Protein AF-0000000077119753 (afdb_homodimer)

pLDDT: mean 94.09, std 9.31, range [29.92, 98.94]

InterPro domains:
  IPR004294 Carotenoid oxygenase [PF03055] (39-516)
  IPR004294 Carotenoid oxygenase [PTHR10543] (48-517)
  IPR011047 Quinoprotein alcohol dehydrogenase-like superfamily [SSF50998] (83-342)

Structure (mmCIF, N/CA/C/O backbone):
data_AF-0000000077119753-model_v1
#
loop_
_entity.id
_entity.type
_entity.pdbx_description
1 polymer 'Similar to 9-cis-epoxycarotenoid dioxygenase'
#
loop_
_atom_site.group_PDB
_atom_site.id
_atom_site.type_symbol
_atom_site.label_atom_id
_atom_site.label_alt_id
_atom_site.label_comp_id
_atom_site.label_asym_id
_atom_site.label_entity_id
_atom_site.label_seq_id
_atom_site.pdbx_PDB_ins_code
_atom_site.Cartn_x
_atom_site.Cartn_y
_atom_site.Cartn_z
_atom_site.occupancy
_atom_site.B_iso_or_equiv
_atom_site.auth_seq_id
_atom_site.auth_comp_id
_atom_site.auth_asym_id
_atom_site.auth_atom_id
_atom_site.pdbx_PDB_model_num
ATOM 1 N N . MET A 1 1 ? 13.109 -5.68 16.219 1 39.03 1 MET A N 1
ATOM 2 C CA . MET A 1 1 ? 14.484 -5.531 15.742 1 39.03 1 MET A CA 1
ATOM 3 C C . MET A 1 1 ? 14.617 -6.027 14.312 1 39.03 1 MET A C 1
ATOM 5 O O . MET A 1 1 ? 14.016 -7.039 13.938 1 39.03 1 MET A O 1
ATOM 9 N N . ALA A 1 2 ? 15.258 -5.223 13.477 1 53.16 2 ALA A N 1
ATOM 10 C CA . ALA A 1 2 ? 15.445 -5.523 12.062 1 53.16 2 ALA A CA 1
ATOM 11 C C . ALA A 1 2 ? 16.234 -6.816 11.875 1 53.16 2 ALA A C 1
ATOM 13 O O . ALA A 1 2 ? 17.188 -7.082 12.617 1 53.16 2 ALA A O 1
ATOM 14 N N . HIS A 1 3 ? 15.766 -7.738 11.281 1 64.62 3 HIS A N 1
ATOM 15 C CA . HIS A 1 3 ? 16.5 -8.93 10.867 1 64.62 3 HIS A CA 1
ATOM 16 C C . HIS A 1 3 ? 17.828 -8.57 10.242 1 64.62 3 HIS A C 1
ATOM 18 O O . HIS A 1 3 ? 17.906 -7.695 9.367 1 64.62 3 HIS A O 1
ATOM 24 N N . ILE A 1 4 ? 18.938 -8.945 10.953 1 65 4 ILE A N 1
ATOM 25 C CA . ILE A 1 4 ? 20.266 -8.68 10.43 1 65 4 ILE A CA 1
ATOM 26 C C . ILE A 1 4 ? 20.672 -9.789 9.461 1 65 4 ILE A C 1
ATOM 28 O O . ILE A 1 4 ? 20.672 -10.969 9.82 1 65 4 ILE A O 1
ATOM 32 N N . PHE A 1 5 ? 20.875 -9.336 8.25 1 79.62 5 PHE A N 1
ATOM 33 C CA . PHE A 1 5 ? 21.297 -10.281 7.23 1 79.62 5 PHE A CA 1
ATOM 34 C C . PHE A 1 5 ? 22.828 -10.367 7.18 1 79.62 5 PHE A C 1
ATOM 36 O O . PHE A 1 5 ? 23.516 -9.352 7.305 1 79.62 5 PHE A O 1
ATOM 43 N N . SER A 1 6 ? 23.312 -11.539 7.125 1 78.19 6 SER A N 1
ATOM 44 C CA . SER A 1 6 ? 24.703 -11.719 6.766 1 78.19 6 SER A CA 1
ATOM 45 C C . SER A 1 6 ? 24.906 -11.719 5.254 1 78.19 6 SER A C 1
ATOM 47 O O . SER A 1 6 ? 24.703 -12.734 4.594 1 78.19 6 SER A O 1
ATOM 49 N N . LEU A 1 7 ? 25.328 -10.531 4.797 1 83.81 7 LEU A N 1
ATOM 50 C CA . LEU A 1 7 ? 25.516 -10.383 3.355 1 83.81 7 LEU A CA 1
ATOM 51 C C . LEU A 1 7 ? 26.781 -11.078 2.898 1 83.81 7 LEU A C 1
ATOM 53 O O . LEU A 1 7 ? 27.719 -11.242 3.682 1 83.81 7 LEU A O 1
ATOM 57 N N . ALA A 1 8 ? 26.734 -11.422 1.665 1 86.25 8 ALA A N 1
ATOM 58 C CA . ALA A 1 8 ? 27.938 -12 1.075 1 86.25 8 ALA A CA 1
ATOM 59 C C . ALA A 1 8 ? 29.125 -11.031 1.178 1 86.25 8 ALA A C 1
ATOM 61 O O . ALA A 1 8 ? 30.25 -11.453 1.433 1 86.25 8 ALA A O 1
ATOM 62 N N . THR A 1 9 ? 28.844 -9.75 0.896 1 82.44 9 THR A N 1
ATOM 63 C CA . THR A 1 9 ? 29.766 -8.641 1.074 1 82.44 9 THR A CA 1
ATOM 64 C C . THR A 1 9 ? 29.156 -7.559 1.959 1 82.44 9 THR A C 1
ATOM 66 O O . THR A 1 9 ? 28.031 -7.117 1.716 1 82.44 9 THR A O 1
ATOM 69 N N . PRO A 1 10 ? 29.938 -7.215 2.984 1 83.56 10 PRO A N 1
ATOM 70 C CA . PRO A 1 10 ? 29.391 -6.172 3.854 1 83.56 10 PRO A CA 1
ATOM 71 C C . PRO A 1 10 ? 28.984 -4.914 3.086 1 83.56 10 PRO A C 1
ATOM 73 O O . PRO A 1 10 ? 29.672 -4.523 2.137 1 83.56 10 PRO A O 1
ATOM 76 N N . ALA A 1 11 ? 27.969 -4.391 3.48 1 82.31 11 ALA A N 1
ATOM 77 C CA . ALA A 1 11 ? 27.484 -3.166 2.838 1 82.31 11 ALA A CA 1
ATOM 78 C C . ALA A 1 11 ? 28.312 -1.957 3.285 1 82.31 11 ALA A C 1
ATOM 80 O O . ALA A 1 11 ? 28.656 -1.838 4.461 1 82.31 11 ALA A O 1
ATOM 81 N N . PRO A 1 12 ? 28.625 -1.084 2.383 1 82.44 12 PRO A N 1
ATOM 82 C CA . PRO A 1 12 ? 29.234 0.171 2.822 1 82.44 12 PRO A CA 1
ATOM 83 C C . PRO A 1 12 ? 28.297 1.032 3.656 1 82.44 12 PRO A C 1
ATOM 85 O O . PRO A 1 12 ? 27.078 0.868 3.578 1 82.44 12 PRO A O 1
ATOM 88 N N . PRO A 1 13 ? 28.891 1.901 4.438 1 86.06 13 PRO A N 1
ATOM 89 C CA . PRO A 1 13 ? 28 2.787 5.203 1 86.06 13 PRO A CA 1
ATOM 90 C C . PRO A 1 13 ? 27.188 3.721 4.309 1 86.06 13 PRO A C 1
ATOM 92 O O . PRO A 1 13 ? 27.703 4.23 3.311 1 86.06 13 PRO A O 1
ATOM 95 N N . ALA A 1 14 ? 25.984 3.885 4.68 1 89.75 14 ALA A N 1
ATOM 96 C CA . ALA A 1 14 ? 25.109 4.742 3.891 1 89.75 14 ALA A CA 1
ATOM 97 C C . ALA A 1 14 ? 25.375 6.219 4.172 1 89.75 14 ALA A C 1
ATOM 99 O O . ALA A 1 14 ? 25.031 7.086 3.365 1 89.75 14 ALA A O 1
ATOM 100 N N . TYR A 1 15 ? 25.938 6.562 5.328 1 93.62 15 TYR A N 1
ATOM 101 C CA . TYR A 1 15 ? 26.297 7.922 5.707 1 93.62 15 TYR A CA 1
ATOM 102 C C . TYR A 1 15 ? 27.734 7.984 6.219 1 93.62 15 TYR A C 1
ATOM 104 O O . TYR A 1 15 ? 28.188 7.086 6.934 1 93.62 15 TYR A O 1
ATOM 112 N N . GLN A 1 16 ? 28.469 8.945 5.758 1 93.69 16 GLN A N 1
ATOM 113 C CA . GLN A 1 16 ? 29.828 9.25 6.207 1 93.69 16 GLN A CA 1
ATOM 114 C C . GLN A 1 16 ? 29.922 10.68 6.742 1 93.69 16 GLN A C 1
ATOM 116 O O . GLN A 1 16 ? 29.609 11.633 6.031 1 93.69 16 GLN A O 1
ATOM 121 N N . GLU A 1 17 ? 30.312 10.805 7.934 1 93.44 17 GLU A N 1
ATOM 122 C CA . GLU A 1 17 ? 30.406 12.102 8.594 1 93.44 17 GLU A CA 1
ATOM 123 C C . GLU A 1 17 ? 29.078 12.859 8.523 1 93.44 17 GLU A C 1
ATOM 125 O O . GLU A 1 17 ? 29.047 14.055 8.219 1 93.44 17 GLU A O 1
ATOM 130 N N . GLY A 1 18 ? 28 12.086 8.586 1 93.69 18 GLY A N 1
ATOM 131 C CA . GLY A 1 18 ? 26.688 12.68 8.688 1 93.69 18 GLY A CA 1
ATOM 132 C C . GLY A 1 18 ? 26.062 13 7.34 1 93.69 18 GLY A C 1
ATOM 133 O O . GLY A 1 18 ? 24.969 13.547 7.27 1 93.69 18 GLY A O 1
ATOM 134 N N . ARG A 1 19 ? 26.75 12.688 6.262 1 94.94 19 ARG A N 1
ATOM 135 C CA . ARG A 1 19 ? 26.25 12.953 4.918 1 94.94 19 ARG A CA 1
ATOM 136 C C . ARG A 1 19 ? 26.062 11.656 4.137 1 94.94 19 ARG A C 1
ATOM 138 O O . ARG A 1 19 ? 26.859 10.727 4.266 1 94.94 19 ARG A O 1
ATOM 145 N N . ARG A 1 20 ? 25.031 11.711 3.385 1 94.19 20 ARG A N 1
ATOM 146 C CA . ARG A 1 20 ? 24.75 10.531 2.574 1 94.19 20 ARG A CA 1
ATOM 147 C C . ARG A 1 20 ? 25.922 10.18 1.676 1 94.19 20 ARG A C 1
ATOM 149 O O . ARG A 1 20 ? 26.547 11.07 1.093 1 94.19 20 ARG A O 1
ATOM 156 N N . SER A 1 21 ? 26.188 8.891 1.653 1 90.06 21 SER A N 1
ATOM 157 C CA . SER A 1 21 ? 27.297 8.398 0.853 1 90.06 21 SER A CA 1
ATOM 158 C C . SER A 1 21 ? 26.922 7.129 0.101 1 90.06 21 SER A C 1
ATOM 160 O O . SER A 1 21 ? 26.172 6.293 0.616 1 90.06 21 SER A O 1
ATOM 162 N N . GLY A 1 22 ? 27.344 7.086 -1.15 1 81.94 22 GLY A N 1
ATOM 163 C CA . GLY A 1 22 ? 27.156 5.863 -1.915 1 81.94 22 GLY A CA 1
ATOM 164 C C . GLY A 1 22 ? 25.812 5.793 -2.607 1 81.94 22 GLY A C 1
ATOM 165 O O . GLY A 1 22 ? 25.109 6.797 -2.695 1 81.94 22 GLY A O 1
ATOM 166 N N . ASP A 1 23 ? 25.484 4.551 -3.109 1 81.12 23 ASP A N 1
ATOM 167 C CA . ASP A 1 23 ? 24.312 4.395 -3.963 1 81.12 23 ASP A CA 1
ATOM 168 C C . ASP A 1 23 ? 23.234 3.58 -3.264 1 81.12 23 ASP A C 1
ATOM 170 O O . ASP A 1 23 ? 22.141 3.396 -3.805 1 81.12 23 ASP A O 1
ATOM 174 N N . GLN A 1 24 ? 23.453 3.223 -2.066 1 84.81 24 GLN A N 1
ATOM 175 C CA . GLN A 1 24 ? 22.484 2.439 -1.324 1 84.81 24 GLN A CA 1
ATOM 176 C C . GLN A 1 24 ? 21.25 3.281 -0.965 1 84.81 24 GLN A C 1
ATOM 178 O O . GLN A 1 24 ? 21.391 4.457 -0.617 1 84.81 24 GLN A O 1
ATOM 183 N N . VAL A 1 25 ? 20.125 2.699 -1.107 1 92.69 25 VAL A N 1
ATOM 184 C CA . VAL A 1 25 ? 18.906 3.344 -0.629 1 92.69 25 VAL A CA 1
ATOM 185 C C . VAL A 1 25 ? 18.641 2.924 0.812 1 92.69 25 VAL A C 1
ATOM 187 O O . VAL A 1 25 ? 17.797 2.059 1.062 1 92.69 25 VAL A O 1
ATOM 190 N N . LYS A 1 26 ? 19.359 3.551 1.702 1 93.31 26 LYS A N 1
ATOM 191 C CA . LYS A 1 26 ? 19.266 3.227 3.123 1 93.31 26 LYS A CA 1
ATOM 192 C C . LYS A 1 26 ? 19 4.473 3.957 1 93.31 26 LYS A C 1
ATOM 194 O O . LYS A 1 26 ? 19.734 5.461 3.869 1 93.31 26 LYS A O 1
ATOM 199 N N . PHE A 1 27 ? 17.984 4.418 4.727 1 95.38 27 PHE A N 1
ATOM 200 C CA . PHE A 1 27 ? 17.625 5.531 5.594 1 95.38 27 PHE A CA 1
ATOM 201 C C . PHE A 1 27 ? 18.469 5.539 6.855 1 95.38 27 PHE A C 1
ATOM 203 O O . PHE A 1 27 ? 19.047 4.516 7.23 1 95.38 27 PHE A O 1
ATOM 210 N N . PRO A 1 28 ? 18.531 6.68 7.527 1 94.75 28 PRO A N 1
ATOM 211 C CA . PRO A 1 28 ? 19.312 6.77 8.766 1 94.75 28 PRO A CA 1
ATOM 212 C C . PRO A 1 28 ? 18.766 5.867 9.867 1 94.75 28 PRO A C 1
ATOM 214 O O . PRO A 1 28 ? 17.594 5.473 9.828 1 94.75 28 PRO A O 1
ATOM 217 N N . ASP A 1 29 ? 19.594 5.641 10.828 1 91.56 29 ASP A N 1
ATOM 218 C CA . ASP A 1 29 ? 19.203 4.805 11.961 1 91.56 29 ASP A CA 1
ATOM 219 C C . ASP A 1 29 ? 18.703 5.652 13.133 1 91.56 29 ASP A C 1
ATOM 221 O O . ASP A 1 29 ? 18.5 5.141 14.234 1 91.56 29 ASP A O 1
ATOM 225 N N . SER A 1 30 ? 18.547 6.938 12.898 1 91.44 30 SER A N 1
ATOM 226 C CA . SER A 1 30 ? 18.047 7.805 13.961 1 91.44 30 SER A CA 1
ATOM 227 C C . SER A 1 30 ? 16.594 7.48 14.305 1 91.44 30 SER A C 1
ATOM 229 O O . SER A 1 30 ? 15.922 6.77 13.562 1 91.44 30 SER A O 1
ATOM 231 N N . GLY A 1 31 ? 16.109 7.984 15.391 1 89.81 31 GLY A N 1
ATOM 232 C CA . GLY A 1 31 ? 14.758 7.746 15.859 1 89.81 31 GLY A CA 1
ATOM 233 C C . GLY A 1 31 ? 13.703 8.273 14.914 1 89.81 31 GLY A C 1
ATOM 234 O O . GLY A 1 31 ? 12.547 7.828 14.953 1 89.81 31 GLY A O 1
ATOM 235 N N . PHE A 1 32 ? 14.07 9.148 14.055 1 92.56 32 PHE A N 1
ATOM 236 C CA . PHE A 1 32 ? 13.117 9.742 13.125 1 92.56 32 PHE A CA 1
ATOM 237 C C . PHE A 1 32 ? 12.836 8.805 11.961 1 92.56 32 PHE A C 1
ATOM 239 O O . PHE A 1 32 ? 11.93 9.047 11.164 1 92.56 32 PHE A O 1
ATOM 246 N N . PHE A 1 33 ? 13.633 7.684 11.891 1 93.81 33 PHE A N 1
ATOM 247 C CA . PHE A 1 33 ? 13.5 6.773 10.766 1 93.81 33 PHE A CA 1
ATOM 248 C C . PHE A 1 33 ? 13.383 5.332 11.242 1 93.81 33 PHE A C 1
ATOM 250 O O . PHE A 1 33 ? 13.75 4.398 10.523 1 93.81 33 PHE A O 1
ATOM 257 N N . GLN A 1 34 ? 12.891 5.117 12.484 1 89.81 34 GLN A N 1
ATOM 258 C CA . GLN A 1 34 ? 12.75 3.777 13.047 1 89.81 34 GLN A CA 1
ATOM 259 C C . GLN A 1 34 ? 11.32 3.535 13.523 1 89.81 34 GLN A C 1
ATOM 261 O O . GLN A 1 34 ? 10.586 4.484 13.805 1 89.81 34 GLN A O 1
ATOM 266 N N . GLY A 1 35 ? 10.992 2.266 13.602 1 88.19 35 GLY A N 1
ATOM 267 C CA . GLY A 1 35 ? 9.672 1.919 14.109 1 88.19 35 GLY A CA 1
ATOM 268 C C . GLY A 1 35 ? 8.547 2.561 13.32 1 88.19 35 GLY A C 1
ATOM 269 O O . GLY A 1 35 ? 8.508 2.471 12.094 1 88.19 35 GLY A O 1
ATOM 270 N N . PHE A 1 36 ? 7.672 3.211 14.094 1 90.5 36 PHE A N 1
ATOM 271 C CA . PHE A 1 36 ? 6.5 3.824 13.484 1 90.5 36 PHE A CA 1
ATOM 272 C C . PHE A 1 36 ? 6.895 5.051 12.672 1 90.5 36 PHE A C 1
ATOM 274 O O . PHE A 1 36 ? 6.113 5.531 11.844 1 90.5 36 PHE A O 1
ATOM 281 N N . ASN A 1 37 ? 8.156 5.527 12.859 1 92.75 37 ASN A N 1
ATOM 282 C CA . ASN A 1 37 ? 8.641 6.707 12.148 1 92.75 37 ASN A CA 1
ATOM 283 C C . ASN A 1 37 ? 9.258 6.332 10.805 1 92.75 37 ASN A C 1
ATOM 285 O O . ASN A 1 37 ? 9.586 7.207 10 1 92.75 37 ASN A O 1
ATOM 289 N N . LYS A 1 38 ? 9.398 5.098 10.578 1 92.81 38 LYS A N 1
ATOM 290 C CA . LYS A 1 38 ? 9.953 4.688 9.289 1 92.81 38 LYS A CA 1
ATOM 291 C C . LYS A 1 38 ? 9.047 5.133 8.141 1 92.81 38 LYS A C 1
ATOM 293 O O . LYS A 1 38 ? 7.824 4.992 8.219 1 92.81 38 LYS A O 1
ATOM 298 N N . PRO A 1 39 ? 9.656 5.652 7.066 1 94.62 39 PRO A N 1
ATOM 299 C CA . PRO A 1 39 ? 8.836 6.098 5.938 1 94.62 39 PRO A CA 1
ATOM 300 C C . PRO A 1 39 ? 8.031 4.961 5.312 1 94.62 39 PRO A C 1
ATOM 302 O O . PRO A 1 39 ? 8.523 3.836 5.203 1 94.62 39 PRO A O 1
ATOM 305 N N . SER A 1 40 ? 6.824 5.246 4.922 1 92.12 40 SER A N 1
ATOM 306 C CA . SER A 1 40 ? 5.957 4.285 4.25 1 92.12 40 SER A CA 1
ATOM 307 C C . SER A 1 40 ? 6.266 4.207 2.76 1 92.12 40 SER A C 1
ATOM 309 O O . SER A 1 40 ? 6.285 3.119 2.18 1 92.12 40 SER A O 1
ATOM 311 N N . ARG A 1 41 ? 6.379 5.395 2.109 1 94.88 41 ARG A N 1
ATOM 312 C CA . ARG A 1 41 ? 6.719 5.562 0.699 1 94.88 41 ARG A CA 1
ATOM 313 C C . ARG A 1 41 ? 5.664 4.918 -0.195 1 94.88 41 ARG A C 1
ATOM 315 O O . ARG A 1 41 ? 5.965 4.492 -1.312 1 94.88 41 ARG A O 1
ATOM 322 N N . LEU A 1 42 ? 4.496 4.867 0.226 1 95.38 42 LEU A N 1
ATOM 323 C CA . LEU A 1 42 ? 3.436 4.066 -0.372 1 95.38 42 LEU A CA 1
ATOM 324 C C . LEU A 1 42 ? 2.404 4.957 -1.058 1 95.38 42 LEU A C 1
ATOM 326 O O . LEU A 1 42 ? 1.912 5.918 -0.46 1 95.38 42 LEU A O 1
ATOM 330 N N . GLU A 1 43 ? 2.115 4.777 -2.348 1 98.12 43 GLU A N 1
ATOM 331 C CA . GLU A 1 43 ? 0.855 5.176 -2.971 1 98.12 43 GLU A CA 1
ATOM 332 C C . GLU A 1 43 ? -0.078 3.98 -3.139 1 98.12 43 GLU A C 1
ATOM 334 O O . GLU A 1 43 ? 0.324 2.941 -3.666 1 98.12 43 GLU A O 1
ATOM 339 N N . ALA A 1 44 ? -1.345 4.141 -2.711 1 98.06 44 ALA A N 1
ATOM 340 C CA . ALA A 1 44 ? -2.123 2.904 -2.637 1 98.06 44 ALA A CA 1
ATOM 341 C C . ALA A 1 44 ? -3.619 3.193 -2.709 1 98.06 44 ALA A C 1
ATOM 343 O O . ALA A 1 44 ? -4.055 4.312 -2.424 1 98.06 44 ALA A O 1
ATOM 344 N N . ASP A 1 45 ? -4.352 2.203 -3.143 1 98.25 45 ASP A N 1
ATOM 345 C CA . ASP A 1 45 ? -5.809 2.111 -3.076 1 98.25 45 ASP A CA 1
ATOM 346 C C . ASP A 1 45 ? -6.246 0.825 -2.379 1 98.25 45 ASP A C 1
ATOM 348 O O . ASP A 1 45 ? -5.656 -0.236 -2.598 1 98.25 45 ASP A O 1
ATOM 352 N N . ILE A 1 46 ? -7.18 0.908 -1.54 1 97.88 46 ILE A N 1
ATOM 353 C CA . ILE A 1 46 ? -7.898 -0.238 -0.994 1 97.88 46 ILE A CA 1
ATOM 354 C C . ILE A 1 46 ? -9.406 -0.007 -1.112 1 97.88 46 ILE A C 1
ATOM 356 O O . ILE A 1 46 ? -9.938 0.96 -0.561 1 97.88 46 ILE A O 1
ATOM 360 N N . PHE A 1 47 ? -10 -0.864 -1.871 1 97.31 47 PHE A N 1
ATOM 361 C CA . PHE A 1 47 ? -11.453 -0.843 -2.023 1 97.31 47 PHE A CA 1
ATOM 362 C C . PHE A 1 47 ? -12.125 -1.659 -0.926 1 97.31 47 PHE A C 1
ATOM 364 O O . PHE A 1 47 ? -11.875 -2.859 -0.796 1 97.31 47 PHE A O 1
ATOM 371 N N . GLU A 1 48 ? -12.922 -0.944 -0.037 1 96.25 48 GLU A N 1
ATOM 372 C CA . GLU A 1 48 ? -13.68 -1.593 1.031 1 96.25 48 GLU A CA 1
ATOM 373 C C . GLU A 1 48 ? -12.758 -2.049 2.16 1 96.25 48 GLU A C 1
ATOM 375 O O . GLU A 1 48 ? -12.383 -3.221 2.229 1 96.25 48 GLU A O 1
ATOM 380 N N . LEU A 1 49 ? -12.555 -1.271 3.117 1 97.25 49 LEU A N 1
ATOM 381 C CA . LEU A 1 49 ? -11.719 -1.619 4.258 1 97.25 49 LEU A CA 1
ATOM 382 C C . LEU A 1 49 ? -12.461 -2.539 5.219 1 97.25 49 LEU A C 1
ATOM 384 O O . LEU A 1 49 ? -13.688 -2.502 5.293 1 97.25 49 LEU A O 1
ATOM 388 N N . GLU A 1 50 ? -11.688 -3.34 5.91 1 95.56 50 GLU A N 1
ATOM 389 C CA . GLU A 1 50 ? -12.258 -4.199 6.945 1 95.56 50 GLU A CA 1
ATOM 390 C C . GLU A 1 50 ? -12.758 -3.379 8.125 1 95.56 50 GLU A C 1
ATOM 392 O O . GLU A 1 50 ? -12.148 -2.377 8.5 1 95.56 50 GLU A O 1
ATOM 397 N N . THR A 1 51 ? -13.867 -3.834 8.703 1 94.12 51 THR A N 1
ATOM 398 C CA . THR A 1 51 ? -14.453 -3.068 9.789 1 94.12 51 THR A CA 1
ATOM 399 C C . THR A 1 51 ? -14.938 -3.994 10.906 1 94.12 51 THR A C 1
ATOM 401 O O . THR A 1 51 ? -15.211 -5.172 10.664 1 94.12 51 THR A O 1
ATOM 404 N N . THR A 1 52 ? -14.898 -3.506 12.109 1 92.81 52 THR A N 1
ATOM 405 C CA . THR A 1 52 ? -15.555 -4.07 13.281 1 92.81 52 THR A CA 1
ATOM 406 C C . THR A 1 52 ? -16.578 -3.086 13.852 1 92.81 52 THR A C 1
ATOM 408 O O . THR A 1 52 ? -16.234 -1.928 14.117 1 92.81 52 THR A O 1
ATOM 411 N N . GLY A 1 53 ? -17.75 -3.551 14.047 1 91.88 53 GLY A N 1
ATOM 412 C CA . GLY A 1 53 ? -18.828 -2.658 14.453 1 91.88 53 GLY A CA 1
ATOM 413 C C . GLY A 1 53 ? -19.578 -2.064 13.281 1 91.88 53 GLY A C 1
ATOM 414 O O . GLY A 1 53 ? -19.375 -2.463 12.133 1 91.88 53 GLY A O 1
ATOM 415 N N . THR A 1 54 ? -20.5 -1.195 13.609 1 91.38 54 THR A N 1
ATOM 416 C CA . THR A 1 54 ? -21.344 -0.613 12.57 1 91.38 54 THR A CA 1
ATOM 417 C C . THR A 1 54 ? -21.016 0.861 12.359 1 91.38 54 THR A C 1
ATOM 419 O O . THR A 1 54 ? -21.203 1.679 13.266 1 91.38 54 THR A O 1
ATOM 422 N N . ILE A 1 55 ? -20.562 1.166 11.219 1 95.12 55 ILE A N 1
ATOM 423 C CA . ILE A 1 55 ? -20.312 2.561 10.875 1 95.12 55 ILE A CA 1
ATOM 424 C C . ILE A 1 55 ? -21.641 3.295 10.672 1 95.12 55 ILE A C 1
ATOM 426 O O . ILE A 1 55 ? -22.484 2.846 9.906 1 95.12 55 ILE A O 1
ATOM 430 N N . PRO A 1 56 ? -21.828 4.363 11.375 1 95.56 56 PRO A N 1
ATOM 431 C CA . PRO A 1 56 ? -23.047 5.129 11.109 1 95.56 56 PRO A CA 1
ATOM 432 C C . PRO A 1 56 ? -23.219 5.492 9.633 1 95.56 56 PRO A C 1
ATOM 434 O O . PRO A 1 56 ? -22.312 6.062 9.031 1 95.56 56 PRO A O 1
ATOM 437 N N . LYS A 1 57 ? -24.375 5.219 9.062 1 95.06 57 LYS A N 1
ATOM 438 C CA . LYS A 1 57 ? -24.594 5.336 7.625 1 95.06 57 LYS A CA 1
ATOM 439 C C . LYS A 1 57 ? -24.719 6.797 7.207 1 95.06 57 LYS A C 1
ATOM 441 O O . LYS A 1 57 ? -24.609 7.121 6.023 1 95.06 57 LYS A O 1
ATOM 446 N N . ASP A 1 58 ? -24.984 7.68 8.188 1 96 58 ASP A N 1
ATOM 447 C CA . ASP A 1 58 ? -25.141 9.086 7.832 1 96 58 ASP A CA 1
ATOM 448 C C . ASP A 1 58 ? -23.781 9.773 7.688 1 96 58 ASP A C 1
ATOM 450 O O . ASP A 1 58 ? -23.703 10.914 7.219 1 96 58 ASP A O 1
ATOM 454 N N . ILE A 1 59 ? -22.719 9.102 8.133 1 97.69 59 ILE A N 1
ATOM 455 C CA . ILE A 1 59 ? -21.406 9.617 7.773 1 97.69 59 ILE A CA 1
ATOM 456 C C . ILE A 1 59 ? -21.188 9.477 6.266 1 97.69 59 ILE A C 1
ATOM 458 O O . ILE A 1 59 ? -21.062 8.367 5.75 1 97.69 59 ILE A O 1
ATOM 462 N N . ASN A 1 60 ? -21.266 10.508 5.586 1 97.88 60 ASN A N 1
ATOM 463 C CA . ASN A 1 60 ? -21.078 10.555 4.141 1 97.88 60 ASN A CA 1
ATOM 464 C C . ASN A 1 60 ? -20.125 11.672 3.738 1 97.88 60 ASN A C 1
ATOM 466 O O . ASN A 1 60 ? -20.516 12.836 3.666 1 97.88 60 ASN A O 1
ATOM 470 N N . GLY A 1 61 ? -18.859 11.32 3.479 1 98.38 61 GLY A N 1
ATOM 471 C CA . GLY A 1 61 ? -17.781 12.242 3.172 1 98.38 61 GLY A CA 1
ATOM 472 C C . GLY A 1 61 ? -16.406 11.609 3.246 1 98.38 61 GLY A C 1
ATOM 473 O O . GLY A 1 61 ? -16.281 10.383 3.24 1 98.38 61 GLY A O 1
ATOM 474 N N . THR A 1 62 ? -15.438 12.43 3.158 1 98.81 62 THR A N 1
ATOM 475 C CA . THR A 1 62 ? -14.07 11.93 3.115 1 98.81 62 THR A CA 1
ATOM 476 C C . THR A 1 62 ? -13.227 12.57 4.215 1 98.81 62 THR A C 1
ATOM 478 O O . THR A 1 62 ? -13.25 13.789 4.395 1 98.81 62 THR A O 1
ATOM 481 N N . PHE A 1 63 ? -12.578 11.758 5.039 1 98.69 63 PHE A N 1
ATOM 482 C CA . PHE A 1 63 ? -11.547 12.188 5.969 1 98.69 63 PHE A CA 1
ATOM 483 C C . PHE A 1 63 ? -10.188 12.242 5.277 1 98.69 63 PHE A C 1
ATOM 485 O O . PHE A 1 63 ? -9.625 11.203 4.926 1 98.69 63 PHE A O 1
ATOM 492 N N . TYR A 1 64 ? -9.688 13.492 5.023 1 98.81 64 TYR A N 1
ATOM 493 C CA . TYR A 1 64 ? -8.359 13.703 4.457 1 98.81 64 TYR A CA 1
ATOM 494 C C . TYR A 1 64 ? -7.344 13.992 5.555 1 98.81 64 TYR A C 1
ATOM 496 O O . TYR A 1 64 ? -7.625 14.734 6.492 1 98.81 64 TYR A O 1
ATOM 504 N N . ARG A 1 65 ? -6.207 13.445 5.422 1 98.38 65 ARG A N 1
ATOM 505 C CA . ARG A 1 65 ? -5.086 13.805 6.277 1 98.38 65 ARG A CA 1
ATOM 506 C C . ARG A 1 65 ? -3.77 13.75 5.512 1 98.38 65 ARG A C 1
ATOM 508 O O . ARG A 1 65 ? -3.703 13.164 4.426 1 98.38 65 ARG A O 1
ATOM 515 N N . ILE A 1 66 ? -2.768 14.406 6.07 1 98.62 66 ILE A N 1
ATOM 516 C CA . ILE A 1 66 ? -1.485 14.477 5.379 1 98.62 66 ILE A CA 1
ATOM 517 C C . ILE A 1 66 ? -0.355 14.141 6.348 1 98.62 66 ILE A C 1
ATOM 519 O O . ILE A 1 66 ? -0.438 14.453 7.539 1 98.62 66 ILE A O 1
ATOM 523 N N . GLN A 1 67 ? 0.63 13.453 5.859 1 98.06 67 GLN A N 1
ATOM 524 C CA . GLN A 1 67 ? 1.807 13.086 6.641 1 98.06 67 GLN A CA 1
ATOM 525 C C . GLN A 1 67 ? 3.092 13.43 5.891 1 98.06 67 GLN A C 1
ATOM 527 O O . GLN A 1 67 ? 3.131 13.375 4.66 1 98.06 67 GLN A O 1
ATOM 532 N N . PRO A 1 68 ? 4.129 13.797 6.648 1 97.94 68 PRO A N 1
ATOM 533 C CA . PRO A 1 68 ? 5.453 13.789 6.027 1 97.94 68 PRO A CA 1
ATOM 534 C C . PRO A 1 68 ? 5.977 12.383 5.766 1 97.94 68 PRO A C 1
ATOM 536 O O . PRO A 1 68 ? 5.855 11.508 6.629 1 97.94 68 PRO A O 1
ATOM 539 N N . ASP A 1 69 ? 6.484 12.18 4.613 1 98 69 ASP A N 1
ATOM 540 C CA . ASP A 1 69 ? 6.984 10.859 4.246 1 98 69 ASP A CA 1
ATOM 541 C C . ASP A 1 69 ? 8.188 10.969 3.311 1 98 69 ASP A C 1
ATOM 543 O O . ASP A 1 69 ? 8.023 11.141 2.1 1 98 69 ASP A O 1
ATOM 547 N N . HIS A 1 70 ? 9.414 10.711 3.852 1 97.81 70 HIS A N 1
ATOM 548 C CA . HIS A 1 70 ? 10.617 10.773 3.027 1 97.81 70 HIS A CA 1
ATOM 549 C C . HIS A 1 70 ? 10.57 9.742 1.908 1 97.81 70 HIS A C 1
ATOM 551 O O . HIS A 1 70 ? 10.492 8.539 2.172 1 97.81 70 HIS A O 1
ATOM 557 N N . ARG A 1 71 ? 10.68 10.195 0.685 1 96.88 71 ARG A N 1
ATOM 558 C CA . ARG A 1 71 ? 10.68 9.273 -0.447 1 96.88 71 ARG A CA 1
ATOM 559 C C . ARG A 1 71 ? 12.07 8.688 -0.675 1 96.88 71 ARG A C 1
ATOM 561 O O . ARG A 1 71 ? 12.203 7.594 -1.233 1 96.88 71 ARG A O 1
ATOM 568 N N . PHE A 1 72 ? 13.125 9.484 -0.292 1 97.12 72 PHE A N 1
ATOM 569 C CA . PHE A 1 72 ? 14.523 9.094 -0.451 1 97.12 72 PHE A CA 1
ATOM 570 C C . PHE A 1 72 ? 15.289 9.273 0.854 1 97.12 72 PHE A C 1
ATOM 572 O O . PHE A 1 72 ? 14.914 10.094 1.692 1 97.12 72 PHE A O 1
ATOM 579 N N . PRO A 1 73 ? 16.375 8.461 1.017 1 96.94 73 PRO A N 1
ATOM 580 C CA . PRO A 1 73 ? 17.25 8.789 2.133 1 96.94 73 PRO A CA 1
ATOM 581 C C . PRO A 1 73 ? 17.719 10.242 2.1 1 96.94 73 PRO A C 1
ATOM 583 O O . PRO A 1 73 ? 18.188 10.727 1.062 1 96.94 73 PRO A O 1
ATOM 586 N N . PRO A 1 74 ? 17.562 10.898 3.227 1 97.56 74 PRO A N 1
ATOM 587 C CA . PRO A 1 74 ? 17.906 12.32 3.232 1 97.56 74 PRO A CA 1
ATOM 588 C C . PRO A 1 74 ? 19.406 12.555 3.057 1 97.56 74 PRO A C 1
ATOM 590 O O . PRO A 1 74 ? 20.219 11.656 3.316 1 97.56 74 PRO A O 1
ATOM 593 N N . LEU A 1 75 ? 19.812 13.773 2.621 1 97.31 75 LEU A N 1
ATOM 594 C CA . LEU A 1 75 ? 21.219 14.133 2.414 1 97.31 75 LEU A CA 1
ATOM 595 C C . LEU A 1 75 ? 21.984 14.102 3.73 1 97.31 75 LEU A C 1
ATOM 597 O O . LEU A 1 75 ? 23.172 13.789 3.748 1 97.31 75 LEU A O 1
ATOM 601 N N . PHE A 1 76 ? 21.25 14.414 4.777 1 97.25 76 PHE A N 1
ATOM 602 C CA . PHE A 1 76 ? 21.906 14.492 6.078 1 97.25 76 PHE A CA 1
ATOM 603 C C . PHE A 1 76 ? 21.328 13.461 7.039 1 97.25 76 PHE A C 1
ATOM 605 O O . PHE A 1 76 ? 20.109 13.297 7.129 1 97.25 76 PHE A O 1
ATOM 612 N N . GLU A 1 77 ? 22.156 12.797 7.789 1 95.31 77 GLU A N 1
ATOM 613 C CA . GLU A 1 77 ? 21.812 11.703 8.695 1 95.31 77 GLU A CA 1
ATOM 614 C C . GLU A 1 77 ? 20.891 12.18 9.805 1 95.31 77 GLU A C 1
ATOM 616 O O . GLU A 1 77 ? 20.016 11.422 10.258 1 95.31 77 GLU A O 1
ATOM 621 N N . GLU A 1 78 ? 21.016 13.391 10.195 1 93.81 78 GLU A N 1
ATOM 622 C CA . GLU A 1 78 ? 20.266 13.93 11.32 1 93.81 78 GLU A CA 1
ATOM 623 C C . GLU A 1 78 ? 18.969 14.602 10.859 1 93.81 78 GLU A C 1
ATOM 625 O O . GLU A 1 78 ? 18.391 15.414 11.578 1 93.81 78 GLU A O 1
ATOM 630 N N . ASP A 1 79 ? 18.516 14.266 9.711 1 95.94 79 ASP A N 1
ATOM 631 C CA . ASP A 1 79 ? 17.281 14.852 9.211 1 95.94 79 ASP A CA 1
ATOM 632 C C . ASP A 1 79 ? 16.109 14.516 10.133 1 95.94 79 ASP A C 1
ATOM 634 O O . ASP A 1 79 ? 16.203 13.617 10.969 1 95.94 79 ASP A O 1
ATOM 638 N N . ILE A 1 80 ? 15.008 15.289 9.938 1 94.62 80 ILE A N 1
ATOM 639 C CA . ILE A 1 80 ? 13.898 15.172 10.883 1 94.62 80 ILE A CA 1
ATOM 640 C C . ILE A 1 80 ? 12.625 14.805 10.125 1 94.62 80 ILE A C 1
ATOM 642 O O . ILE A 1 80 ? 12.562 14.922 8.898 1 94.62 80 ILE A O 1
ATOM 646 N N . HIS A 1 81 ? 11.625 14.477 10.867 1 93.31 81 HIS A N 1
ATOM 647 C CA . HIS A 1 81 ? 10.344 13.992 10.367 1 93.31 81 HIS A CA 1
ATOM 648 C C . HIS A 1 81 ? 9.672 15.039 9.484 1 93.31 81 HIS A C 1
ATOM 650 O O . HIS A 1 81 ? 9.109 14.711 8.43 1 93.31 81 HIS A O 1
ATOM 656 N N . PHE A 1 82 ? 9.797 16.281 9.742 1 95.56 82 PHE A N 1
ATOM 657 C CA . PHE A 1 82 ? 9.055 17.359 9.117 1 95.56 82 PHE A CA 1
ATOM 658 C C . PHE A 1 82 ? 9.562 17.625 7.707 1 95.56 82 PHE A C 1
ATOM 660 O O . PHE A 1 82 ? 8.922 18.344 6.93 1 95.56 82 PHE A O 1
ATOM 667 N N . ASN A 1 83 ? 10.672 17.016 7.418 1 97.19 83 ASN A N 1
ATOM 668 C CA . ASN A 1 83 ? 11.297 17.297 6.129 1 97.19 83 ASN A CA 1
ATOM 669 C C . ASN A 1 83 ? 10.812 16.344 5.047 1 97.19 83 ASN A C 1
ATOM 671 O O . ASN A 1 83 ? 11.203 16.453 3.885 1 97.19 83 ASN A O 1
ATOM 675 N N . GLY A 1 84 ? 9.906 15.422 5.336 1 97.81 84 GLY A N 1
ATOM 676 C CA . GLY A 1 84 ? 9.391 14.453 4.383 1 97.81 84 GLY A CA 1
ATOM 677 C C . GLY A 1 84 ? 8.375 15.039 3.424 1 97.81 84 GLY A C 1
ATOM 678 O O . GLY A 1 84 ? 7.758 16.062 3.717 1 97.81 84 GLY A O 1
ATOM 679 N N . ASP A 1 85 ? 8.188 14.422 2.316 1 98.56 85 ASP A N 1
ATOM 680 C CA . ASP A 1 85 ? 7.219 14.836 1.307 1 98.56 85 ASP A CA 1
ATOM 681 C C . ASP A 1 85 ? 5.789 14.703 1.824 1 98.56 85 ASP A C 1
ATOM 683 O O . ASP A 1 85 ? 5.508 13.859 2.68 1 98.56 85 ASP A O 1
ATOM 687 N N . GLY A 1 86 ? 4.934 15.594 1.317 1 98.75 86 GLY A N 1
ATOM 688 C CA . GLY A 1 86 ? 3.533 15.461 1.683 1 98.75 86 GLY A CA 1
ATOM 689 C C . GLY A 1 86 ? 2.865 14.25 1.059 1 98.75 86 GLY A C 1
ATOM 690 O O . GLY A 1 86 ? 2.926 14.055 -0.157 1 98.75 86 GLY A O 1
ATOM 691 N N . SER A 1 87 ? 2.309 13.453 1.857 1 98.69 87 SER A N 1
ATOM 692 C CA . SER A 1 87 ? 1.522 12.289 1.45 1 98.69 87 SER A CA 1
ATOM 693 C C . SER A 1 87 ? 0.108 12.352 2.016 1 98.69 87 SER A C 1
ATOM 695 O O . SER A 1 87 ? -0.081 12.344 3.234 1 98.69 87 SER A O 1
ATOM 697 N N . VAL A 1 88 ? -0.874 12.383 1.12 1 98.81 88 VAL A N 1
ATOM 698 C CA . VAL A 1 88 ? -2.256 12.617 1.522 1 98.81 88 VAL A CA 1
ATOM 699 C C . VAL A 1 88 ? -3.021 11.297 1.533 1 98.81 88 VAL A C 1
ATOM 701 O O . VAL A 1 88 ? -2.951 10.523 0.576 1 98.81 88 VAL A O 1
ATOM 704 N N . SER A 1 89 ? -3.68 11.039 2.588 1 98.56 89 SER A N 1
ATOM 705 C CA . SER A 1 89 ? -4.613 9.922 2.688 1 98.56 89 SER A CA 1
ATOM 706 C C . SER A 1 89 ? -6.059 10.398 2.619 1 98.56 89 SER A C 1
ATOM 708 O O . SER A 1 89 ? -6.402 11.438 3.186 1 98.56 89 SER A O 1
ATOM 710 N N . ALA A 1 90 ? -6.848 9.672 1.896 1 98.81 90 ALA A N 1
ATOM 711 C CA . ALA A 1 90 ? -8.289 9.875 1.841 1 98.81 90 ALA A CA 1
ATOM 712 C C . ALA A 1 90 ? -9.039 8.625 2.287 1 98.81 90 ALA A C 1
ATOM 714 O O . ALA A 1 90 ? -8.852 7.543 1.722 1 98.81 90 ALA A O 1
ATOM 715 N N . PHE A 1 91 ? -9.859 8.719 3.326 1 98.75 91 PHE A N 1
ATOM 716 C CA . PHE A 1 91 ? -10.812 7.707 3.762 1 98.75 91 PHE A CA 1
ATOM 717 C C . PHE A 1 91 ? -12.234 8.109 3.406 1 98.75 91 PHE A C 1
ATOM 719 O O . PHE A 1 91 ? -12.828 8.969 4.066 1 98.75 91 PHE A O 1
ATOM 726 N N . ARG A 1 92 ? -12.758 7.531 2.414 1 98.75 92 ARG A N 1
ATOM 727 C CA . ARG A 1 92 ? -14.078 7.902 1.919 1 98.75 92 ARG A CA 1
ATOM 728 C C . ARG A 1 92 ? -15.164 7.035 2.549 1 98.75 92 ARG A C 1
ATOM 730 O O . ARG A 1 92 ? -15.195 5.82 2.34 1 98.75 92 ARG A O 1
ATOM 737 N N . PHE A 1 93 ? -16.031 7.648 3.289 1 98.31 93 PHE A N 1
ATOM 738 C CA . PHE A 1 93 ? -17.172 7 3.934 1 98.31 93 PHE A CA 1
ATOM 739 C C . PHE A 1 93 ? -18.438 7.164 3.098 1 98.31 93 PHE A C 1
ATOM 741 O O . PHE A 1 93 ? -18.781 8.281 2.691 1 98.31 93 PHE A O 1
ATOM 748 N N . GLU A 1 94 ? -19.078 6.117 2.863 1 97.31 94 GLU A N 1
ATOM 749 C CA . GLU A 1 94 ? -20.359 6.141 2.156 1 97.31 94 GLU A CA 1
ATOM 750 C C . GLU A 1 94 ? -21.203 4.914 2.496 1 97.31 94 GLU A C 1
ATOM 752 O O . GLU A 1 94 ? -20.766 3.781 2.305 1 97.31 94 GLU A O 1
ATOM 757 N N . ASN A 1 95 ? -22.359 5.109 3.025 1 95.5 95 ASN A N 1
ATOM 758 C CA . ASN A 1 95 ? -23.328 4.055 3.316 1 95.5 95 ASN A CA 1
ATOM 759 C C . ASN A 1 95 ? -22.719 2.963 4.188 1 95.5 95 ASN A C 1
ATOM 761 O O . ASN A 1 95 ? -22.938 1.774 3.947 1 95.5 95 ASN A O 1
ATOM 765 N N . GLY A 1 96 ? -21.922 3.348 5.059 1 94.94 96 GLY A N 1
ATOM 766 C CA . GLY A 1 96 ? -21.344 2.406 6.004 1 94.94 96 GLY A CA 1
ATOM 767 C C . GLY A 1 96 ? -20.078 1.735 5.492 1 94.94 96 GLY A C 1
ATOM 768 O O . GLY A 1 96 ? -19.5 0.897 6.176 1 94.94 96 GLY A O 1
ATOM 769 N N . HIS A 1 97 ? -19.641 2.055 4.285 1 96.31 97 HIS A N 1
ATOM 770 C CA . HIS A 1 97 ? -18.422 1.518 3.691 1 96.31 97 HIS A CA 1
ATOM 771 C C . HIS A 1 97 ? -17.297 2.551 3.705 1 96.31 97 HIS A C 1
ATOM 773 O O . HIS A 1 97 ? -17.562 3.756 3.766 1 96.31 97 HIS A O 1
ATOM 779 N N . VAL A 1 98 ? -16.078 2.072 3.699 1 97.94 98 VAL A N 1
ATOM 780 C CA . VAL A 1 98 ? -14.93 2.973 3.699 1 97.94 98 VAL A CA 1
ATOM 781 C C . VAL A 1 98 ? -13.906 2.508 2.666 1 97.94 98 VAL A C 1
ATOM 783 O O . VAL A 1 98 ? -13.516 1.338 2.654 1 97.94 98 VAL A O 1
ATOM 786 N N . ASP A 1 99 ? -13.492 3.391 1.768 1 98.38 99 ASP A N 1
ATOM 787 C CA . ASP A 1 99 ? -12.414 3.182 0.807 1 98.38 99 ASP A CA 1
ATOM 788 C C . ASP A 1 99 ? -11.203 4.039 1.151 1 98.38 99 ASP A C 1
ATOM 790 O O . ASP A 1 99 ? -11.336 5.094 1.777 1 98.38 99 ASP A O 1
ATOM 794 N N . PHE A 1 100 ? -10.078 3.529 0.763 1 98.5 100 PHE A N 1
ATOM 795 C CA . PHE A 1 100 ? -8.82 4.195 1.086 1 98.5 100 PHE A CA 1
ATOM 796 C C . PHE A 1 100 ? -8.055 4.547 -0.183 1 98.5 100 PHE A C 1
ATOM 798 O O . PHE A 1 100 ? -8 3.754 -1.125 1 98.5 100 PHE A O 1
ATOM 805 N N . ARG A 1 101 ? -7.48 5.758 -0.211 1 98.56 101 ARG A N 1
ATOM 806 C CA . ARG A 1 101 ? -6.555 6.207 -1.245 1 98.56 101 ARG A CA 1
ATOM 807 C C . ARG A 1 101 ? -5.449 7.074 -0.653 1 98.56 101 ARG A C 1
ATOM 809 O O . ARG A 1 101 ? -5.707 7.918 0.208 1 98.56 101 ARG A O 1
ATOM 816 N N . GLN A 1 102 ? -4.227 6.898 -1.062 1 98.5 102 GLN A N 1
ATOM 817 C CA . GLN A 1 102 ? -3.092 7.699 -0.612 1 98.5 102 GLN A CA 1
ATOM 818 C C . GLN A 1 102 ? -2.197 8.094 -1.785 1 98.5 102 GLN A C 1
ATOM 820 O O . GLN A 1 102 ? -1.851 7.25 -2.617 1 98.5 102 GLN A O 1
ATOM 825 N N . ARG A 1 103 ? -1.898 9.406 -1.934 1 98.81 103 ARG A N 1
ATOM 826 C CA . ARG A 1 103 ? -1.019 9.938 -2.969 1 98.81 103 ARG A CA 1
ATOM 827 C C . ARG A 1 103 ? -0.088 11.008 -2.402 1 98.81 103 ARG A C 1
ATOM 829 O O . ARG A 1 103 ? -0.439 11.703 -1.445 1 98.81 103 ARG A O 1
ATOM 836 N N . TYR A 1 104 ? 1.032 11.148 -3.037 1 98.88 104 TYR A N 1
ATOM 837 C CA . TYR A 1 104 ? 1.941 12.234 -2.699 1 98.88 104 TYR A CA 1
ATOM 838 C C . TYR A 1 104 ? 1.469 13.555 -3.309 1 98.88 104 TYR A C 1
ATOM 840 O O . TYR A 1 104 ? 0.822 13.562 -4.359 1 98.88 104 TYR A O 1
ATOM 848 N N . VAL A 1 105 ? 1.781 14.594 -2.613 1 98.88 105 VAL A N 1
ATOM 849 C CA . VAL A 1 105 ? 1.719 15.914 -3.23 1 98.88 105 VAL A CA 1
ATOM 850 C C . VAL A 1 105 ? 2.91 16.109 -4.168 1 98.88 105 VAL A C 1
ATOM 852 O O . VAL A 1 105 ? 4.062 16.109 -3.725 1 98.88 105 VAL A O 1
ATOM 855 N N . GLN A 1 106 ? 2.621 16.312 -5.402 1 98.69 106 GLN A N 1
ATOM 856 C CA . GLN A 1 106 ? 3.707 16.406 -6.371 1 98.69 106 GLN A CA 1
ATOM 857 C C . GLN A 1 106 ? 4.18 17.844 -6.543 1 98.69 106 GLN A C 1
ATOM 859 O O . GLN A 1 106 ? 3.93 18.469 -7.574 1 98.69 106 GLN A O 1
ATOM 864 N N . THR A 1 107 ? 4.949 18.281 -5.637 1 98.56 107 THR A N 1
ATOM 865 C CA . THR A 1 107 ? 5.555 19.609 -5.645 1 98.56 107 THR A CA 1
ATOM 866 C C . THR A 1 107 ? 6.711 19.672 -6.637 1 98.56 107 THR A C 1
ATOM 868 O O . THR A 1 107 ? 7.031 18.672 -7.289 1 98.56 107 THR A O 1
ATOM 871 N N . ASP A 1 108 ? 7.328 20.906 -6.758 1 97.56 108 ASP A N 1
ATOM 872 C CA . ASP A 1 108 ? 8.523 21.047 -7.59 1 97.56 108 ASP A CA 1
ATOM 873 C C . ASP A 1 108 ? 9.672 20.219 -7.047 1 97.56 108 ASP A C 1
ATOM 875 O O . ASP A 1 108 ? 10.414 19.594 -7.82 1 97.56 108 ASP A O 1
ATOM 879 N N . ARG A 1 109 ? 9.789 20.25 -5.785 1 97.31 109 ARG A N 1
ATOM 880 C CA . ARG A 1 109 ? 10.766 19.406 -5.105 1 97.31 109 ARG A CA 1
ATOM 881 C C . ARG A 1 109 ? 10.539 17.938 -5.441 1 97.31 109 ARG A C 1
ATOM 883 O O . ARG A 1 109 ? 11.484 17.219 -5.781 1 97.31 109 ARG A O 1
ATOM 890 N N . PHE A 1 110 ? 9.375 17.453 -5.309 1 98.31 110 PHE A N 1
ATOM 891 C CA . PHE A 1 110 ? 9 16.078 -5.605 1 98.31 110 PHE A CA 1
ATOM 892 C C . PHE A 1 110 ? 9.422 15.688 -7.016 1 98.31 110 PHE A C 1
ATOM 894 O O . PHE A 1 110 ? 10.039 14.633 -7.215 1 98.31 110 PHE A O 1
ATOM 901 N N . LYS A 1 111 ? 9.094 16.484 -7.941 1 98.12 111 LYS A N 1
ATOM 902 C CA . LYS A 1 111 ? 9.375 16.188 -9.344 1 98.12 111 LYS A CA 1
ATOM 903 C C . LYS A 1 111 ? 10.875 16.172 -9.609 1 98.12 111 LYS A C 1
ATOM 905 O O . LYS A 1 111 ? 11.375 15.273 -10.297 1 98.12 111 LYS A O 1
ATOM 910 N N . ALA A 1 112 ? 11.578 17.156 -9.094 1 98.19 112 ALA A N 1
ATOM 911 C CA . ALA A 1 112 ? 13.023 17.234 -9.297 1 98.19 112 ALA A CA 1
ATOM 912 C C . ALA A 1 112 ? 13.719 16 -8.719 1 98.19 112 ALA A C 1
ATOM 914 O O . ALA A 1 112 ? 14.578 15.406 -9.375 1 98.19 112 ALA A O 1
ATOM 915 N N . GLU A 1 113 ? 13.328 15.672 -7.543 1 98 113 GLU A N 1
ATOM 916 C CA . GLU A 1 113 ? 13.969 14.539 -6.875 1 98 113 GLU A CA 1
ATOM 917 C C . GLU A 1 113 ? 13.57 13.219 -7.52 1 98 113 GLU A C 1
ATOM 919 O O . GLU A 1 113 ? 14.359 12.273 -7.551 1 98 113 GLU A O 1
ATOM 924 N N . THR A 1 114 ? 12.367 13.094 -8.039 1 97.94 114 THR A N 1
ATOM 925 C CA . THR A 1 114 ? 11.961 11.914 -8.797 1 97.94 114 THR A CA 1
ATOM 926 C C . THR A 1 114 ? 12.852 11.734 -10.031 1 97.94 114 THR A C 1
ATOM 928 O O . THR A 1 114 ? 13.344 10.641 -10.289 1 97.94 114 THR A O 1
ATOM 931 N N . LYS A 1 115 ? 13.055 12.828 -10.711 1 97.25 115 LYS A N 1
ATOM 932 C CA . LYS A 1 115 ? 13.875 12.773 -11.914 1 97.25 115 LYS A CA 1
ATOM 933 C C . LYS A 1 115 ? 15.312 12.375 -11.578 1 97.25 115 LYS A C 1
ATOM 935 O O . LYS A 1 115 ? 15.938 11.609 -12.32 1 97.25 115 LYS A O 1
ATOM 940 N N . ALA A 1 116 ? 15.773 12.836 -10.469 1 96.25 116 ALA A N 1
ATOM 941 C CA . ALA A 1 116 ? 17.141 12.547 -10.062 1 96.25 116 ALA A CA 1
ATOM 942 C C . ALA A 1 116 ? 17.234 11.195 -9.359 1 96.25 116 ALA A C 1
ATOM 944 O O . ALA A 1 116 ? 18.328 10.648 -9.18 1 96.25 116 ALA A O 1
ATOM 945 N N . ARG A 1 117 ? 16.109 10.703 -8.852 1 96.06 117 ARG A N 1
ATOM 946 C CA . ARG A 1 117 ? 15.984 9.469 -8.086 1 96.06 117 ARG A CA 1
ATOM 947 C C . ARG A 1 117 ? 16.812 9.531 -6.809 1 96.06 117 ARG A C 1
ATOM 949 O O . ARG A 1 117 ? 17.5 8.57 -6.457 1 96.06 117 ARG A O 1
ATOM 956 N N . GLN A 1 118 ? 16.859 10.617 -6.168 1 95.94 118 GLN A N 1
ATOM 957 C CA . GLN A 1 118 ? 17.531 10.852 -4.902 1 95.94 118 GLN A CA 1
ATOM 958 C C . GLN A 1 118 ? 17.125 12.188 -4.293 1 95.94 118 GLN A C 1
ATOM 960 O O . GLN A 1 118 ? 16.531 13.031 -4.977 1 95.94 118 GLN A O 1
ATOM 965 N N . ALA A 1 119 ? 17.469 12.359 -3.039 1 97.31 119 ALA A N 1
ATOM 966 C CA . ALA A 1 119 ? 17.234 13.648 -2.393 1 97.31 119 ALA A CA 1
ATOM 967 C C . ALA A 1 119 ? 18.172 14.719 -2.955 1 97.31 119 ALA A C 1
ATOM 969 O O . ALA A 1 119 ? 19.344 14.453 -3.221 1 97.31 119 ALA A O 1
ATOM 970 N N . LEU A 1 120 ? 17.609 15.883 -3.16 1 98.06 120 LEU A N 1
ATOM 971 C CA . LEU A 1 120 ? 18.391 17.016 -3.633 1 98.06 120 LEU A CA 1
ATOM 972 C C . LEU A 1 120 ? 18.344 18.172 -2.633 1 98.06 120 LEU A C 1
ATOM 974 O O . LEU A 1 120 ? 19.203 19.062 -2.66 1 98.06 120 LEU A O 1
ATOM 978 N N . LEU A 1 121 ? 17.312 18.203 -1.83 1 98.19 121 LEU A N 1
ATOM 979 C CA . LEU A 1 121 ? 17.172 19.234 -0.812 1 98.19 121 LEU A CA 1
ATOM 980 C C . LEU A 1 121 ? 17.75 18.766 0.518 1 98.19 121 LEU A C 1
ATOM 982 O O . LEU A 1 121 ? 17.594 17.609 0.9 1 98.19 121 LEU A O 1
ATOM 986 N N . GLY A 1 122 ? 18.406 19.656 1.223 1 97.69 122 GLY A N 1
ATOM 987 C CA . GLY A 1 122 ? 19.141 19.312 2.424 1 97.69 122 GLY A CA 1
ATOM 988 C C . GLY A 1 122 ? 18.344 19.484 3.697 1 97.69 122 GLY A C 1
ATOM 989 O O . GLY A 1 122 ? 17.219 18.969 3.803 1 97.69 122 GLY A O 1
ATOM 990 N N . ARG A 1 123 ? 18.891 20.219 4.641 1 97.31 123 ARG A N 1
ATOM 991 C CA . ARG A 1 123 ? 18.312 20.391 5.969 1 97.31 123 ARG A CA 1
ATOM 992 C C . ARG A 1 123 ? 17 21.141 5.898 1 97.31 123 ARG A C 1
ATOM 994 O O . ARG A 1 123 ? 16.766 21.922 4.965 1 97.31 123 ARG A O 1
ATOM 1001 N N . TYR A 1 124 ? 16.188 20.875 6.934 1 97.81 124 TYR A N 1
ATOM 1002 C CA . TYR A 1 124 ? 14.867 21.484 7.055 1 97.81 124 TYR A CA 1
ATOM 1003 C C . TYR A 1 124 ? 14.938 23 6.859 1 97.81 124 TYR A C 1
ATOM 1005 O O . TYR A 1 124 ? 15.609 23.703 7.617 1 97.81 124 TYR A O 1
ATOM 1013 N N . ARG A 1 125 ? 14.344 23.547 5.758 1 97.88 125 ARG A N 1
ATOM 1014 C CA . ARG A 1 125 ? 14.172 24.953 5.434 1 97.88 125 ARG A CA 1
ATOM 1015 C C . ARG A 1 125 ? 15.516 25.672 5.348 1 97.88 125 ARG A C 1
ATOM 1017 O O . ARG A 1 125 ? 15.633 26.828 5.754 1 97.88 125 ARG A O 1
ATOM 1024 N N . ASN A 1 126 ? 16.578 25 4.836 1 97.94 126 ASN A N 1
ATOM 1025 C CA . ASN A 1 126 ? 17.875 25.641 4.652 1 97.94 126 ASN A CA 1
ATOM 1026 C C . ASN A 1 126 ? 18.391 25.453 3.225 1 97.94 126 ASN A C 1
ATOM 1028 O O . ASN A 1 126 ? 19.047 24.453 2.914 1 97.94 126 ASN A O 1
ATOM 1032 N N . PRO A 1 127 ? 18.219 26.453 2.406 1 97.25 127 PRO A N 1
ATOM 1033 C CA . PRO A 1 127 ? 18.609 26.328 1.001 1 97.25 127 PRO A CA 1
ATOM 1034 C C . PRO A 1 127 ? 20.125 26.266 0.813 1 97.25 127 PRO A C 1
ATOM 1036 O O . PRO A 1 127 ? 20.594 25.844 -0.243 1 97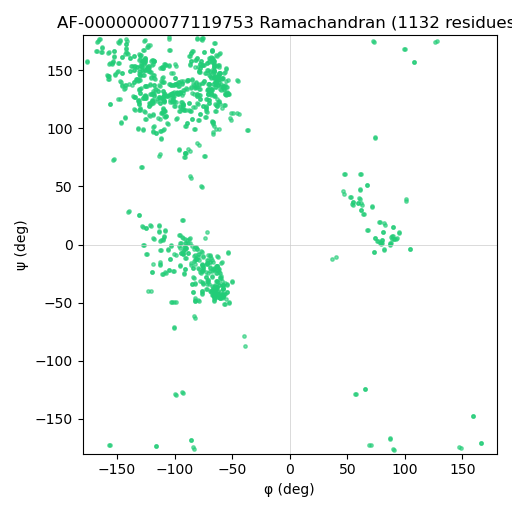.25 127 PRO A O 1
ATOM 1039 N N . TYR A 1 128 ? 20.938 26.625 1.808 1 97.75 128 TYR A N 1
ATOM 1040 C CA . TYR A 1 128 ? 22.391 26.625 1.691 1 97.75 128 TYR A CA 1
ATOM 1041 C C . TYR A 1 128 ? 22.938 25.203 1.775 1 97.75 128 TYR A C 1
ATOM 1043 O O . TYR A 1 128 ? 24.125 24.984 1.539 1 97.75 128 TYR A O 1
ATOM 1051 N N . THR A 1 129 ? 22.078 24.266 2.061 1 98 129 THR A N 1
ATOM 1052 C CA . THR A 1 129 ? 22.5 22.875 2.191 1 98 129 THR A CA 1
ATOM 1053 C C . THR A 1 129 ? 21.969 22.031 1.031 1 98 129 THR A C 1
ATOM 1055 O O . THR A 1 129 ? 22.188 20.812 0.992 1 98 129 THR A O 1
ATOM 1058 N N . ASP A 1 130 ? 21.328 22.641 0.079 1 98 130 ASP A N 1
ATOM 1059 C CA . ASP A 1 130 ? 20.734 21.953 -1.062 1 98 130 ASP A CA 1
ATOM 1060 C C . ASP A 1 130 ? 21.781 21.672 -2.137 1 98 130 ASP A C 1
ATOM 1062 O O . ASP A 1 130 ? 22.844 22.281 -2.143 1 98 130 ASP A O 1
ATOM 1066 N N . ASN A 1 131 ? 21.422 20.688 -2.963 1 97.44 131 ASN A N 1
ATOM 1067 C CA . ASN A 1 131 ? 22.156 20.516 -4.207 1 97.44 131 ASN A CA 1
ATOM 1068 C C . ASN A 1 131 ? 22.016 21.75 -5.105 1 97.44 131 ASN A C 1
ATOM 1070 O O . ASN A 1 131 ? 20.938 22.344 -5.195 1 97.44 131 ASN A O 1
ATOM 1074 N N . GLU A 1 132 ? 23.062 22.109 -5.828 1 97.12 132 GLU A N 1
ATOM 1075 C CA . GLU A 1 132 ? 23.078 23.297 -6.688 1 97.12 132 GLU A CA 1
ATOM 1076 C C . GLU A 1 132 ? 22 23.188 -7.777 1 97.12 132 GLU A C 1
ATOM 1078 O O . GLU A 1 132 ? 21.484 24.203 -8.242 1 97.12 132 GLU A O 1
ATOM 1083 N N . MET A 1 133 ? 21.594 22.016 -8.117 1 97.19 133 MET A N 1
ATOM 1084 C CA . MET A 1 133 ? 20.641 21.781 -9.188 1 97.19 133 MET A CA 1
ATOM 1085 C C . MET A 1 133 ? 19.266 22.344 -8.812 1 97.19 133 MET A C 1
ATOM 1087 O O . MET A 1 133 ? 18.453 22.656 -9.695 1 97.19 133 MET A O 1
ATOM 1091 N N . VAL A 1 134 ? 19.062 22.516 -7.5 1 98.19 134 VAL A N 1
ATOM 1092 C CA . VAL A 1 134 ? 17.719 22.938 -7.09 1 98.19 134 VAL A CA 1
ATOM 1093 C C . VAL A 1 134 ? 17.781 24.344 -6.496 1 98.19 134 VAL A C 1
ATOM 1095 O O . VAL A 1 134 ? 16.875 24.75 -5.762 1 98.19 134 VAL A O 1
ATOM 1098 N N . LYS A 1 135 ? 18.859 25.094 -6.738 1 97.75 135 LYS A N 1
ATOM 1099 C CA . LYS A 1 135 ? 18.938 26.484 -6.281 1 97.75 135 LYS A CA 1
ATOM 1100 C C . LYS A 1 135 ? 17.781 27.312 -6.82 1 97.75 135 LYS A C 1
ATOM 1102 O O . LYS A 1 135 ? 17.578 27.406 -8.031 1 97.75 135 LYS A O 1
ATOM 1107 N N . GLY A 1 136 ? 17 27.859 -5.934 1 97.06 136 GLY A N 1
ATOM 1108 C CA . GLY A 1 136 ? 15.891 28.719 -6.32 1 97.06 136 GLY A CA 1
ATOM 1109 C C . GLY A 1 136 ? 14.594 27.969 -6.531 1 97.06 136 GLY A C 1
ATOM 1110 O O . GLY A 1 136 ? 13.586 28.547 -6.953 1 97.06 136 GLY A O 1
ATOM 1111 N N . ILE A 1 137 ? 14.539 26.656 -6.258 1 97.62 137 ILE A N 1
ATOM 1112 C CA . ILE A 1 137 ? 13.32 25.875 -6.383 1 97.62 137 ILE A CA 1
ATOM 1113 C C . ILE A 1 137 ? 12.367 26.219 -5.242 1 97.62 137 ILE A C 1
ATOM 1115 O O . ILE A 1 137 ? 12.797 26.656 -4.172 1 97.62 137 ILE A O 1
ATOM 1119 N N . ILE A 1 138 ? 11.062 26.172 -5.484 1 97.31 138 ILE A N 1
ATOM 1120 C CA . ILE A 1 138 ? 10.148 26.188 -4.352 1 97.31 138 ILE A CA 1
ATOM 1121 C C . ILE A 1 138 ? 10.328 24.922 -3.518 1 97.31 138 ILE A C 1
ATOM 1123 O O . ILE A 1 138 ? 9.953 23.828 -3.949 1 97.31 138 ILE A O 1
ATOM 1127 N N . ARG A 1 139 ? 10.773 25.047 -2.332 1 97.19 139 ARG A N 1
ATOM 1128 C CA . ARG A 1 139 ? 11.336 23.953 -1.541 1 97.19 139 ARG A CA 1
ATOM 1129 C C . ARG A 1 139 ? 10.242 23.188 -0.814 1 97.19 139 ARG A C 1
ATOM 1131 O O . ARG A 1 139 ? 10.477 22.078 -0.328 1 97.19 139 ARG A O 1
ATOM 1138 N N . THR A 1 140 ? 9.086 23.719 -0.695 1 98.19 140 THR A N 1
ATOM 1139 C CA . THR A 1 140 ? 8.094 23.172 0.213 1 98.19 140 THR A CA 1
ATOM 1140 C C . THR A 1 140 ? 7.781 21.719 -0.143 1 98.19 140 THR A C 1
ATOM 1142 O O . THR A 1 140 ? 7.727 21.359 -1.321 1 98.19 140 THR A O 1
ATOM 1145 N N . ALA A 1 141 ? 7.574 20.938 0.918 1 97.94 141 ALA A N 1
ATOM 1146 C CA . ALA A 1 141 ? 7.098 19.562 0.771 1 97.94 141 ALA A CA 1
ATOM 1147 C C . ALA A 1 141 ? 5.574 19.5 0.854 1 97.94 141 ALA A C 1
ATOM 1149 O O . ALA A 1 141 ? 4.973 18.453 0.576 1 97.94 141 ALA A O 1
ATOM 1150 N N . SER A 1 142 ? 4.969 20.625 1.202 1 98.38 142 SER A N 1
ATOM 1151 C CA . SER A 1 142 ? 3.518 20.719 1.34 1 98.38 142 SER A CA 1
ATOM 1152 C C . SER A 1 142 ? 2.963 19.562 2.152 1 98.38 142 SER A C 1
ATOM 1154 O O . SER A 1 142 ? 2.062 18.844 1.697 1 98.38 142 SER A O 1
ATOM 1156 N N . ASN A 1 143 ? 3.395 19.438 3.396 1 98.69 143 ASN A N 1
ATOM 1157 C CA . ASN A 1 143 ? 3.154 18.188 4.113 1 98.69 143 ASN A CA 1
ATOM 1158 C C . ASN A 1 143 ? 2.482 18.438 5.461 1 98.69 143 ASN A C 1
ATOM 1160 O O . ASN A 1 143 ? 2.473 17.562 6.328 1 98.69 143 ASN A O 1
ATOM 1164 N N . THR A 1 144 ? 1.936 19.594 5.699 1 98.75 144 THR A N 1
ATOM 1165 C CA . THR A 1 144 ? 1.514 19.906 7.059 1 98.75 144 THR A CA 1
ATOM 1166 C C . THR A 1 144 ? 0.002 19.75 7.207 1 98.75 144 THR A C 1
ATOM 1168 O O . THR A 1 144 ? -0.475 19.109 8.141 1 98.75 144 THR A O 1
ATOM 1171 N N . ASN A 1 145 ? -0.721 20.344 6.305 1 98.81 145 ASN A N 1
ATOM 1172 C CA . ASN A 1 145 ? -2.176 20.266 6.379 1 98.81 145 ASN A CA 1
ATOM 1173 C C . ASN A 1 145 ? -2.799 20.062 5.004 1 98.81 145 ASN A C 1
ATOM 1175 O O . ASN A 1 145 ? -2.121 20.203 3.982 1 98.81 145 ASN A O 1
ATOM 1179 N N . ILE A 1 146 ? -4.031 19.594 4.969 1 98.81 146 ILE A N 1
ATOM 1180 C CA . ILE A 1 146 ? -4.82 19.391 3.758 1 98.81 146 ILE A CA 1
ATOM 1181 C C . ILE A 1 146 ? -6.234 19.938 3.969 1 98.81 146 ILE A C 1
ATOM 1183 O O . ILE A 1 146 ? -6.965 19.453 4.836 1 98.81 146 ILE A O 1
ATOM 1187 N N . ILE A 1 147 ? -6.57 20.953 3.191 1 98.5 147 ILE A N 1
ATOM 1188 C CA . ILE A 1 147 ? -7.852 21.625 3.383 1 98.5 147 ILE A CA 1
ATOM 1189 C C . ILE A 1 147 ? -8.625 21.641 2.066 1 98.5 147 ILE A C 1
ATOM 1191 O O . ILE A 1 147 ? -8.047 21.438 0.998 1 98.5 147 ILE A O 1
ATOM 1195 N N . PHE A 1 148 ? -9.906 21.828 2.209 1 98.56 148 PHE A N 1
ATOM 1196 C CA . PHE A 1 148 ? -10.773 21.938 1.038 1 98.56 148 PHE A CA 1
ATOM 1197 C C . PHE A 1 148 ? -11.125 23.391 0.748 1 98.56 148 PHE A C 1
ATOM 1199 O O . PHE A 1 148 ? -11.539 24.125 1.645 1 98.56 148 PHE A O 1
ATOM 1206 N N . TRP A 1 149 ? -10.906 23.812 -0.471 1 98.38 149 TRP A N 1
ATOM 1207 C CA . TRP A 1 149 ? -11.195 25.188 -0.867 1 98.38 149 TRP A CA 1
ATOM 1208 C C . TRP A 1 149 ? -11.734 25.234 -2.293 1 98.38 149 TRP A C 1
ATOM 1210 O O . TRP A 1 149 ? -11.008 24.953 -3.248 1 98.38 149 TRP A O 1
ATOM 1220 N N . ARG A 1 150 ? -13 25.547 -2.422 1 97.5 150 ARG A N 1
ATOM 1221 C CA . ARG A 1 150 ? -13.656 25.844 -3.689 1 97.5 150 ARG A CA 1
ATOM 1222 C C . ARG A 1 150 ? -13.406 24.75 -4.711 1 97.5 150 ARG A C 1
ATOM 1224 O O . ARG A 1 150 ? -12.992 25.016 -5.84 1 97.5 150 ARG A O 1
ATOM 1231 N N . GLY A 1 151 ? -13.438 23.531 -4.344 1 98 151 GLY A N 1
ATOM 1232 C CA . GLY A 1 151 ? -13.461 22.391 -5.25 1 98 151 GLY A CA 1
ATOM 1233 C C . GLY A 1 151 ? -12.125 21.672 -5.34 1 98 151 GLY A C 1
ATOM 1234 O O . GLY A 1 151 ? -12.016 20.641 -6.012 1 98 151 GLY A O 1
ATOM 1235 N N . VAL A 1 152 ? -11.125 22.172 -4.691 1 98.44 152 VAL A N 1
ATOM 1236 C CA . VAL A 1 152 ? -9.844 21.484 -4.68 1 98.44 152 VAL A CA 1
ATOM 1237 C C . VAL A 1 152 ? -9.383 21.266 -3.238 1 98.44 152 VAL A C 1
ATOM 1239 O O . VAL A 1 152 ? -9.867 21.938 -2.32 1 98.44 152 VAL A O 1
ATOM 1242 N N . LEU A 1 153 ? -8.555 20.297 -3.057 1 98.88 153 LEU A N 1
ATOM 1243 C CA . LEU A 1 153 ? -7.762 20.203 -1.836 1 98.88 153 LEU A CA 1
ATOM 1244 C C . LEU A 1 153 ? -6.508 21.062 -1.938 1 98.88 153 LEU A C 1
ATOM 1246 O O . LEU A 1 153 ? -5.867 21.109 -2.99 1 98.88 153 LEU A O 1
ATOM 1250 N N . LEU A 1 154 ? -6.184 21.75 -0.893 1 98.88 154 LEU A N 1
ATOM 1251 C CA . LEU A 1 154 ? -4.918 22.453 -0.803 1 98.88 154 LEU A CA 1
ATOM 1252 C C . LEU A 1 154 ? -4.004 21.828 0.242 1 98.88 154 LEU A C 1
ATOM 1254 O O . LEU A 1 154 ? -4.332 21.812 1.432 1 98.88 154 LEU A O 1
ATOM 1258 N N . ALA A 1 155 ? -2.951 21.281 -0.225 1 98.94 155 ALA A N 1
ATOM 1259 C CA . ALA A 1 155 ? -1.882 20.891 0.69 1 98.94 155 ALA A CA 1
ATOM 1260 C C . ALA A 1 155 ? -1.05 22.094 1.109 1 98.94 155 ALA A C 1
ATOM 1262 O O . ALA A 1 155 ? -0.571 22.859 0.26 1 98.94 155 ALA A O 1
ATOM 1263 N N . THR A 1 156 ? -0.882 22.234 2.432 1 98.81 156 THR A N 1
ATOM 1264 C CA . THR A 1 156 ? -0.255 23.469 2.912 1 98.81 156 THR A CA 1
ATOM 1265 C C . THR A 1 156 ? 0.904 23.156 3.852 1 98.81 156 THR A C 1
ATOM 1267 O O . THR A 1 156 ? 0.939 22.078 4.465 1 98.81 156 THR A O 1
ATOM 1270 N N . LYS A 1 157 ? 1.781 24.016 3.889 1 98.75 157 LYS A N 1
ATOM 1271 C CA . LYS A 1 157 ? 2.932 24.094 4.785 1 98.75 157 LYS A CA 1
ATOM 1272 C C . LYS A 1 157 ? 3.451 25.516 4.898 1 98.75 157 LYS A C 1
ATOM 1274 O O . LYS A 1 157 ? 3.473 26.25 3.912 1 98.75 157 LYS A O 1
ATOM 1279 N N . GLU A 1 158 ? 3.914 25.906 5.988 1 98.31 158 GLU A N 1
ATOM 1280 C CA . GLU A 1 158 ? 4.219 27.312 6.266 1 98.31 158 GLU A CA 1
ATOM 1281 C C . GLU A 1 158 ? 5.363 27.812 5.387 1 98.31 158 GLU A C 1
ATOM 1283 O O . GLU A 1 158 ? 5.531 29.016 5.203 1 98.31 158 GLU A O 1
ATOM 1288 N N . ASP A 1 159 ? 6.152 26.938 4.863 1 97.75 159 ASP A N 1
ATOM 1289 C CA . ASP A 1 159 ? 7.387 27.359 4.215 1 97.75 159 ASP A CA 1
ATOM 1290 C C . ASP A 1 159 ? 7.184 27.547 2.715 1 97.75 159 ASP A C 1
ATOM 1292 O O . ASP A 1 159 ? 8.141 27.781 1.975 1 97.75 159 ASP A O 1
ATOM 1296 N N . GLY A 1 160 ? 5.914 27.438 2.277 1 98.19 160 GLY A N 1
ATOM 1297 C CA . GLY A 1 160 ? 5.703 27.625 0.851 1 98.19 160 GLY A CA 1
ATOM 1298 C C . GLY A 1 160 ? 4.242 27.797 0.48 1 98.19 160 GLY A C 1
ATOM 1299 O O . GLY A 1 160 ? 3.363 27.703 1.339 1 98.19 160 GLY A O 1
ATOM 1300 N N . PRO A 1 161 ? 4.02 28.094 -0.83 1 98.06 161 PRO A N 1
ATOM 1301 C CA . PRO A 1 161 ? 2.641 28.188 -1.312 1 98.06 161 PRO A CA 1
ATOM 1302 C C . PRO A 1 161 ? 1.92 26.844 -1.295 1 98.06 161 PRO A C 1
ATOM 1304 O O . PRO A 1 161 ? 2.566 25.797 -1.318 1 98.06 161 PRO A O 1
ATOM 1307 N N . PRO A 1 162 ? 0.612 26.906 -1.251 1 98.69 162 PRO A N 1
ATOM 1308 C CA . PRO A 1 162 ? -0.133 25.641 -1.276 1 98.69 162 PRO A CA 1
ATOM 1309 C C . PRO A 1 162 ? -0.095 24.953 -2.643 1 98.69 162 PRO A C 1
ATOM 1311 O O . PRO A 1 162 ? 0.157 25.609 -3.656 1 98.69 162 PRO A O 1
ATOM 1314 N N . PHE A 1 163 ? -0.286 23.703 -2.654 1 98.88 163 PHE A N 1
ATOM 1315 C CA . PHE A 1 163 ? -0.471 22.906 -3.863 1 98.88 163 PHE A CA 1
ATOM 1316 C C . PHE A 1 163 ? -1.879 22.328 -3.918 1 98.88 163 PHE A C 1
ATOM 1318 O O . PHE A 1 163 ? -2.352 21.734 -2.943 1 98.88 163 PHE A O 1
ATOM 1325 N N . ALA A 1 164 ? -2.496 22.5 -5.098 1 98.88 164 ALA A N 1
ATOM 1326 C CA . ALA A 1 164 ? -3.867 22.031 -5.281 1 98.88 164 ALA A CA 1
ATOM 1327 C C . ALA A 1 164 ? -3.893 20.578 -5.75 1 98.88 164 ALA A C 1
ATOM 1329 O O . ALA A 1 164 ? -3.057 20.172 -6.559 1 98.88 164 ALA A O 1
ATOM 1330 N N . MET A 1 165 ? -4.879 19.859 -5.203 1 98.81 165 MET A N 1
ATOM 1331 C CA . MET A 1 165 ? -5.105 18.469 -5.57 1 98.81 165 MET A CA 1
ATOM 1332 C C . MET A 1 165 ? -6.582 18.219 -5.859 1 98.81 165 MET A C 1
ATOM 1334 O O . MET A 1 165 ? -7.453 18.891 -5.316 1 98.81 165 MET A O 1
ATOM 1338 N N . ASP A 1 166 ? -6.809 17.203 -6.719 1 98.69 166 ASP A N 1
ATOM 1339 C CA . ASP A 1 166 ? -8.172 16.734 -6.961 1 98.69 166 ASP A CA 1
ATOM 1340 C C . ASP A 1 166 ? -8.719 15.992 -5.75 1 98.69 166 ASP A C 1
ATOM 1342 O O . ASP A 1 166 ? -8.086 15.07 -5.242 1 98.69 166 ASP A O 1
ATOM 1346 N N . PRO A 1 167 ? -9.891 16.344 -5.309 1 98.5 167 PRO A N 1
ATOM 1347 C CA . PRO A 1 167 ? -10.391 15.742 -4.07 1 98.5 167 PRO A CA 1
ATOM 1348 C C . PRO A 1 167 ? -10.781 14.273 -4.242 1 98.5 167 PRO A C 1
ATOM 1350 O O . PRO A 1 167 ? -10.961 13.555 -3.256 1 98.5 167 PRO A O 1
ATOM 1353 N N . VAL A 1 168 ? -10.961 13.805 -5.457 1 97.56 168 VAL A N 1
ATOM 1354 C CA . VAL A 1 168 ? -11.406 12.438 -5.688 1 97.56 168 VAL A CA 1
ATOM 1355 C C . VAL A 1 168 ? -10.219 11.547 -6.027 1 97.56 168 VAL A C 1
ATOM 1357 O O . VAL A 1 168 ? -9.992 10.523 -5.379 1 97.56 168 VAL A O 1
ATOM 1360 N N . THR A 1 169 ? -9.375 11.961 -6.961 1 98 169 THR A N 1
ATOM 1361 C CA . THR A 1 169 ? -8.281 11.133 -7.441 1 98 169 THR A CA 1
ATOM 1362 C C . THR A 1 169 ? -7.012 11.383 -6.629 1 98 169 THR A C 1
ATOM 1364 O O . THR A 1 169 ? -6.078 10.578 -6.664 1 98 169 THR A O 1
ATOM 1367 N N . LEU A 1 170 ? -6.918 12.555 -5.938 1 98.75 170 LEU A N 1
ATOM 1368 C CA . LEU A 1 170 ? -5.77 13.055 -5.188 1 98.75 170 LEU A CA 1
ATOM 1369 C C . LEU A 1 170 ? -4.617 13.398 -6.125 1 98.75 170 LEU A C 1
ATOM 1371 O O . LEU A 1 170 ? -3.484 13.594 -5.676 1 98.75 170 LEU A O 1
ATOM 1375 N N . GLU A 1 171 ? -4.891 13.445 -7.418 1 98.5 171 GLU A N 1
ATOM 1376 C CA . GLU A 1 171 ? -3.861 13.922 -8.336 1 98.5 171 GLU A CA 1
ATOM 1377 C C . GLU A 1 171 ? -3.512 15.383 -8.07 1 98.5 171 GLU A C 1
ATOM 1379 O O . GLU A 1 171 ? -4.398 16.203 -7.816 1 98.5 171 GLU A O 1
ATOM 1384 N N . THR A 1 172 ? -2.246 15.656 -8.125 1 98.81 172 THR A N 1
ATOM 1385 C CA . THR A 1 172 ? -1.815 17.031 -7.91 1 98.81 172 THR A CA 1
ATOM 1386 C C . THR A 1 172 ? -2.053 17.875 -9.164 1 98.81 172 THR A C 1
ATOM 1388 O O . THR A 1 172 ? -1.625 17.5 -10.258 1 98.81 172 THR A O 1
ATOM 1391 N N . ILE A 1 173 ? -2.75 18.922 -8.984 1 98.44 173 ILE A N 1
ATOM 1392 C CA . ILE A 1 173 ? -2.973 19.891 -10.062 1 98.44 173 ILE A CA 1
ATOM 1393 C C . ILE A 1 173 ? -1.745 20.781 -10.211 1 98.44 173 ILE A C 1
ATOM 1395 O O . ILE A 1 173 ? -1.269 21.016 -11.328 1 98.44 173 ILE A O 1
ATOM 1399 N N . GLY A 1 174 ? -1.257 21.312 -9.141 1 98.19 174 GLY A N 1
ATOM 1400 C CA . GLY A 1 174 ? -0.048 22.125 -9.133 1 98.19 174 GLY A CA 1
ATOM 1401 C C . GLY A 1 174 ? -0.062 23.203 -8.07 1 98.19 174 GLY A C 1
ATOM 1402 O O . GLY A 1 174 ? -0.947 23.219 -7.215 1 98.19 174 GLY A O 1
ATOM 1403 N N . ARG A 1 175 ? 0.979 24.047 -8.086 1 98.25 175 ARG A N 1
ATOM 1404 C CA . ARG A 1 175 ? 1.038 25.172 -7.156 1 98.25 175 ARG A CA 1
ATOM 1405 C C . ARG A 1 175 ? -0.194 26.062 -7.297 1 98.25 175 ARG A C 1
ATOM 1407 O O . ARG A 1 175 ? -0.604 26.391 -8.414 1 98.25 175 ARG A O 1
ATOM 1414 N N . TYR A 1 176 ? -0.762 26.406 -6.191 1 98.31 176 TYR A N 1
ATOM 1415 C CA . TYR A 1 176 ? -1.977 27.203 -6.188 1 98.31 176 TYR A CA 1
ATOM 1416 C C . TYR A 1 176 ? -1.678 28.641 -5.75 1 98.31 176 TYR A C 1
ATOM 1418 O O . TYR A 1 176 ? -1.008 28.859 -4.738 1 98.31 176 TYR A O 1
ATOM 1426 N N . ASP A 1 177 ? -2.123 29.594 -6.574 1 97.62 177 ASP A N 1
ATOM 1427 C CA . ASP A 1 177 ? -1.823 30.984 -6.242 1 97.62 177 ASP A CA 1
ATOM 1428 C C . ASP A 1 177 ? -3.1 31.828 -6.172 1 97.62 177 ASP A C 1
ATOM 1430 O O . ASP A 1 177 ? -3.055 33.062 -6.312 1 97.62 177 ASP A O 1
ATOM 1434 N N . PHE A 1 178 ? -4.281 31.094 -6.117 1 97.81 178 PHE A N 1
ATOM 1435 C CA . PHE A 1 178 ? -5.574 31.766 -5.988 1 97.81 178 PHE A CA 1
ATOM 1436 C C . PHE A 1 178 ? -5.836 32.688 -7.176 1 97.81 178 PHE A C 1
ATOM 1438 O O . PHE A 1 178 ? -6.191 33.844 -6.996 1 97.81 178 PHE A O 1
ATOM 1445 N N . ASP A 1 179 ? -5.594 32.125 -8.32 1 94.5 179 ASP A N 1
ATOM 1446 C CA . ASP A 1 179 ? -5.812 32.812 -9.586 1 94.5 179 ASP A CA 1
ATOM 1447 C C . ASP A 1 179 ? -4.914 34.031 -9.703 1 94.5 179 ASP A C 1
ATOM 1449 O O . ASP A 1 179 ? -5.363 35.125 -10.117 1 94.5 179 ASP A O 1
ATOM 1453 N N . GLY A 1 180 ? -3.775 33.938 -9.18 1 96 180 GLY A N 1
ATOM 1454 C CA . GLY A 1 180 ? -2.762 34.969 -9.328 1 96 180 GLY A CA 1
ATOM 1455 C C . GLY A 1 180 ? -2.779 35.969 -8.195 1 96 180 GLY A C 1
ATOM 1456 O O . GLY A 1 180 ? -1.96 36.906 -8.172 1 96 180 GLY A O 1
ATOM 1457 N N . GLN A 1 181 ? -3.568 35.781 -7.18 1 97.69 181 GLN A N 1
ATOM 1458 C CA . GLN A 1 181 ? -3.852 36.844 -6.199 1 97.69 181 GLN A CA 1
ATOM 1459 C C . GLN A 1 181 ? -2.879 36.781 -5.023 1 97.69 181 GLN A C 1
ATOM 1461 O O . GLN A 1 181 ? -2.686 37.75 -4.312 1 97.69 181 GLN A O 1
ATOM 1466 N N . VAL A 1 182 ? -2.318 35.656 -4.766 1 97.81 182 VAL A N 1
ATOM 1467 C CA . VAL A 1 182 ? -1.396 35.438 -3.654 1 97.81 182 VAL A CA 1
ATOM 1468 C C . VAL A 1 182 ? 0.002 35.156 -4.191 1 97.81 182 VAL A C 1
ATOM 1470 O O . VAL A 1 182 ? 0.212 34.125 -4.859 1 97.81 182 VAL A O 1
ATOM 1473 N N . GLN A 1 183 ? 0.966 35.969 -3.807 1 95.69 183 GLN A N 1
ATOM 1474 C CA . GLN A 1 183 ? 2.295 35.875 -4.398 1 95.69 183 GLN A CA 1
ATOM 1475 C C . GLN A 1 183 ? 3.367 35.75 -3.322 1 95.69 183 GLN A C 1
ATOM 1477 O O . GLN A 1 183 ? 4.559 35.656 -3.633 1 95.69 183 GLN A O 1
ATOM 1482 N N . SER A 1 184 ? 2.969 35.75 -2.074 1 97.69 184 SER A N 1
ATOM 1483 C CA . SER A 1 184 ? 3.93 35.562 -0.991 1 97.69 184 SER A CA 1
ATOM 1484 C C . SER A 1 184 ? 4.625 34.219 -1.086 1 97.69 184 SER A C 1
ATOM 1486 O O . SER A 1 184 ? 4.027 33.25 -1.543 1 97.69 184 SER A O 1
ATOM 1488 N N . PRO A 1 185 ? 5.879 34.156 -0.652 1 97.88 185 PRO A N 1
ATOM 1489 C CA . PRO A 1 185 ? 6.605 32.875 -0.73 1 97.88 185 PRO A CA 1
ATOM 1490 C C . PRO A 1 185 ? 6.117 31.875 0.295 1 97.88 185 PRO A C 1
ATOM 1492 O O . PRO A 1 185 ? 6.359 30.672 0.14 1 97.88 185 PRO A O 1
ATOM 1495 N N . THR A 1 186 ? 5.535 32.344 1.362 1 98.5 186 THR A N 1
ATOM 1496 C CA . THR A 1 186 ? 5.059 31.484 2.43 1 98.5 186 THR A CA 1
ATOM 1497 C C . THR A 1 186 ? 3.547 31.609 2.594 1 98.5 186 THR A C 1
ATOM 1499 O O . THR A 1 186 ? 2.945 32.594 2.127 1 98.5 186 THR A O 1
ATOM 1502 N N . PHE A 1 187 ? 2.99 30.609 3.168 1 98.75 187 PHE A N 1
ATOM 1503 C CA . PHE A 1 187 ? 1.551 30.516 3.387 1 98.75 187 PHE A CA 1
ATOM 1504 C C . PHE A 1 187 ? 1.246 29.672 4.621 1 98.75 187 PHE A C 1
ATOM 1506 O O . PHE A 1 187 ? 1.944 28.688 4.906 1 98.75 187 PHE A O 1
ATOM 1513 N N . THR A 1 188 ? 0.249 29.984 5.316 1 98.75 188 THR A N 1
ATOM 1514 C CA . THR A 1 188 ? -0.086 29.312 6.57 1 98.75 188 THR A CA 1
ATOM 1515 C C . THR A 1 188 ? -0.469 27.859 6.32 1 98.75 188 THR A C 1
ATOM 1517 O O . THR A 1 188 ? -1.04 27.531 5.277 1 98.75 188 THR A O 1
ATOM 1520 N N . ALA A 1 189 ? -0.203 27.016 7.297 1 98.44 189 ALA A N 1
ATOM 1521 C CA . ALA A 1 189 ? -0.712 25.656 7.297 1 98.44 189 ALA A CA 1
ATOM 1522 C C . ALA A 1 189 ? -2.164 25.609 7.766 1 98.44 189 ALA A C 1
ATOM 1524 O O . ALA A 1 189 ? -2.871 24.625 7.523 1 98.44 189 ALA A O 1
ATOM 1525 N N . HIS A 1 190 ? -2.582 26.672 8.477 1 98.44 190 HIS A N 1
ATOM 1526 C CA . HIS A 1 190 ? -3.889 26.641 9.125 1 98.44 190 HIS A CA 1
ATOM 1527 C C . HIS A 1 190 ? -4.699 27.891 8.773 1 98.44 190 HIS A C 1
ATOM 1529 O O . HIS A 1 190 ? -5.062 28.672 9.656 1 98.44 190 HIS A O 1
ATOM 1535 N N . PRO A 1 191 ? -5.078 28.016 7.516 1 98.75 191 PRO A N 1
ATOM 1536 C CA . PRO A 1 191 ? -6.074 29.062 7.289 1 98.75 191 PRO A CA 1
ATOM 1537 C C . PRO A 1 191 ? -7.383 28.812 8.031 1 98.75 191 PRO A C 1
ATOM 1539 O O . PRO A 1 191 ? -7.648 27.672 8.453 1 98.75 191 PRO A O 1
ATOM 1542 N N . LYS A 1 192 ? -8.055 29.906 8.289 1 98.69 192 LYS A N 1
ATOM 1543 C CA . LYS A 1 192 ? -9.344 29.781 8.961 1 98.69 192 LYS A CA 1
ATOM 1544 C C . LYS A 1 192 ? -10.492 30.141 8.023 1 98.69 192 LYS A C 1
ATOM 1546 O O . LYS A 1 192 ? -10.383 31.094 7.242 1 98.69 192 LYS A O 1
ATOM 1551 N N . PHE A 1 193 ? -11.5 29.375 8.141 1 98.06 193 PHE A N 1
ATOM 1552 C CA . PHE A 1 193 ? -12.695 29.594 7.336 1 98.06 193 PHE A CA 1
ATOM 1553 C C . PHE A 1 193 ? -13.852 30.094 8.203 1 98.06 193 PHE A C 1
ATOM 1555 O O . PHE A 1 193 ? -14.352 29.375 9.055 1 98.06 193 PHE A O 1
ATOM 1562 N N . ASP A 1 194 ? -14.258 31.312 7.949 1 98.19 194 ASP A N 1
ATOM 1563 C CA . ASP A 1 194 ? -15.375 31.875 8.695 1 98.19 194 ASP A CA 1
ATOM 1564 C C . ASP A 1 194 ? -16.703 31.25 8.273 1 98.19 194 ASP A C 1
ATOM 1566 O O . ASP A 1 194 ? -17.109 31.391 7.121 1 98.19 194 ASP A O 1
ATOM 1570 N N . PRO A 1 195 ? -17.406 30.578 9.188 1 96 195 PRO A N 1
ATOM 1571 C CA . PRO A 1 195 ? -18.609 29.859 8.781 1 96 195 PRO A CA 1
ATOM 1572 C C . PRO A 1 195 ? -19.75 30.797 8.383 1 96 195 PRO A C 1
ATOM 1574 O O . PRO A 1 195 ? -20.672 30.375 7.68 1 96 195 PRO A O 1
ATOM 1577 N N . ASP A 1 196 ? -19.734 32.031 8.781 1 95.94 196 ASP A N 1
ATOM 1578 C CA . ASP A 1 196 ? -20.797 32.969 8.477 1 95.94 196 ASP A CA 1
ATOM 1579 C C . ASP A 1 196 ? -20.609 33.594 7.098 1 95.94 196 ASP A C 1
ATOM 1581 O O . ASP A 1 196 ? -21.578 33.781 6.352 1 95.94 196 ASP A O 1
ATOM 1585 N N . THR A 1 197 ? -19.359 33.906 6.812 1 96.81 197 THR A N 1
ATOM 1586 C CA . THR A 1 197 ? -19.109 34.688 5.594 1 96.81 197 THR A CA 1
ATOM 1587 C C . THR A 1 197 ? -18.609 33.75 4.477 1 96.81 197 THR A C 1
ATOM 1589 O O . THR A 1 197 ? -18.656 34.125 3.301 1 96.81 197 THR A O 1
ATOM 1592 N N . GLY A 1 198 ? -18.062 32.625 4.816 1 96.88 198 GLY A N 1
ATOM 1593 C CA . GLY A 1 198 ? -17.469 31.719 3.846 1 96.88 198 GLY A CA 1
ATOM 1594 C C . GLY A 1 198 ? -16.078 32.125 3.412 1 96.88 198 GLY A C 1
ATOM 1595 O O . GLY A 1 198 ? -15.469 31.5 2.545 1 96.88 198 GLY A O 1
ATOM 1596 N N . GLU A 1 199 ? -15.539 33.188 4.012 1 97.88 199 GLU A N 1
ATOM 1597 C CA . GLU A 1 199 ? -14.219 33.688 3.627 1 97.88 199 GLU A CA 1
ATOM 1598 C C . GLU A 1 199 ? -13.117 32.812 4.234 1 97.88 199 GLU A C 1
ATOM 1600 O O . GLU A 1 199 ? -13.312 32.188 5.266 1 97.88 199 GLU A O 1
ATOM 1605 N N . MET A 1 200 ? -11.992 32.844 3.564 1 98.69 200 MET A N 1
ATOM 1606 C CA . MET A 1 200 ? -10.75 32.281 4.113 1 98.69 200 MET A CA 1
ATOM 1607 C C . MET A 1 200 ? -9.852 33.406 4.625 1 98.69 200 MET A C 1
ATOM 1609 O O . MET A 1 200 ? -9.539 34.344 3.893 1 98.69 200 MET A O 1
ATOM 1613 N N . VAL A 1 201 ? -9.492 33.344 5.867 1 98.81 201 VAL A N 1
ATOM 1614 C CA . VAL A 1 201 ? -8.453 34.219 6.422 1 98.81 201 VAL A CA 1
ATOM 1615 C C . VAL A 1 201 ? -7.133 33.438 6.504 1 98.81 201 VAL A C 1
ATOM 1617 O O . VAL A 1 201 ? -7.074 32.375 7.094 1 98.81 201 VAL A O 1
ATOM 1620 N N . CYS A 1 202 ? -6.129 34 5.848 1 98.81 202 CYS A N 1
ATOM 1621 C CA . CYS A 1 202 ? -4.844 33.312 5.797 1 98.81 202 CYS A CA 1
ATOM 1622 C C . CYS A 1 202 ? -3.691 34.281 5.891 1 98.81 202 CYS A C 1
ATOM 1624 O O . CYS A 1 202 ? -3.91 35.5 5.898 1 98.81 202 CYS A O 1
ATOM 1626 N N . TYR A 1 203 ? -2.459 33.781 6.09 1 98.81 203 TYR A N 1
ATOM 1627 C CA . TYR A 1 203 ? -1.281 34.625 6.297 1 98.81 203 TYR A CA 1
ATOM 1628 C C . TYR A 1 203 ? -0.008 33.875 5.934 1 98.81 203 TYR A C 1
ATOM 1630 O O . TYR A 1 203 ? -0.046 32.656 5.672 1 98.81 203 TYR A O 1
ATOM 1638 N N . GLY A 1 204 ? 1.014 34.531 5.793 1 98.75 204 GLY A N 1
ATOM 1639 C CA . GLY A 1 204 ? 2.369 34.031 5.711 1 98.75 204 GLY A CA 1
ATOM 1640 C C . GLY A 1 204 ? 3.34 34.75 6.633 1 98.75 204 GLY A C 1
ATOM 1641 O O . GLY A 1 204 ? 3.273 35.969 6.781 1 98.75 204 GLY A O 1
ATOM 1642 N N . TYR A 1 205 ? 4.141 34.031 7.344 1 98.69 205 TYR A N 1
ATOM 1643 C CA . TYR A 1 205 ? 5.254 34.625 8.07 1 98.69 205 TYR A CA 1
ATOM 1644 C C . TYR A 1 205 ? 6.578 34.344 7.371 1 98.69 205 TYR A C 1
ATOM 1646 O O . TYR A 1 205 ? 6.637 33.5 6.453 1 98.69 205 TYR A O 1
ATOM 1654 N N . GLU A 1 206 ? 7.602 35.062 7.816 1 98.5 206 GLU A N 1
ATOM 1655 C CA . GLU A 1 206 ? 8.82 35.031 7.016 1 98.5 206 GLU A CA 1
ATOM 1656 C C . GLU A 1 206 ? 8.508 35.25 5.535 1 98.5 206 GLU A C 1
ATOM 1658 O O . GLU A 1 206 ? 8.992 34.469 4.688 1 98.5 206 GLU A O 1
ATOM 1663 N N . ALA A 1 207 ? 7.664 36.188 5.312 1 98 207 ALA A N 1
ATOM 1664 C CA . ALA A 1 207 ? 7.035 36.312 4 1 98 207 ALA A CA 1
ATOM 1665 C C . ALA A 1 207 ? 7.855 37.219 3.086 1 98 207 ALA A C 1
ATOM 1667 O O . ALA A 1 207 ? 7.613 37.281 1.879 1 98 207 ALA A O 1
ATOM 1668 N N . GLY A 1 208 ? 8.781 37.875 3.666 1 95.06 208 GLY A N 1
ATOM 1669 C CA . GLY A 1 208 ? 9.633 38.719 2.826 1 95.06 208 GLY A CA 1
ATOM 1670 C C . GLY A 1 208 ? 10.656 37.906 2.037 1 95.06 208 GLY A C 1
ATOM 1671 O O . GLY A 1 208 ? 10.945 36.75 2.379 1 95.06 208 GLY A O 1
ATOM 1672 N N . GLY A 1 209 ? 11.062 38.344 1.039 1 93.81 209 GLY A N 1
ATOM 1673 C CA . GLY A 1 209 ? 12.102 37.688 0.251 1 93.81 209 GLY A CA 1
ATOM 1674 C C . GLY A 1 209 ? 11.664 36.344 -0.314 1 93.81 209 GLY A C 1
ATOM 1675 O O . GLY A 1 209 ? 10.633 36.25 -0.984 1 93.81 209 GLY A O 1
ATOM 1676 N N . ASN A 1 210 ? 12.5 35.25 0.032 1 95.75 210 ASN A N 1
ATOM 1677 C CA . ASN A 1 210 ? 12.25 33.969 -0.583 1 95.75 210 ASN A CA 1
ATOM 1678 C C . ASN A 1 210 ? 11.68 32.969 0.422 1 95.75 210 ASN A C 1
ATOM 1680 O O . ASN A 1 210 ? 11.5 31.781 0.104 1 95.75 210 ASN A O 1
ATOM 1684 N N . GLY A 1 211 ? 11.367 33.406 1.622 1 95.94 211 GLY A N 1
ATOM 1685 C CA . GLY A 1 211 ? 10.75 32.531 2.625 1 95.94 211 GLY A CA 1
ATOM 1686 C C . GLY A 1 211 ? 11.758 31.797 3.477 1 95.94 211 GLY A C 1
ATOM 1687 O O . GLY A 1 211 ? 11.383 30.969 4.312 1 95.94 211 GLY A O 1
ATOM 1688 N N . TYR A 1 212 ? 13.062 32.094 3.297 1 96.12 212 TYR A N 1
ATOM 1689 C CA . TYR A 1 212 ? 14.117 31.422 4.043 1 96.12 212 TYR A CA 1
ATOM 1690 C C . TYR A 1 212 ? 15.211 32.406 4.457 1 96.12 212 TYR A C 1
ATOM 1692 O O . TYR A 1 212 ? 16.375 32.031 4.566 1 96.12 212 TYR A O 1
ATOM 1700 N N . ASP A 1 213 ? 14.914 33.656 4.656 1 95.69 213 ASP A N 1
ATOM 1701 C CA . ASP A 1 213 ? 15.945 34.656 4.859 1 95.69 213 ASP A CA 1
ATOM 1702 C C . ASP A 1 213 ? 15.812 35.312 6.23 1 95.69 213 ASP A C 1
ATOM 1704 O O . ASP A 1 213 ? 16.422 36.344 6.492 1 95.69 213 ASP A O 1
ATOM 1708 N N . GLY A 1 214 ? 14.891 34.812 7.027 1 97.44 214 GLY A N 1
ATOM 1709 C CA . GLY A 1 214 ? 14.719 35.375 8.367 1 97.44 214 GLY A CA 1
ATOM 1710 C C . GLY A 1 214 ? 13.969 36.688 8.391 1 97.44 214 GLY A C 1
ATOM 1711 O O . GLY A 1 214 ? 14.07 37.438 9.359 1 97.44 214 GLY A O 1
ATOM 1712 N N . SER A 1 215 ? 13.234 36.969 7.344 1 97.94 215 SER A N 1
ATOM 1713 C CA . SER A 1 215 ? 12.453 38.219 7.289 1 97.94 215 SER A CA 1
ATOM 1714 C C . SER A 1 215 ? 11.398 38.219 8.398 1 97.94 215 SER A C 1
ATOM 1716 O O . SER A 1 215 ? 10.773 37.219 8.688 1 97.94 215 SER A O 1
ATOM 1718 N N . CYS A 1 216 ? 11.148 39.406 8.977 1 98.38 216 CYS A N 1
ATOM 1719 C CA . CYS A 1 216 ? 10.133 39.562 10.008 1 98.38 216 CYS A CA 1
ATOM 1720 C C . CYS A 1 216 ? 8.789 39.938 9.391 1 98.38 216 CYS A C 1
ATOM 1722 O O . CYS A 1 216 ? 7.832 40.219 10.109 1 98.38 216 CYS A O 1
ATOM 1724 N N . ASP A 1 217 ? 8.727 39.969 8.07 1 98.5 217 ASP A N 1
ATOM 1725 C CA . ASP A 1 217 ? 7.496 40.344 7.383 1 98.5 217 ASP A CA 1
ATOM 1726 C C . ASP A 1 217 ? 6.418 39.281 7.559 1 98.5 217 ASP A C 1
ATOM 1728 O O . ASP A 1 217 ? 6.699 38.062 7.438 1 98.5 217 ASP A O 1
ATOM 1732 N N . ILE A 1 218 ? 5.223 39.719 7.867 1 98.81 218 ILE A N 1
ATOM 1733 C CA . ILE A 1 218 ? 4.004 38.938 7.883 1 98.81 218 ILE A CA 1
ATOM 1734 C C . ILE A 1 218 ? 2.996 39.5 6.891 1 98.81 218 ILE A C 1
ATOM 1736 O O . ILE A 1 218 ? 2.775 40.719 6.848 1 98.81 218 ILE A O 1
ATOM 1740 N N . VAL A 1 219 ? 2.459 38.688 6.082 1 98.81 219 VAL A N 1
ATOM 1741 C CA . VAL A 1 219 ? 1.383 39.156 5.203 1 98.81 219 VAL A CA 1
ATOM 1742 C C . VAL A 1 219 ? 0.076 38.469 5.594 1 98.81 219 VAL A C 1
ATOM 1744 O O . VAL A 1 219 ? 0.065 37.281 5.918 1 98.81 219 VAL A O 1
ATOM 1747 N N . VAL A 1 220 ? -1.034 39.188 5.648 1 98.88 220 VAL A N 1
ATOM 1748 C CA . VAL A 1 220 ? -2.363 38.656 5.949 1 98.88 220 VAL A CA 1
ATOM 1749 C C . VAL A 1 220 ? -3.293 38.906 4.762 1 98.88 220 VAL A C 1
ATOM 1751 O O . VAL A 1 220 ? -3.303 40 4.184 1 98.88 220 VAL A O 1
ATOM 1754 N N . TYR A 1 221 ? -4.012 37.812 4.367 1 98.75 221 TYR A N 1
ATOM 1755 C CA . TYR A 1 221 ? -4.992 37.906 3.293 1 98.75 221 TYR A CA 1
ATOM 1756 C C . TYR A 1 221 ? -6.379 37.5 3.791 1 98.75 221 TYR A C 1
ATOM 1758 O O . TYR A 1 221 ? -6.508 36.688 4.715 1 98.75 221 TYR A O 1
ATOM 1766 N N . THR A 1 222 ? -7.395 38.125 3.195 1 98.81 222 THR A N 1
ATOM 1767 C CA . THR A 1 222 ? -8.75 37.562 3.203 1 98.81 222 THR A CA 1
ATOM 1768 C C . THR A 1 222 ? -9.227 37.312 1.781 1 98.81 222 THR A C 1
ATOM 1770 O O . THR A 1 222 ? -9.148 38.188 0.914 1 98.81 222 THR A O 1
ATOM 1773 N N . ILE A 1 223 ? -9.578 36.094 1.558 1 98.75 223 ILE A N 1
ATOM 1774 C CA . ILE A 1 223 ? -10.172 35.656 0.291 1 98.75 223 ILE A CA 1
ATOM 1775 C C . ILE A 1 223 ? -11.641 35.312 0.502 1 98.75 223 ILE A C 1
ATOM 1777 O O . ILE A 1 223 ? -11.969 34.469 1.331 1 98.75 223 ILE A O 1
ATOM 1781 N N . ASP A 1 224 ? -12.539 35.906 -0.223 1 98.38 224 ASP A N 1
ATOM 1782 C CA . ASP A 1 224 ? -13.961 35.719 0.05 1 98.38 224 ASP A CA 1
ATOM 1783 C C . ASP A 1 224 ? -14.469 34.406 -0.54 1 98.38 224 ASP A C 1
ATOM 1785 O O . ASP A 1 224 ? -13.703 33.656 -1.147 1 98.38 224 ASP A O 1
ATOM 1789 N N . ARG A 1 225 ? -15.742 34.062 -0.335 1 97 225 ARG A N 1
ATOM 1790 C CA . ARG A 1 225 ? -16.344 32.781 -0.706 1 97 225 ARG A CA 1
ATOM 1791 C C . ARG A 1 225 ? -16.297 32.594 -2.217 1 97 225 ARG A C 1
ATOM 1793 O O . ARG A 1 225 ? -16.359 31.453 -2.695 1 97 225 ARG A O 1
ATOM 1800 N N . ASP A 1 226 ? -16.141 33.688 -2.98 1 96.75 226 ASP A N 1
ATOM 1801 C CA . ASP A 1 226 ? -16.109 33.594 -4.438 1 96.75 226 ASP A CA 1
ATOM 1802 C 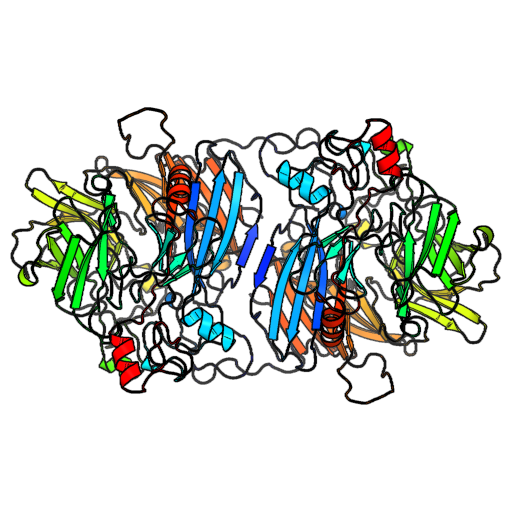C . ASP A 1 226 ? -14.672 33.531 -4.953 1 96.75 226 ASP A C 1
ATOM 1804 O O . ASP A 1 226 ? -14.445 33.438 -6.16 1 96.75 226 ASP A O 1
ATOM 1808 N N . GLY A 1 227 ? -13.711 33.594 -4.066 1 97.5 227 GLY A N 1
ATOM 1809 C CA . GLY A 1 227 ? -12.312 33.406 -4.43 1 97.5 227 GLY A CA 1
ATOM 1810 C C . GLY A 1 227 ? -11.594 34.719 -4.699 1 97.5 227 GLY A C 1
ATOM 1811 O O . GLY A 1 227 ? -10.469 34.719 -5.191 1 97.5 227 GLY A O 1
ATOM 1812 N N . LYS A 1 228 ? -12.211 35.75 -4.379 1 98.31 228 LYS A N 1
ATOM 1813 C CA . LYS A 1 228 ? -11.617 37.062 -4.594 1 98.31 228 LYS A CA 1
ATOM 1814 C C . LYS A 1 228 ? -10.875 37.562 -3.35 1 98.31 228 LYS A C 1
ATOM 1816 O O . LYS A 1 228 ? -11.422 37.531 -2.246 1 98.31 228 LYS A O 1
ATOM 1821 N N . LYS A 1 229 ? -9.672 37.969 -3.529 1 98.69 229 LYS A N 1
ATOM 1822 C CA . LYS A 1 229 ? -8.93 38.562 -2.432 1 98.69 229 LYS A CA 1
ATOM 1823 C C . LYS A 1 229 ? -9.508 39.938 -2.074 1 98.69 229 LYS A C 1
ATOM 1825 O O . LYS A 1 229 ? -9.508 40.844 -2.902 1 98.69 229 LYS A O 1
ATOM 1830 N N . THR A 1 230 ? -9.93 40.125 -0.878 1 98.56 230 THR A N 1
ATOM 1831 C CA . THR A 1 230 ? -10.586 41.375 -0.46 1 98.56 230 THR A CA 1
ATOM 1832 C C . THR A 1 230 ? -9.688 42.156 0.49 1 98.56 230 THR A C 1
ATOM 1834 O O . THR A 1 230 ? -9.867 43.375 0.661 1 98.56 230 THR A O 1
ATOM 1837 N N . GLU A 1 231 ? -8.805 41.5 1.19 1 98.5 231 GLU A N 1
ATOM 1838 C CA . GLU A 1 231 ? -7.875 42.156 2.109 1 98.5 231 GLU A CA 1
ATOM 1839 C C . GLU A 1 231 ? -6.449 41.656 1.883 1 98.5 231 GLU A C 1
ATOM 1841 O O . GLU A 1 231 ? -6.23 40.5 1.603 1 98.5 231 GLU A O 1
ATOM 1846 N N . GLU A 1 232 ? -5.508 42.531 1.954 1 98.56 232 GLU A N 1
ATOM 1847 C CA . GLU A 1 232 ? -4.074 42.281 2.025 1 98.56 232 GLU A CA 1
ATOM 1848 C C . GLU A 1 232 ? -3.354 43.344 2.842 1 98.56 232 GLU A C 1
ATOM 1850 O O . GLU A 1 232 ? -3.516 44.531 2.588 1 98.56 232 GLU A O 1
ATOM 1855 N N . CYS A 1 233 ? -2.639 42.875 3.807 1 98.75 233 CYS A N 1
ATOM 1856 C CA . CYS A 1 233 ? -1.838 43.812 4.586 1 98.75 233 CYS A CA 1
ATOM 1857 C C . CYS A 1 233 ? -0.547 43.156 5.066 1 98.75 233 CYS A C 1
ATOM 1859 O O . CYS A 1 233 ? -0.545 42 5.449 1 98.75 233 CYS A O 1
ATOM 1861 N N . TRP A 1 234 ? 0.489 43.938 5.012 1 98.56 234 TRP A N 1
ATOM 1862 C CA . TRP A 1 234 ? 1.803 43.5 5.461 1 98.56 234 TRP A CA 1
ATOM 1863 C C . TRP A 1 234 ? 2.146 44.062 6.824 1 98.56 234 TRP A C 1
ATOM 1865 O O . TRP A 1 234 ? 1.979 45.281 7.047 1 98.56 234 TRP A O 1
ATOM 1875 N N . TYR A 1 235 ? 2.541 43.25 7.695 1 98.69 235 TYR A N 1
ATOM 1876 C CA . TYR A 1 235 ? 2.916 43.625 9.055 1 98.69 235 TYR A CA 1
ATOM 1877 C C . TYR A 1 235 ? 4.348 43.188 9.359 1 98.69 235 TYR A C 1
ATOM 1879 O O . TYR A 1 235 ? 4.988 42.531 8.555 1 98.69 235 TYR A O 1
ATOM 1887 N N . LYS A 1 236 ? 4.855 43.656 10.539 1 98.31 236 LYS A N 1
ATOM 1888 C CA . LYS A 1 236 ? 6.195 43.312 10.992 1 98.31 236 LYS A CA 1
ATOM 1889 C C . LYS A 1 236 ? 6.152 42.594 12.352 1 98.31 236 LYS A C 1
ATOM 1891 O O . LYS A 1 236 ? 5.523 43.094 13.289 1 98.31 236 LYS A O 1
ATOM 1896 N N . ALA A 1 237 ? 6.777 41.531 12.43 1 98.5 237 ALA A N 1
ATOM 1897 C CA . ALA A 1 237 ? 6.914 40.812 13.695 1 98.5 237 ALA A CA 1
ATOM 1898 C C . ALA A 1 237 ? 8.109 41.344 14.492 1 98.5 237 ALA A C 1
ATOM 1900 O O . ALA A 1 237 ? 9.047 41.875 13.914 1 98.5 237 ALA A O 1
ATOM 1901 N N . PRO A 1 238 ? 8.102 41.125 15.82 1 98.06 238 PRO A N 1
ATOM 1902 C CA . PRO A 1 238 ? 9.25 41.531 16.625 1 98.06 238 PRO A CA 1
ATOM 1903 C C . PRO A 1 238 ? 10.508 40.719 16.328 1 98.06 238 PRO A C 1
ATOM 1905 O O . PRO A 1 238 ? 11.625 41.219 16.547 1 98.06 238 PRO A O 1
ATOM 1908 N N . PHE A 1 239 ? 10.414 39.562 15.906 1 98 239 PHE A N 1
ATOM 1909 C CA . PHE A 1 239 ? 11.461 38.688 15.398 1 98 239 PHE A CA 1
ATOM 1910 C C . PHE A 1 239 ? 10.883 37.688 14.406 1 98 239 PHE A C 1
ATOM 1912 O O . PHE A 1 239 ? 9.672 37.5 14.336 1 98 239 PHE A O 1
ATOM 1919 N N . CYS A 1 240 ? 11.758 37.125 13.641 1 98.31 240 CYS A N 1
ATOM 1920 C CA . CYS A 1 240 ? 11.305 36.062 12.773 1 98.31 240 CYS A CA 1
ATOM 1921 C C . CYS A 1 240 ? 11.18 34.75 13.547 1 98.31 240 CYS A C 1
ATOM 1923 O O . CYS A 1 240 ? 12.188 34.125 13.914 1 98.31 240 CYS A O 1
ATOM 1925 N N . GLY A 1 241 ? 10.008 34.375 13.789 1 98.12 241 GLY A N 1
ATOM 1926 C CA . GLY A 1 241 ? 9.703 33.156 14.531 1 98.12 241 GLY A CA 1
ATOM 1927 C C . GLY A 1 241 ? 8.5 32.438 13.984 1 98.12 241 GLY A C 1
ATOM 1928 O O . GLY A 1 241 ? 7.832 32.906 13.062 1 98.12 241 GLY A O 1
ATOM 1929 N N . MET A 1 242 ? 8.242 31.328 14.57 1 98.25 242 MET A N 1
ATOM 1930 C CA . MET A 1 242 ? 7.199 30.438 14.055 1 98.25 242 MET A CA 1
ATOM 1931 C C . MET A 1 242 ? 5.816 30.906 14.5 1 98.25 242 MET A C 1
ATOM 1933 O O . MET A 1 242 ? 5.605 31.203 15.68 1 98.25 242 MET A O 1
ATOM 1937 N N . ILE A 1 243 ? 4.906 31.062 13.594 1 98.75 243 ILE A N 1
ATOM 1938 C CA . ILE A 1 243 ? 3.469 31.188 13.805 1 98.75 243 ILE A CA 1
ATOM 1939 C C . ILE A 1 243 ? 2.748 30 13.164 1 98.75 243 ILE A C 1
ATOM 1941 O O . ILE A 1 243 ? 2.451 30.031 11.961 1 98.75 243 ILE A O 1
ATOM 1945 N N . HIS A 1 244 ? 2.463 29.016 13.906 1 98.25 244 HIS A N 1
ATOM 1946 C CA . HIS A 1 244 ? 1.974 27.766 13.359 1 98.25 244 HIS A CA 1
ATOM 1947 C C . HIS A 1 244 ? 0.475 27.828 13.086 1 98.25 244 HIS A C 1
ATOM 1949 O O . HIS A 1 244 ? 0.014 27.406 12.023 1 98.25 244 HIS A O 1
ATOM 1955 N N . ASP A 1 245 ? -0.259 28.281 14.023 1 98.44 245 ASP A N 1
ATOM 1956 C CA . ASP A 1 245 ? -1.713 28.406 13.961 1 98.44 245 ASP A CA 1
ATOM 1957 C C . ASP A 1 245 ? -2.16 29.812 14.312 1 98.44 245 ASP A C 1
ATOM 1959 O O . ASP A 1 245 ? -1.341 30.656 14.688 1 98.44 245 ASP A O 1
ATOM 1963 N N . CYS A 1 246 ? -3.451 30.109 14.031 1 98.81 246 CYS A N 1
ATOM 1964 C CA . CYS A 1 246 ? -4.008 31.422 14.32 1 98.81 246 CYS A CA 1
ATOM 1965 C C . CYS A 1 246 ? -5.445 31.312 14.812 1 98.81 246 CYS A C 1
ATOM 1967 O O . CYS A 1 246 ? -6.039 30.234 14.773 1 98.81 246 CYS A O 1
ATOM 1969 N N . ALA A 1 247 ? -5.898 32.375 15.359 1 98.75 247 ALA A N 1
ATOM 1970 C CA . ALA A 1 247 ? -7.301 32.5 15.75 1 98.75 247 ALA A CA 1
ATOM 1971 C C . ALA A 1 247 ? -7.988 33.625 15.016 1 98.75 247 ALA A C 1
ATOM 1973 O O . ALA A 1 247 ? -7.355 34.656 14.695 1 98.75 247 ALA A O 1
ATOM 1974 N N . ILE A 1 248 ? -9.227 33.406 14.75 1 98.75 248 ILE A N 1
ATOM 1975 C CA . ILE A 1 248 ? -10 34.531 14.211 1 98.75 248 ILE A CA 1
ATOM 1976 C C . ILE A 1 248 ? -11.258 34.719 15.055 1 98.75 248 ILE A C 1
ATOM 1978 O O . ILE A 1 248 ? -11.781 33.781 15.641 1 98.75 248 ILE A O 1
ATOM 1982 N N . THR A 1 249 ? -11.656 35.938 15.195 1 98.56 249 THR A N 1
ATOM 1983 C CA . THR A 1 249 ? -12.969 36.344 15.664 1 98.56 249 THR A CA 1
ATOM 1984 C C . THR A 1 249 ? -13.727 37.094 14.57 1 98.56 249 THR A C 1
ATOM 1986 O O . THR A 1 249 ? -13.312 37.094 13.406 1 98.56 249 THR A O 1
ATOM 1989 N N . LYS A 1 250 ? -14.844 37.594 14.969 1 97.81 250 LYS A N 1
ATOM 1990 C CA . LYS A 1 250 ? -15.602 38.344 13.961 1 97.81 250 LYS A CA 1
ATOM 1991 C C . LYS A 1 250 ? -14.781 39.469 13.367 1 97.81 250 LYS A C 1
ATOM 1993 O O . LYS A 1 250 ? -14.859 39.75 12.164 1 97.81 250 LYS A O 1
ATOM 1998 N N . ASN A 1 251 ? -13.906 40.062 14.188 1 98 251 ASN A N 1
ATOM 1999 C CA . ASN A 1 251 ? -13.289 41.312 13.727 1 98 251 ASN A CA 1
ATOM 2000 C C . ASN A 1 251 ? -11.766 41.219 13.742 1 98 251 ASN A C 1
ATOM 2002 O O . ASN A 1 251 ? -11.086 42.094 13.211 1 98 251 ASN A O 1
ATOM 2006 N N . TYR A 1 252 ? -11.219 40.188 14.289 1 98.75 252 TYR A N 1
ATOM 2007 C CA . TYR A 1 252 ? -9.773 40.188 14.5 1 98.75 252 TYR A CA 1
ATOM 2008 C C . TYR A 1 252 ? -9.141 38.875 14.086 1 98.75 252 TYR A C 1
ATOM 2010 O O . TYR A 1 252 ? -9.812 37.844 14.07 1 98.75 252 TYR A O 1
ATOM 2018 N N . LEU A 1 253 ? -7.922 38.969 13.672 1 98.81 253 LEU A N 1
ATOM 2019 C CA . LEU A 1 253 ? -6.996 37.844 13.531 1 98.81 253 LEU A CA 1
ATOM 2020 C C . LEU A 1 253 ? -5.914 37.906 14.602 1 98.81 253 LEU A C 1
ATOM 2022 O O . LEU A 1 253 ? -5.32 38.969 14.844 1 98.81 253 LEU A O 1
ATOM 2026 N N . ILE A 1 254 ? -5.684 36.844 15.359 1 98.88 254 ILE A N 1
ATOM 2027 C CA . ILE A 1 254 ? -4.652 36.719 16.391 1 98.88 254 ILE A CA 1
ATOM 2028 C C . ILE A 1 254 ? -3.551 35.781 15.914 1 98.88 254 ILE A C 1
ATOM 2030 O O . ILE A 1 254 ? -3.828 34.656 15.484 1 98.88 254 ILE A O 1
ATOM 2034 N N . LEU A 1 255 ? -2.34 36.219 16.016 1 98.88 255 LEU A N 1
ATOM 2035 C CA . LEU A 1 255 ? -1.169 35.469 15.555 1 98.88 255 LEU A CA 1
ATOM 2036 C C . LEU A 1 255 ? -0.234 35.156 16.719 1 98.88 255 LEU A C 1
ATOM 2038 O O . LEU A 1 255 ? 0.555 36 17.125 1 98.88 255 LEU A O 1
ATOM 2042 N N . PRO A 1 256 ? -0.281 33.906 17.219 1 98.81 256 PRO A N 1
ATOM 2043 C CA . PRO A 1 256 ? 0.68 33.5 18.25 1 98.81 256 PRO A CA 1
ATOM 2044 C C . PRO A 1 256 ? 2.09 33.312 17.703 1 98.81 256 PRO A C 1
ATOM 2046 O O . PRO A 1 256 ? 2.311 32.438 16.875 1 98.81 256 PRO A O 1
ATOM 2049 N N . LEU A 1 257 ? 3.01 34.125 18.141 1 98.88 257 LEU A N 1
ATOM 2050 C CA . LEU A 1 257 ? 4.406 34.062 17.719 1 98.88 257 LEU A CA 1
ATOM 2051 C C . LEU A 1 257 ? 5.25 33.312 18.75 1 98.88 257 LEU A C 1
ATOM 2053 O O . LEU A 1 257 ? 5.492 33.844 19.844 1 98.88 257 LEU A O 1
ATOM 2057 N N . THR A 1 258 ? 5.66 32.156 18.422 1 98.56 258 THR A N 1
ATOM 2058 C CA . THR A 1 258 ? 6.426 31.281 19.297 1 98.56 258 THR A CA 1
ATOM 2059 C C . THR A 1 258 ? 7.902 31.672 19.297 1 98.56 258 THR A C 1
ATOM 2061 O O . THR A 1 258 ? 8.469 31.984 18.25 1 98.56 258 THR A O 1
ATOM 2064 N N . PRO A 1 259 ? 8.586 31.641 20.484 1 97.44 259 PRO A N 1
ATOM 2065 C CA . PRO A 1 259 ? 9.992 32.031 20.547 1 97.44 259 PRO A CA 1
ATOM 2066 C C . PRO A 1 259 ? 10.922 30.938 20 1 97.44 259 PRO A C 1
ATOM 2068 O O . PRO A 1 259 ? 11.914 30.594 20.656 1 97.44 259 PRO A O 1
ATOM 2071 N N . ILE A 1 260 ? 10.688 30.469 18.938 1 96.56 260 ILE A N 1
ATOM 2072 C CA . ILE A 1 260 ? 11.539 29.672 18.062 1 96.56 260 ILE A CA 1
ATOM 2073 C C . ILE A 1 260 ? 11.961 30.484 16.859 1 96.56 260 ILE A C 1
ATOM 2075 O O . ILE A 1 260 ? 11.164 30.703 15.938 1 96.56 260 ILE A O 1
ATOM 2079 N N . LYS A 1 261 ? 13.258 30.844 16.812 1 97.88 261 LYS A N 1
ATOM 2080 C CA . LYS A 1 261 ? 13.688 31.984 16 1 97.88 261 LYS A CA 1
ATOM 2081 C C . LYS A 1 261 ? 14.523 31.531 14.812 1 97.88 261 LYS A C 1
ATOM 2083 O O . LYS A 1 261 ? 15.203 30.5 14.883 1 97.88 261 LYS A O 1
ATOM 2088 N N . VAL A 1 262 ? 14.453 32.312 13.805 1 98.06 262 VAL A N 1
ATOM 2089 C CA . VAL A 1 262 ? 15.281 32.125 12.617 1 98.06 262 VAL A CA 1
ATOM 2090 C C . VAL A 1 262 ? 16.484 33.094 12.672 1 98.06 262 VAL A C 1
ATOM 2092 O O . VAL A 1 262 ? 16.359 34.219 13.117 1 98.06 262 VAL A O 1
ATOM 2095 N N . ASP A 1 263 ? 17.594 32.531 12.289 1 96.25 263 ASP A N 1
ATOM 2096 C CA . ASP A 1 263 ? 18.828 33.312 12.172 1 96.25 263 ASP A CA 1
ATOM 2097 C C . ASP A 1 263 ? 19.5 33.094 10.828 1 96.25 263 ASP A C 1
ATOM 2099 O O . ASP A 1 263 ? 19.953 31.969 10.547 1 96.25 263 ASP A O 1
ATOM 2103 N N . GLU A 1 264 ? 19.594 34.125 10.039 1 96.12 264 GLU A N 1
ATOM 2104 C CA . GLU A 1 264 ? 20.125 34 8.68 1 96.12 264 GLU A CA 1
ATOM 2105 C C . GLU A 1 264 ? 21.594 33.562 8.703 1 96.12 264 GLU A C 1
ATOM 2107 O O . GLU A 1 264 ? 22.016 32.781 7.84 1 96.12 264 GLU A O 1
ATOM 2112 N N . GLU A 1 265 ? 22.375 34.062 9.633 1 96.69 265 GLU A N 1
ATOM 2113 C CA . GLU A 1 265 ? 23.781 33.688 9.711 1 96.69 265 GLU A CA 1
ATOM 2114 C C . GLU A 1 265 ? 23.922 32.188 10.055 1 96.69 265 GLU A C 1
ATOM 2116 O O . GLU A 1 265 ? 24.812 31.516 9.531 1 96.69 265 GLU A O 1
ATOM 2121 N N . ARG A 1 266 ? 23.109 31.703 10.969 1 96.25 266 ARG A N 1
ATOM 2122 C CA . ARG A 1 266 ? 23.094 30.281 11.273 1 96.25 266 ARG A CA 1
ATOM 2123 C C . ARG A 1 266 ? 22.781 29.453 10.031 1 96.25 266 ARG A C 1
ATOM 2125 O O . ARG A 1 266 ? 23.406 28.422 9.789 1 96.25 266 ARG A O 1
ATOM 2132 N N . LEU A 1 267 ? 21.906 29.922 9.18 1 97.31 267 LEU A N 1
ATOM 2133 C CA . LEU A 1 267 ? 21.531 29.25 7.941 1 97.31 267 LEU A CA 1
ATOM 2134 C C . LEU A 1 267 ? 22.719 29.203 6.98 1 97.31 267 LEU A C 1
ATOM 2136 O O . LEU A 1 267 ? 23.016 28.141 6.414 1 97.31 267 LEU A O 1
ATOM 2140 N N . LYS A 1 268 ? 23.344 30.281 6.801 1 97.56 268 LYS A N 1
ATOM 2141 C CA . LYS A 1 268 ? 24.469 30.391 5.871 1 97.56 268 LYS A CA 1
ATOM 2142 C C . LYS A 1 268 ? 25.594 29.438 6.262 1 97.56 268 LYS A C 1
ATOM 2144 O O . LYS A 1 268 ? 26.312 28.938 5.398 1 97.56 268 LYS A O 1
ATOM 2149 N N . LYS A 1 269 ? 25.656 29.141 7.531 1 96.75 269 LYS A N 1
ATOM 2150 C CA . LYS A 1 269 ? 26.688 28.234 8.031 1 96.75 269 LYS A CA 1
ATOM 2151 C C . LYS A 1 269 ? 26.219 26.781 7.969 1 96.75 269 LYS A C 1
ATOM 2153 O O . LYS A 1 269 ? 26.922 25.891 8.422 1 96.75 269 LYS A O 1
ATOM 2158 N N . GLY A 1 270 ? 25.047 26.594 7.484 1 95.38 270 GLY A N 1
ATOM 2159 C CA . GLY A 1 270 ? 24.531 25.25 7.297 1 95.38 270 GLY A CA 1
ATOM 2160 C C . GLY A 1 270 ? 23.781 24.719 8.5 1 95.38 270 GLY A C 1
ATOM 2161 O O . GLY A 1 270 ? 23.531 23.516 8.617 1 95.38 270 GLY A O 1
ATOM 2162 N N . GLY A 1 271 ? 23.406 25.594 9.43 1 95.06 271 GLY A N 1
ATOM 2163 C CA . GLY A 1 271 ? 22.734 25.188 10.648 1 95.06 271 GLY A CA 1
ATOM 2164 C C . GLY A 1 271 ? 21.234 25.062 10.5 1 95.06 271 GLY A C 1
ATOM 2165 O O . GLY A 1 271 ? 20.719 25.109 9.383 1 95.06 271 GLY A O 1
ATOM 2166 N N . ASN A 1 272 ? 20.531 24.922 11.648 1 95.62 272 ASN A N 1
ATOM 2167 C CA . ASN A 1 272 ? 19.094 24.75 11.672 1 95.62 272 ASN A CA 1
ATOM 2168 C C . ASN A 1 272 ? 18.359 26.047 11.297 1 95.62 272 ASN A C 1
ATOM 2170 O O . ASN A 1 272 ? 18.875 27.141 11.547 1 95.62 272 ASN A O 1
ATOM 2174 N N . HIS A 1 273 ? 17.219 25.844 10.719 1 97.56 273 HIS A N 1
ATOM 2175 C CA . HIS A 1 273 ? 16.391 27 10.406 1 97.56 273 HIS A CA 1
ATOM 2176 C C . HIS A 1 273 ? 15.914 27.688 11.68 1 97.56 273 HIS A C 1
ATOM 2178 O O . HIS A 1 273 ? 15.93 28.922 11.766 1 97.56 273 HIS A O 1
ATOM 2184 N N . PHE A 1 274 ? 15.477 26.906 12.648 1 97.19 274 PHE A N 1
ATOM 2185 C CA . PHE A 1 274 ? 14.914 27.406 13.898 1 97.19 274 PHE A CA 1
ATOM 2186 C C . PHE A 1 274 ? 15.844 27.125 15.07 1 97.19 274 PHE A C 1
ATOM 2188 O O . PHE A 1 274 ? 16.625 26.172 15.023 1 97.19 274 PHE A O 1
ATOM 2195 N N . ALA A 1 275 ? 15.75 27.938 16.062 1 96.12 275 ALA A N 1
ATOM 2196 C CA . ALA A 1 275 ? 16.328 27.688 17.375 1 96.12 275 ALA A CA 1
ATOM 2197 C C . ALA A 1 275 ? 15.414 28.203 18.484 1 96.12 275 ALA A C 1
ATOM 2199 O O . ALA A 1 275 ? 14.906 29.328 18.406 1 96.12 275 ALA A O 1
ATOM 2200 N N . TRP A 1 276 ? 15.258 27.359 19.469 1 95.25 276 TRP A N 1
ATOM 2201 C CA . TRP A 1 276 ? 14.461 27.734 20.625 1 95.25 276 TRP A CA 1
ATOM 2202 C C . TRP A 1 276 ? 15.172 28.812 21.453 1 95.25 276 TRP A C 1
ATOM 2204 O O . TRP A 1 276 ? 16.391 28.734 21.656 1 95.25 276 TRP A O 1
ATOM 2214 N N . ASP A 1 277 ? 14.438 29.875 21.812 1 95.12 277 ASP A N 1
ATOM 2215 C CA . ASP A 1 277 ? 14.961 30.891 22.734 1 95.12 277 ASP A CA 1
ATOM 2216 C C . ASP A 1 277 ? 14.219 30.859 24.062 1 95.12 277 ASP A C 1
ATOM 2218 O O . ASP A 1 277 ? 13.164 31.484 24.203 1 95.12 277 ASP A O 1
ATOM 2222 N N . PRO A 1 278 ? 14.758 30.219 25.031 1 92.25 278 PRO A N 1
ATOM 2223 C CA . PRO A 1 278 ? 14.062 30.062 26.312 1 92.25 278 PRO A CA 1
ATOM 2224 C C . PRO A 1 278 ? 13.93 31.391 27.078 1 92.25 278 PRO A C 1
ATOM 2226 O O . PRO A 1 278 ? 13.18 31.469 28.047 1 92.25 278 PRO A O 1
ATOM 2229 N N . ASP A 1 279 ? 14.617 32.438 26.656 1 93.81 279 ASP A N 1
ATOM 2230 C CA . ASP A 1 279 ? 14.617 33.719 27.359 1 93.81 279 ASP A CA 1
ATOM 2231 C C . ASP A 1 279 ? 13.656 34.719 26.719 1 93.81 279 ASP A C 1
ATOM 2233 O O . ASP A 1 279 ? 13.445 35.812 27.234 1 93.81 279 ASP A O 1
ATOM 2237 N N . GLU A 1 280 ? 13.172 34.344 25.609 1 96.56 280 GLU A N 1
ATOM 2238 C CA . GLU A 1 280 ? 12.25 35.219 24.891 1 96.56 280 GLU A CA 1
ATOM 2239 C C . GLU A 1 280 ? 10.805 34.969 25.312 1 96.56 280 GLU A C 1
ATOM 2241 O O . GLU A 1 280 ? 10.414 33.812 25.547 1 96.56 280 GLU A O 1
ATOM 2246 N N . ASP A 1 281 ? 9.984 36.031 25.438 1 97.75 281 ASP A N 1
ATOM 2247 C CA . ASP A 1 281 ? 8.547 35.906 25.688 1 97.75 281 ASP A CA 1
ATOM 2248 C C . ASP A 1 281 ? 7.832 35.25 24.5 1 97.75 281 ASP A C 1
ATOM 2250 O O . ASP A 1 281 ? 8.336 35.25 23.375 1 97.75 281 ASP A O 1
ATOM 2254 N N . GLN A 1 282 ? 6.68 34.594 24.797 1 98.06 282 GLN A N 1
ATOM 2255 C CA . GLN A 1 282 ? 5.738 34.344 23.703 1 98.06 282 GLN A CA 1
ATOM 2256 C C . GLN A 1 282 ? 4.934 35.594 23.359 1 98.06 282 GLN A C 1
ATOM 2258 O O . GLN A 1 282 ? 4.691 36.438 24.234 1 98.06 282 GLN A O 1
ATOM 2263 N N . TRP A 1 283 ? 4.566 35.75 22.125 1 98.69 283 TRP A N 1
ATOM 2264 C CA . TRP A 1 283 ? 3.896 36.969 21.688 1 98.69 283 TRP A CA 1
ATOM 2265 C C . TRP A 1 283 ? 2.559 36.625 21.031 1 98.69 283 TRP A C 1
ATOM 2267 O O . TRP A 1 283 ? 2.361 35.531 20.516 1 98.69 283 TRP A O 1
ATOM 2277 N N . TYR A 1 284 ? 1.598 37.562 21.094 1 98.81 284 TYR A N 1
ATOM 2278 C CA . TYR A 1 284 ? 0.313 37.5 20.406 1 98.81 284 TYR A CA 1
ATOM 2279 C C . TYR A 1 284 ? 0.091 38.75 19.562 1 98.81 284 TYR A C 1
ATOM 2281 O O . TYR A 1 284 ? -0.084 39.844 20.094 1 98.81 284 TYR A O 1
ATOM 2289 N N . GLY A 1 285 ? 0.183 38.562 18.266 1 98.81 285 GLY A N 1
ATOM 2290 C CA . GLY A 1 285 ? -0.163 39.656 17.359 1 98.81 285 GLY A CA 1
ATOM 2291 C C . GLY A 1 285 ? -1.648 39.719 17.062 1 98.81 285 GLY A C 1
ATOM 2292 O O . GLY A 1 285 ? -2.283 38.719 16.75 1 98.81 285 GLY A O 1
ATOM 2293 N N . ILE A 1 286 ? -2.252 40.906 17.203 1 98.81 286 ILE A N 1
ATOM 2294 C CA . ILE A 1 286 ? -3.67 41.125 16.938 1 98.81 286 ILE A CA 1
ATOM 2295 C C . ILE A 1 286 ? -3.83 42.156 15.805 1 98.81 286 ILE A C 1
ATOM 2297 O O . ILE A 1 286 ? -3.326 43.281 15.906 1 98.81 286 ILE A O 1
ATOM 2301 N N . VAL A 1 287 ? -4.508 41.781 14.75 1 98.5 287 VAL A N 1
ATOM 2302 C CA . VAL A 1 287 ? -4.75 42.719 13.641 1 98.5 287 VAL A CA 1
ATOM 2303 C C . VAL A 1 287 ? -6.23 42.688 13.273 1 98.5 287 VAL A C 1
ATOM 2305 O O . VAL A 1 287 ? -6.914 41.688 13.453 1 98.5 287 VAL A O 1
ATOM 2308 N N . PRO A 1 288 ? -6.75 43.844 12.781 1 98.31 288 PRO A N 1
ATOM 2309 C CA . PRO A 1 288 ? -8.141 43.812 12.312 1 98.31 288 PRO A CA 1
ATOM 2310 C C . PRO A 1 288 ? -8.32 43 11.031 1 98.31 288 PRO A C 1
ATOM 2312 O O . PRO A 1 288 ? -7.445 43.031 10.156 1 98.31 288 PRO A O 1
ATOM 2315 N N . ARG A 1 289 ? -9.406 42.344 10.852 1 98.12 289 ARG A N 1
ATOM 2316 C CA . ARG A 1 289 ? -9.688 41.531 9.664 1 98.12 289 ARG A CA 1
ATOM 2317 C C . ARG A 1 289 ? -10.039 42.406 8.469 1 98.12 289 ARG A C 1
ATOM 2319 O O . ARG A 1 289 ? -9.977 41.969 7.324 1 98.12 289 ARG A O 1
ATOM 2326 N N . ARG A 1 290 ? -10.461 43.625 8.766 1 97.81 290 ARG A N 1
ATOM 2327 C CA . ARG A 1 290 ? -10.883 44.531 7.715 1 97.81 290 ARG A CA 1
ATOM 2328 C C . ARG A 1 290 ? -10.109 45.844 7.801 1 97.81 290 ARG A C 1
ATOM 2330 O O . ARG A 1 290 ? -9.922 46.406 8.883 1 97.81 290 ARG A O 1
ATOM 2337 N N . GLY A 1 291 ? -9.703 46.281 6.621 1 97.88 291 GLY A N 1
ATOM 2338 C CA . GLY A 1 291 ? -9.078 47.594 6.508 1 97.88 291 GLY A CA 1
ATOM 2339 C C . GLY A 1 291 ? -7.766 47.688 7.266 1 97.88 291 GLY A C 1
ATOM 2340 O O . GLY A 1 291 ? -7.375 48.781 7.695 1 97.88 291 GLY A O 1
ATOM 2341 N N . GLY A 1 292 ? -7.145 46.656 7.445 1 97.62 292 GLY A N 1
ATOM 2342 C CA . GLY A 1 292 ? -5.902 46.688 8.203 1 97.62 292 GLY A CA 1
ATOM 2343 C C . GLY A 1 292 ? -4.824 47.531 7.574 1 97.62 292 GLY A C 1
ATOM 2344 O O . GLY A 1 292 ? -4.695 47.594 6.352 1 97.62 292 GLY A O 1
ATOM 2345 N N . LYS A 1 293 ? -4.031 48.188 8.438 1 98.19 293 LYS A N 1
ATOM 2346 C CA . LYS A 1 293 ? -2.812 48.906 8.086 1 98.19 293 LYS A CA 1
ATOM 2347 C C . LYS A 1 293 ? -1.608 48.375 8.844 1 98.19 293 LYS A C 1
ATOM 2349 O O . LYS A 1 293 ? -1.755 47.812 9.938 1 98.19 293 LYS A O 1
ATOM 2354 N N . PRO A 1 294 ? -0.483 48.5 8.258 1 97.88 294 PRO A N 1
ATOM 2355 C CA . PRO A 1 294 ? 0.716 47.938 8.883 1 97.88 294 PRO A CA 1
ATOM 2356 C C . PRO A 1 294 ? 0.866 48.344 10.344 1 97.88 294 PRO A C 1
ATOM 2358 O O . PRO A 1 294 ? 1.36 47.562 11.156 1 97.88 294 PRO A O 1
ATOM 2361 N N . GLU A 1 295 ? 0.389 49.562 10.711 1 96.44 295 GLU A N 1
ATOM 2362 C CA . GLU A 1 295 ? 0.588 50.062 12.062 1 96.44 295 GLU A CA 1
ATOM 2363 C C . GLU A 1 295 ? -0.475 49.562 13.016 1 96.44 295 GLU A C 1
ATOM 2365 O O . GLU A 1 295 ? -0.373 49.75 14.234 1 96.44 295 GLU A O 1
ATOM 2370 N N . ASP A 1 296 ? -1.38 48.812 12.469 1 97.44 296 ASP A N 1
ATOM 2371 C CA . ASP A 1 296 ? -2.525 48.406 13.281 1 97.44 296 ASP A CA 1
ATOM 2372 C C . ASP A 1 296 ? -2.193 47.219 14.141 1 97.44 296 ASP A C 1
ATOM 2374 O O . ASP A 1 296 ? -2.936 46.875 15.062 1 97.44 296 ASP A O 1
ATOM 2378 N N . ILE A 1 297 ? -1.147 46.5 13.859 1 98.25 297 ILE A N 1
ATOM 2379 C CA . ILE A 1 297 ? -0.862 45.281 14.617 1 98.25 297 ILE A CA 1
ATOM 2380 C C . ILE A 1 297 ? -0.479 45.656 16.047 1 98.25 297 ILE A C 1
ATOM 2382 O O . ILE A 1 297 ? 0.327 46.562 16.266 1 98.25 297 ILE A O 1
ATOM 2386 N N . VAL A 1 298 ? -1.11 45 17.016 1 98.06 298 VAL A N 1
ATOM 2387 C CA . VAL A 1 298 ? -0.756 45.062 18.422 1 98.06 298 VAL A CA 1
ATOM 2388 C C . VAL A 1 298 ? -0.037 43.781 18.844 1 98.06 298 VAL A C 1
ATOM 2390 O O . VAL A 1 298 ? -0.518 42.688 18.562 1 98.06 298 VAL A O 1
ATOM 2393 N N . TRP A 1 299 ? 1.109 43.938 19.469 1 98.5 299 TRP A N 1
ATOM 2394 C CA . TRP A 1 299 ? 1.835 42.781 19.984 1 98.5 299 TRP A CA 1
ATOM 2395 C C . TRP A 1 299 ? 1.782 42.75 21.516 1 98.5 299 TRP A C 1
ATOM 2397 O O . TRP A 1 299 ? 2.344 43.625 22.172 1 98.5 299 TRP A O 1
ATOM 2407 N N . LEU A 1 300 ? 1.152 41.781 22.031 1 98.62 300 LEU A N 1
ATOM 2408 C CA . LEU A 1 300 ? 1.135 41.5 23.469 1 98.62 300 LEU A CA 1
ATOM 2409 C C . LEU A 1 300 ? 2.129 40.406 23.844 1 98.62 300 LEU A C 1
ATOM 2411 O O . LEU A 1 300 ? 2.463 39.562 23 1 98.62 300 LEU A O 1
ATOM 2415 N N . ARG A 1 301 ? 2.615 40.406 25.062 1 98.19 301 ARG A N 1
ATOM 2416 C CA . ARG A 1 301 ? 3.656 39.469 25.484 1 98.19 301 ARG A CA 1
ATOM 2417 C C . ARG A 1 301 ? 3.199 38.625 26.672 1 98.19 301 ARG A C 1
ATOM 2419 O O . ARG A 1 301 ? 2.4 39.094 27.484 1 98.19 301 ARG A O 1
ATOM 2426 N N . ALA A 1 302 ? 3.652 37.469 26.781 1 98.25 302 ALA A N 1
ATOM 2427 C CA . ALA A 1 302 ? 3.463 36.594 27.938 1 98.25 302 ALA A CA 1
ATOM 2428 C C . ALA A 1 302 ? 4.723 35.781 28.219 1 98.25 302 ALA A C 1
ATOM 2430 O O . ALA A 1 302 ? 5.703 35.875 27.484 1 98.25 302 ALA A O 1
ATOM 2431 N N . ASP A 1 303 ? 4.73 35.031 29.375 1 97.5 303 ASP A N 1
ATOM 2432 C CA . ASP A 1 303 ? 5.871 34.188 29.734 1 97.5 303 ASP A CA 1
ATOM 2433 C C . ASP A 1 303 ? 6.207 33.219 28.625 1 97.5 303 ASP A C 1
ATOM 2435 O O . ASP A 1 303 ? 5.32 32.781 27.891 1 97.5 303 ASP A O 1
ATOM 2439 N N . ASN A 1 304 ? 7.508 32.875 28.594 1 96.5 304 ASN A N 1
ATOM 2440 C CA . ASN A 1 304 ? 7.977 31.922 27.594 1 96.5 304 ASN A CA 1
ATOM 2441 C C . ASN A 1 304 ? 7.047 30.719 27.469 1 96.5 304 ASN A C 1
ATOM 2443 O O . ASN A 1 304 ? 6.488 30.266 28.469 1 96.5 304 ASN A O 1
ATOM 2447 N N . GLY A 1 305 ? 6.848 30.281 26.297 1 96 305 GLY A N 1
ATOM 2448 C CA . GLY A 1 305 ? 5.977 29.156 26 1 96 305 GLY A CA 1
ATOM 2449 C C . GLY A 1 305 ? 5.977 28.75 24.531 1 96 305 GLY A C 1
ATOM 2450 O O . GLY A 1 305 ? 6.406 29.531 23.688 1 96 305 GLY A O 1
ATOM 2451 N N . PHE A 1 306 ? 5.602 27.531 24.297 1 96.38 306 PHE A N 1
ATOM 2452 C CA . PHE A 1 306 ? 5.52 26.969 22.969 1 96.38 306 PHE A CA 1
ATOM 2453 C C . PHE A 1 306 ? 4.062 26.797 22.531 1 96.38 306 PHE A C 1
ATOM 2455 O O . PHE A 1 306 ? 3.346 25.953 23.078 1 96.38 306 PHE A O 1
ATOM 2462 N N . HIS A 1 307 ? 3.641 27.609 21.562 1 98.12 307 HIS A N 1
ATOM 2463 C CA . HIS A 1 307 ? 2.25 27.578 21.125 1 98.12 307 HIS A CA 1
ATOM 2464 C C . HIS A 1 307 ? 1.942 26.312 20.344 1 98.12 307 HIS A C 1
ATOM 2466 O O . HIS A 1 307 ? 2.717 25.906 19.469 1 98.12 307 HIS A O 1
ATOM 2472 N N . GLY A 1 308 ? 0.801 25.656 20.703 1 97.12 308 GLY A N 1
ATOM 2473 C CA . GLY A 1 308 ? 0.238 24.578 19.906 1 97.12 308 GLY A CA 1
ATOM 2474 C C . GLY A 1 308 ? -0.906 25.031 19.016 1 97.12 308 GLY A C 1
ATOM 2475 O O . GLY A 1 308 ? -0.772 26 18.266 1 97.12 308 GLY A O 1
ATOM 2476 N N . HIS A 1 309 ? -2.01 24.281 19.109 1 98.19 309 HIS A N 1
ATOM 2477 C CA . HIS A 1 309 ? -3.135 24.562 18.219 1 98.19 309 HIS A CA 1
ATOM 2478 C C . HIS A 1 309 ? -4.227 25.344 18.953 1 98.19 309 HIS A C 1
ATOM 2480 O O . HIS A 1 309 ? -4.453 25.125 20.141 1 98.19 309 HIS A O 1
ATOM 2486 N N . VAL A 1 310 ? -4.875 26.172 18.188 1 98.06 310 VAL A N 1
ATOM 2487 C CA . VAL A 1 310 ? -6.023 26.938 18.656 1 98.06 310 VAL A CA 1
ATOM 2488 C C . VAL A 1 310 ? -7.273 26.062 18.625 1 98.06 310 VAL A C 1
ATOM 2490 O O . VAL A 1 310 ? -7.547 25.391 17.625 1 98.06 310 VAL A O 1
ATOM 2493 N N . ALA A 1 311 ? -8.016 26.016 19.719 1 96.88 311 ALA A N 1
ATOM 2494 C CA . ALA A 1 311 ? -9.305 25.344 19.75 1 96.88 311 ALA A CA 1
ATOM 2495 C C . ALA A 1 311 ? -10.406 26.234 19.203 1 96.88 311 ALA A C 1
ATOM 2497 O O . ALA A 1 311 ? -10.969 25.969 18.141 1 96.88 311 ALA A O 1
ATOM 2498 N N . GLY A 1 312 ? -10.625 27.297 19.859 1 97.44 312 GLY A N 1
ATOM 2499 C CA . GLY A 1 312 ? -11.648 28.234 19.438 1 97.44 312 GLY A CA 1
ATOM 2500 C C . GLY A 1 312 ? -11.352 29.672 19.875 1 97.44 312 GLY A C 1
ATOM 2501 O O . GLY A 1 312 ? -10.469 29.906 20.688 1 97.44 312 GLY A O 1
ATOM 2502 N N . SER A 1 313 ? -12.102 30.594 19.281 1 98.69 313 SER A N 1
ATOM 2503 C CA . SER A 1 313 ? -11.93 32.031 19.562 1 98.69 313 SER A CA 1
ATOM 2504 C C . SER A 1 313 ? -13.188 32.812 19.219 1 98.69 313 SER A C 1
ATOM 2506 O O . SER A 1 313 ? -13.898 32.469 18.266 1 98.69 313 SER A O 1
ATOM 2508 N N . TYR A 1 314 ? -13.477 33.781 19.938 1 98.62 314 TYR A N 1
ATOM 2509 C CA . TYR A 1 314 ? -14.633 34.656 19.734 1 98.62 314 TYR A CA 1
ATOM 2510 C C . TYR A 1 314 ? -14.492 35.969 20.5 1 98.62 314 TYR A C 1
ATOM 2512 O O . TYR A 1 314 ? -13.531 36.156 21.25 1 98.62 314 TYR A O 1
ATOM 2520 N N . GLU A 1 315 ? -15.328 36.875 20.219 1 98.44 315 GLU A N 1
ATOM 2521 C CA . GLU A 1 315 ? -15.445 38.094 21 1 98.44 315 GLU A CA 1
ATOM 2522 C C . GLU A 1 315 ? -16.578 38 22.016 1 98.44 315 GLU A C 1
ATOM 2524 O O . GLU A 1 315 ? -17.688 37.562 21.688 1 98.44 315 GLU A O 1
ATOM 2529 N N . ASP A 1 316 ? -16.281 38.344 23.219 1 97.12 316 ASP A N 1
ATOM 2530 C CA . ASP A 1 316 ? -17.344 38.281 24.219 1 97.12 316 ASP A CA 1
ATOM 2531 C C . ASP A 1 316 ? -18.188 39.562 24.172 1 97.12 316 ASP A C 1
ATOM 2533 O O . ASP A 1 316 ? -18.031 40.406 23.281 1 97.12 316 ASP A O 1
ATOM 2537 N N . ASP A 1 317 ? -19.125 39.688 25.125 1 95.81 317 ASP A N 1
ATOM 2538 C CA . ASP A 1 317 ? -20.109 40.75 25.125 1 95.81 317 ASP A CA 1
ATOM 2539 C C . ASP A 1 317 ? -19.438 42.094 25.406 1 95.81 317 ASP A C 1
ATOM 2541 O O . ASP A 1 317 ? -19.984 43.156 25.062 1 95.81 317 ASP A O 1
ATOM 2545 N N . ASP A 1 318 ? -18.344 42.094 26 1 96 318 ASP A N 1
ATOM 2546 C CA . ASP A 1 318 ? -17.609 43.312 26.328 1 96 318 ASP A CA 1
ATOM 2547 C C . ASP A 1 318 ? -16.656 43.688 25.203 1 96 318 ASP A C 1
ATOM 2549 O O . ASP A 1 318 ? 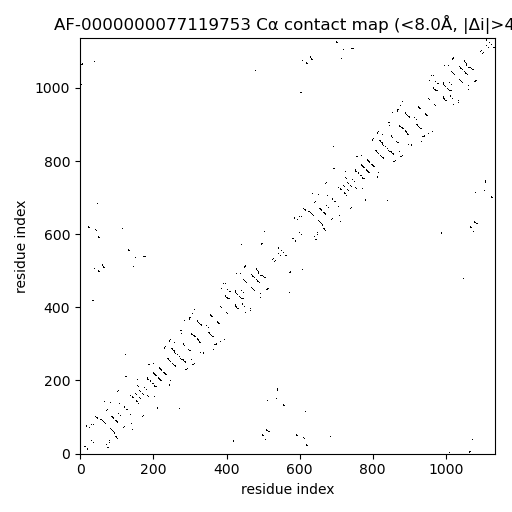-15.898 44.656 25.344 1 96 318 ASP A O 1
ATOM 2553 N N . GLY A 1 319 ? -16.594 42.875 24.188 1 95.62 319 GLY A N 1
ATOM 2554 C CA . GLY A 1 319 ? -15.734 43.188 23.047 1 95.62 319 GLY A CA 1
ATOM 2555 C C . GLY A 1 319 ? -14.328 42.656 23.219 1 95.62 319 GLY A C 1
ATOM 2556 O O . GLY A 1 319 ? -13.438 42.969 22.422 1 95.62 319 GLY A O 1
ATOM 2557 N N . LYS A 1 320 ? -14.133 41.906 24.219 1 98.12 320 LYS A N 1
ATOM 2558 C CA . LYS A 1 320 ? -12.828 41.312 24.422 1 98.12 320 LYS A CA 1
ATOM 2559 C C . LYS A 1 320 ? -12.672 40.031 23.562 1 98.12 320 LYS A C 1
ATOM 2561 O O . LYS A 1 320 ? -13.664 39.406 23.203 1 98.12 320 LYS A O 1
ATOM 2566 N N . ILE A 1 321 ? -11.461 39.812 23.266 1 98.69 321 ILE A N 1
ATOM 2567 C CA . ILE A 1 321 ? -11.125 38.656 22.438 1 98.69 321 ILE A CA 1
ATOM 2568 C C . ILE A 1 321 ? -10.805 37.469 23.312 1 98.69 321 ILE A C 1
ATOM 2570 O O . ILE A 1 321 ? -9.898 37.5 24.156 1 98.69 321 ILE A O 1
ATOM 2574 N N . VAL A 1 322 ? -11.531 36.406 23.156 1 98.75 322 VAL A N 1
ATOM 2575 C CA . VAL A 1 322 ? -11.273 35.125 23.844 1 98.75 322 VAL A CA 1
ATOM 2576 C C . VAL A 1 322 ? -10.602 34.156 22.891 1 98.75 322 VAL A C 1
ATOM 2578 O O . VAL A 1 322 ? -11.102 33.906 21.781 1 98.75 322 VAL A O 1
ATOM 2581 N N . VAL A 1 323 ? -9.469 33.594 23.281 1 98.75 323 VAL A N 1
ATOM 2582 C CA . VAL A 1 323 ? -8.742 32.594 22.5 1 98.75 323 VAL A CA 1
ATOM 2583 C C . VAL A 1 323 ? -8.375 31.406 23.375 1 98.75 323 VAL A C 1
ATOM 2585 O O . VAL A 1 323 ? -7.742 31.578 24.422 1 98.75 323 VAL A O 1
ATOM 2588 N N . ASP A 1 324 ? -8.789 30.266 23 1 98.69 324 ASP A N 1
ATOM 2589 C CA . ASP A 1 324 ? -8.383 29.016 23.672 1 98.69 324 ASP A CA 1
ATOM 2590 C C . ASP A 1 324 ? -7.277 28.312 22.875 1 98.69 324 ASP A C 1
ATOM 2592 O O . ASP A 1 324 ? -7.48 27.938 21.719 1 98.69 324 ASP A O 1
ATOM 2596 N N . LEU A 1 325 ? -6.145 28.156 23.516 1 97.12 325 LEU A N 1
ATOM 2597 C CA . LEU A 1 325 ? -4.922 27.719 22.844 1 97.12 325 LEU A CA 1
ATOM 2598 C C . LEU A 1 325 ? -4.078 26.844 23.766 1 97.12 325 LEU A C 1
ATOM 2600 O O . LEU A 1 325 ? -3.949 27.141 24.953 1 97.12 325 LEU A O 1
ATOM 2604 N N . SER A 1 326 ? -3.553 25.75 23.203 1 97.56 326 SER A N 1
ATOM 2605 C CA . SER A 1 326 ? -2.588 24.969 23.953 1 97.56 326 SER A CA 1
ATOM 2606 C C . SER A 1 326 ? -1.21 25.609 23.953 1 97.56 326 SER A C 1
ATOM 2608 O O . SER A 1 326 ? -0.723 26.031 22.891 1 97.56 326 SER A O 1
ATOM 2610 N N . VAL A 1 327 ? -0.566 25.688 25.125 1 97.56 327 VAL A N 1
ATOM 2611 C CA . VAL A 1 327 ? 0.781 26.234 25.266 1 97.56 327 VAL A CA 1
ATOM 2612 C C . VAL A 1 327 ? 1.635 25.281 26.094 1 97.56 327 VAL A C 1
ATOM 2614 O O . VAL A 1 327 ? 1.274 24.922 27.219 1 97.56 327 VAL A O 1
ATOM 2617 N N . ALA A 1 328 ? 2.699 24.906 25.547 1 94.88 328 ALA A N 1
ATOM 2618 C CA . ALA A 1 328 ? 3.619 24.031 26.266 1 94.88 328 ALA A CA 1
ATOM 2619 C C . ALA A 1 328 ? 4.594 24.828 27.125 1 94.88 328 ALA A C 1
ATOM 2621 O O . ALA A 1 328 ? 4.969 25.953 26.75 1 94.88 328 ALA A O 1
ATOM 2622 N N . SER A 1 329 ? 5.07 24.203 28.125 1 91.69 329 SER A N 1
ATOM 2623 C CA . SER A 1 329 ? 5.91 24.875 29.109 1 91.69 329 SER A CA 1
ATOM 2624 C C . SER A 1 329 ? 7.352 24.984 28.625 1 91.69 329 SER A C 1
ATOM 2626 O O . SER A 1 329 ? 8.148 25.734 29.203 1 91.69 329 SER A O 1
ATOM 2628 N N . ASP A 1 330 ? 7.613 24.234 27.547 1 90.62 330 ASP A N 1
ATOM 2629 C CA . ASP A 1 330 ? 8.977 24.234 27.016 1 90.62 330 ASP A CA 1
ATOM 2630 C C . ASP A 1 330 ? 8.984 23.844 25.531 1 90.62 330 ASP A C 1
ATOM 2632 O O . ASP A 1 330 ? 7.938 23.781 24.891 1 90.62 330 ASP A O 1
ATOM 2636 N N . ASN A 1 331 ? 10.211 23.672 25.062 1 91.62 331 ASN A N 1
ATOM 2637 C CA . ASN A 1 331 ? 10.461 23.422 23.641 1 91.62 331 ASN A CA 1
ATOM 2638 C C . ASN A 1 331 ? 9.914 22.062 23.219 1 91.62 331 ASN A C 1
ATOM 2640 O O . ASN A 1 331 ? 10.547 21.031 23.469 1 91.62 331 ASN A O 1
ATOM 2644 N N . VAL A 1 332 ? 8.82 22.047 22.5 1 90.31 332 VAL A N 1
ATOM 2645 C CA . VAL A 1 332 ? 8.219 20.812 22 1 90.31 332 VAL A CA 1
ATOM 2646 C C . VAL A 1 332 ? 9.086 20.234 20.875 1 90.31 332 VAL A C 1
ATOM 2648 O O . VAL A 1 332 ? 9.172 19.016 20.719 1 90.31 332 VAL A O 1
ATOM 2651 N N . PHE A 1 333 ? 9.711 21.109 20.094 1 90.88 333 PHE A N 1
ATOM 2652 C CA . PHE A 1 333 ? 10.586 20.703 19 1 90.88 333 PHE A CA 1
ATOM 2653 C C . PHE A 1 333 ? 12.023 20.578 19.469 1 90.88 333 PHE A C 1
ATOM 2655 O O . PHE A 1 333 ? 12.898 21.344 19.047 1 90.88 333 PHE A O 1
ATOM 2662 N N . TYR A 1 334 ? 12.352 19.594 20.156 1 87.94 334 TYR A N 1
ATOM 2663 C CA . TYR A 1 334 ? 13.656 19.406 20.797 1 87.94 334 TYR A CA 1
ATOM 2664 C C . TYR A 1 334 ? 14.758 19.297 19.75 1 87.94 334 TYR A C 1
ATOM 2666 O O . TYR A 1 334 ? 15.93 19.516 20.047 1 87.94 334 TYR A O 1
ATOM 2674 N N . PHE A 1 335 ? 14.406 19.016 18.547 1 88.69 335 PHE A N 1
ATOM 2675 C CA . PHE A 1 335 ? 15.383 18.875 17.469 1 88.69 335 PHE A CA 1
ATOM 2676 C C . PHE A 1 335 ? 15.758 20.25 16.922 1 88.69 335 PHE A C 1
ATOM 2678 O O . PHE A 1 335 ? 16.609 20.359 16.031 1 88.69 335 PHE A O 1
ATOM 2685 N N . PHE A 1 336 ? 15.18 21.312 17.406 1 92.69 336 PHE A N 1
ATOM 2686 C CA . PHE A 1 336 ? 15.617 22.703 17.25 1 92.69 336 PHE A CA 1
ATOM 2687 C C . PHE A 1 336 ? 16.062 23.281 18.578 1 92.69 336 PHE A C 1
ATOM 2689 O O . PHE A 1 336 ? 15.391 24.141 19.141 1 92.69 336 PHE A O 1
ATOM 2696 N N . PRO A 1 337 ? 17.203 22.953 19 1 91.38 337 PRO A N 1
ATOM 2697 C CA . PRO A 1 337 ? 17.688 23.391 20.312 1 91.38 337 PRO A CA 1
ATOM 2698 C C . PRO A 1 337 ? 18.094 24.859 20.328 1 91.38 337 PRO A C 1
ATOM 2700 O O . PRO A 1 337 ? 18.281 25.469 19.266 1 91.38 337 PRO A O 1
ATOM 2703 N N . PRO A 1 338 ? 18.25 25.375 21.547 1 91.62 338 PRO A N 1
ATOM 2704 C CA . PRO A 1 338 ? 18.781 26.734 21.625 1 91.62 338 PRO A CA 1
ATOM 2705 C C . PRO A 1 338 ? 20.188 26.844 21.062 1 91.62 338 PRO A C 1
ATOM 2707 O O . PRO A 1 338 ? 20.938 25.859 21.016 1 91.62 338 PRO A O 1
ATOM 2710 N N . ASP A 1 339 ? 20.547 28 20.594 1 88.5 339 ASP A N 1
ATOM 2711 C CA . ASP A 1 339 ? 21.875 28.234 20.062 1 88.5 339 ASP A CA 1
ATOM 2712 C C . ASP A 1 339 ? 22.953 27.969 21.125 1 88.5 339 ASP A C 1
ATOM 2714 O O . ASP A 1 339 ? 24.047 27.516 20.812 1 88.5 339 ASP A O 1
ATOM 2718 N N . SER A 1 340 ? 22.797 28.312 22.297 1 78 340 SER A N 1
ATOM 2719 C CA . SER A 1 340 ? 23.781 28.141 23.375 1 78 340 SER A CA 1
ATOM 2720 C C . SER A 1 340 ? 23.875 26.672 23.797 1 78 340 SER A C 1
ATOM 2722 O O . SER A 1 340 ? 24.859 26.266 24.422 1 78 340 SER A O 1
ATOM 2724 N N . LEU A 1 341 ? 23.203 25.688 23.125 1 63.75 341 LEU A N 1
ATOM 2725 C CA . LEU A 1 341 ? 23.031 24.281 23.469 1 63.75 341 LEU A CA 1
ATOM 2726 C C . LEU A 1 341 ? 22.797 24.109 24.969 1 63.75 341 LEU A C 1
ATOM 2728 O O . LEU A 1 341 ? 22.547 23 25.438 1 63.75 341 LEU A O 1
ATOM 2732 N N . ALA A 1 342 ? 22.969 25.109 25.844 1 56 342 ALA A N 1
ATOM 2733 C CA . ALA A 1 342 ? 22.734 25.047 27.297 1 56 342 ALA A CA 1
ATOM 2734 C C . ALA A 1 342 ? 21.266 24.781 27.594 1 56 342 ALA A C 1
ATOM 2736 O O . ALA A 1 342 ? 20.391 25.219 26.875 1 56 342 ALA A O 1
ATOM 2737 N N . ASP A 1 343 ? 20.859 23.75 28.359 1 51.72 343 ASP A N 1
ATOM 2738 C CA . ASP A 1 343 ? 19.578 23.422 28.969 1 51.72 343 ASP A CA 1
ATOM 2739 C C . ASP A 1 343 ? 18.656 22.734 27.969 1 51.72 343 ASP A C 1
ATOM 2741 O O . ASP A 1 343 ? 17.438 22.844 28.078 1 51.72 343 ASP A O 1
ATOM 2745 N N . THR A 1 344 ? 19.25 22.219 26.828 1 61.38 344 THR A N 1
ATOM 2746 C CA . THR A 1 344 ? 18.406 21.484 25.875 1 61.38 344 THR A CA 1
ATOM 2747 C C . THR A 1 344 ? 18.016 20.125 26.438 1 61.38 344 THR A C 1
ATOM 2749 O O . THR A 1 344 ? 18.891 19.344 26.859 1 61.38 344 THR A O 1
ATOM 2752 N N . PRO A 1 345 ? 16.656 20 26.625 1 60.72 345 PRO A N 1
ATOM 2753 C CA . PRO A 1 345 ? 16.297 18.641 27.047 1 60.72 345 PRO A CA 1
ATOM 2754 C C . PRO A 1 345 ? 16.875 17.562 26.141 1 60.72 345 PRO A C 1
ATOM 2756 O O . PRO A 1 345 ? 16.531 17.5 24.953 1 60.72 345 PRO A O 1
ATOM 2759 N N . THR A 1 346 ? 17.844 16.906 26.656 1 59.03 346 THR A N 1
ATOM 2760 C CA . THR A 1 346 ? 18.578 15.961 25.828 1 59.03 346 THR A CA 1
ATOM 2761 C C . THR A 1 346 ? 18.016 14.547 26 1 59.03 346 THR A C 1
ATOM 2763 O O . THR A 1 346 ? 18.125 13.719 25.094 1 59.03 346 THR A O 1
ATOM 2766 N N . THR A 1 347 ? 17.297 14.477 27.141 1 60.81 347 THR A N 1
ATOM 2767 C CA . THR A 1 347 ? 16.875 13.109 27.406 1 60.81 347 THR A CA 1
ATOM 2768 C C . THR A 1 347 ? 15.367 12.945 27.172 1 60.81 347 THR A C 1
ATOM 2770 O O . THR A 1 347 ? 14.617 13.922 27.203 1 60.81 347 THR A O 1
ATOM 2773 N N . LEU A 1 348 ? 15.047 11.758 26.906 1 63.81 348 LEU A N 1
ATOM 2774 C CA . LEU A 1 348 ? 13.648 11.375 26.797 1 63.81 348 LEU A CA 1
ATOM 2775 C C . LEU A 1 348 ? 12.883 11.773 28.062 1 63.81 348 LEU A C 1
ATOM 2777 O O . LEU A 1 348 ? 11.734 12.211 27.984 1 63.81 348 LEU A O 1
ATOM 2781 N N . LEU A 1 349 ? 13.516 11.711 29.156 1 63.16 349 LEU A N 1
ATOM 2782 C CA . LEU A 1 349 ? 12.891 12.031 30.422 1 63.16 349 LEU A CA 1
ATOM 2783 C C . LEU A 1 349 ? 12.547 13.516 30.516 1 63.16 349 LEU A C 1
ATOM 2785 O O . LEU A 1 349 ? 11.477 13.883 31 1 63.16 349 LEU A O 1
ATOM 2789 N N . GLN A 1 350 ? 13.477 14.336 30.078 1 65.5 350 GLN A N 1
ATOM 2790 C CA . GLN A 1 350 ? 13.25 15.781 30.094 1 65.5 350 GLN A CA 1
ATOM 2791 C C . GLN A 1 350 ? 12.117 16.156 29.141 1 65.5 350 GLN A C 1
ATOM 2793 O O . GLN A 1 350 ? 11.289 17.016 29.469 1 65.5 350 GLN A O 1
ATOM 2798 N N . ARG A 1 351 ? 12.078 15.523 28.203 1 71.69 351 ARG A N 1
ATOM 2799 C CA . ARG A 1 351 ? 11.078 15.805 27.188 1 71.69 351 ARG A CA 1
ATOM 2800 C C . ARG A 1 351 ? 9.688 15.375 27.641 1 71.69 351 ARG A C 1
ATOM 2802 O O . ARG A 1 351 ? 8.695 16.047 27.344 1 71.69 351 ARG A O 1
ATOM 2809 N N . ASN A 1 352 ? 9.711 14.398 28.469 1 70.31 352 ASN A N 1
ATOM 2810 C CA . ASN A 1 352 ? 8.445 13.859 28.953 1 70.31 352 ASN A CA 1
ATOM 2811 C C . ASN A 1 352 ? 7.855 14.734 30.047 1 70.31 352 ASN A C 1
ATOM 2813 O O . ASN A 1 352 ? 6.68 14.594 30.391 1 70.31 352 ASN A O 1
ATOM 2817 N N . LYS A 1 353 ? 8.609 15.609 30.562 1 75.69 353 LYS A N 1
ATOM 2818 C CA . LYS A 1 353 ? 8.125 16.484 31.609 1 75.69 353 LYS A CA 1
ATOM 2819 C C . LYS A 1 353 ? 7.359 17.672 31.031 1 75.69 353 LYS A C 1
ATOM 2821 O O . LYS A 1 353 ? 6.645 18.375 31.766 1 75.69 353 LYS A O 1
ATOM 2826 N N . LEU A 1 354 ? 7.438 17.766 29.797 1 84.69 354 LEU A N 1
ATOM 2827 C CA . LEU A 1 354 ? 6.762 18.875 29.125 1 84.69 354 LEU A CA 1
ATOM 2828 C C . LEU A 1 354 ? 5.246 18.719 29.219 1 84.69 354 LEU A C 1
ATOM 2830 O O . LEU A 1 354 ? 4.719 17.625 29.016 1 84.69 354 LEU A O 1
ATOM 2834 N N . VAL A 1 355 ? 4.59 19.766 29.672 1 90.12 355 VAL A N 1
ATOM 2835 C CA . VAL A 1 355 ? 3.131 19.797 29.75 1 90.12 355 VAL A CA 1
ATOM 2836 C C . VAL A 1 355 ? 2.574 20.828 28.781 1 90.12 355 VAL A C 1
ATOM 2838 O O . VAL A 1 355 ? 3.041 21.969 28.75 1 90.12 355 VAL A O 1
ATOM 2841 N N . SER A 1 356 ? 1.718 20.422 28.016 1 94.19 356 SER A N 1
ATOM 2842 C CA . SER A 1 356 ? 0.997 21.312 27.109 1 94.19 356 SER A CA 1
ATOM 2843 C C . SER A 1 356 ? -0.468 21.438 27.5 1 94.19 356 SER A C 1
ATOM 2845 O O . SER A 1 356 ? -1.325 20.719 27 1 94.19 356 SER A O 1
ATOM 2847 N N . ASP A 1 357 ? -0.766 22.406 28.328 1 96.75 357 ASP A N 1
ATOM 2848 C CA . ASP A 1 357 ? -2.135 22.625 28.781 1 96.75 357 ASP A CA 1
ATOM 2849 C C . ASP A 1 357 ? -2.9 23.516 27.812 1 96.75 357 ASP A C 1
ATOM 2851 O O . ASP A 1 357 ? -2.305 24.141 26.922 1 96.75 357 ASP A O 1
ATOM 2855 N N . THR A 1 358 ? -4.238 23.469 27.938 1 98.06 358 THR A N 1
ATOM 2856 C CA . THR A 1 358 ? -5.09 24.391 27.188 1 98.06 358 THR A CA 1
ATOM 2857 C C . THR A 1 358 ? -5.434 25.609 28.016 1 98.06 358 THR A C 1
ATOM 2859 O O . THR A 1 358 ? -6.004 25.5 29.094 1 98.06 358 THR A O 1
ATOM 2862 N N . TYR A 1 359 ? -5.066 26.766 27.438 1 98.12 359 TYR A N 1
ATOM 2863 C CA . TYR A 1 359 ? -5.297 28.047 28.125 1 98.12 359 TYR A CA 1
ATOM 2864 C C . TYR A 1 359 ? -6.395 28.844 27.422 1 98.12 359 TYR A C 1
ATOM 2866 O O . TYR A 1 359 ? -6.469 28.859 26.188 1 98.12 359 TYR A O 1
ATOM 2874 N N . ARG A 1 360 ? -7.234 29.469 28.281 1 98.56 360 ARG A N 1
ATOM 2875 C CA . ARG A 1 360 ? -8.086 30.531 27.766 1 98.56 360 ARG A CA 1
ATOM 2876 C C . ARG A 1 360 ? -7.438 31.891 28 1 98.56 360 ARG A C 1
ATOM 2878 O O . ARG A 1 360 ? -7.117 32.25 29.125 1 98.56 360 ARG A O 1
ATOM 2885 N N . TRP A 1 361 ? -7.18 32.562 26.922 1 98.56 361 TRP A N 1
ATOM 2886 C CA . TRP A 1 361 ? -6.711 33.938 26.953 1 98.56 361 TRP A CA 1
ATOM 2887 C C . TRP A 1 361 ? -7.855 34.906 26.688 1 98.56 361 TRP A C 1
ATOM 2889 O O . TRP A 1 361 ? -8.742 34.625 25.891 1 98.56 361 TRP A O 1
ATOM 2899 N N . VAL A 1 362 ? -7.805 36.031 27.375 1 98.56 362 VAL A N 1
ATOM 2900 C CA . VAL A 1 362 ? -8.734 37.125 27.109 1 98.56 362 VAL A CA 1
ATOM 2901 C C . VAL A 1 362 ? -7.965 38.406 26.844 1 98.56 362 VAL A C 1
ATOM 2903 O O . VAL A 1 362 ? -7.254 38.906 27.719 1 98.56 362 VAL A O 1
ATOM 2906 N N . PHE A 1 363 ? -8.078 38.875 25.641 1 98.44 363 PHE A N 1
ATOM 2907 C CA . PHE A 1 363 ? -7.344 40.062 25.219 1 98.44 363 PHE A CA 1
ATOM 2908 C C . PHE A 1 363 ? -8.289 41.25 25.016 1 98.44 363 PHE A C 1
ATOM 2910 O O . PHE A 1 363 ? -9.414 41.094 24.562 1 98.44 363 PHE A O 1
ATOM 2917 N N . ASP A 1 364 ? -7.801 42.375 25.359 1 97 364 ASP A N 1
ATOM 2918 C CA . ASP A 1 364 ? -8.414 43.656 24.938 1 97 364 ASP A CA 1
ATOM 2919 C C . ASP A 1 364 ? -7.727 44.188 23.703 1 97 364 ASP A C 1
ATOM 2921 O O . ASP A 1 364 ? -6.547 44.562 23.734 1 97 364 ASP A O 1
ATOM 2925 N N . PRO A 1 365 ? -8.461 44.25 22.609 1 94.75 365 PRO A N 1
ATOM 2926 C CA . PRO A 1 365 ? -7.824 44.688 21.375 1 94.75 365 PRO A CA 1
ATOM 2927 C C . PRO A 1 365 ? -7.305 46.125 21.453 1 94.75 365 PRO A C 1
ATOM 2929 O O . PRO A 1 365 ? -6.551 46.562 20.578 1 94.75 365 PRO A O 1
ATOM 2932 N N . LYS A 1 366 ? -7.613 46.875 22.453 1 93.88 366 LYS A N 1
ATOM 2933 C CA . LYS A 1 366 ? -7.172 48.25 22.625 1 93.88 366 LYS A CA 1
ATOM 2934 C C . LYS A 1 366 ? -5.914 48.344 23.484 1 93.88 366 LYS A C 1
ATOM 2936 O O . LYS A 1 366 ? -5.324 49.406 23.641 1 93.88 366 LYS A O 1
ATOM 2941 N N . THR A 1 367 ? -5.574 47.219 24.016 1 96.56 367 THR A N 1
ATOM 2942 C CA . THR A 1 367 ? -4.367 47.156 24.828 1 96.56 367 THR A CA 1
ATOM 2943 C C . THR A 1 367 ? -3.146 47.562 24.016 1 96.56 367 THR A C 1
ATOM 2945 O O . THR A 1 367 ? -2.975 47.125 22.875 1 96.56 367 THR A O 1
ATOM 2948 N N . PRO A 1 368 ? -2.268 48.469 24.578 1 96.88 368 PRO A N 1
ATOM 2949 C CA . PRO A 1 368 ? -1.089 48.875 23.828 1 96.88 368 PRO A CA 1
ATOM 2950 C C . PRO A 1 368 ? -0.092 47.75 23.594 1 96.88 368 PRO A C 1
ATOM 2952 O O . PRO A 1 368 ? 0.052 46.875 24.438 1 96.88 368 PRO A O 1
ATOM 2955 N N . SER A 1 369 ? 0.617 47.844 22.594 1 97.31 369 SER A N 1
ATOM 2956 C CA . SER A 1 369 ? 1.676 46.906 22.266 1 97.31 369 SER A CA 1
ATOM 2957 C C . SER A 1 369 ? 2.693 46.812 23.391 1 97.31 369 SER A C 1
ATOM 2959 O O . SER A 1 369 ? 2.924 47.781 24.125 1 97.31 369 SER A O 1
ATOM 2961 N N . ASP A 1 370 ? 3.264 45.688 23.562 1 97.31 370 ASP A N 1
ATOM 2962 C CA . ASP A 1 370 ? 4.332 45.375 24.5 1 97.31 370 ASP A CA 1
ATOM 2963 C C . ASP A 1 370 ? 3.783 45.156 25.906 1 97.31 370 ASP A C 1
ATOM 2965 O O . ASP A 1 370 ? 4.547 44.969 26.859 1 97.31 370 ASP A O 1
ATOM 2969 N N . THR A 1 371 ? 2.469 45.25 26.031 1 98.38 371 THR A N 1
ATOM 2970 C CA . THR A 1 371 ? 1.864 44.938 27.328 1 98.38 371 THR A CA 1
ATOM 2971 C C . THR A 1 371 ? 2.006 43.438 27.641 1 98.38 371 THR A C 1
ATOM 2973 O O . THR A 1 371 ? 1.814 42.594 26.766 1 98.38 371 THR A O 1
ATOM 2976 N N . ARG A 1 372 ? 2.41 43.125 28.812 1 98.19 372 ARG A N 1
ATOM 2977 C CA . ARG A 1 372 ? 2.449 41.75 29.234 1 98.19 372 ARG A CA 1
ATOM 2978 C C . ARG A 1 372 ? 1.074 41.281 29.703 1 98.19 372 ARG A C 1
ATOM 2980 O O . ARG A 1 372 ? 0.364 42 30.391 1 98.19 372 ARG A O 1
ATOM 2987 N N . VAL A 1 373 ? 0.709 40.125 29.281 1 97.81 373 VAL A N 1
ATOM 2988 C CA . VAL A 1 373 ? -0.588 39.562 29.641 1 97.81 373 VAL A CA 1
ATOM 2989 C C . VAL A 1 373 ? -0.4 38.188 30.25 1 97.81 373 VAL A C 1
ATOM 2991 O O . VAL A 1 373 ? 0.674 37.594 30.125 1 97.81 373 VAL A O 1
ATOM 2994 N N . GLN A 1 374 ? -1.392 37.688 30.984 1 97.62 374 GLN A N 1
ATOM 2995 C CA . GLN A 1 374 ? -1.455 36.344 31.562 1 97.62 374 GLN A CA 1
ATOM 2996 C C . GLN A 1 374 ? -2.705 35.625 31.094 1 97.62 374 GLN A C 1
ATOM 2998 O O . GLN A 1 374 ? -3.717 36.25 30.766 1 97.62 374 GLN A O 1
ATOM 3003 N N . PRO A 1 375 ? -2.613 34.312 31.078 1 97.44 375 PRO A N 1
ATOM 3004 C CA . PRO A 1 375 ? -3.828 33.594 30.734 1 97.44 375 PRO A CA 1
ATOM 3005 C C . PRO A 1 375 ? -4.973 33.844 31.703 1 97.44 375 PRO A C 1
ATOM 3007 O O . PRO A 1 375 ? -4.738 34 32.906 1 97.44 375 PRO A O 1
ATOM 3010 N N . PHE A 1 376 ? -6.121 33.812 31.188 1 97.5 376 PHE A N 1
ATOM 3011 C CA . PHE A 1 376 ? -7.309 34 32 1 97.5 376 PHE A CA 1
ATOM 3012 C C . PHE A 1 376 ? -7.625 32.75 32.812 1 97.5 376 PHE A C 1
ATOM 3014 O O . PHE A 1 376 ? -8.07 32.844 33.969 1 97.5 376 PHE A O 1
ATOM 3021 N N . LYS A 1 377 ? -7.434 31.594 32.125 1 95.62 377 LYS A N 1
ATOM 3022 C CA . LYS A 1 377 ? -7.793 30.328 32.75 1 95.62 377 LYS A CA 1
ATOM 3023 C C . LYS A 1 377 ? -7.02 29.172 32.125 1 95.62 377 LYS A C 1
ATOM 3025 O O . LYS A 1 377 ? -6.691 29.203 30.938 1 95.62 377 LYS A O 1
ATOM 3030 N N . LEU A 1 378 ? -6.652 28.219 33.031 1 95.5 378 LEU A N 1
ATOM 3031 C CA . LEU A 1 378 ? -6.156 26.922 32.562 1 95.5 378 LEU A CA 1
ATOM 3032 C C . LEU A 1 378 ? -7.258 25.875 32.594 1 95.5 378 LEU A C 1
ATOM 3034 O O . LEU A 1 378 ? -8.039 25.812 33.531 1 95.5 378 LEU A O 1
ATOM 3038 N N . PHE A 1 379 ? -7.379 25.047 31.609 1 96.81 379 PHE A N 1
ATOM 3039 C CA . PHE A 1 379 ? -8.367 23.969 31.641 1 96.81 379 PHE A CA 1
ATOM 3040 C C . PHE A 1 379 ? -7.902 22.844 32.531 1 96.81 379 PHE A C 1
ATOM 3042 O O . PHE A 1 379 ? -8.711 22.234 33.25 1 96.81 379 PHE A O 1
ATOM 3049 N N . GLY A 1 380 ? -6.574 22.438 32.469 1 96.44 380 GLY A N 1
ATOM 3050 C CA . GLY A 1 380 ? -6.031 21.406 33.344 1 96.44 380 GLY A CA 1
ATOM 3051 C C . GLY A 1 380 ? -5.906 20.062 32.656 1 96.44 380 GLY A C 1
ATOM 3052 O O . GLY A 1 380 ? -6.227 19.031 33.219 1 96.44 380 GLY A O 1
ATOM 3053 N N . ILE A 1 381 ? -5.531 20.062 31.469 1 95.31 381 ILE A N 1
ATOM 3054 C CA . ILE A 1 381 ? -5.27 18.844 30.703 1 95.31 381 ILE A CA 1
ATOM 3055 C C . ILE A 1 381 ? -3.906 18.953 30.016 1 95.31 381 ILE A C 1
ATOM 3057 O O . ILE A 1 381 ? -3.287 20.016 30.016 1 95.31 381 ILE A O 1
ATOM 3061 N N . ASN A 1 382 ? -3.357 17.891 29.562 1 95.38 382 ASN A N 1
ATOM 3062 C CA . ASN A 1 382 ? -2.115 17.812 28.797 1 95.38 382 ASN A CA 1
ATOM 3063 C C . ASN A 1 382 ? -2.346 17.219 27.406 1 95.38 382 ASN A C 1
ATOM 3065 O O . ASN A 1 382 ? -2.504 16 27.266 1 95.38 382 ASN A O 1
ATOM 3069 N N . GLY A 1 383 ? -2.475 18.094 26.453 1 94.94 383 GLY A N 1
ATOM 3070 C CA . GLY A 1 383 ? -2.801 17.578 25.141 1 94.94 383 GLY A CA 1
ATOM 3071 C C . GLY A 1 383 ? -2.6 18.594 24.031 1 94.94 383 GLY A C 1
ATOM 3072 O O . GLY A 1 383 ? -2.162 19.719 24.297 1 94.94 383 GLY A O 1
ATOM 3073 N N . GLU A 1 384 ? -2.834 18.141 22.75 1 95.19 384 GLU A N 1
ATOM 3074 C CA . GLU A 1 384 ? -2.668 18.953 21.547 1 95.19 384 GLU A CA 1
ATOM 3075 C C . GLU A 1 384 ? -3.68 18.547 20.469 1 95.19 384 GLU A C 1
ATOM 3077 O O . GLU A 1 384 ? -4.453 17.609 20.656 1 95.19 384 GLU A O 1
ATOM 3082 N N . PHE A 1 385 ? -3.664 19.281 19.375 1 96.94 385 PHE A N 1
ATOM 3083 C CA . PHE A 1 385 ? -4.512 19.016 18.219 1 96.94 385 PHE A CA 1
ATOM 3084 C C . PHE A 1 385 ? -5.98 19.25 18.547 1 96.94 385 PHE A C 1
ATOM 3086 O O . PHE A 1 385 ? -6.82 18.375 18.312 1 96.94 385 PHE A O 1
ATOM 3093 N N . SER A 1 386 ? -6.242 20.359 19.078 1 97.44 386 SER A N 1
ATOM 3094 C CA . SER A 1 386 ? -7.598 20.719 19.484 1 97.44 386 SER A CA 1
ATOM 3095 C C . SER A 1 386 ? -8.516 20.859 18.281 1 97.44 386 SER A C 1
ATOM 3097 O O . SER A 1 386 ? -8.109 21.391 17.25 1 97.44 386 SER A O 1
ATOM 3099 N N . ARG A 1 387 ? -9.688 20.344 18.469 1 98 387 ARG A N 1
ATOM 3100 C CA . ARG A 1 387 ? -10.75 20.469 17.484 1 98 387 ARG A CA 1
ATOM 3101 C C . ARG A 1 387 ? -12.047 20.953 18.125 1 98 387 ARG A C 1
ATOM 3103 O O . ARG A 1 387 ? -12.32 20.641 19.281 1 98 387 ARG A O 1
ATOM 3110 N N . ILE A 1 388 ? -12.82 21.75 17.438 1 98.12 388 ILE A N 1
ATOM 3111 C CA . ILE A 1 388 ? -14.18 22.109 17.828 1 98.12 388 ILE A CA 1
ATOM 3112 C C . ILE A 1 388 ? -15.141 21.812 16.688 1 98.12 388 ILE A C 1
ATOM 3114 O O . ILE A 1 388 ? -14.75 21.25 15.672 1 98.12 388 ILE A O 1
ATOM 3118 N N . ASP A 1 389 ? -16.438 22.031 16.984 1 97.38 389 ASP A N 1
ATOM 3119 C CA . ASP A 1 389 ? -17.406 22.125 15.898 1 97.38 389 ASP A CA 1
ATOM 3120 C C . ASP A 1 389 ? -17.156 23.359 15.039 1 97.38 389 ASP A C 1
ATOM 3122 O O . ASP A 1 389 ? -17.531 24.469 15.414 1 97.38 389 ASP A O 1
ATOM 3126 N N . ASP A 1 390 ? -16.578 23.094 13.891 1 95.31 390 ASP A N 1
ATOM 3127 C CA . ASP A 1 390 ? -16.094 24.203 13.062 1 95.31 390 ASP A CA 1
ATOM 3128 C C . ASP A 1 390 ? -17.219 25.141 12.68 1 95.31 390 ASP A C 1
ATOM 3130 O O . ASP A 1 390 ? -16.984 26.297 12.32 1 95.31 390 ASP A O 1
ATOM 3134 N N . ARG A 1 391 ? -18.547 24.781 12.812 1 95.25 391 ARG A N 1
ATOM 3135 C CA . ARG A 1 391 ? -19.703 25.641 12.547 1 95.25 391 ARG A CA 1
ATOM 3136 C C . ARG A 1 391 ? -19.828 26.75 13.586 1 95.25 391 ARG A C 1
ATOM 3138 O O . ARG A 1 391 ? -20.547 27.719 13.375 1 95.25 391 ARG A O 1
ATOM 3145 N N . LEU A 1 392 ? -18.938 26.516 14.602 1 96.69 392 LEU A N 1
ATOM 3146 C CA . LEU A 1 392 ? -19 27.5 15.68 1 96.69 392 LEU A CA 1
ATOM 3147 C C . LEU A 1 392 ? -17.719 28.328 15.742 1 96.69 392 LEU A C 1
ATOM 3149 O O . LEU A 1 392 ? -17.5 29.062 16.703 1 96.69 392 LEU A O 1
ATOM 3153 N N . LEU A 1 393 ? -16.891 28.25 14.797 1 96.56 393 LEU A N 1
ATOM 3154 C CA . LEU A 1 393 ? -15.727 29.125 14.75 1 96.56 393 LEU A CA 1
ATOM 3155 C C . LEU A 1 393 ? -16.141 30.594 14.828 1 96.56 393 LEU A C 1
ATOM 3157 O O . LEU A 1 393 ? -17.109 31 14.188 1 96.56 393 LEU A O 1
ATOM 3161 N N . THR A 1 394 ? -15.461 31.375 15.617 1 97.88 394 THR A N 1
ATOM 3162 C CA . THR A 1 394 ? -15.656 32.812 15.867 1 97.88 394 THR A CA 1
ATOM 3163 C C . THR A 1 394 ? -16.844 33.031 16.797 1 97.88 394 THR A C 1
ATOM 3165 O O . THR A 1 394 ? -17.281 34.156 17 1 97.88 394 THR A O 1
ATOM 3168 N N . LYS A 1 395 ? -17.484 31.938 17.297 1 97.25 395 LYS A N 1
ATOM 3169 C CA . LYS A 1 395 ? -18.625 32 18.203 1 97.25 395 LYS A CA 1
ATOM 3170 C C . LYS A 1 395 ? -18.328 31.328 19.531 1 97.25 395 LYS A C 1
ATOM 3172 O O . LYS A 1 395 ? -17.406 30.516 19.625 1 97.25 395 LYS A O 1
ATOM 3177 N N . LYS A 1 396 ? -19.141 31.766 20.453 1 96.94 396 LYS A N 1
ATOM 3178 C CA . LYS A 1 396 ? -19 31.078 21.734 1 96.94 396 LYS A CA 1
ATOM 3179 C C . LYS A 1 396 ? -19.281 29.578 21.578 1 96.94 396 LYS A C 1
ATOM 3181 O O . LYS A 1 396 ? -20.203 29.188 20.859 1 96.94 396 LYS A O 1
ATOM 3186 N N . TYR A 1 397 ? -18.469 28.75 22.188 1 97.62 397 TYR A N 1
ATOM 3187 C CA . TYR A 1 397 ? -18.594 27.297 22.125 1 97.62 397 TYR A CA 1
ATOM 3188 C C . TYR A 1 397 ? -18.297 26.656 23.484 1 97.62 397 TYR A C 1
ATOM 3190 O O . TYR A 1 397 ? -17.797 27.328 24.391 1 97.62 397 TYR A O 1
ATOM 3198 N N . ASN A 1 398 ? -18.688 25.438 23.609 1 98.06 398 ASN A N 1
ATOM 3199 C CA . ASN A 1 398 ? -18.516 24.719 24.875 1 98.06 398 ASN A CA 1
ATOM 3200 C C . ASN A 1 398 ? -17.672 23.469 24.703 1 98.06 398 ASN A C 1
ATOM 3202 O O . ASN A 1 398 ? -16.844 23.141 25.562 1 98.06 398 ASN A O 1
ATOM 3206 N N . HIS A 1 399 ? -17.875 22.734 23.609 1 98.25 399 HIS A N 1
ATOM 3207 C CA . HIS A 1 399 ? -17.25 21.422 23.422 1 98.25 399 HIS A CA 1
ATOM 3208 C C . HIS A 1 399 ? -15.945 21.547 22.641 1 98.25 399 HIS A C 1
ATOM 3210 O O . HIS A 1 399 ? -15.859 22.312 21.672 1 98.25 399 HIS A O 1
ATOM 3216 N N . PHE A 1 400 ? -14.93 20.828 23.031 1 98.44 400 PHE A N 1
ATOM 3217 C CA . PHE A 1 400 ? -13.742 20.656 22.203 1 98.44 400 PHE A CA 1
ATOM 3218 C C . PHE A 1 400 ? -13.109 19.297 22.438 1 98.44 400 PHE A C 1
ATOM 3220 O O . PHE A 1 400 ? -13.422 18.625 23.438 1 98.44 400 PHE A O 1
ATOM 3227 N N . TRP A 1 401 ? -12.367 18.781 21.531 1 98.75 401 TRP A N 1
ATOM 3228 C CA . TRP A 1 401 ? -11.719 17.484 21.547 1 98.75 401 TRP A CA 1
ATOM 3229 C C . TRP A 1 401 ? -10.211 17.609 21.359 1 98.75 401 TRP A C 1
ATOM 3231 O O . TRP A 1 401 ? -9.742 18.562 20.734 1 98.75 401 TRP A O 1
ATOM 3241 N N . GLN A 1 402 ? -9.445 16.625 21.938 1 97.38 402 GLN A N 1
ATOM 3242 C CA . GLN A 1 402 ? -7.988 16.672 21.828 1 97.38 402 GLN A CA 1
ATOM 3243 C C . GLN A 1 402 ? -7.383 15.273 21.922 1 97.38 402 GLN A C 1
ATOM 3245 O O . GLN A 1 402 ? -8.016 14.352 22.453 1 97.38 402 GLN A O 1
ATOM 3250 N N . CYS A 1 403 ? -6.176 15.188 21.375 1 96.62 403 CYS A N 1
ATOM 3251 C CA . CYS A 1 403 ? -5.281 14.117 21.797 1 96.62 403 CYS A CA 1
ATOM 3252 C C . CYS A 1 403 ? -4.586 14.477 23.109 1 96.62 403 CYS A C 1
ATOM 3254 O O . CYS A 1 403 ? -4.039 15.57 23.234 1 96.62 403 CYS A O 1
ATOM 3256 N N . ASN A 1 404 ? -4.547 13.508 24.016 1 96.56 404 ASN A N 1
ATOM 3257 C CA . ASN A 1 404 ? -3.984 13.812 25.328 1 96.56 404 ASN A CA 1
ATOM 3258 C C . ASN A 1 404 ? -2.951 12.773 25.75 1 96.56 404 ASN A C 1
ATOM 3260 O O . ASN A 1 404 ? -2.895 11.68 25.172 1 96.56 404 ASN A O 1
ATOM 3264 N N . ILE A 1 405 ? -2.16 13.211 26.656 1 94.75 405 ILE A N 1
ATOM 3265 C CA . ILE A 1 405 ? -1.222 12.336 27.344 1 94.75 405 ILE A CA 1
ATOM 3266 C C . ILE A 1 405 ? -1.674 12.141 28.797 1 94.75 405 ILE A C 1
ATOM 3268 O O . ILE A 1 405 ? -1.795 13.109 29.547 1 94.75 405 ILE A O 1
ATOM 3272 N N . ASP A 1 406 ? -1.995 10.984 29.125 1 94.31 406 ASP A N 1
ATOM 3273 C CA . ASP A 1 406 ? -2.277 10.609 30.5 1 94.31 406 ASP A CA 1
ATOM 3274 C C . ASP A 1 406 ? -1.187 9.695 31.062 1 94.31 406 ASP A C 1
ATOM 3276 O O . ASP A 1 406 ? -1.202 8.484 30.828 1 94.31 406 ASP A O 1
ATOM 3280 N N . PRO A 1 407 ? -0.307 10.242 31.781 1 90.44 407 PRO A N 1
ATOM 3281 C CA . PRO A 1 407 ? 0.839 9.477 32.281 1 90.44 407 PRO A CA 1
ATOM 3282 C C . PRO A 1 407 ? 0.44 8.398 33.281 1 90.44 407 PRO A C 1
ATOM 3284 O O . PRO A 1 407 ? 1.252 7.531 33.625 1 90.44 407 PRO A O 1
ATOM 3287 N N . SER A 1 408 ? -0.748 8.469 33.781 1 94.19 408 SER A N 1
ATOM 3288 C CA . SER A 1 408 ? -1.187 7.469 34.75 1 94.19 408 SER A CA 1
ATOM 3289 C C . SER A 1 408 ? -1.535 6.148 34.062 1 94.19 408 SER A C 1
ATOM 3291 O O . SER A 1 408 ? -1.662 5.117 34.719 1 94.19 408 SER A O 1
ATOM 3293 N N . LYS A 1 409 ? -1.74 6.207 32.75 1 95.25 409 LYS A N 1
ATOM 3294 C CA . LYS A 1 409 ? -2.051 4.992 32 1 95.25 409 LYS A CA 1
ATOM 3295 C C . LYS A 1 409 ? -0.776 4.25 31.609 1 95.25 409 LYS A C 1
ATOM 3297 O O . LYS A 1 409 ? 0.227 4.875 31.266 1 95.25 409 LYS A O 1
ATOM 3302 N N . PRO A 1 410 ? -0.802 2.953 31.656 1 94.81 410 PRO A N 1
ATOM 3303 C CA . PRO A 1 410 ? 0.398 2.186 31.312 1 94.81 410 PRO A CA 1
ATOM 3304 C C . PRO A 1 410 ? 0.792 2.326 29.844 1 94.81 410 PRO A C 1
ATOM 3306 O O . PRO A 1 410 ? -0.077 2.457 28.984 1 94.81 410 PRO A O 1
ATOM 3309 N N . TYR A 1 411 ? 2.105 2.277 29.609 1 93.56 411 TYR A N 1
ATOM 3310 C CA . TYR A 1 411 ? 2.709 2.215 28.281 1 93.56 411 TYR A CA 1
ATOM 3311 C C . TYR A 1 411 ? 3.727 1.082 28.203 1 93.56 411 TYR A C 1
ATOM 3313 O O . TYR A 1 411 ? 4.598 0.956 29.062 1 93.56 411 TYR A O 1
ATOM 3321 N N . ASP A 1 412 ? 3.641 0.247 27.188 1 94.81 412 ASP A N 1
ATOM 3322 C CA . ASP A 1 412 ? 4.527 -0.904 27.047 1 94.81 412 ASP A CA 1
ATOM 3323 C C . ASP A 1 412 ? 5.801 -0.521 26.297 1 94.81 412 ASP A C 1
ATOM 3325 O O . ASP A 1 412 ? 5.988 -0.903 25.141 1 94.81 412 ASP A O 1
ATOM 3329 N N . PHE A 1 413 ? 6.699 0.024 26.969 1 91.12 413 PHE A N 1
ATOM 3330 C CA . PHE A 1 413 ? 7.93 0.539 26.375 1 91.12 413 PHE A CA 1
ATOM 3331 C C . PHE A 1 413 ? 8.781 -0.598 25.828 1 91.12 413 PHE A C 1
ATOM 3333 O O . PHE A 1 413 ? 9.32 -0.497 24.719 1 91.12 413 PHE A O 1
ATOM 3340 N N . PRO A 1 414 ? 8.914 -1.682 26.547 1 90.94 414 PRO A N 1
ATOM 3341 C CA . PRO A 1 414 ? 9.734 -2.771 26.031 1 90.94 414 PRO A CA 1
ATOM 3342 C C . PRO A 1 414 ? 9.242 -3.281 24.672 1 90.94 414 PRO A C 1
ATOM 3344 O O . PRO A 1 414 ? 10.055 -3.607 23.797 1 90.94 414 PRO A O 1
ATOM 3347 N N . LYS A 1 415 ? 8.023 -3.26 24.531 1 88.75 415 LYS A N 1
ATOM 3348 C CA . LYS A 1 415 ? 7.441 -3.816 23.312 1 88.75 415 LYS A CA 1
ATOM 3349 C C . LYS A 1 415 ? 7.43 -2.785 22.188 1 88.75 415 LYS A C 1
ATOM 3351 O O . LYS A 1 415 ? 7.641 -3.129 21.016 1 88.75 415 LYS A O 1
ATOM 3356 N N . CYS A 1 416 ? 7.254 -1.509 22.5 1 90.56 416 CYS A N 1
ATOM 3357 C CA . CYS A 1 416 ? 6.945 -0.521 21.469 1 90.56 416 CYS A CA 1
ATOM 3358 C C . CYS A 1 416 ? 8.102 0.457 21.297 1 90.56 416 CYS A C 1
ATOM 3360 O O . CYS A 1 416 ? 8.18 1.152 20.281 1 90.56 416 CYS A O 1
ATOM 3362 N N . GLY A 1 417 ? 9.008 0.524 22.234 1 86.94 417 GLY A N 1
ATOM 3363 C CA . GLY A 1 417 ? 9.984 1.598 22.219 1 86.94 417 GLY A CA 1
ATOM 3364 C C . GLY A 1 417 ? 9.383 2.959 22.516 1 86.94 417 GLY A C 1
ATOM 3365 O O . GLY A 1 417 ? 8.258 3.053 23 1 86.94 417 GLY A O 1
ATOM 3366 N N . PRO A 1 418 ? 10.258 3.979 22.344 1 83.31 418 PRO A N 1
ATOM 3367 C CA . PRO A 1 418 ? 9.711 5.32 22.547 1 83.31 418 PRO A CA 1
ATOM 3368 C C . PRO A 1 418 ? 8.523 5.625 21.625 1 83.31 418 PRO A C 1
ATOM 3370 O O . PRO A 1 418 ? 8.531 5.227 20.453 1 83.31 418 PRO A O 1
ATOM 3373 N N . PRO A 1 419 ? 7.562 6.203 22.266 1 79.69 419 PRO A N 1
ATOM 3374 C CA . PRO A 1 419 ? 6.41 6.516 21.406 1 79.69 419 PRO A CA 1
ATOM 3375 C C . PRO A 1 419 ? 6.734 7.559 20.344 1 79.69 419 PRO A C 1
ATOM 3377 O O . PRO A 1 419 ? 7.219 8.648 20.656 1 79.69 419 PRO A O 1
ATOM 3380 N N . ALA A 1 420 ? 6.418 7.215 19.156 1 73.62 420 ALA A N 1
ATOM 3381 C CA . ALA A 1 420 ? 6.633 8.117 18.031 1 73.62 420 ALA A CA 1
ATOM 3382 C C . ALA A 1 420 ? 5.707 9.32 18.109 1 73.62 420 ALA A C 1
ATOM 3384 O O . ALA A 1 420 ? 4.492 9.172 18.281 1 73.62 420 ALA A O 1
ATOM 3385 N N . GLY A 1 421 ? 6.176 10.531 18 1 69.12 421 GLY A N 1
ATOM 3386 C CA . GLY A 1 421 ? 5.371 11.742 17.953 1 69.12 421 GLY A CA 1
ATOM 3387 C C . GLY A 1 421 ? 4.793 12.125 19.312 1 69.12 421 GLY A C 1
ATOM 3388 O O . GLY A 1 421 ? 3.934 13 19.391 1 69.12 421 GLY A O 1
ATOM 3389 N N . GLY A 1 422 ? 5.152 11.453 20.312 1 77.31 422 GLY A N 1
ATOM 3390 C CA . GLY A 1 422 ? 4.594 11.727 21.625 1 77.31 422 GLY A CA 1
ATOM 3391 C C . GLY A 1 422 ? 3.623 10.664 22.094 1 77.31 422 GLY A C 1
ATOM 3392 O O . GLY A 1 422 ? 3.068 9.914 21.281 1 77.31 422 GLY A O 1
ATOM 3393 N N . LEU A 1 423 ? 3.461 10.594 23.375 1 83.88 423 LEU A N 1
ATOM 3394 C CA . LEU A 1 423 ? 2.615 9.578 24 1 83.88 423 LEU A CA 1
ATOM 3395 C C . LEU A 1 423 ? 1.162 10.039 24.047 1 83.88 423 LEU A C 1
ATOM 3397 O O . LEU A 1 423 ? 0.562 10.086 25.125 1 83.88 423 LEU A O 1
ATOM 3401 N N . PHE A 1 424 ? 0.558 10.359 22.938 1 93.69 424 PHE A N 1
ATOM 3402 C CA . PHE A 1 424 ? -0.864 10.68 22.906 1 93.69 424 PHE A CA 1
ATOM 3403 C C . PHE A 1 424 ? -1.708 9.422 23.078 1 93.69 424 PHE A C 1
ATOM 3405 O O . PHE A 1 424 ? -2.35 8.977 22.125 1 93.69 424 PHE A O 1
ATOM 3412 N N . ASN A 1 425 ? -1.785 8.938 24.297 1 95.56 425 ASN A N 1
ATOM 3413 C CA . ASN A 1 425 ? -2.379 7.633 24.562 1 95.56 425 ASN A CA 1
ATOM 3414 C C . ASN A 1 425 ? -3.871 7.746 24.859 1 95.56 425 ASN A C 1
ATOM 3416 O O . ASN A 1 425 ? -4.562 6.73 24.984 1 95.56 425 ASN A O 1
ATOM 3420 N N . VAL A 1 426 ? -4.363 9.008 24.875 1 96.62 426 VAL A N 1
ATOM 3421 C CA . VAL A 1 426 ? -5.758 9.219 25.25 1 96.62 426 VAL A CA 1
ATOM 3422 C C . VAL A 1 426 ? -6.41 10.203 24.281 1 96.62 426 VAL A C 1
ATOM 3424 O O . VAL A 1 426 ? -5.781 11.18 23.859 1 96.62 426 VAL A O 1
ATOM 3427 N N . LEU A 1 427 ? -7.688 9.883 23.922 1 97.94 427 LEU A N 1
ATOM 3428 C CA . LEU A 1 427 ? -8.555 10.836 23.234 1 97.94 427 LEU A CA 1
ATOM 3429 C C . LEU A 1 427 ? -9.539 11.469 24.219 1 97.94 427 LEU A C 1
ATOM 3431 O O . LEU A 1 427 ? -10.148 10.773 25.031 1 97.94 427 LEU A O 1
ATOM 3435 N N . GLY A 1 428 ? -9.719 12.836 24.062 1 98.56 428 GLY A N 1
ATOM 3436 C CA . GLY A 1 428 ? -10.539 13.492 25.078 1 98.56 428 GLY A CA 1
ATOM 3437 C C . GLY A 1 428 ? -11.57 14.43 24.484 1 98.56 428 GLY A C 1
ATOM 3438 O O . GLY A 1 428 ? -11.297 15.117 23.5 1 98.56 428 GLY A O 1
ATOM 3439 N N . HIS A 1 429 ? -12.766 14.414 25.141 1 98.75 429 HIS A N 1
ATOM 3440 C CA . HIS A 1 429 ? -13.82 15.406 24.984 1 98.75 429 HIS A CA 1
ATOM 3441 C C . HIS A 1 429 ? -13.961 16.266 26.234 1 98.75 429 HIS A C 1
ATOM 3443 O O . HIS A 1 429 ? -14.062 15.727 27.344 1 98.75 429 HIS A O 1
ATOM 3449 N N . TYR A 1 430 ? -14.023 17.562 26.016 1 98.62 430 TYR A N 1
ATOM 3450 C CA . TYR A 1 430 ? -14.023 18.484 27.141 1 98.62 430 TYR A CA 1
ATOM 3451 C C . TYR A 1 430 ? -15.078 19.562 26.953 1 98.62 430 TYR A C 1
ATOM 3453 O O . TYR A 1 430 ? -15.438 19.906 25.828 1 98.62 430 TYR A O 1
ATOM 3461 N N . GLU A 1 431 ? -15.531 20.078 28.094 1 98.12 431 GLU A N 1
ATOM 3462 C CA . GLU A 1 431 ? -16.5 21.172 28.141 1 98.12 431 GLU A CA 1
ATOM 3463 C C . GLU A 1 431 ? -15.984 22.328 28.984 1 98.12 431 GLU A C 1
ATOM 3465 O O . GLU A 1 431 ? -15.594 22.141 30.141 1 98.12 431 GLU A O 1
ATOM 3470 N N . TRP A 1 432 ? -16.016 23.5 28.391 1 97.19 432 TRP A N 1
ATOM 3471 C CA . TRP A 1 432 ? -15.57 24.688 29.125 1 97.19 432 TRP A CA 1
ATOM 3472 C C . TRP A 1 432 ? -16.531 25 30.25 1 97.19 432 TRP A C 1
ATOM 3474 O O . TRP A 1 432 ? -16.109 25.375 31.359 1 97.19 432 TRP A O 1
ATOM 3484 N N . ASP A 1 433 ? -17.812 24.891 30.062 1 96.56 433 ASP A N 1
ATOM 3485 C CA . ASP A 1 433 ? -18.828 25.328 31 1 96.56 433 ASP A CA 1
ATOM 3486 C C . ASP A 1 433 ? -18.828 24.469 32.25 1 96.56 433 ASP A C 1
ATOM 3488 O O . ASP A 1 433 ? -18.922 24.984 33.375 1 96.56 433 ASP A O 1
ATOM 3492 N N . THR A 1 434 ? -18.656 23.172 32.062 1 97.25 434 THR A N 1
ATOM 3493 C CA . THR A 1 434 ? -18.812 22.266 33.188 1 97.25 434 THR A CA 1
ATOM 3494 C C . THR A 1 434 ? -17.453 21.766 33.688 1 97.25 434 THR A C 1
ATOM 3496 O O . THR A 1 434 ? -17.344 21.25 34.781 1 97.25 434 THR A O 1
ATOM 3499 N N . GLY A 1 435 ? -16.5 21.844 32.812 1 96.69 435 GLY A N 1
ATOM 3500 C CA . GLY A 1 435 ? -15.203 21.234 33.156 1 96.69 435 GLY A CA 1
ATOM 3501 C C . GLY A 1 435 ? -15.172 19.734 32.938 1 96.69 435 GLY A C 1
ATOM 3502 O O . GLY A 1 435 ? -14.211 19.078 33.312 1 96.69 435 GLY A O 1
ATOM 3503 N N . LYS A 1 436 ? -16.156 19.25 32.312 1 96.88 436 LYS A N 1
ATOM 3504 C CA . LYS A 1 436 ? -16.266 17.812 32.094 1 96.88 436 LYS A CA 1
ATOM 3505 C C . LYS A 1 436 ? -15.094 17.297 31.281 1 96.88 436 LYS A C 1
ATOM 3507 O O . LYS A 1 436 ? -14.633 17.953 30.344 1 96.88 436 LYS A O 1
ATOM 3512 N N . LYS A 1 437 ? -14.617 16.094 31.703 1 97.75 437 LYS A N 1
ATOM 3513 C CA . LYS A 1 437 ? -13.602 15.328 30.984 1 97.75 437 LYS A CA 1
ATOM 3514 C C . LYS A 1 437 ? -14.109 13.938 30.609 1 97.75 437 LYS A C 1
ATOM 3516 O O . LYS A 1 437 ? -14.398 13.125 31.5 1 97.75 437 LYS A O 1
ATOM 3521 N N . ASP A 1 438 ? -14.312 13.68 29.375 1 98.25 438 ASP A N 1
ATOM 3522 C CA . ASP A 1 438 ? -14.719 12.406 28.797 1 98.25 438 ASP A CA 1
ATOM 3523 C C . ASP A 1 438 ? -13.609 11.828 27.906 1 98.25 438 ASP A C 1
ATOM 3525 O O . ASP A 1 438 ? -13.359 12.328 26.812 1 98.25 438 ASP A O 1
ATOM 3529 N N . THR A 1 439 ? -12.945 10.695 28.422 1 98.06 439 THR A N 1
ATOM 3530 C CA . THR A 1 439 ? -11.719 10.281 27.75 1 98.06 439 THR A CA 1
ATOM 3531 C C . THR A 1 439 ? -11.781 8.797 27.391 1 98.06 439 THR A C 1
ATOM 3533 O O . THR A 1 439 ? -12.586 8.047 27.953 1 98.06 439 THR A O 1
ATOM 3536 N N . TYR A 1 440 ? -10.984 8.375 26.406 1 98.06 440 TYR A N 1
ATOM 3537 C CA . TYR A 1 440 ? -10.812 6.996 25.969 1 98.06 440 TYR A CA 1
ATOM 3538 C C . TYR A 1 440 ? -9.336 6.633 25.859 1 98.06 440 TYR A C 1
ATOM 3540 O O . TYR A 1 440 ? -8.578 7.309 25.156 1 98.06 440 TYR A O 1
ATOM 3548 N N . TRP A 1 441 ? -8.969 5.648 26.594 1 97.38 441 TRP A N 1
ATOM 3549 C CA . TRP A 1 441 ? -7.637 5.055 26.531 1 97.38 441 TRP A CA 1
ATOM 3550 C C . TRP A 1 441 ? -7.652 3.758 25.734 1 97.38 441 TRP A C 1
ATOM 3552 O O . TRP A 1 441 ? -8.438 2.852 26.016 1 97.38 441 TRP A O 1
ATOM 3562 N N . ALA A 1 442 ? -6.805 3.658 24.672 1 92.56 442 ALA A N 1
ATOM 3563 C CA . ALA A 1 442 ? -6.918 2.553 23.719 1 92.56 442 ALA A CA 1
ATOM 3564 C C . ALA A 1 442 ? -6.004 1.396 24.109 1 92.56 442 ALA A C 1
ATOM 3566 O O . ALA A 1 442 ? -5.969 0.367 23.438 1 92.56 442 ALA A O 1
ATOM 3567 N N . GLY A 1 443 ? -5.148 1.518 25.156 1 95 443 GLY A N 1
ATOM 3568 C CA . GLY A 1 443 ? -4.301 0.416 25.578 1 95 443 GLY A CA 1
ATOM 3569 C C . GLY A 1 443 ? -2.83 0.783 25.641 1 95 443 GLY A C 1
ATOM 3570 O O . GLY A 1 443 ? -2.428 1.839 25.156 1 95 443 GLY A O 1
ATOM 3571 N N . PRO A 1 444 ? -1.999 -0.097 26.125 1 96.06 444 PRO A N 1
ATOM 3572 C CA . PRO A 1 444 ? -0.614 0.221 26.484 1 96.06 444 PRO A CA 1
ATOM 3573 C C . PRO A 1 444 ? 0.313 0.248 25.266 1 96.06 444 PRO A C 1
ATOM 3575 O O . PRO A 1 444 ? 1.49 0.598 25.391 1 96.06 444 PRO A O 1
ATOM 3578 N N . THR A 1 445 ? -0.227 -0.092 24.078 1 95.38 445 THR A N 1
ATOM 3579 C CA . THR A 1 445 ? 0.634 -0.146 22.906 1 95.38 445 THR A CA 1
ATOM 3580 C C . THR A 1 445 ? 0.136 0.808 21.812 1 95.38 445 THR A C 1
ATOM 3582 O O . THR A 1 445 ? 0.482 0.66 20.641 1 95.38 445 THR A O 1
ATOM 3585 N N . CYS A 1 446 ? -0.72 1.727 22.25 1 95.88 446 CYS A N 1
ATOM 3586 C CA . CYS A 1 446 ? -1.396 2.516 21.219 1 95.88 446 CYS A CA 1
ATOM 3587 C C . CYS A 1 446 ? -1.247 4.008 21.5 1 95.88 446 CYS A C 1
ATOM 3589 O O . CYS A 1 446 ? -1.084 4.418 22.656 1 95.88 446 CYS A O 1
ATOM 3591 N N . THR A 1 447 ? -1.237 4.797 20.5 1 96.06 447 THR A N 1
ATOM 3592 C CA . THR A 1 447 ? -1.345 6.25 20.531 1 96.06 447 THR A CA 1
ATOM 3593 C C . THR A 1 447 ? -2.312 6.746 19.469 1 96.06 447 THR A C 1
ATOM 3595 O O . THR A 1 447 ? -2.641 6.02 18.531 1 96.06 447 THR A O 1
ATOM 3598 N N . PHE A 1 448 ? -2.787 7.992 19.625 1 96.88 448 PHE A N 1
ATOM 3599 C CA . PHE A 1 448 ? -3.744 8.578 18.703 1 96.88 448 PHE A CA 1
ATOM 3600 C C . PHE A 1 448 ? -3.076 9.648 17.844 1 96.88 448 PHE A C 1
ATOM 3602 O O . PHE A 1 448 ? -2.057 10.219 18.234 1 96.88 448 PHE A O 1
ATOM 3609 N N . GLN A 1 449 ? -3.631 9.867 16.688 1 97 449 GLN A N 1
ATOM 3610 C CA . GLN A 1 449 ? -3.346 11.039 15.875 1 97 449 GLN A CA 1
ATOM 3611 C C . GLN A 1 449 ? -4.496 12.047 15.93 1 97 449 GLN A C 1
ATOM 3613 O O . GLN A 1 449 ? -5.523 11.781 16.562 1 97 449 GLN A O 1
ATOM 3618 N N . GLU A 1 450 ? -4.328 13.172 15.281 1 97.69 450 GLU A N 1
ATOM 3619 C CA . GLU A 1 450 ? -5.289 14.266 15.352 1 97.69 450 GLU A CA 1
ATOM 3620 C C . GLU A 1 450 ? -6.688 13.797 14.969 1 97.69 450 GLU A C 1
ATOM 3622 O O . GLU A 1 450 ? -6.875 13.172 13.922 1 97.69 450 GLU A O 1
ATOM 3627 N N . PRO A 1 451 ? -7.715 14.086 15.789 1 98.06 451 PRO A N 1
ATOM 3628 C CA . PRO A 1 451 ? -9.086 13.719 15.445 1 98.06 451 PRO A CA 1
ATOM 3629 C C . PRO A 1 451 ? -9.766 14.75 14.547 1 98.06 451 PRO A C 1
ATOM 3631 O O . PRO A 1 451 ? -9.25 15.852 14.367 1 98.06 451 PRO A O 1
ATOM 3634 N N . VAL A 1 452 ? -10.875 14.359 13.992 1 98.19 452 VAL A N 1
ATOM 3635 C CA . VAL A 1 452 ? -11.758 15.273 13.273 1 98.19 452 VAL A CA 1
ATOM 3636 C C . VAL A 1 452 ? -13.195 15.094 13.758 1 98.19 452 VAL A C 1
ATOM 3638 O O . VAL A 1 452 ? -13.609 13.984 14.086 1 98.19 452 VAL A O 1
ATOM 3641 N N . PHE A 1 453 ? -13.914 16.188 13.859 1 98.12 453 PHE A N 1
ATOM 3642 C CA . PHE A 1 453 ? -15.328 16.156 14.195 1 98.12 453 PHE A CA 1
ATOM 3643 C C . PHE A 1 453 ? -16.188 16.125 12.93 1 98.12 453 PHE A C 1
ATOM 3645 O O . PHE A 1 453 ? -15.93 16.859 11.977 1 98.12 453 PHE A O 1
ATOM 3652 N N . VAL A 1 454 ? -17.156 15.234 12.93 1 97.69 454 VAL A N 1
ATOM 3653 C CA . VAL A 1 454 ? -18.094 15.07 11.836 1 97.69 454 VAL A CA 1
ATOM 3654 C C . VAL A 1 454 ? -19.516 15.336 12.336 1 97.69 454 VAL A C 1
ATOM 3656 O O . VAL A 1 454 ? -20.078 14.539 13.086 1 97.69 454 VAL A O 1
ATOM 3659 N N . PRO A 1 455 ? -20.109 16.391 11.891 1 95.06 455 PRO A N 1
ATOM 3660 C CA . PRO A 1 455 ? -21.469 16.672 12.344 1 95.06 455 PRO A CA 1
ATOM 3661 C C . PRO A 1 455 ? -22.469 15.633 11.867 1 95.06 455 PRO A C 1
ATOM 3663 O O . PRO A 1 455 ? -22.359 15.125 10.75 1 95.06 455 PRO A O 1
ATOM 3666 N N . LYS A 1 456 ? -23.422 15.344 12.672 1 92.69 456 LYS A N 1
ATOM 3667 C CA . LYS A 1 456 ? -24.516 14.461 12.266 1 92.69 456 LYS A CA 1
ATOM 3668 C C . LYS A 1 456 ? -25.328 15.07 11.125 1 92.69 456 LYS A C 1
ATOM 3670 O O . LYS A 1 456 ? -25.531 16.281 11.086 1 92.69 456 LYS A O 1
ATOM 3675 N N . ALA A 1 457 ? -25.688 14.141 10.195 1 80.5 457 ALA A N 1
ATOM 3676 C CA . ALA A 1 457 ? -26.5 14.641 9.086 1 80.5 457 ALA A CA 1
ATOM 3677 C C . ALA A 1 457 ? -27.875 15.094 9.57 1 80.5 457 ALA A C 1
ATOM 3679 O O . ALA A 1 457 ? -28.531 14.391 10.352 1 80.5 457 ALA A O 1
ATOM 3680 N N . THR A 1 458 ? -28.062 16.297 9.844 1 63.72 458 THR A N 1
ATOM 3681 C CA . THR A 1 458 ? -29.375 16.734 10.305 1 63.72 458 THR A CA 1
ATOM 3682 C C . THR A 1 458 ? -30.281 17.078 9.125 1 63.72 458 THR A C 1
ATOM 3684 O O . THR A 1 458 ? -29.797 17.578 8.102 1 63.72 458 THR A O 1
ATOM 3687 N N . ALA A 1 459 ? -31.344 16.344 8.969 1 50.25 459 ALA A N 1
ATOM 3688 C CA . ALA A 1 459 ? -32.344 16.641 7.945 1 50.25 459 ALA A CA 1
ATOM 3689 C C . ALA A 1 459 ? -32.562 18.141 7.82 1 50.25 459 ALA A C 1
ATOM 3691 O O . ALA A 1 459 ? -32.594 18.688 6.711 1 50.25 459 ALA A O 1
ATOM 3692 N N . SER A 1 460 ? -33.312 18.719 8.469 1 50.97 460 SER A N 1
ATOM 3693 C CA . SER A 1 460 ? -34.031 19.969 8.227 1 50.97 460 SER A CA 1
ATOM 3694 C C . SER A 1 460 ? -33.562 21.062 9.172 1 50.97 460 SER A C 1
ATOM 3696 O O . SER A 1 460 ? -34.031 22.203 9.102 1 50.97 460 SER A O 1
ATOM 3698 N N . SER A 1 461 ? -32.812 20.766 10.32 1 53.28 461 SER A N 1
ATOM 3699 C CA . SER A 1 461 ? -33 21.781 11.359 1 53.28 461 SER A CA 1
ATOM 3700 C C . SER A 1 461 ? -32.031 22.922 11.195 1 53.28 461 SER A C 1
ATOM 3702 O O . SER A 1 461 ? -30.859 22.703 10.844 1 53.28 461 SER A O 1
ATOM 3704 N N . THR A 1 462 ? -32.5 24.109 11.047 1 63.28 462 THR A N 1
ATOM 3705 C CA . THR A 1 462 ? -31.891 25.422 11.047 1 63.28 462 THR A CA 1
ATOM 3706 C C . THR A 1 462 ? -31.062 25.641 12.305 1 63.28 462 THR A C 1
ATOM 3708 O O . THR A 1 462 ? -30.203 26.531 12.344 1 63.28 462 THR A O 1
ATOM 3711 N N . GLU A 1 463 ? -31.125 24.688 13.258 1 76.62 463 GLU A N 1
ATOM 3712 C CA . GLU A 1 463 ? -30.406 24.938 14.5 1 76.62 463 GLU A CA 1
ATOM 3713 C C . GLU A 1 463 ? -29.203 24.016 14.641 1 76.62 463 GLU A C 1
ATOM 3715 O O . GLU A 1 463 ? -29.328 22.797 14.461 1 76.62 463 GLU A O 1
ATOM 3720 N N . ILE A 1 464 ? -28.062 24.594 14.875 1 84 464 ILE A N 1
ATOM 3721 C CA . ILE A 1 464 ? -26.828 23.859 15.125 1 84 464 ILE A CA 1
ATOM 3722 C C . ILE A 1 464 ? -26.812 23.344 16.562 1 84 464 ILE A C 1
ATOM 3724 O O . ILE A 1 464 ? -26.875 24.141 17.5 1 84 464 ILE A O 1
ATOM 3728 N N . LEU A 1 465 ? -26.891 22.062 16.703 1 91 465 LEU A N 1
ATOM 3729 C CA . LEU A 1 465 ? -26.609 21.453 18 1 91 465 LEU A CA 1
ATOM 3730 C C . LEU A 1 465 ? -25.125 21.125 18.141 1 91 465 LEU A C 1
ATOM 3732 O O . LEU A 1 465 ? -24.641 20.141 17.562 1 91 465 LEU A O 1
ATOM 3736 N N . GLU A 1 466 ? -24.422 21.953 18.922 1 95.06 466 GLU A N 1
ATOM 3737 C CA . GLU A 1 466 ? -22.984 21.828 19.047 1 95.06 466 GLU A CA 1
ATOM 3738 C C . GLU A 1 466 ? -22.562 20.422 19.484 1 95.06 466 GLU A C 1
ATOM 3740 O O . GLU A 1 466 ? -23.125 19.875 20.438 1 95.06 466 GLU A O 1
ATOM 3745 N N . GLY A 1 467 ? -21.672 19.875 18.766 1 95.06 467 GLY A N 1
ATOM 3746 C CA . GLY A 1 467 ? -21.047 18.625 19.188 1 95.06 467 GLY A CA 1
ATOM 3747 C C . GLY A 1 467 ? -21.875 17.406 18.859 1 95.06 467 GLY A C 1
ATOM 3748 O O . GLY A 1 467 ? -21.438 16.281 19.094 1 95.06 467 GLY A O 1
ATOM 3749 N N . GLU A 1 468 ? -23.031 17.625 18.344 1 95.69 468 GLU A N 1
ATOM 3750 C CA . GLU A 1 468 ? -23.812 16.453 17.922 1 95.69 468 GLU A CA 1
ATOM 3751 C C . GLU A 1 468 ? -23.234 15.844 16.656 1 95.69 468 GLU A C 1
ATOM 3753 O O . GLU A 1 468 ? -23.328 16.422 15.57 1 95.69 468 GLU A O 1
ATOM 3758 N N . GLY A 1 469 ? -22.641 14.656 16.797 1 97.31 469 GLY A N 1
ATOM 3759 C CA . GLY A 1 469 ? -22.016 13.984 15.672 1 97.31 469 GLY A CA 1
ATOM 3760 C C . GLY A 1 469 ? -20.984 12.945 16.094 1 97.31 469 GLY A C 1
ATOM 3761 O O . GLY A 1 469 ? -21.188 12.234 17.078 1 97.31 469 GLY A O 1
ATOM 3762 N N . TYR A 1 470 ? -20.031 12.828 15.289 1 98.44 470 TYR A N 1
ATOM 3763 C CA . TYR A 1 470 ? -19.047 11.766 15.469 1 98.44 470 TYR A CA 1
ATOM 3764 C C . TYR A 1 470 ? -17.625 12.336 15.562 1 98.44 470 TYR A C 1
ATOM 3766 O O . TYR A 1 470 ? -17.375 13.445 15.086 1 98.44 470 TYR A O 1
ATOM 3774 N N . LEU A 1 471 ? -16.766 11.672 16.25 1 98.62 471 LEU A N 1
ATOM 3775 C CA . LEU A 1 471 ? -15.328 11.93 16.266 1 98.62 471 LEU A CA 1
ATOM 3776 C C . LEU A 1 471 ? -14.562 10.781 15.617 1 98.62 471 LEU A C 1
ATOM 3778 O O . LEU A 1 471 ? -14.781 9.617 15.961 1 98.62 471 LEU A O 1
ATOM 3782 N N . ILE A 1 472 ? -13.734 11.062 14.656 1 98.62 472 ILE A N 1
ATOM 3783 C CA . ILE A 1 472 ? -12.938 10.078 13.945 1 98.62 472 ILE A CA 1
ATOM 3784 C C . ILE A 1 472 ? -11.453 10.336 14.188 1 98.62 472 ILE A C 1
ATOM 3786 O O . ILE A 1 472 ? -11 11.484 14.133 1 98.62 472 ILE A O 1
ATOM 3790 N N . ALA A 1 473 ? -10.688 9.289 14.492 1 97.94 473 ALA A N 1
ATOM 3791 C CA . ALA A 1 473 ? -9.25 9.445 14.703 1 97.94 473 ALA A CA 1
ATOM 3792 C C . ALA A 1 473 ? -8.492 8.188 14.297 1 97.94 473 ALA A C 1
ATOM 3794 O O . ALA A 1 473 ? -9.016 7.074 14.422 1 97.94 473 ALA A O 1
ATOM 3795 N N . LEU A 1 474 ? -7.312 8.352 13.852 1 97.56 474 LEU A N 1
ATOM 3796 C CA . LEU A 1 474 ? -6.414 7.223 13.625 1 97.56 474 LEU A CA 1
ATOM 3797 C C . LEU A 1 474 ? -5.793 6.754 14.938 1 97.56 474 LEU A C 1
ATOM 3799 O O . LEU A 1 474 ? -5.383 7.574 15.766 1 97.56 474 LEU A O 1
ATOM 3803 N N . LEU A 1 475 ? -5.734 5.512 15.078 1 97.38 475 LEU A N 1
ATOM 3804 C CA . LEU A 1 475 ? -5.039 4.844 16.172 1 97.38 475 LEU A CA 1
ATOM 3805 C C . LEU A 1 475 ? -3.779 4.145 15.672 1 97.38 475 LEU A C 1
ATOM 3807 O O . LEU A 1 475 ? -3.838 3.357 14.727 1 97.38 475 LEU A O 1
ATOM 3811 N N . ASN A 1 476 ? -2.662 4.418 16.328 1 96.38 476 ASN A N 1
ATOM 3812 C CA . ASN A 1 476 ? -1.408 3.734 16.031 1 96.38 476 ASN A CA 1
ATOM 3813 C C . ASN A 1 476 ? -1.219 2.506 16.922 1 96.38 476 ASN A C 1
ATOM 3815 O O . ASN A 1 476 ? -1.214 2.613 18.141 1 96.38 476 ASN A O 1
ATOM 3819 N N . HIS A 1 477 ? -1.099 1.446 16.297 1 94.88 477 HIS A N 1
ATOM 3820 C CA . HIS A 1 477 ? -0.605 0.268 17 1 94.88 477 HIS A CA 1
ATOM 3821 C C . HIS A 1 477 ? 0.913 0.159 16.891 1 94.88 477 HIS A C 1
ATOM 3823 O O . HIS A 1 477 ? 1.435 -0.377 15.914 1 94.88 477 HIS A O 1
ATOM 3829 N N . LEU A 1 478 ? 1.547 0.523 17.922 1 93.12 478 LEU A N 1
ATOM 3830 C CA . LEU A 1 478 ? 2.994 0.692 17.859 1 93.12 478 LEU A CA 1
ATOM 3831 C C . LEU A 1 478 ? 3.701 -0.66 17.875 1 93.12 478 LEU A C 1
ATOM 3833 O O . LEU A 1 478 ? 4.82 -0.784 17.359 1 93.12 478 LEU A O 1
ATOM 3837 N N . ASP A 1 479 ? 3.027 -1.619 18.375 1 89.31 479 ASP A N 1
ATOM 3838 C CA . ASP A 1 479 ? 3.641 -2.936 18.516 1 89.31 479 ASP A CA 1
ATOM 3839 C C . ASP A 1 479 ? 3.584 -3.715 17.203 1 89.31 479 ASP A C 1
ATOM 3841 O O . ASP A 1 479 ? 4.496 -4.48 16.891 1 89.31 479 ASP A O 1
ATOM 3845 N N . VAL A 1 480 ? 2.574 -3.525 16.469 1 86.38 480 VAL A N 1
ATOM 3846 C CA . VAL A 1 480 ? 2.408 -4.32 15.25 1 86.38 480 VAL A CA 1
ATOM 3847 C C . VAL A 1 480 ? 2.561 -3.428 14.023 1 86.38 480 VAL A C 1
ATOM 3849 O O . VAL A 1 480 ? 2.516 -3.91 12.891 1 86.38 480 VAL A O 1
ATOM 3852 N N . LEU A 1 481 ? 2.713 -2.168 14.094 1 88.75 481 LEU A N 1
ATOM 3853 C CA . LEU A 1 481 ? 3 -1.198 13.039 1 88.75 481 LEU A CA 1
ATOM 3854 C C . LEU A 1 481 ? 1.883 -1.176 12 1 88.75 481 LEU A C 1
ATOM 3856 O O . LEU A 1 481 ? 2.133 -1.371 10.812 1 88.75 481 LEU A O 1
ATOM 3860 N N . ARG A 1 482 ? 0.743 -0.861 12.438 1 91.12 482 ARG A N 1
ATOM 3861 C CA . ARG A 1 482 ? -0.438 -0.628 11.617 1 91.12 482 ARG A CA 1
ATOM 3862 C C . ARG A 1 482 ? -1.362 0.399 12.258 1 91.12 482 ARG A C 1
ATOM 3864 O O . ARG A 1 482 ? -1.141 0.812 13.398 1 91.12 482 ARG A O 1
ATOM 3871 N N . ASN A 1 483 ? -2.408 0.77 11.516 1 95.44 483 ASN A N 1
ATOM 3872 C CA . ASN A 1 483 ? -3.352 1.76 12.023 1 95.44 483 ASN A CA 1
ATOM 3873 C C . ASN A 1 483 ? -4.785 1.24 11.984 1 95.44 483 ASN A C 1
ATOM 3875 O O . ASN A 1 483 ? -5.117 0.385 11.164 1 95.44 483 ASN A O 1
ATOM 3879 N N . ASP A 1 484 ? -5.52 1.738 12.906 1 97.25 484 ASP A N 1
ATOM 3880 C CA . ASP A 1 484 ? -6.977 1.686 12.828 1 97.25 484 ASP A CA 1
ATOM 3881 C C . ASP A 1 484 ? -7.578 3.09 12.797 1 97.25 484 ASP A C 1
ATOM 3883 O O . ASP A 1 484 ? -6.902 4.066 13.133 1 97.25 484 ASP A O 1
ATOM 3887 N N . ILE A 1 485 ? -8.766 3.154 12.305 1 98.12 485 ILE A N 1
ATOM 3888 C CA . ILE A 1 485 ? -9.594 4.348 12.445 1 98.12 485 ILE A CA 1
ATOM 3889 C C . ILE A 1 485 ? -10.742 4.066 13.414 1 98.12 485 ILE A C 1
ATOM 3891 O O . ILE A 1 485 ? -11.516 3.129 13.211 1 98.12 485 ILE A O 1
ATOM 3895 N N . LEU A 1 486 ? -10.836 4.832 14.422 1 98.25 486 LEU A N 1
ATOM 3896 C CA . LEU A 1 486 ? -11.922 4.695 15.391 1 98.25 486 LEU A CA 1
ATOM 3897 C C . LEU A 1 486 ? -12.977 5.777 15.18 1 98.25 486 LEU A C 1
ATOM 3899 O O . LEU A 1 486 ? -12.633 6.938 14.922 1 98.25 486 LEU A O 1
ATOM 3903 N N . ILE A 1 487 ? -14.227 5.352 15.258 1 98.38 487 ILE A N 1
ATOM 3904 C CA . ILE A 1 487 ? -15.375 6.25 15.148 1 98.38 487 ILE A CA 1
ATOM 3905 C C . ILE A 1 487 ? -16.141 6.277 16.469 1 98.38 487 ILE A C 1
ATOM 3907 O O . ILE A 1 487 ? -16.594 5.242 16.953 1 98.38 487 ILE A O 1
ATOM 3911 N N . PHE A 1 488 ? -16.297 7.488 17.016 1 98.38 488 PHE A N 1
ATOM 3912 C CA . PHE A 1 488 ? -16.953 7.656 18.312 1 98.38 488 PHE A CA 1
ATOM 3913 C C . PHE A 1 488 ? -18.203 8.516 18.188 1 98.38 488 PHE A C 1
ATOM 3915 O O . PHE A 1 488 ? -18.359 9.266 17.219 1 98.38 488 PHE A O 1
ATOM 3922 N N . ASN A 1 489 ? -19.094 8.234 19.203 1 98 489 ASN A N 1
ATOM 3923 C CA . ASN A 1 489 ? -19.984 9.336 19.547 1 98 489 ASN A CA 1
ATOM 3924 C C . ASN A 1 489 ? -19.219 10.523 20.109 1 98 489 ASN A C 1
ATOM 3926 O O . ASN A 1 489 ? -18.578 10.398 21.172 1 98 489 ASN A O 1
ATOM 3930 N N . ALA A 1 490 ? -19.312 11.672 19.469 1 98.38 490 ALA A N 1
ATOM 3931 C CA . ALA A 1 490 ? -18.422 12.789 19.797 1 98.38 490 ALA A CA 1
ATOM 3932 C C . ALA A 1 490 ? -18.625 13.242 21.234 1 98.38 490 ALA A C 1
ATOM 3934 O O . ALA A 1 490 ? -17.734 13.844 21.844 1 98.38 490 ALA A O 1
ATOM 3935 N N . GLN A 1 491 ? -19.75 12.969 21.844 1 97.94 491 GLN A N 1
ATOM 3936 C CA . GLN A 1 491 ? -20.031 13.469 23.172 1 97.94 491 GLN A CA 1
ATOM 3937 C C . GLN A 1 491 ? -19.984 12.344 24.203 1 97.94 491 GLN A C 1
ATOM 3939 O O . GLN A 1 491 ? -20.422 12.523 25.344 1 97.94 491 GLN A O 1
ATOM 3944 N N . ASN A 1 492 ? -19.484 11.203 23.812 1 97.94 492 ASN A N 1
ATOM 3945 C CA . ASN A 1 492 ? -19.406 10.07 24.734 1 97.94 492 ASN A CA 1
ATOM 3946 C C . ASN A 1 492 ? -18.25 9.133 24.344 1 97.94 492 ASN A C 1
ATOM 3948 O O . ASN A 1 492 ? -18.484 7.984 23.969 1 97.94 492 ASN A O 1
ATOM 3952 N N . LEU A 1 493 ? -17.078 9.562 24.594 1 98.31 493 LEU A N 1
ATOM 3953 C CA . LEU A 1 493 ? -15.898 8.812 24.188 1 98.31 493 LEU A CA 1
ATOM 3954 C C . LEU A 1 493 ? -15.688 7.605 25.109 1 98.31 493 LEU A C 1
ATOM 3956 O O . LEU A 1 493 ? -15.25 6.547 24.656 1 98.31 493 LEU A O 1
ATOM 3960 N N . ALA A 1 494 ? -16.031 7.77 26.344 1 97.25 494 ALA A N 1
ATOM 3961 C CA . ALA A 1 494 ? -15.758 6.754 27.359 1 97.25 494 ALA A CA 1
ATOM 3962 C C . ALA A 1 494 ? -16.516 5.461 27.062 1 97.25 494 ALA A C 1
ATOM 3964 O O . ALA A 1 494 ? -16.109 4.383 27.5 1 97.25 494 ALA A O 1
ATOM 3965 N N . GLN A 1 495 ? -17.562 5.559 26.359 1 96.62 495 GLN A N 1
ATOM 3966 C CA . GLN A 1 495 ? -18.359 4.371 26.062 1 96.62 495 GLN A CA 1
ATOM 3967 C C . GLN A 1 495 ? -17.641 3.465 25.062 1 96.62 495 GLN A C 1
ATOM 3969 O O . GLN A 1 495 ? -18.031 2.311 24.875 1 96.62 495 GLN A O 1
ATOM 3974 N N . GLY A 1 496 ? -16.641 4.027 24.406 1 96.69 496 GLY A N 1
ATOM 3975 C CA . GLY A 1 496 ? -15.922 3.268 23.391 1 96.69 496 GLY A CA 1
ATOM 3976 C C . GLY A 1 496 ? -16.375 3.58 21.984 1 96.69 496 GLY A C 1
ATOM 3977 O O . GLY A 1 496 ? -17.359 4.281 21.781 1 96.69 496 GLY A O 1
ATOM 3978 N N . PRO A 1 497 ? -15.602 3.107 21 1 97.69 497 PRO A N 1
ATOM 3979 C CA . PRO A 1 497 ? -15.93 3.416 19.609 1 97.69 497 PRO A CA 1
ATOM 3980 C C . PRO A 1 497 ? -17.203 2.719 19.125 1 97.69 497 PRO A C 1
ATOM 3982 O O . PRO A 1 497 ? -17.516 1.622 19.594 1 97.69 497 PRO A O 1
ATOM 3985 N N . LEU A 1 498 ? -17.859 3.383 18.25 1 96.62 498 LEU A N 1
ATOM 3986 C CA . LEU A 1 498 ? -19 2.795 17.562 1 96.62 498 LEU A CA 1
ATOM 3987 C C . LEU A 1 498 ? -18.562 1.743 16.562 1 96.62 498 LEU A C 1
ATOM 3989 O O . LEU A 1 498 ? -19.234 0.727 16.375 1 96.62 498 LEU A O 1
ATOM 3993 N N . ALA A 1 499 ? -17.484 1.99 15.898 1 95.75 499 ALA A N 1
ATOM 3994 C CA . ALA A 1 499 ? -16.906 1.111 14.891 1 95.75 499 ALA A CA 1
ATOM 3995 C C . ALA A 1 499 ? -15.398 1.339 14.758 1 95.75 499 ALA A C 1
ATOM 3997 O O . ALA A 1 499 ? -14.891 2.385 15.164 1 95.75 499 ALA A O 1
ATOM 3998 N N . VAL A 1 500 ? -14.742 0.374 14.297 1 96.62 500 VAL A N 1
ATOM 3999 C CA . VAL A 1 500 ? -13.305 0.414 14.023 1 96.62 500 VAL A CA 1
ATOM 4000 C C . VAL A 1 500 ? -13.047 -0.007 12.578 1 96.62 500 VAL A C 1
ATOM 4002 O O . VAL A 1 500 ? -13.578 -1.018 12.117 1 96.62 500 VAL A O 1
ATOM 4005 N N . VAL A 1 501 ? -12.352 0.78 11.828 1 97 501 VAL A N 1
ATOM 4006 C CA . VAL A 1 501 ? -11.883 0.452 10.492 1 97 501 VAL A CA 1
ATOM 4007 C C . VAL A 1 501 ? -10.43 -0.015 10.547 1 97 501 VAL A C 1
ATOM 4009 O O . VAL A 1 501 ? -9.578 0.663 11.125 1 97 501 VAL A O 1
ATOM 4012 N N . HIS A 1 502 ? -10.102 -1.12 9.945 1 95.69 502 HIS A N 1
ATOM 4013 C CA . HIS A 1 502 ? -8.773 -1.723 10.047 1 95.69 502 HIS A CA 1
ATOM 4014 C C . HIS A 1 502 ? -7.965 -1.484 8.773 1 95.69 502 HIS A C 1
ATOM 4016 O O . HIS A 1 502 ? -8.406 -1.836 7.68 1 95.69 502 HIS A O 1
ATOM 4022 N N . LEU A 1 503 ? -6.84 -0.907 8.945 1 95.25 503 LEU A N 1
ATOM 4023 C CA . LEU A 1 503 ? -5.938 -0.729 7.812 1 95.25 503 LEU A CA 1
ATOM 4024 C C . LEU A 1 503 ? -4.883 -1.829 7.777 1 95.25 503 LEU A C 1
ATOM 4026 O O . LEU A 1 503 ? -4.258 -2.127 8.797 1 95.25 503 LEU A O 1
ATOM 4030 N N . PRO A 1 504 ? -4.605 -2.375 6.625 1 92.81 504 PRO A N 1
ATOM 4031 C CA . PRO A 1 504 ? -3.561 -3.396 6.508 1 92.81 504 PRO A CA 1
ATOM 4032 C C . PRO A 1 504 ? -2.174 -2.797 6.285 1 92.81 504 PRO A C 1
ATOM 4034 O O . PRO A 1 504 ? -1.218 -3.529 6.016 1 92.81 504 PRO A O 1
ATOM 4037 N N . VAL A 1 505 ? -2.041 -1.486 6.324 1 93.31 505 VAL A N 1
ATOM 4038 C CA . VAL A 1 505 ? -0.771 -0.81 6.082 1 93.31 505 VAL A CA 1
ATOM 4039 C C . VAL A 1 505 ? -0.453 0.129 7.242 1 93.31 505 VAL A C 1
ATOM 4041 O O . VAL A 1 505 ? -1.349 0.523 7.992 1 93.31 505 VAL A O 1
ATOM 4044 N N . LYS A 1 506 ? 0.777 0.44 7.348 1 93.56 506 LYS A N 1
ATOM 4045 C CA . LYS A 1 506 ? 1.225 1.439 8.312 1 93.56 506 LYS A CA 1
ATOM 4046 C C . LYS A 1 506 ? 1.274 2.828 7.684 1 93.56 506 LYS A C 1
ATOM 4048 O O . LYS A 1 506 ? 1.991 3.047 6.703 1 93.56 506 LYS A O 1
ATOM 4053 N N . LEU A 1 507 ? 0.476 3.613 8.211 1 94.25 507 LEU A N 1
ATOM 4054 C CA . LEU A 1 507 ? 0.587 5.027 7.875 1 94.25 507 LEU A CA 1
ATOM 4055 C C . LEU A 1 507 ? 1.419 5.77 8.914 1 94.25 507 LEU A C 1
ATOM 4057 O O . LEU A 1 507 ? 1.23 5.574 10.117 1 94.25 507 LEU A O 1
ATOM 4061 N N . ARG A 1 508 ? 2.307 6.496 8.477 1 93.62 508 ARG A N 1
ATOM 4062 C CA . ARG A 1 508 ? 3.162 7.254 9.383 1 93.62 508 ARG A CA 1
ATOM 4063 C C . ARG A 1 508 ? 2.359 8.305 10.141 1 93.62 508 ARG A C 1
ATOM 4065 O O . ARG A 1 508 ? 1.146 8.422 9.961 1 93.62 508 ARG A O 1
ATOM 4072 N N . LEU A 1 509 ? 3.029 8.922 11.062 1 94 509 LEU A N 1
ATOM 4073 C CA . LEU A 1 509 ? 2.381 10 11.805 1 94 509 LEU A CA 1
ATOM 4074 C C . LEU A 1 509 ? 2.01 11.148 10.875 1 94 509 LEU A C 1
ATOM 4076 O O . LEU A 1 509 ? 2.867 11.688 10.172 1 94 509 LEU A O 1
ATOM 4080 N N . GLY A 1 510 ? 0.729 11.328 10.898 1 92.75 510 GLY A N 1
ATOM 4081 C CA . GLY A 1 510 ? 0.239 12.5 10.195 1 92.75 510 GLY A CA 1
ATOM 4082 C C . GLY A 1 510 ? 0.258 13.758 11.047 1 92.75 510 GLY A C 1
ATOM 4083 O O . GLY A 1 510 ? 0.445 13.688 12.266 1 92.75 510 GLY A O 1
ATOM 4084 N N . LEU A 1 511 ? 0.119 14.844 10.352 1 93.44 511 LEU A N 1
ATOM 4085 C CA . LEU A 1 511 ? 0.038 16.109 11.07 1 93.44 511 LEU A CA 1
ATOM 4086 C C . LEU A 1 511 ? -1.408 16.578 11.18 1 93.44 511 LEU A C 1
ATOM 4088 O O . LEU A 1 511 ? -2.035 16.438 12.234 1 93.44 511 LEU A O 1
ATOM 4092 N N . HIS A 1 512 ? -1.911 16.984 10.078 1 97.69 512 HIS A N 1
ATOM 4093 C CA . HIS A 1 512 ? -3.27 17.5 10.172 1 97.69 512 HIS A CA 1
ATOM 4094 C C . HIS A 1 512 ? -4.176 16.875 9.117 1 97.69 512 HIS A C 1
ATOM 4096 O O . HIS A 1 512 ? -3.697 16.234 8.188 1 97.69 512 HIS A O 1
ATOM 4102 N N . GLY A 1 513 ? -5.461 17.016 9.352 1 97 513 GLY A N 1
ATOM 4103 C CA . GLY A 1 513 ? -6.48 16.531 8.438 1 97 513 GLY A CA 1
ATOM 4104 C C . GLY A 1 513 ? -7.852 17.125 8.703 1 97 513 GLY A C 1
ATOM 4105 O O . GLY A 1 513 ? -8.07 17.75 9.742 1 97 513 GLY A O 1
ATOM 4106 N N . ASN A 1 514 ? -8.688 16.938 7.746 1 98.44 514 ASN A N 1
ATOM 4107 C CA . ASN A 1 514 ? -10.039 17.484 7.801 1 98.44 514 ASN A CA 1
ATOM 4108 C C . ASN A 1 514 ? -11.047 16.562 7.137 1 98.44 514 ASN A C 1
ATOM 4110 O O . ASN A 1 514 ? -10.703 15.812 6.219 1 98.44 514 ASN A O 1
ATOM 4114 N N . PHE A 1 515 ? -12.273 16.578 7.676 1 98.38 515 PHE A N 1
ATOM 4115 C CA . PHE A 1 515 ? -13.391 15.859 7.066 1 98.38 515 PHE A CA 1
ATOM 4116 C C . PHE A 1 515 ? -14.203 16.781 6.172 1 98.38 515 PHE A C 1
ATOM 4118 O O . PHE A 1 515 ? -14.57 17.891 6.578 1 98.38 515 PHE A O 1
ATOM 4125 N N . ILE A 1 516 ? -14.469 16.344 4.961 1 98.12 516 ILE A N 1
ATOM 4126 C CA . ILE A 1 516 ? -15.266 17.109 4.012 1 98.12 516 ILE A CA 1
ATOM 4127 C C . ILE A 1 516 ? -16.516 16.328 3.623 1 98.12 516 ILE A C 1
ATOM 4129 O O . ILE A 1 516 ? -16.422 15.188 3.152 1 98.12 516 ILE A O 1
ATOM 4133 N N . GLU A 1 517 ? -17.672 16.922 3.812 1 97.06 517 GLU A N 1
ATOM 4134 C CA . GLU A 1 517 ? -18.938 16.281 3.455 1 97.06 517 GLU A CA 1
ATOM 4135 C C . GLU A 1 517 ? -19.031 16.047 1.95 1 97.06 517 GLU A C 1
ATOM 4137 O O . GLU A 1 517 ? -18.609 16.891 1.158 1 97.06 517 GLU A O 1
ATOM 4142 N N . GLN A 1 518 ? -19.625 14.953 1.619 1 97.31 518 GLN A N 1
ATOM 4143 C CA . GLN A 1 518 ? -19.703 14.594 0.207 1 97.31 518 GLN A CA 1
ATOM 4144 C C . GLN A 1 518 ? -20.531 15.617 -0.573 1 97.31 518 GLN A C 1
ATOM 4146 O O . GLN A 1 518 ? -20.219 15.906 -1.734 1 97.31 518 GLN A O 1
ATOM 4151 N N . LYS A 1 519 ? -21.578 16.141 0.016 1 95.94 519 LYS A N 1
ATOM 4152 C CA . LYS A 1 519 ? -22.422 17.125 -0.658 1 95.94 519 LYS A CA 1
ATOM 4153 C C . LYS A 1 519 ? -21.609 18.344 -1.087 1 95.94 519 LYS A C 1
ATOM 4155 O O . LYS A 1 519 ? -21.859 18.922 -2.15 1 95.94 519 LYS A O 1
ATOM 4160 N N . GLU A 1 520 ? -20.656 18.766 -0.235 1 95.94 520 GLU A N 1
ATOM 4161 C CA . GLU A 1 520 ? -19.797 19.891 -0.586 1 95.94 520 GLU A CA 1
ATOM 4162 C C . GLU A 1 520 ? -18.906 19.547 -1.781 1 95.94 520 GLU A C 1
ATOM 4164 O O . GLU A 1 520 ? -18.75 20.359 -2.699 1 95.94 520 GLU A O 1
ATOM 4169 N N . ILE A 1 521 ? -18.359 18.391 -1.794 1 97.69 521 ILE A N 1
ATOM 4170 C CA . ILE A 1 521 ? -17.5 17.938 -2.889 1 97.69 521 ILE A CA 1
ATOM 4171 C C . ILE A 1 521 ? -18.312 17.891 -4.184 1 97.69 521 ILE A C 1
ATOM 4173 O O . ILE A 1 521 ? -17.859 18.375 -5.227 1 97.69 521 ILE A O 1
ATOM 4177 N N . ASP A 1 522 ? -19.516 17.391 -4.109 1 97.31 522 ASP A N 1
ATOM 4178 C CA . ASP A 1 522 ? -20.375 17.25 -5.281 1 97.31 522 ASP A CA 1
ATOM 4179 C C . ASP A 1 522 ? -20.75 18.625 -5.848 1 97.31 522 ASP A C 1
ATOM 4181 O O . ASP A 1 522 ? -20.75 18.812 -7.066 1 97.31 522 ASP A O 1
ATOM 4185 N N . GLU A 1 523 ? -21.125 19.516 -4.984 1 96.81 523 GLU A N 1
ATOM 4186 C CA . GLU A 1 523 ? -21.5 20.859 -5.406 1 96.81 523 GLU A CA 1
ATOM 4187 C C . GLU A 1 523 ? -20.359 21.531 -6.164 1 96.81 523 GLU A C 1
ATOM 4189 O O . GLU A 1 523 ? -20.578 22.141 -7.215 1 96.81 523 GLU A O 1
ATOM 4194 N N . TRP A 1 524 ? -19.234 21.406 -5.668 1 97.44 524 TRP A N 1
ATOM 4195 C CA . TRP A 1 524 ? -18.094 22.078 -6.297 1 97.44 524 TRP A CA 1
ATOM 4196 C C . TRP A 1 524 ? -17.656 21.344 -7.551 1 97.44 524 TRP A C 1
ATOM 4198 O O . TRP A 1 524 ? -17.141 21.953 -8.492 1 97.44 524 TRP A O 1
ATOM 4208 N N . LYS A 1 525 ? -17.797 20.047 -7.566 1 96.81 525 LYS A N 1
ATOM 4209 C CA . LYS A 1 525 ? -17.516 19.297 -8.789 1 96.81 525 LYS A CA 1
ATOM 4210 C C . LYS A 1 525 ? -18.312 19.844 -9.969 1 96.81 525 LYS A C 1
ATOM 4212 O O . LYS A 1 525 ? -17.797 19.953 -11.078 1 96.81 525 LYS A O 1
ATOM 4217 N N . GLU A 1 526 ? -19.547 20.172 -9.688 1 96.88 526 GLU A N 1
ATOM 4218 C CA . GLU A 1 526 ? -20.406 20.734 -10.719 1 96.88 526 GLU A CA 1
ATOM 4219 C C . GLU A 1 526 ? -19.922 22.109 -11.148 1 96.88 526 GLU A C 1
ATOM 4221 O O . GLU A 1 526 ? -19.938 22.438 -12.344 1 96.88 526 GLU A O 1
ATOM 4226 N N . LYS A 1 527 ? -19.469 22.859 -10.203 1 96.94 527 LYS A N 1
ATOM 4227 C CA . LYS A 1 527 ? -19 24.203 -10.508 1 96.94 527 LYS A CA 1
ATOM 4228 C C . LYS A 1 527 ? -17.688 24.156 -11.281 1 96.94 527 LYS A C 1
ATOM 4230 O O . LYS A 1 527 ? -17.438 25.016 -12.133 1 96.94 527 LYS A O 1
ATOM 4235 N N . ARG A 1 528 ? -16.844 23.125 -11.047 1 97.12 528 ARG A N 1
ATOM 4236 C CA . ARG A 1 528 ? -15.477 23.109 -11.555 1 97.12 528 ARG A CA 1
ATOM 4237 C C . ARG A 1 528 ? -15.352 22.188 -12.766 1 97.12 528 ARG A C 1
ATOM 4239 O O . ARG A 1 528 ? -14.273 22.062 -13.352 1 97.12 528 ARG A O 1
ATOM 4246 N N . LYS A 1 529 ? -16.422 21.547 -13.164 1 96.19 529 LYS A N 1
ATOM 4247 C CA . LYS A 1 529 ? -16.328 20.656 -14.32 1 96.19 529 LYS A CA 1
ATOM 4248 C C . LYS A 1 529 ? -16.078 21.453 -15.602 1 96.19 529 LYS A C 1
ATOM 4250 O O . LYS A 1 529 ? -16.297 22.656 -15.641 1 96.19 529 LYS A O 1
ATOM 4255 N N . GLU A 1 530 ? -15.57 20.75 -16.625 1 95.75 530 GLU A N 1
ATOM 4256 C CA . GLU A 1 530 ? -15.422 21.391 -17.922 1 95.75 530 GLU A CA 1
ATOM 4257 C C . GLU A 1 530 ? -16.75 21.984 -18.406 1 95.75 530 GLU A C 1
ATOM 4259 O O . GLU A 1 530 ? -17.766 21.281 -18.438 1 95.75 530 GLU A O 1
ATOM 4264 N N . GLY A 1 531 ? -16.703 23.156 -18.797 1 94.94 531 GLY A N 1
ATOM 4265 C CA . GLY A 1 531 ? -17.906 23.828 -19.266 1 94.94 531 GLY A CA 1
ATOM 4266 C C . GLY A 1 531 ? -18.781 24.328 -18.125 1 94.94 531 GLY A C 1
ATOM 4267 O O . GLY A 1 531 ? -19.844 24.922 -18.359 1 94.94 531 GLY A O 1
ATOM 4268 N N . GLY A 1 532 ? -18.375 24.125 -16.875 1 94.75 532 GLY A N 1
ATOM 4269 C CA . GLY A 1 532 ? -19.109 24.625 -15.727 1 94.75 532 GLY A CA 1
ATOM 4270 C C . GLY A 1 532 ? -18.922 26.109 -15.5 1 94.75 532 GLY A C 1
ATOM 4271 O O . GLY A 1 532 ? -18.156 26.766 -16.219 1 94.75 532 GLY A O 1
ATOM 4272 N N . PRO A 1 533 ? -19.656 26.672 -14.492 1 95.25 533 PRO A N 1
ATOM 4273 C CA . PRO A 1 533 ? -19.609 28.109 -14.242 1 95.25 533 PRO A CA 1
ATOM 4274 C C . PRO A 1 533 ? -18.203 28.625 -13.945 1 95.25 533 PRO A C 1
ATOM 4276 O O . PRO A 1 533 ? -17.859 29.75 -14.312 1 95.25 533 PRO A O 1
ATOM 4279 N N . LEU A 1 534 ? -17.375 27.812 -13.25 1 95.69 534 LEU A N 1
ATOM 4280 C CA . LEU A 1 534 ? -16.047 28.266 -12.859 1 95.69 534 LEU A CA 1
ATOM 4281 C C . LEU A 1 534 ? -14.969 27.578 -13.688 1 95.69 534 LEU A C 1
ATOM 4283 O O . LEU A 1 534 ? -13.867 28.109 -13.836 1 95.69 534 LEU A O 1
ATOM 4287 N N . GLY A 1 535 ? -15.305 26.375 -14.227 1 96.38 535 GLY A N 1
ATOM 4288 C CA . GLY A 1 535 ? -14.305 25.578 -14.93 1 96.38 535 GLY A CA 1
ATOM 4289 C C . GLY A 1 535 ? -13.281 24.953 -14.008 1 96.38 535 GLY A C 1
ATOM 4290 O O . GLY A 1 535 ? -13.273 25.234 -12.805 1 96.38 535 GLY A O 1
ATOM 4291 N N . PRO A 1 536 ? -12.383 24.109 -14.57 1 96.5 536 PRO A N 1
ATOM 4292 C CA . PRO A 1 536 ? -11.398 23.406 -13.742 1 96.5 536 PRO A CA 1
ATOM 4293 C C . PRO A 1 536 ? -10.398 24.344 -13.086 1 96.5 536 PRO A C 1
ATOM 4295 O O . PRO A 1 536 ? -10.023 25.359 -13.672 1 96.5 536 PRO A O 1
ATOM 4298 N N . ALA A 1 537 ? -10.031 23.969 -11.82 1 95.62 537 ALA A N 1
ATOM 4299 C CA . ALA A 1 537 ? -8.977 24.734 -11.148 1 95.62 537 ALA A CA 1
ATOM 4300 C C . ALA A 1 537 ? -7.664 24.641 -11.922 1 95.62 537 ALA A C 1
ATOM 4302 O O . ALA A 1 537 ? -7.367 23.625 -12.547 1 95.62 537 ALA A O 1
ATOM 4303 N N . GLN A 1 538 ? -6.934 25.766 -11.836 1 95.56 538 GLN A N 1
ATOM 4304 C CA . GLN A 1 538 ? -5.688 25.828 -12.594 1 95.56 538 GLN A CA 1
ATOM 4305 C C . GLN A 1 538 ? -4.492 26.062 -11.672 1 95.56 538 GLN A C 1
ATOM 4307 O O . GLN A 1 538 ? -4.594 26.797 -10.695 1 95.56 538 GLN A O 1
ATOM 4312 N N . ALA A 1 539 ? -3.426 25.469 -12.016 1 96.75 539 ALA A N 1
ATOM 4313 C CA . ALA A 1 539 ? -2.156 25.75 -11.352 1 96.75 539 ALA A CA 1
ATOM 4314 C C . ALA A 1 539 ? -1.656 27.156 -11.703 1 96.75 539 ALA A C 1
ATOM 4316 O O . ALA A 1 539 ? -2.07 27.734 -12.711 1 96.75 539 ALA A O 1
ATOM 4317 N N . ALA A 1 540 ? -0.748 27.578 -10.789 1 97.31 540 ALA A N 1
ATOM 4318 C CA . ALA A 1 540 ? -0.105 28.859 -11.055 1 97.31 540 ALA A CA 1
ATOM 4319 C C . ALA A 1 540 ? 0.612 28.844 -12.406 1 97.31 540 ALA A C 1
ATOM 4321 O O . ALA A 1 540 ? 1.235 27.844 -12.766 1 97.31 540 ALA A O 1
ATOM 4322 N N . LYS A 1 541 ? 0.593 29.938 -13.117 1 95.06 541 LYS A N 1
ATOM 4323 C CA . LYS A 1 541 ? 1.152 29.984 -14.461 1 95.06 541 LYS A CA 1
ATOM 4324 C C . LYS A 1 541 ? 2.504 30.703 -14.469 1 95.06 541 LYS A C 1
ATOM 4326 O O . LYS A 1 541 ? 3.229 30.656 -15.469 1 95.06 541 LYS A O 1
ATOM 4331 N N . GLU A 1 542 ? 2.814 31.359 -13.367 1 94.38 542 GLU A N 1
ATOM 4332 C CA . GLU A 1 542 ? 4.047 32.156 -13.305 1 94.38 542 GLU A CA 1
ATOM 4333 C C . GLU A 1 542 ? 4.867 31.781 -12.07 1 94.38 542 GLU A C 1
ATOM 4335 O O . GLU A 1 542 ? 4.32 31.297 -11.078 1 94.38 542 GLU A O 1
ATOM 4340 N N . MET A 1 543 ? 6.164 32.062 -12.195 1 95.5 543 MET A N 1
ATOM 4341 C CA . MET A 1 543 ? 7.055 31.922 -11.039 1 95.5 543 MET A CA 1
ATOM 4342 C C . MET A 1 543 ? 6.73 32.969 -9.984 1 95.5 543 MET A C 1
ATOM 4344 O O . MET A 1 543 ? 6.102 34 -10.289 1 95.5 543 MET A O 1
ATOM 4348 N N . LEU A 1 544 ? 7.172 32.719 -8.828 1 96.5 544 LEU A N 1
ATOM 4349 C CA . LEU A 1 544 ? 7.066 33.75 -7.789 1 96.5 544 LEU A CA 1
ATOM 4350 C C . LEU A 1 544 ? 8.016 34.906 -8.07 1 96.5 544 LEU A C 1
ATOM 4352 O O . LEU A 1 544 ? 9.031 34.719 -8.758 1 96.5 544 LEU A O 1
ATOM 4356 N N . PRO A 1 545 ? 7.723 36.062 -7.508 1 95.25 545 PRO A N 1
ATOM 4357 C CA . PRO A 1 545 ? 8.539 37.25 -7.797 1 95.25 545 PRO A CA 1
ATOM 4358 C C . PRO A 1 545 ? 10.016 37.031 -7.469 1 95.25 545 PRO A C 1
ATOM 4360 O O . PRO A 1 545 ? 10.891 37.438 -8.25 1 95.25 545 PRO A O 1
ATOM 4363 N N . TRP A 1 546 ? 10.328 36.438 -6.398 1 95.75 546 TRP A N 1
ATOM 4364 C CA . TRP A 1 546 ? 11.727 36.25 -6.023 1 95.75 546 TRP A CA 1
ATOM 4365 C C . TRP A 1 546 ? 12.414 35.281 -6.988 1 95.75 546 TRP A C 1
ATOM 4367 O O . TRP A 1 546 ? 13.609 35.438 -7.262 1 95.75 546 TRP A O 1
ATOM 4377 N N . GLN A 1 547 ? 11.703 34.281 -7.457 1 96.31 547 GLN A N 1
ATOM 4378 C CA . GLN A 1 547 ? 12.258 33.344 -8.445 1 96.31 547 GLN A CA 1
ATOM 4379 C C . GLN A 1 547 ? 12.562 34.062 -9.758 1 96.31 547 GLN A C 1
ATOM 4381 O O . GLN A 1 547 ? 13.578 33.812 -10.398 1 96.31 547 GLN A O 1
ATOM 4386 N N . LYS A 1 548 ? 11.641 34.938 -10.172 1 95.38 548 LYS A N 1
ATOM 4387 C CA . LYS A 1 548 ? 11.844 35.719 -11.391 1 95.38 548 LYS A CA 1
ATOM 4388 C C . LYS A 1 548 ? 13.117 36.562 -11.305 1 95.38 548 LYS A C 1
ATOM 4390 O O . LYS A 1 548 ? 13.867 36.656 -12.273 1 95.38 548 LYS A O 1
ATOM 4395 N N . GLN A 1 549 ? 13.281 37.156 -10.219 1 95.38 549 GLN A N 1
ATOM 4396 C CA . GLN A 1 549 ? 14.492 37.938 -10.008 1 95.38 549 GLN A CA 1
ATOM 4397 C C . GLN A 1 549 ? 15.742 37.062 -10.141 1 95.38 549 GLN A C 1
ATOM 4399 O O . GLN A 1 549 ? 16.719 37.469 -10.773 1 95.38 549 GLN A O 1
ATOM 4404 N N . MET A 1 550 ? 15.734 35.938 -9.547 1 95.69 550 MET A N 1
ATOM 4405 C CA . MET A 1 550 ? 16.859 35 -9.641 1 95.69 550 MET A CA 1
ATOM 4406 C C . MET A 1 550 ? 17.094 34.562 -11.086 1 95.69 550 MET A C 1
ATOM 4408 O O . MET A 1 550 ? 18.234 34.438 -11.523 1 95.69 550 MET A O 1
ATOM 4412 N N . ALA A 1 551 ? 16 34.25 -11.75 1 94.69 551 ALA A N 1
ATOM 4413 C CA . ALA A 1 551 ? 16.094 33.844 -13.148 1 94.69 551 ALA A CA 1
ATOM 4414 C C . ALA A 1 551 ? 16.766 34.938 -13.992 1 94.69 551 ALA A C 1
ATOM 4416 O O . ALA A 1 551 ? 17.609 34.625 -14.836 1 94.69 551 ALA A O 1
ATOM 4417 N N . GLU A 1 552 ? 16.375 36.125 -13.789 1 94.62 552 GLU A N 1
ATOM 4418 C CA . GLU A 1 552 ? 16.953 37.25 -14.508 1 94.62 552 GLU A CA 1
ATOM 4419 C C . GLU A 1 552 ? 18.438 37.375 -14.234 1 94.62 552 GLU A C 1
ATOM 4421 O O . GLU A 1 552 ? 19.203 37.812 -15.102 1 94.62 552 GLU A O 1
ATOM 4426 N N . GLN A 1 553 ? 18.844 36.938 -13.133 1 95.5 553 GLN A N 1
ATOM 4427 C CA . GLN A 1 553 ? 20.25 37.031 -12.742 1 95.5 553 GLN A CA 1
ATOM 4428 C C . GLN A 1 553 ? 21.016 35.781 -13.148 1 95.5 553 GLN A C 1
ATOM 4430 O O . GLN A 1 553 ? 22.219 35.656 -12.906 1 95.5 553 GLN A O 1
ATOM 4435 N N . GLY A 1 554 ? 20.344 34.75 -13.703 1 93.75 554 GLY A N 1
ATOM 4436 C CA . GLY A 1 554 ? 20.953 33.5 -14.102 1 93.75 554 GLY A CA 1
ATOM 4437 C C . GLY A 1 554 ? 21.375 32.625 -12.93 1 93.75 554 GLY A C 1
ATOM 4438 O O . GLY A 1 554 ? 22.391 31.922 -13 1 93.75 554 GLY A O 1
ATOM 4439 N N . GLU A 1 555 ? 20.641 32.688 -11.844 1 94.94 555 GLU A N 1
ATOM 4440 C CA . GLU A 1 555 ? 21.078 32.062 -10.609 1 94.94 555 GLU A CA 1
ATOM 4441 C C . GLU A 1 555 ? 20.266 30.781 -10.344 1 94.94 555 GLU A C 1
ATOM 4443 O O . GLU A 1 555 ? 20.562 30.047 -9.391 1 94.94 555 GLU A O 1
ATOM 4448 N N . LEU A 1 556 ? 19.297 30.453 -11.125 1 96.81 556 LEU A N 1
ATOM 4449 C CA . LEU A 1 556 ? 18.453 29.281 -10.875 1 96.81 556 LEU A CA 1
ATOM 4450 C C . LEU A 1 556 ? 19.203 28 -11.211 1 96.81 556 LEU A C 1
ATOM 4452 O O . LEU A 1 556 ? 19.938 27.938 -12.203 1 96.81 556 LEU A O 1
ATOM 4456 N N . GLY A 1 557 ? 19 27.047 -10.422 1 96.62 557 GLY A N 1
ATOM 4457 C CA . GLY A 1 557 ? 19.531 25.719 -10.711 1 96.62 557 GLY A CA 1
ATOM 4458 C C . GLY A 1 557 ? 18.891 25.062 -11.914 1 96.62 557 GLY A C 1
ATOM 4459 O O . GLY A 1 557 ? 17.812 25.469 -12.344 1 96.62 557 GLY A O 1
ATOM 4460 N N . SER A 1 558 ? 19.484 23.984 -12.406 1 95.56 558 SER A N 1
ATOM 4461 C CA . SER A 1 558 ? 19.078 23.344 -13.648 1 95.56 558 SER A CA 1
ATOM 4462 C C . SER A 1 558 ? 17.781 22.547 -13.469 1 95.56 558 SER A C 1
ATOM 4464 O O . SER A 1 558 ? 17.094 22.25 -14.445 1 95.56 558 SER A O 1
ATOM 4466 N N . ALA A 1 559 ? 17.438 22.203 -12.203 1 95.12 559 ALA A N 1
ATOM 4467 C CA . ALA A 1 559 ? 16.25 21.375 -11.961 1 95.12 559 ALA A CA 1
ATOM 4468 C C . ALA A 1 559 ? 15.031 22.234 -11.648 1 95.12 559 ALA A C 1
ATOM 4470 O O . ALA A 1 559 ? 13.945 21.703 -11.398 1 95.12 559 ALA A O 1
ATOM 4471 N N . VAL A 1 560 ? 15.172 23.516 -11.656 1 95.38 560 VAL A N 1
ATOM 4472 C CA . VAL A 1 560 ? 14.07 24.422 -11.352 1 95.38 560 VAL A CA 1
ATOM 4473 C C . VAL A 1 560 ? 13.172 24.578 -12.578 1 95.38 560 VAL A C 1
ATOM 4475 O O . VAL A 1 560 ? 13.648 24.938 -13.656 1 95.38 560 VAL A O 1
ATOM 4478 N N . PRO A 1 561 ? 11.922 24.25 -12.453 1 89.94 561 PRO A N 1
ATOM 4479 C CA . PRO A 1 561 ? 11.031 24.438 -13.609 1 89.94 561 PRO A CA 1
ATOM 4480 C C . PRO A 1 561 ? 10.867 25.906 -14 1 89.94 561 PRO A C 1
ATOM 4482 O O . PRO A 1 561 ? 10.703 26.766 -13.133 1 89.94 561 PRO A O 1
ATOM 4485 N N . LEU A 1 562 ? 10.945 26.109 -15.289 1 85.06 562 LEU A N 1
ATOM 4486 C CA . LEU A 1 562 ? 10.766 27.469 -15.797 1 85.06 562 LEU A CA 1
ATOM 4487 C C . LEU A 1 562 ? 9.328 27.688 -16.25 1 85.06 562 LEU A C 1
ATOM 4489 O O . LEU A 1 562 ? 8.977 27.406 -17.391 1 85.06 562 LEU A O 1
ATOM 4493 N N . ILE A 1 563 ? 8.531 27.969 -15.344 1 76.75 563 ILE A N 1
ATOM 4494 C CA . ILE A 1 563 ? 7.121 28.172 -15.648 1 76.75 563 ILE A CA 1
ATOM 4495 C C . ILE A 1 563 ? 6.883 29.609 -16.078 1 76.75 563 ILE A C 1
ATOM 4497 O O . ILE A 1 563 ? 7.324 30.547 -15.398 1 76.75 563 ILE A O 1
ATOM 4501 N N . GLY A 1 564 ? 6.117 29.859 -17.156 1 66.81 564 GLY A N 1
ATOM 4502 C CA . GLY A 1 564 ? 5.75 31.172 -17.625 1 66.81 564 GLY A CA 1
ATOM 4503 C C . GLY A 1 564 ? 6.898 31.922 -18.281 1 66.81 564 GLY A C 1
ATOM 4504 O O . GLY A 1 564 ? 6.793 33.125 -18.562 1 66.81 564 GLY A O 1
ATOM 4505 N N . VAL A 1 565 ? 8.164 31.391 -18.266 1 56.78 565 VAL A N 1
ATOM 4506 C CA . VAL A 1 565 ? 9.289 32.062 -18.906 1 56.78 565 VAL A CA 1
ATOM 4507 C C . VAL A 1 565 ? 9.25 31.812 -20.406 1 56.78 565 VAL A C 1
ATOM 4509 O O . VAL A 1 565 ? 9.25 30.656 -20.844 1 56.78 565 VAL A O 1
ATOM 4512 N N . HIS A 1 566 ? 8.516 32.625 -21.125 1 45.97 566 HIS A N 1
ATOM 4513 C CA . HIS A 1 566 ? 8.578 32.656 -22.578 1 45.97 566 HIS A CA 1
ATOM 4514 C C . HIS A 1 566 ? 9.977 33.031 -23.062 1 45.97 566 HIS A C 1
ATOM 4516 O O . HIS A 1 566 ? 10.617 33.906 -22.5 1 45.97 566 HIS A O 1
ATOM 4522 N N . SER A 1 567 ? 10.766 32.031 -23.453 1 35.5 567 SER A N 1
ATOM 4523 C CA . SER A 1 567 ? 12 32.406 -24.125 1 35.5 567 SER A CA 1
ATOM 4524 C C . SER A 1 567 ? 11.773 33.625 -25.031 1 35.5 567 SER A C 1
ATOM 4526 O O . SER A 1 567 ? 10.836 33.656 -25.828 1 35.5 567 SER A O 1
ATOM 4528 N N . ASN A 1 568 ? 12.133 34.719 -24.5 1 29.92 568 ASN A N 1
ATOM 4529 C CA . ASN A 1 568 ? 12.375 35.688 -25.578 1 29.92 568 ASN A CA 1
ATOM 4530 C C . ASN A 1 568 ? 13.281 35.062 -26.656 1 29.92 568 ASN A C 1
ATOM 4532 O O . ASN A 1 568 ? 14.281 34.438 -26.344 1 29.92 568 ASN A O 1
ATOM 4536 N N . MET B 1 1 ? -1.552 -10.609 18.391 1 38.78 1 MET B N 1
ATOM 4537 C CA . MET B 1 1 ? -2.961 -10.703 18.766 1 38.78 1 MET B CA 1
ATOM 4538 C C . MET B 1 1 ? -3.691 -9.398 18.469 1 38.78 1 MET B C 1
ATOM 4540 O O . MET B 1 1 ? -3.154 -8.32 18.688 1 38.78 1 MET B O 1
ATOM 4544 N N . ALA B 1 2 ? -4.801 -9.547 17.781 1 52.25 2 ALA B N 1
ATOM 4545 C CA . ALA B 1 2 ? -5.617 -8.398 17.375 1 52.25 2 ALA B CA 1
ATOM 4546 C C . ALA B 1 2 ? -6.078 -7.605 18.594 1 52.25 2 ALA B C 1
ATOM 4548 O O . ALA B 1 2 ? -6.449 -8.188 19.625 1 52.25 2 ALA B O 1
ATOM 4549 N N . HIS B 1 3 ? -5.746 -6.465 18.766 1 63.34 3 HIS B N 1
ATOM 4550 C CA . HIS B 1 3 ? -6.297 -5.555 19.766 1 63.34 3 HIS B CA 1
ATOM 4551 C C . HIS B 1 3 ? -7.82 -5.656 19.828 1 63.34 3 HIS B C 1
ATOM 4553 O O . HIS B 1 3 ? -8.484 -5.613 18.781 1 63.34 3 HIS B O 1
ATOM 4559 N N . ILE B 1 4 ? -8.336 -6.176 20.969 1 64.81 4 ILE B N 1
ATOM 4560 C CA . ILE B 1 4 ? -9.781 -6.273 21.156 1 64.81 4 ILE B CA 1
ATOM 4561 C C . ILE B 1 4 ? -10.328 -4.938 21.641 1 64.81 4 ILE B C 1
ATOM 4563 O O . ILE B 1 4 ? -9.875 -4.41 22.672 1 64.81 4 ILE B O 1
ATOM 4567 N N . PHE B 1 5 ? -11.172 -4.438 20.797 1 78.44 5 PHE B N 1
ATOM 4568 C CA . PHE B 1 5 ? -11.812 -3.176 21.156 1 78.44 5 PHE B CA 1
ATOM 4569 C C . PHE B 1 5 ? -13.102 -3.426 21.938 1 78.44 5 PHE B C 1
ATOM 4571 O O . PHE B 1 5 ? -13.859 -4.344 21.609 1 78.44 5 PHE B O 1
ATOM 4578 N N . SER B 1 6 ? -13.258 -2.721 22.984 1 78.19 6 SER B N 1
ATOM 4579 C CA . SER B 1 6 ? -14.578 -2.662 23.609 1 78.19 6 SER B CA 1
ATOM 4580 C C . SER B 1 6 ? -15.477 -1.646 22.922 1 78.19 6 SER B C 1
ATOM 4582 O O . SER B 1 6 ? -15.383 -0.445 23.188 1 78.19 6 SER B O 1
ATOM 4584 N N . LEU B 1 7 ? -16.328 -2.225 22.062 1 83.81 7 LEU B N 1
ATOM 4585 C CA . LEU B 1 7 ? -17.219 -1.356 21.297 1 83.81 7 LEU B CA 1
ATOM 4586 C C . LEU B 1 7 ? -18.359 -0.852 22.172 1 83.81 7 LEU B C 1
ATOM 4588 O O . LEU B 1 7 ? -18.734 -1.501 23.141 1 83.81 7 LEU B O 1
ATOM 4592 N N . ALA B 1 8 ? -18.828 0.254 21.75 1 86.25 8 ALA B N 1
ATOM 4593 C CA . ALA B 1 8 ? -20 0.79 22.438 1 86.25 8 ALA B CA 1
ATOM 4594 C C . ALA B 1 8 ? -21.172 -0.198 22.391 1 86.25 8 ALA B C 1
ATOM 4596 O O . ALA B 1 8 ? -21.906 -0.345 23.375 1 86.25 8 ALA B O 1
ATOM 4597 N N . THR B 1 9 ? -21.359 -0.8 21.219 1 82.69 9 THR B N 1
ATOM 4598 C CA . THR B 1 9 ? -22.312 -1.884 20.984 1 82.69 9 THR B CA 1
ATOM 4599 C C . THR B 1 9 ? -21.609 -3.096 20.375 1 82.69 9 THR B C 1
ATOM 4601 O O . THR B 1 9 ? -20.891 -2.971 19.391 1 82.69 9 THR B O 1
ATOM 4604 N N . PRO B 1 10 ? -21.875 -4.223 21.047 1 83.62 10 PRO B N 1
ATOM 4605 C CA . PRO B 1 10 ? -21.219 -5.414 20.484 1 83.62 10 PRO B CA 1
ATOM 4606 C C . PRO B 1 10 ? -21.547 -5.633 19.016 1 83.62 10 PRO B C 1
ATOM 4608 O O . PRO B 1 10 ? -22.672 -5.387 18.578 1 83.62 10 PRO B O 1
ATOM 4611 N N . ALA B 1 11 ? -20.609 -6.016 18.328 1 82.38 11 ALA B N 1
ATOM 4612 C CA . ALA B 1 11 ? -20.797 -6.281 16.906 1 82.38 11 ALA B CA 1
ATOM 4613 C C . ALA B 1 11 ? -21.531 -7.602 16.688 1 82.38 11 ALA B C 1
ATOM 4615 O O . ALA B 1 11 ? -21.266 -8.586 17.391 1 82.38 11 ALA B O 1
ATOM 4616 N N . PRO B 1 12 ? -22.438 -7.633 15.773 1 82.5 12 PRO B N 1
ATOM 4617 C CA . PRO B 1 12 ? -23.016 -8.93 15.422 1 82.5 12 PRO B CA 1
ATOM 4618 C C . PRO B 1 12 ? -22 -9.875 14.781 1 82.5 12 PRO B C 1
ATOM 4620 O O . PRO B 1 12 ? -20.984 -9.422 14.258 1 82.5 12 PRO B O 1
ATOM 4623 N N . PRO B 1 13 ? -22.312 -11.156 14.875 1 86.06 13 PRO B N 1
ATOM 4624 C CA . PRO B 1 13 ? -21.391 -12.078 14.211 1 86.06 13 PRO B CA 1
ATOM 4625 C C . PRO B 1 13 ? -21.359 -11.906 12.695 1 86.06 13 PRO B C 1
ATOM 4627 O O . PRO B 1 13 ? -22.391 -11.672 12.078 1 86.06 13 PRO B O 1
ATOM 4630 N N . ALA B 1 14 ? -20.188 -11.992 12.18 1 89.81 14 ALA B N 1
ATOM 4631 C CA . ALA B 1 14 ? -20.031 -11.82 10.734 1 89.81 14 ALA B CA 1
ATOM 4632 C C . ALA B 1 14 ? -20.469 -13.078 9.984 1 89.81 14 ALA B C 1
ATOM 4634 O O . ALA B 1 14 ? -20.766 -13.023 8.789 1 89.81 14 ALA B O 1
ATOM 4635 N N . TYR B 1 15 ? -20.453 -14.25 10.609 1 93.69 15 TYR B N 1
ATOM 4636 C CA . TYR B 1 15 ? -20.875 -15.516 10.031 1 93.69 15 TYR B CA 1
ATOM 4637 C C . TYR B 1 15 ? -21.859 -16.234 10.953 1 93.69 15 TYR B C 1
ATOM 4639 O O . TYR B 1 15 ? -21.688 -16.234 12.172 1 93.69 15 TYR B O 1
ATOM 4647 N N . GLN B 1 16 ? -22.906 -16.734 10.398 1 93.75 16 GLN B N 1
ATOM 4648 C CA . GLN B 1 16 ? -23.906 -17.547 11.078 1 93.75 16 GLN B CA 1
ATOM 4649 C C . GLN B 1 16 ? -24.047 -18.906 10.406 1 93.75 16 GLN B C 1
ATOM 4651 O O . GLN B 1 16 ? -24.344 -18.984 9.211 1 93.75 16 GLN B O 1
ATOM 4656 N N . GLU B 1 17 ? -23.828 -19.922 11.125 1 93.44 17 GLU B N 1
ATOM 4657 C CA . GLU B 1 17 ? -23.891 -21.281 10.602 1 93.44 17 GLU B CA 1
ATOM 4658 C C . GLU B 1 17 ? -22.969 -21.453 9.391 1 93.44 17 GLU B C 1
ATOM 4660 O O . GLU B 1 17 ? -23.375 -22.031 8.383 1 93.44 17 GLU B O 1
ATOM 4665 N N . GLY B 1 18 ? -21.859 -20.734 9.445 1 93.69 18 GLY B N 1
ATOM 4666 C CA . GLY B 1 18 ? -20.828 -20.906 8.438 1 93.69 18 GLY B CA 1
ATOM 4667 C C . GLY B 1 18 ? -21.047 -20.031 7.211 1 93.69 18 GLY B C 1
ATOM 4668 O O . GLY B 1 18 ? -20.266 -20.109 6.254 1 93.69 18 GLY B O 1
ATOM 4669 N N . ARG B 1 19 ? -22.078 -19.219 7.199 1 95 19 ARG B N 1
ATOM 4670 C CA . ARG B 1 19 ? -22.375 -18.344 6.07 1 95 19 ARG B CA 1
ATOM 4671 C C . ARG B 1 19 ? -22.297 -16.875 6.48 1 95 19 ARG B C 1
ATOM 4673 O O . ARG B 1 19 ? -22.688 -16.516 7.59 1 95 19 ARG B O 1
ATOM 4680 N N . ARG B 1 20 ? -21.797 -16.156 5.559 1 94.25 20 ARG B N 1
ATOM 4681 C CA . ARG B 1 20 ? -21.688 -14.734 5.824 1 94.25 20 ARG B CA 1
ATOM 4682 C C . ARG B 1 20 ? -23.031 -14.133 6.184 1 94.25 20 ARG B C 1
ATOM 4684 O O . ARG B 1 20 ? -24.047 -14.461 5.566 1 94.25 20 ARG B O 1
ATOM 4691 N N . SER B 1 21 ? -22.969 -13.281 7.191 1 90.12 21 SER B N 1
ATOM 4692 C CA . SER B 1 21 ? -24.188 -12.641 7.668 1 90.12 21 SER B CA 1
ATOM 4693 C C . SER B 1 21 ? -23.953 -11.172 7.996 1 90.12 21 SER B C 1
ATOM 4695 O O . SER B 1 21 ? -22.875 -10.805 8.477 1 90.12 21 SER B O 1
ATOM 4697 N N . GLY B 1 22 ? -24.906 -10.367 7.598 1 82.06 22 GLY B N 1
ATOM 4698 C CA . GLY B 1 22 ? -24.844 -8.961 7.973 1 82.06 22 GLY B CA 1
ATOM 4699 C C . GLY B 1 22 ? -24.031 -8.125 7.004 1 82.06 22 GLY B C 1
ATOM 4700 O O . GLY B 1 22 ? -23.703 -8.578 5.902 1 82.06 22 GLY B O 1
ATOM 4701 N N . ASP B 1 23 ? -23.703 -6.863 7.453 1 81.31 23 ASP B N 1
ATOM 4702 C CA . ASP B 1 23 ? -23.109 -5.895 6.543 1 81.31 23 ASP B CA 1
ATOM 4703 C C . ASP B 1 23 ? -21.656 -5.59 6.945 1 81.31 23 ASP B C 1
ATOM 4705 O O . ASP B 1 23 ? -20.969 -4.844 6.258 1 81.31 23 ASP B O 1
ATOM 4709 N N . GLN B 1 24 ? -21.188 -6.242 7.938 1 85.12 24 GLN B N 1
ATOM 4710 C CA . GLN B 1 24 ? -19.812 -6.016 8.383 1 85.12 24 GLN B CA 1
ATOM 4711 C C . GLN B 1 24 ? -18.812 -6.562 7.367 1 85.12 24 GLN B C 1
ATOM 4713 O O . GLN B 1 24 ? -19.031 -7.625 6.781 1 85.12 24 GLN B O 1
ATOM 4718 N N . VAL B 1 25 ? -17.812 -5.82 7.145 1 92.81 25 VAL B N 1
ATOM 4719 C CA . VAL B 1 25 ? -16.703 -6.32 6.34 1 92.81 25 VAL B CA 1
ATOM 4720 C C . VAL B 1 25 ? -15.664 -6.988 7.246 1 92.81 25 VAL B C 1
ATOM 4722 O O . VAL B 1 25 ? -14.641 -6.391 7.574 1 92.81 25 VAL B O 1
ATOM 4725 N N . LYS B 1 26 ? -15.984 -8.195 7.617 1 93.44 26 LYS B N 1
ATOM 4726 C CA . LYS B 1 26 ? -15.141 -8.953 8.539 1 93.44 26 LYS B CA 1
ATOM 4727 C C . LYS B 1 26 ? -14.789 -10.32 7.969 1 93.44 26 LYS B C 1
ATOM 4729 O O . LYS B 1 26 ? -15.672 -11.094 7.586 1 93.44 26 LYS B O 1
ATOM 4734 N N . PHE B 1 27 ? -13.555 -10.602 7.922 1 95.44 27 PHE B N 1
ATOM 4735 C CA . PHE B 1 27 ? -13.07 -11.883 7.41 1 95.44 27 PHE B CA 1
ATOM 4736 C C . PHE B 1 27 ? -13.18 -12.969 8.477 1 95.44 27 PHE B C 1
ATOM 4738 O O . PHE B 1 27 ? -13.242 -12.664 9.664 1 95.44 27 PHE B O 1
ATOM 4745 N N . PRO B 1 28 ? -13.156 -14.219 8.055 1 94.81 28 PRO B N 1
ATOM 4746 C CA . PRO B 1 28 ? -13.227 -15.32 9.016 1 94.81 28 PRO B CA 1
ATOM 4747 C C . PRO B 1 28 ? -12.023 -15.367 9.953 1 94.81 28 PRO B C 1
ATOM 4749 O O . PRO B 1 28 ? -10.969 -14.805 9.641 1 94.81 28 PRO B O 1
ATOM 4752 N N . ASP B 1 29 ? -12.188 -16.078 11.008 1 91.5 29 ASP B N 1
ATOM 4753 C CA . ASP B 1 29 ? -11.117 -16.219 11.992 1 91.5 29 ASP B CA 1
ATOM 4754 C C . ASP B 1 29 ? -10.32 -17.5 11.758 1 91.5 29 ASP B C 1
ATOM 4756 O O . ASP B 1 29 ? -9.5 -17.891 12.594 1 91.5 29 ASP B O 1
ATOM 4760 N N . SER B 1 30 ? -10.586 -18.172 10.656 1 91.5 30 SER B N 1
ATOM 4761 C CA . SER B 1 30 ? -9.844 -19.391 10.352 1 91.5 30 SER B CA 1
ATOM 4762 C C . SER B 1 30 ? -8.383 -19.078 10.047 1 91.5 30 SER B C 1
ATOM 4764 O O . SER B 1 30 ? -8.016 -17.922 9.82 1 91.5 30 SER B O 1
ATOM 4766 N N . GLY B 1 31 ? -7.551 -20.078 10.023 1 89.94 31 GLY B N 1
ATOM 4767 C CA . GLY B 1 31 ? -6.125 -19.938 9.766 1 89.94 31 GLY B CA 1
ATOM 4768 C C . GLY B 1 31 ? -5.82 -19.391 8.383 1 89.94 31 GLY B C 1
ATOM 4769 O O . GLY B 1 31 ? -4.734 -18.859 8.148 1 89.94 31 GLY B O 1
ATOM 4770 N N . PHE B 1 32 ? -6.762 -19.469 7.504 1 92.62 32 PHE B N 1
ATOM 4771 C CA . PHE B 1 32 ? -6.551 -19 6.141 1 92.62 32 PHE B CA 1
ATOM 4772 C C . PHE B 1 32 ? -6.672 -17.484 6.059 1 92.62 32 PHE B C 1
ATOM 4774 O O . PHE B 1 32 ? -6.359 -16.891 5.027 1 92.62 32 PHE B O 1
ATOM 4781 N N . PHE B 1 33 ? -7.121 -16.859 7.195 1 93.88 33 PHE B N 1
ATOM 4782 C CA . PHE B 1 33 ? -7.352 -15.414 7.188 1 93.88 33 PHE B CA 1
ATOM 4783 C C . PHE B 1 33 ? -6.691 -14.75 8.391 1 93.88 33 PHE B C 1
ATOM 4785 O O . PHE B 1 33 ? -7.141 -13.695 8.844 1 93.88 33 PHE B O 1
ATOM 4792 N N . GLN B 1 34 ? -5.625 -15.367 8.945 1 89.88 34 GLN B N 1
ATOM 4793 C CA . GLN B 1 34 ? -4.922 -14.828 10.102 1 89.88 34 GLN B CA 1
ATOM 4794 C C . GLN B 1 34 ? -3.428 -14.688 9.82 1 89.88 34 GLN B C 1
ATOM 4796 O O . GLN B 1 34 ? -2.889 -15.359 8.938 1 89.88 34 GLN B O 1
ATOM 4801 N N . GLY B 1 35 ? -2.826 -13.805 10.586 1 88.19 35 GLY B N 1
ATOM 4802 C CA . GLY B 1 35 ? -1.39 -13.633 10.445 1 88.19 35 GLY B CA 1
ATOM 4803 C C . GLY B 1 35 ? -0.97 -13.258 9.039 1 88.19 35 GLY B C 1
ATOM 4804 O O . GLY B 1 35 ? -1.517 -12.32 8.453 1 88.19 35 GLY B O 1
ATOM 4805 N N . PHE B 1 36 ? -0.009 -14.039 8.547 1 90.56 36 PHE B N 1
ATOM 4806 C CA . PHE B 1 36 ? 0.538 -13.766 7.227 1 90.56 36 PHE B CA 1
ATOM 4807 C C . PHE B 1 36 ? -0.47 -14.109 6.141 1 90.56 36 PHE B C 1
ATOM 4809 O O . PHE B 1 36 ? -0.327 -13.68 4.992 1 90.56 36 PHE B O 1
ATOM 4816 N N . ASN B 1 37 ? -1.549 -14.852 6.527 1 92.81 37 ASN B N 1
ATOM 4817 C CA . ASN B 1 37 ? -2.572 -15.25 5.57 1 92.81 37 ASN B CA 1
ATOM 4818 C C . ASN B 1 37 ? -3.668 -14.195 5.441 1 92.81 37 ASN B C 1
ATOM 4820 O O . ASN B 1 37 ? -4.535 -14.297 4.574 1 92.81 37 ASN B O 1
ATOM 4824 N N . LYS B 1 38 ? -3.619 -13.234 6.262 1 92.94 38 LYS B N 1
ATOM 4825 C CA . LYS B 1 38 ? -4.621 -12.18 6.152 1 92.94 38 LYS B CA 1
ATOM 4826 C C . LYS B 1 38 ? -4.523 -11.469 4.809 1 92.94 38 LYS B C 1
ATOM 4828 O O . LYS B 1 38 ? -3.426 -11.141 4.352 1 92.94 38 LYS B O 1
ATOM 4833 N N . PRO B 1 39 ? -5.684 -11.195 4.184 1 94.81 39 PRO B N 1
ATOM 4834 C CA . PRO B 1 39 ? -5.645 -10.516 2.887 1 94.81 39 PRO B CA 1
ATOM 4835 C C . PRO B 1 39 ? -5.02 -9.125 2.969 1 94.81 39 PRO B C 1
ATOM 4837 O O . PRO B 1 39 ? -5.238 -8.398 3.945 1 94.81 39 PRO B O 1
ATOM 4840 N N . SER B 1 40 ? -4.254 -8.766 1.983 1 92.31 40 SER B N 1
ATOM 4841 C CA . SER B 1 40 ? -3.635 -7.449 1.896 1 92.31 40 SER B CA 1
ATOM 4842 C C . SER B 1 40 ? -4.602 -6.418 1.321 1 92.31 40 SER B C 1
ATOM 4844 O O . SER B 1 40 ? -4.652 -5.277 1.787 1 92.31 40 SER B O 1
ATOM 4846 N N . ARG B 1 41 ? -5.289 -6.793 0.211 1 95 41 ARG B N 1
ATOM 4847 C CA . ARG B 1 41 ? -6.293 -5.988 -0.476 1 95 41 ARG B CA 1
ATOM 4848 C C . ARG B 1 41 ? -5.695 -4.691 -1.002 1 95 41 ARG B C 1
ATOM 4850 O O . ARG B 1 41 ? -6.395 -3.686 -1.132 1 95 41 ARG B O 1
ATOM 4857 N N . LEU B 1 42 ? -4.492 -4.691 -1.312 1 95.38 42 LEU B N 1
ATOM 4858 C CA . LEU B 1 42 ? -3.705 -3.492 -1.583 1 95.38 42 LEU B CA 1
ATOM 4859 C C . LEU B 1 42 ? -3.379 -3.381 -3.068 1 95.38 42 LEU B C 1
ATOM 4861 O O . LEU B 1 42 ? -2.898 -4.34 -3.676 1 95.38 42 LEU B O 1
ATOM 4865 N N . GLU B 1 43 ? -3.719 -2.281 -3.75 1 98.12 43 GLU B N 1
ATOM 4866 C CA . GLU B 1 43 ? -3.055 -1.828 -4.969 1 98.12 43 GLU B CA 1
ATOM 4867 C C . GLU B 1 43 ? -2.078 -0.691 -4.676 1 98.12 43 GLU B C 1
ATOM 4869 O O . GLU B 1 43 ? -2.443 0.295 -4.035 1 98.12 43 GLU B O 1
ATOM 4874 N N . ALA B 1 44 ? -0.836 -0.819 -5.184 1 98.06 44 ALA B N 1
ATOM 4875 C CA . ALA B 1 44 ? 0.135 0.135 -4.656 1 98.06 44 ALA B CA 1
ATOM 4876 C C . ALA B 1 44 ? 1.295 0.334 -5.625 1 98.06 44 ALA B C 1
ATOM 4878 O O . ALA B 1 44 ? 1.544 -0.514 -6.488 1 98.06 44 ALA B O 1
ATOM 4879 N N . ASP B 1 45 ? 1.934 1.47 -5.504 1 98.25 45 ASP B N 1
ATOM 4880 C CA . ASP B 1 45 ? 3.213 1.816 -6.113 1 98.25 45 ASP B CA 1
ATOM 4881 C C . ASP B 1 45 ? 4.211 2.293 -5.062 1 98.25 45 ASP B C 1
ATOM 4883 O O . ASP B 1 45 ? 3.85 3.031 -4.145 1 98.25 45 ASP B O 1
ATOM 4887 N N . ILE B 1 46 ? 5.391 1.856 -5.141 1 97.88 46 ILE B N 1
ATOM 4888 C CA . ILE B 1 46 ? 6.523 2.41 -4.402 1 97.88 46 ILE B CA 1
ATOM 4889 C C . ILE B 1 46 ? 7.68 2.678 -5.363 1 97.88 46 ILE B C 1
ATOM 4891 O O . ILE B 1 46 ? 8.18 1.759 -6.016 1 97.88 46 ILE B O 1
ATOM 4895 N N . PHE B 1 47 ? 7.996 3.939 -5.449 1 97.31 47 PHE B N 1
ATOM 4896 C CA . PHE B 1 47 ? 9.141 4.355 -6.254 1 97.31 47 PHE B CA 1
ATOM 4897 C C . PHE B 1 47 ? 10.43 4.281 -5.441 1 97.31 47 PHE B C 1
ATOM 4899 O O . PHE B 1 47 ? 10.555 4.93 -4.402 1 97.31 47 PHE B O 1
ATOM 4906 N N . GLU B 1 48 ? 11.367 3.352 -5.871 1 96.25 48 GLU B N 1
ATOM 4907 C CA . GLU B 1 48 ? 12.672 3.207 -5.234 1 96.25 48 GLU B CA 1
ATOM 4908 C C . GLU B 1 48 ? 12.555 2.51 -3.881 1 96.25 48 GLU B C 1
ATOM 4910 O O . GLU B 1 48 ? 12.531 3.168 -2.838 1 96.25 48 GLU B O 1
ATOM 4915 N N . LEU B 1 49 ? 12.688 1.268 -3.822 1 97.25 49 LEU B N 1
ATOM 4916 C CA . LEU B 1 49 ? 12.617 0.509 -2.578 1 97.25 49 LEU B CA 1
ATOM 4917 C C . LEU B 1 49 ? 13.922 0.627 -1.797 1 97.25 49 LEU B C 1
ATOM 4919 O O . LEU B 1 49 ? 14.984 0.827 -2.385 1 97.25 49 LEU B O 1
ATOM 4923 N N . GLU B 1 50 ? 13.789 0.513 -0.5 1 95.5 50 GLU B N 1
ATOM 4924 C CA . GLU B 1 50 ? 14.961 0.495 0.362 1 95.5 50 GLU B CA 1
ATOM 4925 C C . GLU B 1 50 ? 15.781 -0.777 0.153 1 95.5 50 GLU B C 1
ATOM 4927 O O . GLU B 1 50 ? 15.219 -1.854 -0.06 1 95.5 50 GLU B O 1
ATOM 4932 N N . THR B 1 51 ? 17.094 -0.627 0.234 1 94.06 51 THR B N 1
ATOM 4933 C CA . THR B 1 51 ? 17.953 -1.778 -0.025 1 94.06 51 THR B CA 1
ATOM 4934 C C . THR B 1 51 ? 19.109 -1.829 0.973 1 94.06 51 THR B C 1
ATOM 4936 O O . THR B 1 51 ? 19.5 -0.804 1.541 1 94.06 51 THR B O 1
ATOM 4939 N N . THR B 1 52 ? 19.562 -3.006 1.281 1 92.88 52 THR B N 1
ATOM 4940 C CA . THR B 1 52 ? 20.812 -3.303 1.963 1 92.88 52 THR B CA 1
ATOM 4941 C C . THR B 1 52 ? 21.734 -4.137 1.072 1 92.88 52 THR B C 1
ATOM 4943 O O . THR B 1 52 ? 21.312 -5.18 0.556 1 92.88 52 THR B O 1
ATOM 4946 N N . GLY B 1 53 ? 22.906 -3.695 0.914 1 91.88 53 GLY B N 1
ATOM 4947 C CA . GLY B 1 53 ? 23.812 -4.336 -0.032 1 91.88 53 GLY B CA 1
ATOM 4948 C C . GLY B 1 53 ? 23.734 -3.742 -1.426 1 91.88 53 GLY B C 1
ATOM 4949 O O . GLY B 1 53 ? 23.062 -2.727 -1.638 1 91.88 53 GLY B O 1
ATOM 4950 N N . THR B 1 54 ? 24.484 -4.336 -2.32 1 91.44 54 THR B N 1
ATOM 4951 C CA . THR B 1 54 ? 24.547 -3.807 -3.678 1 91.44 54 THR B CA 1
ATOM 4952 C C . THR B 1 54 ? 23.844 -4.734 -4.656 1 91.44 54 THR B C 1
ATOM 4954 O O . THR B 1 54 ? 24.25 -5.875 -4.855 1 91.44 54 THR B O 1
ATOM 4957 N N . ILE B 1 55 ? 22.828 -4.238 -5.25 1 95.19 55 ILE B N 1
ATOM 4958 C CA . ILE B 1 55 ? 22.141 -4.996 -6.281 1 95.19 55 ILE B CA 1
ATOM 4959 C C . ILE B 1 55 ? 22.984 -5.055 -7.551 1 95.19 55 ILE B C 1
ATOM 4961 O O . ILE B 1 55 ? 23.438 -4.02 -8.047 1 95.19 55 ILE B O 1
ATOM 4965 N N . PRO B 1 56 ? 23.25 -6.219 -8.039 1 95.56 56 PRO B N 1
ATOM 4966 C CA . PRO B 1 56 ? 23.984 -6.281 -9.305 1 95.56 56 PRO B CA 1
ATOM 4967 C C . PRO B 1 56 ? 23.328 -5.449 -10.406 1 95.56 56 PRO B C 1
ATOM 4969 O O . PRO B 1 56 ? 22.125 -5.613 -10.68 1 95.56 56 PRO B O 1
ATOM 4972 N N . LYS B 1 57 ? 24.094 -4.609 -11.078 1 95.06 57 LYS B N 1
ATOM 4973 C CA . LYS B 1 57 ? 23.547 -3.625 -12.008 1 95.06 57 LYS B CA 1
ATOM 4974 C C . LYS B 1 57 ? 23.125 -4.285 -13.32 1 95.06 57 LYS B C 1
ATOM 4976 O O . LYS B 1 57 ? 22.375 -3.691 -14.102 1 95.06 57 LYS B O 1
ATOM 4981 N N . ASP B 1 58 ? 23.609 -5.504 -13.562 1 96 58 ASP B N 1
ATOM 4982 C CA . ASP B 1 58 ? 23.266 -6.168 -14.805 1 96 58 ASP B CA 1
ATOM 4983 C C . ASP B 1 58 ? 21.891 -6.832 -14.703 1 96 58 ASP B C 1
ATOM 4985 O O . ASP B 1 58 ? 21.328 -7.281 -15.711 1 96 58 ASP B O 1
ATOM 4989 N N . ILE B 1 59 ? 21.359 -6.941 -13.477 1 97.69 59 ILE B N 1
ATOM 4990 C CA . ILE B 1 59 ? 19.953 -7.336 -13.391 1 97.69 59 ILE B CA 1
ATOM 4991 C C . ILE B 1 59 ? 19.078 -6.23 -13.969 1 97.69 59 ILE B C 1
ATOM 4993 O O . ILE B 1 59 ? 18.969 -5.145 -13.398 1 97.69 59 ILE B O 1
ATOM 4997 N N . ASN B 1 60 ? 18.578 -6.426 -15.078 1 97.88 60 ASN B N 1
ATOM 4998 C CA . ASN B 1 60 ? 17.688 -5.488 -15.766 1 97.88 60 ASN B CA 1
ATOM 4999 C C . ASN B 1 60 ? 16.438 -6.18 -16.297 1 97.88 60 ASN B C 1
ATOM 5001 O O . ASN B 1 60 ? 16.469 -6.832 -17.344 1 97.88 60 ASN B O 1
ATOM 5005 N N . GLY B 1 61 ? 15.336 -6.039 -15.57 1 98.38 61 GLY B N 1
ATOM 5006 C CA . GLY B 1 61 ? 14.062 -6.691 -15.852 1 98.38 61 GLY B CA 1
ATOM 5007 C C . GLY B 1 61 ? 13.086 -6.629 -14.695 1 98.38 61 GLY B C 1
ATOM 5008 O O . GLY B 1 61 ? 13.258 -5.824 -13.773 1 98.38 61 GLY B O 1
ATOM 5009 N N . THR B 1 62 ? 12.039 -7.348 -14.844 1 98.81 62 THR B N 1
ATOM 5010 C CA . THR B 1 62 ? 10.977 -7.289 -13.844 1 98.81 62 THR B CA 1
ATOM 5011 C C . THR B 1 62 ? 10.656 -8.688 -13.312 1 98.81 62 THR B C 1
ATOM 5013 O O . THR B 1 62 ? 10.492 -9.625 -14.094 1 98.81 62 THR B O 1
ATOM 5016 N N . PHE B 1 63 ? 10.703 -8.859 -12 1 98.69 63 PHE B N 1
ATOM 5017 C CA . PHE B 1 63 ? 10.18 -10.039 -11.32 1 98.69 63 PHE B CA 1
ATOM 5018 C C . PHE B 1 63 ? 8.688 -9.898 -11.047 1 98.69 63 PHE B C 1
ATOM 5020 O O . PHE B 1 63 ? 8.273 -9.078 -10.227 1 98.69 63 PHE B O 1
ATOM 5027 N N . TYR B 1 64 ? 7.863 -10.68 -11.82 1 98.81 64 TYR B N 1
ATOM 5028 C CA . TYR B 1 64 ? 6.422 -10.727 -11.609 1 98.81 64 TYR B CA 1
ATOM 5029 C C . TYR B 1 64 ? 6.031 -11.922 -10.742 1 98.81 64 TYR B C 1
ATOM 5031 O O . TYR B 1 64 ? 6.562 -13.016 -10.922 1 98.81 64 TYR B O 1
ATOM 5039 N N . ARG B 1 65 ? 5.137 -11.711 -9.883 1 98.38 65 ARG B N 1
ATOM 5040 C CA . ARG B 1 65 ? 4.527 -12.812 -9.141 1 98.38 65 ARG B CA 1
ATOM 5041 C C . ARG B 1 65 ? 3.057 -12.531 -8.852 1 98.38 65 ARG B C 1
ATOM 5043 O O . ARG B 1 65 ? 2.602 -11.391 -8.977 1 98.38 65 ARG B O 1
ATOM 5050 N N . ILE B 1 66 ? 2.34 -13.602 -8.539 1 98.62 66 ILE B N 1
ATOM 5051 C CA . ILE B 1 66 ? 0.906 -13.445 -8.32 1 98.62 66 ILE B CA 1
ATOM 5052 C C . ILE B 1 66 ? 0.503 -14.156 -7.031 1 98.62 66 ILE B C 1
ATOM 5054 O O . ILE B 1 66 ? 1.077 -15.195 -6.684 1 98.62 66 ILE B O 1
ATOM 5058 N N . GLN B 1 67 ? -0.403 -13.57 -6.316 1 98.06 67 GLN B N 1
ATOM 5059 C CA . GLN B 1 67 ? -0.929 -14.141 -5.078 1 98.06 67 GLN B CA 1
ATOM 5060 C C . GLN B 1 67 ? -2.455 -14.133 -5.078 1 98.06 67 GLN B C 1
ATOM 5062 O O . GLN B 1 67 ? -3.078 -13.242 -5.66 1 98.06 67 GLN B O 1
ATOM 5067 N N . PRO B 1 68 ? -3.051 -15.148 -4.441 1 97.94 68 PRO B N 1
ATOM 5068 C CA . PRO B 1 68 ? -4.473 -15.008 -4.109 1 97.94 68 PRO B CA 1
ATOM 5069 C C . PRO B 1 68 ? -4.719 -13.992 -3.002 1 97.94 68 PRO B C 1
ATOM 5071 O O . PRO B 1 68 ? -3.996 -13.969 -2.002 1 97.94 68 PRO B O 1
ATOM 5074 N N . ASP B 1 69 ? -5.668 -13.156 -3.207 1 98 69 ASP B N 1
ATOM 5075 C CA . ASP B 1 69 ? -5.973 -12.117 -2.229 1 98 69 ASP B CA 1
ATOM 5076 C C . ASP B 1 69 ? -7.465 -11.805 -2.205 1 98 69 ASP B C 1
ATOM 5078 O O . ASP B 1 69 ? -7.953 -11.023 -3.025 1 98 69 ASP B O 1
ATOM 5082 N N . HIS B 1 70 ? -8.172 -12.289 -1.153 1 97.81 70 HIS B N 1
ATOM 5083 C CA . HIS B 1 70 ? -9.602 -12.023 -1.035 1 97.81 70 HIS B CA 1
ATOM 5084 C C . HIS B 1 70 ? -9.875 -10.531 -0.915 1 97.81 70 HIS B C 1
ATOM 5086 O O . HIS B 1 70 ? -9.398 -9.883 0.022 1 97.81 70 HIS B O 1
ATOM 5092 N N . ARG B 1 71 ? -10.68 -10.016 -1.806 1 96.94 71 ARG B N 1
ATOM 5093 C CA . ARG B 1 71 ? -11.023 -8.594 -1.747 1 96.94 71 ARG B CA 1
ATOM 5094 C C . ARG B 1 71 ? -12.172 -8.352 -0.774 1 96.94 71 ARG B C 1
ATOM 5096 O O . ARG B 1 71 ? -12.312 -7.25 -0.236 1 96.94 71 ARG B O 1
ATOM 5103 N N . PHE B 1 72 ? -13.047 -9.398 -0.609 1 97.19 72 PHE B N 1
ATOM 5104 C CA . PHE B 1 72 ? -14.211 -9.336 0.268 1 97.19 72 PHE B CA 1
ATOM 5105 C C . PHE B 1 72 ? -14.258 -10.547 1.19 1 97.19 72 PHE B C 1
ATOM 5107 O O . PHE B 1 72 ? -13.719 -11.602 0.865 1 97.19 72 PHE B O 1
ATOM 5114 N N . PRO B 1 73 ? -14.914 -10.344 2.373 1 97 73 PRO B N 1
ATOM 5115 C CA . PRO B 1 73 ? -15.195 -11.555 3.15 1 97 73 PRO B CA 1
ATOM 5116 C C . PRO B 1 73 ? -15.93 -12.617 2.342 1 97 73 PRO B C 1
ATOM 5118 O O . PRO B 1 73 ? -16.938 -12.32 1.69 1 97 73 PRO B O 1
ATOM 5121 N N . PRO B 1 74 ? -15.391 -13.82 2.387 1 97.56 74 PRO B N 1
ATOM 5122 C CA . PRO B 1 74 ? -16 -14.867 1.564 1 97.56 74 PRO B CA 1
ATOM 5123 C C . PRO B 1 74 ? -17.406 -15.234 2.039 1 97.56 74 PRO B C 1
ATOM 5125 O O . PRO B 1 74 ? -17.766 -14.984 3.195 1 97.56 74 PRO B O 1
ATOM 5128 N N . LEU B 1 75 ? -18.234 -15.836 1.154 1 97.31 75 LEU B N 1
ATOM 5129 C CA . LEU B 1 75 ? -19.594 -16.25 1.477 1 97.31 75 LEU B CA 1
ATOM 5130 C C . LEU B 1 75 ? -19.594 -17.328 2.557 1 97.31 75 LEU B C 1
ATOM 5132 O O . LEU B 1 75 ? -20.516 -17.406 3.367 1 97.31 75 LEU B O 1
ATOM 5136 N N . PHE B 1 76 ? -18.531 -18.109 2.521 1 97.25 76 PHE B N 1
ATOM 5137 C CA . PHE B 1 76 ? -18.469 -19.234 3.457 1 97.25 76 PHE B CA 1
ATOM 5138 C C . PHE B 1 76 ? -17.281 -19.078 4.402 1 97.25 76 PHE B C 1
ATOM 5140 O O . PHE B 1 76 ? -16.172 -18.75 3.965 1 97.25 76 PHE B O 1
ATOM 5147 N N . GLU B 1 77 ? -17.469 -19.344 5.656 1 95.31 77 GLU B N 1
ATOM 5148 C CA . GLU B 1 77 ? -16.5 -19.172 6.727 1 95.31 77 GLU B CA 1
ATOM 5149 C C . GLU B 1 77 ? -15.273 -20.062 6.512 1 95.31 77 GLU B C 1
ATOM 5151 O O . GLU B 1 77 ? -14.156 -19.672 6.848 1 95.31 77 GLU B O 1
ATOM 5156 N N . GLU B 1 78 ? -15.477 -21.188 5.922 1 93.75 78 GLU B N 1
ATOM 5157 C CA . GLU B 1 78 ? -14.406 -22.172 5.766 1 93.75 78 GLU B CA 1
ATOM 5158 C C . GLU B 1 78 ? -13.695 -22 4.426 1 93.75 78 GLU B C 1
ATOM 5160 O O . GLU B 1 78 ? -13.039 -22.922 3.947 1 93.75 78 GLU B O 1
ATOM 5165 N N . ASP B 1 79 ? -13.797 -20.875 3.842 1 95.94 79 ASP B N 1
ATOM 5166 C CA . ASP B 1 79 ? -13.125 -20.641 2.568 1 95.94 79 ASP B CA 1
ATOM 5167 C C . ASP B 1 79 ? -11.609 -20.797 2.707 1 95.94 79 ASP B C 1
ATOM 5169 O O . ASP B 1 79 ? -11.078 -20.797 3.82 1 95.94 79 ASP B O 1
ATOM 5173 N N . ILE B 1 80 ? -10.945 -20.922 1.536 1 94.62 80 ILE B N 1
ATOM 5174 C CA . ILE B 1 80 ? -9.523 -21.25 1.561 1 94.62 80 ILE B CA 1
ATOM 5175 C C . ILE B 1 80 ? -8.734 -20.188 0.805 1 94.62 80 ILE B C 1
ATOM 5177 O O . ILE B 1 80 ? -9.305 -19.391 0.065 1 94.62 80 ILE B O 1
ATOM 5181 N N . HIS B 1 81 ? -7.457 -20.266 0.938 1 93.38 81 HIS B N 1
ATOM 5182 C CA . HIS B 1 81 ? -6.516 -19.297 0.388 1 93.38 81 HIS B CA 1
ATOM 5183 C C . HIS B 1 81 ? -6.617 -19.234 -1.132 1 93.38 81 HIS B C 1
ATOM 5185 O O . HIS B 1 81 ? -6.586 -18.141 -1.716 1 93.38 81 HIS B O 1
ATOM 5191 N N . PHE B 1 82 ? -6.871 -20.281 -1.803 1 95.56 82 PHE B N 1
ATOM 5192 C CA . PHE B 1 82 ? -6.797 -20.406 -3.254 1 95.56 82 PHE B CA 1
ATOM 5193 C C . PHE B 1 82 ? -7.98 -19.719 -3.92 1 95.56 82 PHE B C 1
ATOM 5195 O O . PHE B 1 82 ? -7.98 -19.516 -5.137 1 95.56 82 PHE B O 1
ATOM 5202 N N . ASN B 1 83 ? -8.914 -19.344 -3.113 1 97.25 83 ASN B N 1
ATOM 5203 C CA . ASN B 1 83 ? -10.133 -18.766 -3.676 1 97.25 83 ASN B CA 1
ATOM 5204 C C . ASN B 1 83 ? -10.031 -17.25 -3.797 1 97.25 83 ASN B C 1
ATOM 5206 O O . ASN B 1 83 ? -10.953 -16.609 -4.301 1 97.25 83 ASN B O 1
ATOM 5210 N N . GLY B 1 84 ? -8.93 -16.641 -3.438 1 97.88 84 GLY B N 1
ATOM 5211 C CA . GLY B 1 84 ? -8.742 -15.195 -3.5 1 97.88 84 GLY B CA 1
ATOM 5212 C C . GLY B 1 84 ? -8.484 -14.688 -4.906 1 97.88 84 GLY B C 1
ATOM 5213 O O . GLY B 1 84 ? -8.047 -15.445 -5.773 1 97.88 84 GLY B O 1
ATOM 5214 N N . ASP B 1 85 ? -8.734 -13.445 -5.137 1 98.56 85 ASP B N 1
ATOM 5215 C CA . ASP B 1 85 ? -8.508 -12.805 -6.426 1 98.56 85 ASP B CA 1
ATOM 5216 C C . ASP B 1 85 ? -7.016 -12.75 -6.762 1 98.56 85 ASP B C 1
ATOM 5218 O O . ASP B 1 85 ? -6.172 -12.727 -5.863 1 98.56 85 ASP B O 1
ATOM 5222 N N . GLY B 1 86 ? -6.75 -12.805 -8.07 1 98.75 86 GLY B N 1
ATOM 5223 C CA . GLY B 1 86 ? -5.359 -12.656 -8.469 1 98.75 86 GLY B CA 1
ATOM 5224 C C . GLY B 1 86 ? -4.824 -11.25 -8.273 1 98.75 86 GLY B C 1
ATOM 5225 O O . GLY B 1 86 ? -5.426 -10.281 -8.734 1 98.75 86 GLY B O 1
ATOM 5226 N N . SER B 1 87 ? -3.785 -11.141 -7.566 1 98.69 87 SER B N 1
ATOM 5227 C CA . SER B 1 87 ? -3.059 -9.898 -7.348 1 98.69 87 SER B CA 1
ATOM 5228 C C . SER B 1 87 ? -1.605 -10.016 -7.793 1 98.69 87 SER B C 1
ATOM 5230 O O . SER B 1 87 ? -0.85 -10.828 -7.254 1 98.69 87 SER B O 1
ATOM 5232 N N . VAL B 1 88 ? -1.223 -9.188 -8.75 1 98.81 88 VAL B N 1
ATOM 5233 C CA . VAL B 1 88 ? 0.087 -9.312 -9.383 1 98.81 88 VAL B CA 1
ATOM 5234 C C . VAL B 1 88 ? 1.034 -8.25 -8.82 1 98.81 88 VAL B C 1
ATOM 5236 O O . VAL B 1 88 ? 0.68 -7.074 -8.742 1 98.81 88 VAL B O 1
ATOM 5239 N N . SER B 1 89 ? 2.164 -8.664 -8.422 1 98.56 89 SER B N 1
ATOM 5240 C CA . SER B 1 89 ? 3.254 -7.773 -8.039 1 98.56 89 SER B CA 1
ATOM 5241 C C . SER B 1 89 ? 4.332 -7.723 -9.117 1 98.56 89 SER B C 1
ATOM 5243 O O . SER B 1 89 ? 4.66 -8.75 -9.727 1 98.56 89 SER B O 1
ATOM 5245 N N . ALA B 1 90 ? 4.809 -6.551 -9.352 1 98.81 90 ALA B N 1
ATOM 5246 C CA . ALA B 1 90 ? 5.953 -6.324 -10.234 1 98.81 90 ALA B CA 1
ATOM 5247 C C . ALA B 1 90 ? 7.086 -5.621 -9.484 1 98.81 90 ALA B C 1
ATOM 5249 O O . ALA B 1 90 ? 6.895 -4.539 -8.93 1 98.81 90 ALA B O 1
ATOM 5250 N N . PHE B 1 91 ? 8.258 -6.234 -9.422 1 98.75 91 PHE B N 1
ATOM 5251 C CA . PHE B 1 91 ? 9.5 -5.637 -8.945 1 98.75 91 PHE B CA 1
ATOM 5252 C C . PHE B 1 91 ? 10.438 -5.34 -10.109 1 98.75 91 PHE B C 1
ATOM 5254 O O . PHE B 1 91 ? 11.062 -6.246 -10.664 1 98.75 91 PHE B O 1
ATOM 5261 N N . ARG B 1 92 ? 10.531 -4.129 -10.461 1 98.75 92 ARG B N 1
ATOM 5262 C CA . ARG B 1 92 ? 11.32 -3.729 -11.625 1 98.75 92 ARG B CA 1
ATOM 5263 C C . ARG B 1 92 ? 12.734 -3.34 -11.227 1 98.75 92 ARG B C 1
ATOM 5265 O O . ARG B 1 92 ? 12.938 -2.367 -10.492 1 98.75 92 ARG B O 1
ATOM 5272 N N . PHE B 1 93 ? 13.688 -4.074 -11.703 1 98.31 93 PHE B N 1
ATOM 5273 C CA . PHE B 1 93 ? 15.109 -3.834 -11.469 1 98.31 93 PHE B CA 1
ATOM 5274 C C . PHE B 1 93 ? 15.727 -3.074 -12.633 1 98.31 93 PHE B C 1
ATOM 5276 O O . PHE B 1 93 ? 15.562 -3.465 -13.789 1 98.31 93 PHE B O 1
ATOM 5283 N N . GLU B 1 94 ? 16.406 -2.053 -12.336 1 97.31 94 GLU B N 1
ATOM 5284 C CA . GLU B 1 94 ? 17.125 -1.285 -13.344 1 97.31 94 GLU B CA 1
ATOM 5285 C C . GLU B 1 94 ? 18.281 -0.507 -12.719 1 97.31 94 GLU B C 1
ATOM 5287 O O . GLU B 1 94 ? 18.078 0.29 -11.797 1 97.31 94 GLU B O 1
ATOM 5292 N N . ASN B 1 95 ? 19.469 -0.738 -13.141 1 95.44 95 ASN B N 1
ATOM 5293 C CA . ASN B 1 95 ? 20.672 -0.013 -12.727 1 95.44 95 ASN B CA 1
ATOM 5294 C C . ASN B 1 95 ? 20.828 -0.026 -11.203 1 95.44 95 ASN B C 1
ATOM 5296 O O . ASN B 1 95 ? 21.172 0.993 -10.602 1 95.44 95 ASN B O 1
ATOM 5300 N N . GLY B 1 96 ? 20.484 -1.083 -10.633 1 95 96 GLY B N 1
ATOM 5301 C CA . GLY B 1 96 ? 20.672 -1.242 -9.195 1 95 96 GLY B CA 1
ATOM 5302 C C . GLY B 1 96 ? 19.516 -0.713 -8.383 1 95 96 GLY B C 1
ATOM 5303 O O . GLY B 1 96 ? 19.547 -0.76 -7.148 1 95 96 GLY B O 1
ATOM 5304 N N . HIS B 1 97 ? 18.484 -0.183 -9.023 1 96.38 97 HIS B N 1
ATOM 5305 C CA . HIS B 1 97 ? 17.281 0.322 -8.359 1 96.38 97 HIS B CA 1
ATOM 5306 C C . HIS B 1 97 ? 16.109 -0.638 -8.531 1 96.38 97 HIS B C 1
ATOM 5308 O O . HIS B 1 97 ? 16.094 -1.43 -9.477 1 96.38 97 HIS B O 1
ATOM 5314 N N . VAL B 1 98 ? 15.195 -0.59 -7.598 1 97.94 98 VAL B N 1
ATOM 5315 C CA . VAL B 1 98 ? 14.023 -1.458 -7.668 1 97.94 98 VAL B CA 1
ATOM 5316 C C . VAL B 1 98 ? 12.758 -0.65 -7.371 1 97.94 98 VAL B C 1
ATOM 5318 O O . VAL B 1 98 ? 12.695 0.059 -6.363 1 97.94 98 VAL B O 1
ATOM 5321 N N . ASP B 1 99 ? 11.766 -0.706 -8.25 1 98.38 99 ASP B N 1
ATOM 5322 C CA . ASP B 1 99 ? 10.438 -0.136 -8.07 1 98.38 99 ASP B CA 1
ATOM 5323 C C . ASP B 1 99 ? 9.391 -1.233 -7.906 1 98.38 99 ASP B C 1
ATOM 5325 O O . ASP B 1 99 ? 9.57 -2.354 -8.391 1 98.38 99 ASP B O 1
ATOM 5329 N N . PHE B 1 100 ? 8.359 -0.873 -7.199 1 98.5 100 PHE B N 1
ATOM 5330 C CA . PHE B 1 100 ? 7.309 -1.835 -6.887 1 98.5 100 PHE B CA 1
ATOM 5331 C C . PHE B 1 100 ? 5.961 -1.354 -7.418 1 98.5 100 PHE B C 1
ATOM 5333 O O . PHE B 1 100 ? 5.641 -0.168 -7.32 1 98.5 100 PHE B O 1
ATOM 5340 N N . ARG B 1 101 ? 5.191 -2.277 -8.016 1 98.56 101 ARG B N 1
ATOM 5341 C CA . ARG B 1 101 ? 3.807 -2.064 -8.414 1 98.56 101 ARG B CA 1
ATOM 5342 C C . ARG B 1 101 ? 2.969 -3.314 -8.18 1 98.56 101 ARG B C 1
ATOM 5344 O O . ARG B 1 101 ? 3.416 -4.43 -8.453 1 98.56 101 ARG B O 1
ATOM 5351 N N . GLN B 1 102 ? 1.776 -3.184 -7.668 1 98.44 102 GLN B N 1
ATOM 5352 C CA . GLN B 1 102 ? 0.857 -4.293 -7.441 1 98.44 102 GLN B CA 1
ATOM 5353 C C . GLN B 1 102 ? -0.557 -3.939 -7.891 1 98.44 102 GLN B C 1
ATOM 5355 O O . GLN B 1 102 ? -1.066 -2.865 -7.562 1 98.44 102 GLN B O 1
ATOM 5360 N N . ARG B 1 103 ? -1.174 -4.793 -8.75 1 98.81 103 ARG B N 1
ATOM 5361 C CA . ARG B 1 103 ? -2.541 -4.625 -9.234 1 98.81 103 ARG B CA 1
ATOM 5362 C C . ARG B 1 103 ? -3.289 -5.953 -9.234 1 98.81 103 ARG B C 1
ATOM 5364 O O . ARG B 1 103 ? -2.68 -7.012 -9.391 1 98.81 103 ARG B O 1
ATOM 5371 N N . TYR B 1 104 ? -4.578 -5.855 -9.117 1 98.88 104 TYR B N 1
ATOM 5372 C CA . TYR B 1 104 ? -5.422 -7.035 -9.258 1 98.88 104 TYR B CA 1
ATOM 5373 C C . TYR B 1 104 ? -5.621 -7.387 -10.727 1 98.88 104 TYR B C 1
ATOM 5375 O O . TYR B 1 104 ? -5.59 -6.512 -11.594 1 98.88 104 TYR B O 1
ATOM 5383 N N . VAL B 1 105 ? -5.777 -8.656 -10.945 1 98.94 105 VAL B N 1
ATOM 5384 C CA . VAL B 1 105 ? -6.328 -9.102 -12.219 1 98.94 105 VAL B CA 1
ATOM 5385 C C . VAL B 1 105 ? -7.832 -8.844 -12.258 1 98.94 105 VAL B C 1
ATOM 5387 O O . VAL B 1 105 ? -8.586 -9.414 -11.469 1 98.94 105 VAL B O 1
ATOM 5390 N N . GLN B 1 106 ? -8.242 -8.047 -13.188 1 98.69 106 GLN B N 1
ATOM 5391 C CA . GLN B 1 106 ? -9.648 -7.668 -13.219 1 98.69 106 GLN B CA 1
ATOM 5392 C C . GLN B 1 106 ? -10.461 -8.625 -14.086 1 98.69 106 GLN B C 1
ATOM 5394 O O . GLN B 1 106 ? -10.891 -8.266 -15.18 1 98.69 106 GLN B O 1
ATOM 5399 N N . THR B 1 107 ? -10.766 -9.734 -13.539 1 98.56 107 THR B N 1
ATOM 5400 C CA . THR B 1 107 ? -11.578 -10.758 -14.18 1 98.56 107 THR B CA 1
ATOM 5401 C C . THR B 1 107 ? -13.055 -10.359 -14.172 1 98.56 107 THR B C 1
ATOM 5403 O O . THR B 1 107 ? -13.414 -9.305 -13.648 1 98.56 107 THR B O 1
ATOM 5406 N N . ASP B 1 108 ? -13.906 -11.25 -14.805 1 97.5 108 ASP B N 1
ATOM 5407 C CA . ASP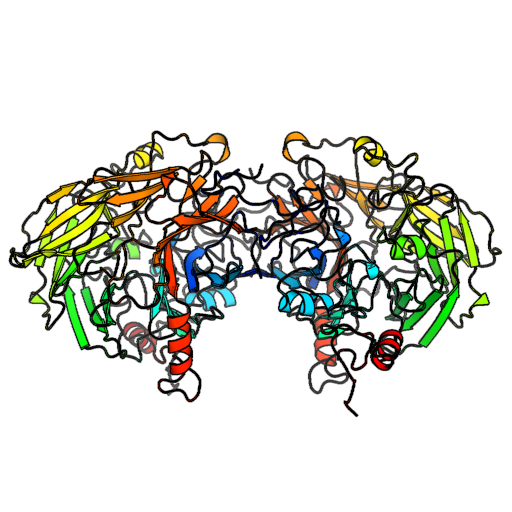 B 1 108 ? -15.352 -11.039 -14.75 1 97.5 108 ASP B CA 1
ATOM 5408 C C . ASP B 1 108 ? -15.875 -11.109 -13.32 1 97.5 108 ASP B C 1
ATOM 5410 O O . ASP B 1 108 ? -16.734 -10.32 -12.922 1 97.5 108 ASP B O 1
ATOM 5414 N N . ARG B 1 109 ? -15.359 -12.062 -12.641 1 97.38 109 ARG B N 1
ATOM 5415 C CA . ARG B 1 109 ? -15.656 -12.188 -11.219 1 97.38 109 ARG B CA 1
ATOM 5416 C C . ARG B 1 109 ? -15.305 -10.906 -10.469 1 97.38 109 ARG B C 1
ATOM 5418 O O . ARG B 1 109 ? -16.109 -10.398 -9.688 1 97.38 109 ARG B O 1
ATOM 5425 N N . PHE B 1 110 ? -14.141 -10.406 -10.633 1 98.31 110 PHE B N 1
ATOM 5426 C CA . PHE B 1 110 ? -13.656 -9.18 -10 1 98.31 110 PHE B CA 1
ATOM 5427 C C . PHE B 1 110 ? -14.617 -8.023 -10.25 1 98.31 110 PHE B C 1
ATOM 5429 O O . PHE B 1 110 ? -14.992 -7.312 -9.32 1 98.31 110 PHE B O 1
ATOM 5436 N N . LYS B 1 111 ? -14.969 -7.836 -11.453 1 98.19 111 LYS B N 1
ATOM 5437 C CA . LYS B 1 111 ? -15.828 -6.719 -11.836 1 98.19 111 LYS B CA 1
ATOM 5438 C C . LYS B 1 111 ? -17.219 -6.855 -11.219 1 98.19 111 LYS B C 1
ATOM 5440 O O . LYS B 1 111 ? -17.781 -5.883 -10.711 1 98.19 111 LYS B O 1
ATOM 5445 N N . ALA B 1 112 ? -17.781 -8.047 -11.305 1 98.19 112 ALA B N 1
ATOM 5446 C CA . ALA B 1 112 ? -19.109 -8.281 -10.758 1 98.19 112 ALA B CA 1
ATOM 5447 C C . ALA B 1 112 ? -19.141 -8.016 -9.25 1 98.19 112 ALA B C 1
ATOM 5449 O O . ALA B 1 112 ? -20.047 -7.344 -8.75 1 98.19 112 ALA B O 1
ATOM 5450 N N . GLU B 1 113 ? -18.156 -8.531 -8.609 1 98.06 113 GLU B N 1
ATOM 5451 C CA . GLU B 1 113 ? -18.125 -8.383 -7.152 1 98.06 113 GLU B CA 1
ATOM 5452 C C . GLU B 1 113 ? -17.797 -6.945 -6.75 1 98.06 113 GLU B C 1
ATOM 5454 O O . GLU B 1 113 ? -18.266 -6.469 -5.715 1 98.06 113 GLU B O 1
ATOM 5459 N N . THR B 1 114 ? -17.016 -6.23 -7.523 1 98 114 THR B N 1
ATOM 5460 C CA . THR B 1 114 ? -16.781 -4.812 -7.281 1 98 114 THR B CA 1
ATOM 5461 C C . THR B 1 114 ? -18.078 -4.027 -7.363 1 98 114 THR B C 1
ATOM 5463 O O . THR B 1 114 ? -18.375 -3.211 -6.484 1 98 114 THR B O 1
ATOM 5466 N N . LYS B 1 115 ? -18.828 -4.32 -8.375 1 97.25 115 LYS B N 1
ATOM 5467 C CA . LYS B 1 115 ? -20.094 -3.629 -8.562 1 97.25 115 LYS B CA 1
ATOM 5468 C C . LYS B 1 115 ? -21.062 -3.916 -7.406 1 97.25 115 LYS B C 1
ATOM 5470 O O . LYS B 1 115 ? -21.781 -3.023 -6.953 1 97.25 115 LYS B O 1
ATOM 5475 N N . ALA B 1 116 ? -21.016 -5.117 -6.926 1 96.25 116 ALA B N 1
ATOM 5476 C CA . ALA B 1 116 ? -21.906 -5.52 -5.84 1 96.25 116 ALA B CA 1
ATOM 5477 C C . ALA B 1 116 ? -21.328 -5.117 -4.484 1 96.25 116 ALA B C 1
ATOM 5479 O O . ALA B 1 116 ? -22.047 -5.133 -3.473 1 96.25 116 ALA B O 1
ATOM 5480 N N . ARG B 1 117 ? -20.031 -4.883 -4.43 1 96.06 117 ARG B N 1
ATOM 5481 C CA . ARG B 1 117 ? -19.266 -4.562 -3.227 1 96.06 117 ARG B CA 1
ATOM 5482 C C . ARG B 1 117 ? -19.359 -5.695 -2.207 1 96.06 117 ARG B C 1
ATOM 5484 O O . ARG B 1 117 ? -19.531 -5.445 -1.013 1 96.06 117 ARG B O 1
ATOM 5491 N N . GLN B 1 118 ? -19.312 -6.883 -2.629 1 96 118 GLN B N 1
ATOM 5492 C CA . GLN B 1 118 ? -19.328 -8.086 -1.809 1 96 118 GLN B CA 1
ATOM 5493 C C . GLN B 1 118 ? -18.969 -9.32 -2.639 1 96 118 GLN B C 1
ATOM 5495 O O . GLN B 1 118 ? -19.016 -9.273 -3.869 1 96 118 GLN B O 1
ATOM 5500 N N . ALA B 1 119 ? -18.688 -10.398 -1.937 1 97.31 119 ALA B N 1
ATOM 5501 C CA . ALA B 1 119 ? -18.469 -11.664 -2.621 1 97.31 119 ALA B CA 1
ATOM 5502 C C . ALA B 1 119 ? -19.781 -12.203 -3.211 1 97.31 119 ALA B C 1
ATOM 5504 O O . ALA B 1 119 ? -20.828 -12.102 -2.586 1 97.31 119 ALA B O 1
ATOM 5505 N N . LEU B 1 120 ? -19.672 -12.719 -4.41 1 98.06 120 LEU B N 1
ATOM 5506 C CA . LEU B 1 120 ? -20.812 -13.328 -5.066 1 98.06 120 LEU B CA 1
ATOM 5507 C C . LEU B 1 120 ? -20.547 -14.789 -5.383 1 98.06 120 LEU B C 1
ATOM 5509 O O . LEU B 1 120 ? -21.484 -15.562 -5.613 1 98.06 120 LEU B O 1
ATOM 5513 N N . LEU B 1 121 ? -19.297 -15.156 -5.484 1 98.19 121 LEU B N 1
ATOM 5514 C CA . LEU B 1 121 ? -18.922 -16.531 -5.75 1 98.19 121 LEU B CA 1
ATOM 5515 C C . LEU B 1 121 ? -18.641 -17.281 -4.449 1 98.19 121 LEU B C 1
ATOM 5517 O O . LEU B 1 121 ? -18.062 -16.734 -3.518 1 98.19 121 LEU B O 1
ATOM 5521 N N . GLY B 1 122 ? -19.047 -18.516 -4.383 1 97.69 122 GLY B N 1
ATOM 5522 C CA . GLY B 1 122 ? -19.016 -19.312 -3.162 1 97.69 122 GLY B CA 1
ATOM 5523 C C . GLY B 1 122 ? -17.75 -20.125 -3.018 1 97.69 122 GLY B C 1
ATOM 5524 O O . GLY B 1 122 ? -16.641 -19.609 -3.145 1 97.69 122 GLY B O 1
ATOM 5525 N N . ARG B 1 123 ? -17.922 -21.406 -2.783 1 97.31 123 ARG B N 1
ATOM 5526 C CA . ARG B 1 123 ? -16.828 -22.328 -2.496 1 97.31 123 ARG B CA 1
ATOM 5527 C C . ARG B 1 123 ? -15.914 -22.484 -3.711 1 97.31 123 ARG B C 1
ATOM 5529 O O . ARG B 1 123 ? -16.359 -22.312 -4.848 1 97.31 123 ARG B O 1
ATOM 5536 N N . TYR B 1 124 ? -14.672 -22.859 -3.383 1 97.81 124 TYR B N 1
ATOM 5537 C CA . TYR B 1 124 ? -13.633 -23.047 -4.387 1 97.81 124 TYR B CA 1
ATOM 5538 C C . TYR B 1 124 ? -14.133 -23.953 -5.516 1 97.81 124 TYR B C 1
ATOM 5540 O O . TYR B 1 124 ? -14.477 -25.109 -5.285 1 97.81 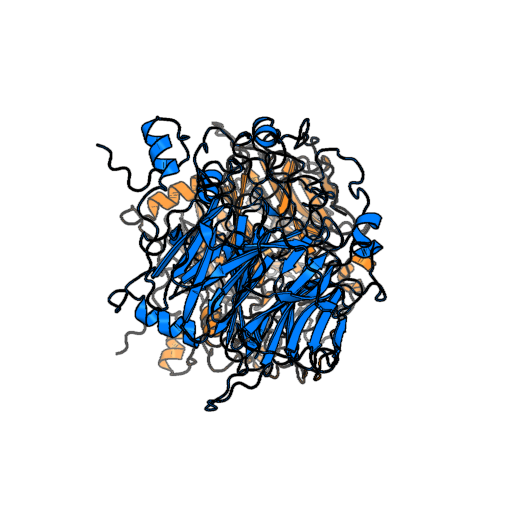124 TYR B O 1
ATOM 5548 N N . ARG B 1 125 ? -14.297 -23.406 -6.754 1 97.88 125 ARG B N 1
ATOM 5549 C CA . ARG B 1 125 ? -14.625 -24.094 -8 1 97.88 125 ARG B CA 1
ATOM 5550 C C . ARG B 1 125 ? -15.961 -24.828 -7.891 1 97.88 125 ARG B C 1
ATOM 5552 O O . ARG B 1 125 ? -16.125 -25.922 -8.43 1 97.88 125 ARG B O 1
ATOM 5559 N N . ASN B 1 126 ? -16.953 -24.266 -7.164 1 97.94 126 ASN B N 1
ATOM 5560 C CA . ASN B 1 126 ? -18.281 -24.859 -7.074 1 97.94 126 ASN B CA 1
ATOM 5561 C C . ASN B 1 126 ? -19.375 -23.859 -7.434 1 97.94 126 ASN B C 1
ATOM 5563 O O . ASN B 1 126 ? -19.844 -23.109 -6.574 1 97.94 126 ASN B O 1
ATOM 5567 N N . PRO B 1 127 ? -19.859 -23.906 -8.641 1 97.31 127 PRO B N 1
ATOM 5568 C CA . PRO B 1 127 ? -20.844 -22.922 -9.086 1 97.31 127 PRO B CA 1
ATOM 5569 C C . PRO B 1 127 ? -22.188 -23.094 -8.398 1 97.31 127 PRO B C 1
ATOM 5571 O O . PRO B 1 127 ? -23.016 -22.172 -8.414 1 97.31 127 PRO B O 1
ATOM 5574 N N . TYR B 1 128 ? -22.469 -24.203 -7.738 1 97.81 128 TYR B N 1
ATOM 5575 C CA . TYR B 1 128 ? -23.75 -24.453 -7.09 1 97.81 128 TYR B CA 1
ATOM 5576 C C . TYR B 1 128 ? -23.859 -23.688 -5.781 1 97.81 128 TYR B C 1
ATOM 5578 O O . TYR B 1 128 ? -24.938 -23.625 -5.168 1 97.81 128 TYR B O 1
ATOM 5586 N N . THR B 1 129 ? -22.781 -23.047 -5.395 1 98 129 THR B N 1
ATOM 5587 C CA . THR B 1 129 ? -22.766 -22.297 -4.141 1 98 129 THR B CA 1
ATOM 5588 C C . THR B 1 129 ? -22.703 -20.797 -4.41 1 98 129 THR B C 1
ATOM 5590 O O . THR B 1 129 ? -22.609 -20 -3.477 1 98 129 THR B O 1
ATOM 5593 N N . ASP B 1 130 ? -22.75 -20.406 -5.656 1 98.06 130 ASP B N 1
ATOM 5594 C CA . ASP B 1 130 ? -22.641 -19 -6.055 1 98.06 130 ASP B CA 1
ATOM 5595 C C . ASP B 1 130 ? -23.984 -18.281 -5.898 1 98.06 130 ASP B C 1
ATOM 5597 O O . ASP B 1 130 ? -25.031 -18.938 -5.797 1 98.06 130 ASP B O 1
ATOM 5601 N N . ASN B 1 131 ? -23.859 -16.953 -5.809 1 97.5 131 ASN B N 1
ATOM 5602 C CA . ASN B 1 131 ? -25.062 -16.141 -5.98 1 97.5 131 ASN B CA 1
ATOM 5603 C C . ASN B 1 131 ? -25.656 -16.312 -7.371 1 97.5 131 ASN B C 1
ATOM 5605 O O . ASN B 1 131 ? -24.938 -16.406 -8.359 1 97.5 131 ASN B O 1
ATOM 5609 N N . GLU B 1 132 ? -26.984 -16.281 -7.492 1 97.19 132 GLU B N 1
ATOM 5610 C CA . GLU B 1 132 ? -27.672 -16.484 -8.766 1 97.19 132 GLU B CA 1
ATOM 5611 C C . GLU B 1 132 ? -27.281 -15.406 -9.773 1 97.19 132 GLU B C 1
ATOM 5613 O O . GLU B 1 132 ? -27.297 -15.656 -10.984 1 97.19 132 GLU B O 1
ATOM 5618 N N . MET B 1 133 ? -26.844 -14.281 -9.328 1 97.25 133 MET B N 1
ATOM 5619 C CA . MET B 1 133 ? -26.5 -13.156 -10.195 1 97.25 133 MET B CA 1
ATOM 5620 C C . MET B 1 133 ? -25.297 -13.492 -11.07 1 97.25 133 MET B C 1
ATOM 5622 O O . MET B 1 133 ? -25.109 -12.891 -12.125 1 97.25 133 MET B O 1
ATOM 5626 N N . VAL B 1 134 ? -24.516 -14.484 -10.609 1 98.19 134 VAL B N 1
ATOM 5627 C CA . VAL B 1 134 ? -23.281 -14.75 -11.336 1 98.19 134 VAL B CA 1
ATOM 5628 C C . VAL B 1 134 ? -23.359 -16.125 -11.992 1 98.19 134 VAL B C 1
ATOM 5630 O O . VAL B 1 134 ? -22.328 -16.703 -12.344 1 98.19 134 VAL B O 1
ATOM 5633 N N . LYS B 1 135 ? -24.562 -16.703 -12.109 1 97.81 135 LYS B N 1
ATOM 5634 C CA . LYS B 1 135 ? -24.719 -17.984 -12.805 1 97.81 135 LYS B CA 1
ATOM 5635 C C . LYS B 1 135 ? -24.188 -17.906 -14.234 1 97.81 135 LYS B C 1
ATOM 5637 O O . LYS B 1 135 ? -24.625 -17.062 -15.023 1 97.81 135 LYS B O 1
ATOM 5642 N N . GLY B 1 136 ? -23.219 -18.719 -14.539 1 97.06 136 GLY B N 1
ATOM 5643 C CA . GLY B 1 136 ? -22.672 -18.781 -15.883 1 97.06 136 GLY B CA 1
ATOM 5644 C C . GLY B 1 136 ? -21.5 -17.828 -16.094 1 97.06 136 GLY B C 1
ATOM 5645 O O . GLY B 1 136 ? -21 -17.703 -17.219 1 97.06 136 GLY B O 1
ATOM 5646 N N . ILE B 1 137 ? -21.031 -17.125 -15.07 1 97.69 137 ILE B N 1
ATOM 5647 C CA . ILE B 1 137 ? -19.891 -16.234 -15.18 1 97.69 137 ILE B CA 1
ATOM 5648 C C . ILE B 1 137 ? -18.609 -17.047 -15.297 1 97.69 137 ILE B C 1
ATOM 5650 O O . ILE B 1 137 ? -18.547 -18.188 -14.836 1 97.69 137 ILE B O 1
ATOM 5654 N N . ILE B 1 138 ? -17.609 -16.547 -16.031 1 97.31 138 ILE B N 1
ATOM 5655 C CA . ILE B 1 138 ? -16.281 -17.141 -15.906 1 97.31 138 ILE B CA 1
ATOM 5656 C C . ILE B 1 138 ? -15.75 -16.922 -14.492 1 97.31 138 ILE B C 1
ATOM 5658 O O . ILE B 1 138 ? -15.406 -15.789 -14.133 1 97.31 138 ILE B O 1
ATOM 5662 N N . ARG B 1 139 ? -15.57 -17.938 -13.75 1 97.25 139 ARG B N 1
ATOM 5663 C CA . ARG B 1 139 ? -15.414 -17.891 -12.297 1 97.25 139 ARG B CA 1
ATOM 5664 C C . ARG B 1 139 ? -13.961 -17.625 -11.914 1 97.25 139 ARG B C 1
ATOM 5666 O O . ARG B 1 139 ? -13.672 -17.281 -10.766 1 97.25 139 ARG B O 1
ATOM 5673 N N . THR B 1 140 ? -13.055 -17.812 -12.797 1 98.12 140 THR B N 1
ATOM 5674 C CA . THR B 1 140 ? -11.648 -17.859 -12.422 1 98.12 140 THR B CA 1
ATOM 5675 C C . THR B 1 140 ? -11.234 -16.547 -11.742 1 98.12 140 THR B C 1
ATOM 5677 O O . THR B 1 140 ? -11.68 -15.477 -12.125 1 98.12 140 THR B O 1
ATOM 5680 N N . ALA B 1 141 ? -10.359 -16.719 -10.734 1 97.88 141 ALA B N 1
ATOM 5681 C CA . ALA B 1 141 ? -9.727 -15.578 -10.078 1 97.88 141 ALA B CA 1
ATOM 5682 C C . ALA B 1 141 ? -8.383 -15.25 -10.734 1 97.88 141 ALA B C 1
ATOM 5684 O O . ALA B 1 141 ? -7.781 -14.219 -10.445 1 97.88 141 ALA B O 1
ATOM 5685 N N . SER B 1 142 ? -7.957 -16.141 -11.641 1 98.38 142 SER B N 1
ATOM 5686 C CA . SER B 1 142 ? -6.688 -15.961 -12.344 1 98.38 142 SER B CA 1
ATOM 5687 C C . SER B 1 142 ? -5.562 -15.617 -11.375 1 98.38 142 SER B C 1
ATOM 5689 O O . SER B 1 142 ? -4.863 -14.617 -11.555 1 98.38 142 SER B O 1
ATOM 5691 N N . ASN B 1 143 ? -5.289 -16.516 -10.445 1 98.69 143 ASN B N 1
ATOM 5692 C CA . ASN B 1 143 ? -4.457 -16.109 -9.312 1 98.69 143 ASN B CA 1
ATOM 5693 C C . ASN B 1 143 ? -3.287 -17.078 -9.117 1 98.69 143 ASN B C 1
ATOM 5695 O O . ASN B 1 143 ? -2.658 -17.094 -8.055 1 98.69 143 ASN B O 1
ATOM 5699 N N . THR B 1 144 ? -2.965 -17.891 -10.078 1 98.75 144 THR B N 1
ATOM 5700 C CA . THR B 1 144 ? -2.018 -18.969 -9.797 1 98.75 144 THR B CA 1
ATOM 5701 C C . THR B 1 144 ? -0.638 -18.625 -10.359 1 98.75 144 THR B C 1
ATOM 5703 O O . THR B 1 144 ? 0.368 -18.734 -9.656 1 98.75 144 THR B O 1
ATOM 5706 N N . ASN B 1 145 ? -0.604 -18.2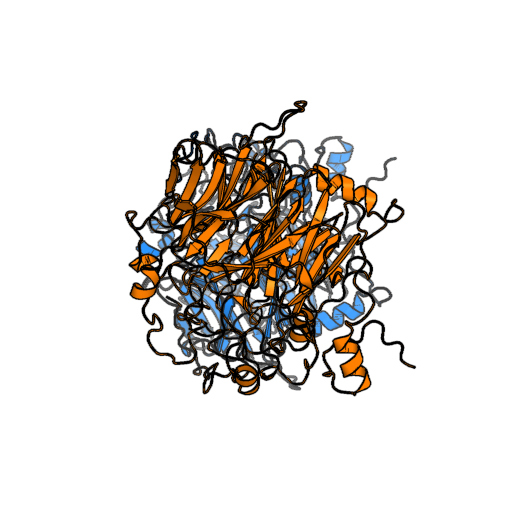34 -11.586 1 98.81 145 ASN B N 1
ATOM 5707 C CA . ASN B 1 145 ? 0.674 -17.906 -12.211 1 98.81 145 ASN B CA 1
ATOM 5708 C C . ASN B 1 145 ? 0.573 -16.656 -13.086 1 98.81 145 ASN B C 1
ATOM 5710 O O . ASN B 1 145 ? -0.528 -16.188 -13.375 1 98.81 145 ASN B O 1
ATOM 5714 N N . ILE B 1 146 ? 1.691 -16.047 -13.375 1 98.81 146 ILE B N 1
ATOM 5715 C CA . ILE B 1 146 ? 1.811 -14.883 -14.25 1 98.81 146 ILE B CA 1
ATOM 5716 C C . ILE B 1 146 ? 2.982 -15.07 -15.203 1 98.81 146 ILE B C 1
ATOM 5718 O O . ILE B 1 146 ? 4.133 -15.188 -14.773 1 98.81 146 ILE B O 1
ATOM 5722 N N . ILE B 1 147 ? 2.662 -15.133 -16.484 1 98.56 147 ILE B N 1
ATOM 5723 C CA . ILE B 1 147 ? 3.68 -15.43 -17.484 1 98.56 147 ILE B CA 1
ATOM 5724 C C . ILE B 1 147 ? 3.682 -14.352 -18.562 1 98.56 147 ILE B C 1
ATOM 5726 O O . ILE B 1 147 ? 2.717 -13.586 -18.688 1 98.56 147 ILE B O 1
ATOM 5730 N N . PHE B 1 148 ? 4.793 -14.281 -19.234 1 98.56 148 PHE B N 1
ATOM 5731 C CA . PHE B 1 148 ? 4.922 -13.336 -20.344 1 98.56 148 PHE B CA 1
ATOM 5732 C C . PHE B 1 148 ? 4.746 -14.031 -21.688 1 98.56 148 PHE B C 1
ATOM 5734 O O . PHE B 1 148 ? 5.367 -15.062 -21.938 1 98.56 148 PHE B O 1
ATOM 5741 N N . TRP B 1 149 ? 3.875 -13.508 -22.5 1 98.38 149 TRP B N 1
ATOM 5742 C CA . TRP B 1 149 ? 3.607 -14.094 -23.812 1 98.38 149 TRP B CA 1
ATOM 5743 C C . TRP B 1 149 ? 3.352 -13.008 -24.859 1 98.38 149 TRP B C 1
ATOM 5745 O O . TRP B 1 149 ? 2.34 -12.305 -24.797 1 98.38 149 TRP B O 1
ATOM 5755 N N . ARG B 1 150 ? 4.285 -12.836 -25.75 1 97.44 150 ARG B N 1
ATOM 5756 C CA . ARG B 1 150 ? 4.148 -12 -26.938 1 97.44 150 ARG B CA 1
ATOM 5757 C C . ARG B 1 150 ? 3.688 -10.594 -26.562 1 97.44 150 ARG B C 1
ATOM 5759 O O . ARG B 1 150 ? 2.725 -10.078 -27.141 1 97.44 150 ARG B O 1
ATOM 5766 N N . GLY B 1 151 ? 4.172 -10.023 -25.547 1 98 151 GLY B N 1
ATOM 5767 C CA . GLY B 1 151 ? 4.008 -8.617 -25.234 1 98 151 GLY B CA 1
ATOM 5768 C C . GLY B 1 151 ? 3.004 -8.367 -24.125 1 98 151 GLY B C 1
ATOM 5769 O O . GLY B 1 151 ? 2.811 -7.23 -23.688 1 98 151 GLY B O 1
ATOM 5770 N N . VAL B 1 152 ? 2.365 -9.398 -23.641 1 98.44 152 VAL B N 1
ATOM 5771 C CA . VAL B 1 152 ? 1.445 -9.234 -22.531 1 98.44 152 VAL B CA 1
ATOM 5772 C C . VAL B 1 152 ? 1.811 -10.203 -21.406 1 98.44 152 VAL B C 1
ATOM 5774 O O . VAL B 1 152 ? 2.523 -11.188 -21.641 1 98.44 152 VAL B O 1
ATOM 5777 N N . LEU B 1 153 ? 1.424 -9.852 -20.219 1 98.88 153 LEU B N 1
ATOM 5778 C CA . LEU B 1 153 ? 1.374 -10.82 -19.141 1 98.88 153 LEU B CA 1
ATOM 5779 C C . LEU B 1 153 ? 0.073 -11.617 -19.172 1 98.88 153 LEU B C 1
ATOM 5781 O O . LEU B 1 153 ? -0.994 -11.055 -19.438 1 98.88 153 LEU B O 1
ATOM 5785 N N . LEU B 1 154 ? 0.158 -12.883 -18.969 1 98.88 154 LEU B N 1
ATOM 5786 C CA . LEU B 1 154 ? -1.026 -13.719 -18.797 1 98.88 154 LEU B CA 1
ATOM 5787 C C . LEU B 1 154 ? -1.139 -14.234 -17.375 1 98.88 154 LEU B C 1
ATOM 5789 O O . LEU B 1 154 ? -0.28 -14.984 -16.906 1 98.88 154 LEU B O 1
ATOM 5793 N N . ALA B 1 155 ? -2.135 -13.781 -16.719 1 98.94 155 ALA B N 1
ATOM 5794 C CA . ALA B 1 155 ? -2.498 -14.398 -15.438 1 98.94 155 ALA B CA 1
ATOM 5795 C C . ALA B 1 155 ? -3.27 -15.695 -15.664 1 98.94 155 ALA B C 1
ATOM 5797 O O . ALA B 1 155 ? -4.258 -15.719 -16.406 1 98.94 155 ALA B O 1
ATOM 5798 N N . THR B 1 156 ? -2.795 -16.75 -15 1 98.81 156 THR B N 1
ATOM 5799 C CA . THR B 1 156 ? -3.367 -18.062 -15.305 1 98.81 156 THR B CA 1
ATOM 5800 C C . THR B 1 156 ? -3.812 -18.766 -14.023 1 98.81 156 THR B C 1
ATOM 5802 O O . THR B 1 156 ? -3.301 -18.484 -12.945 1 98.81 156 THR B O 1
ATOM 5805 N N . LYS B 1 157 ? -4.734 -19.578 -14.18 1 98.75 157 LYS B N 1
ATOM 5806 C CA . LYS B 1 157 ? -5.281 -20.516 -13.211 1 98.75 157 LYS B CA 1
ATOM 5807 C C . LYS B 1 157 ? -5.984 -21.688 -13.906 1 98.75 157 LYS B C 1
ATOM 5809 O O . LYS B 1 157 ? -6.648 -21.5 -14.922 1 98.75 157 LYS B O 1
ATOM 5814 N N . GLU B 1 158 ? -5.93 -22.812 -13.391 1 98.31 158 GLU B N 1
ATOM 5815 C CA . GLU B 1 158 ? -6.367 -24.016 -14.086 1 98.31 158 GLU B CA 1
ATOM 5816 C C . GLU B 1 158 ? -7.871 -24 -14.336 1 98.31 158 GLU B C 1
ATOM 5818 O O . GLU B 1 158 ? -8.375 -24.719 -15.195 1 98.31 158 GLU B O 1
ATOM 5823 N N . ASP B 1 159 ? -8.609 -23.234 -13.602 1 97.75 159 ASP B N 1
ATOM 5824 C CA . ASP B 1 159 ? -10.062 -23.344 -13.641 1 97.75 159 ASP B CA 1
ATOM 5825 C C . ASP B 1 159 ? -10.664 -22.375 -14.656 1 97.75 159 ASP B C 1
ATOM 5827 O O . ASP B 1 159 ? -11.883 -22.234 -14.75 1 97.75 159 ASP B O 1
ATOM 5831 N N . GLY B 1 160 ? -9.781 -21.688 -15.414 1 98.19 160 GLY B N 1
ATOM 5832 C CA . GLY B 1 160 ? -10.344 -20.781 -16.391 1 98.19 160 GLY B CA 1
ATOM 5833 C C . GLY B 1 160 ? -9.328 -20.297 -17.406 1 98.19 160 GLY B C 1
ATOM 5834 O O . GLY B 1 160 ? -8.148 -20.641 -17.328 1 98.19 160 GLY B O 1
ATOM 5835 N N . PRO B 1 161 ? -9.844 -19.531 -18.406 1 98.06 161 PRO B N 1
ATOM 5836 C CA . PRO B 1 161 ? -8.938 -18.938 -19.391 1 98.06 161 PRO B CA 1
ATOM 5837 C C . PRO B 1 161 ? -8.016 -17.875 -18.797 1 98.06 161 PRO B C 1
ATOM 5839 O O . PRO B 1 161 ? -8.336 -17.297 -17.75 1 98.06 161 PRO B O 1
ATOM 5842 N N . PRO B 1 162 ? -6.91 -17.656 -19.453 1 98.69 162 PRO B N 1
ATOM 5843 C CA . PRO B 1 162 ? -6.008 -16.609 -18.938 1 98.69 162 PRO B CA 1
ATOM 5844 C C . PRO B 1 162 ? -6.555 -15.203 -19.156 1 98.69 162 PRO B C 1
ATOM 5846 O O . PRO B 1 162 ? -7.41 -14.992 -20.016 1 98.69 162 PRO B O 1
ATOM 5849 N N . PHE B 1 163 ? -6.117 -14.305 -18.359 1 98.88 163 PHE B N 1
ATOM 5850 C CA . PHE B 1 163 ? -6.375 -12.875 -18.531 1 98.88 163 PHE B CA 1
ATOM 5851 C C . PHE B 1 163 ? -5.082 -12.125 -18.828 1 98.88 163 PHE B C 1
ATOM 5853 O O . PHE B 1 163 ? -4.074 -12.312 -18.141 1 98.88 163 PHE B O 1
ATOM 5860 N N . ALA B 1 164 ? -5.176 -11.281 -19.859 1 98.88 164 ALA B N 1
ATOM 5861 C CA . ALA B 1 164 ? -4.004 -10.523 -20.297 1 98.88 164 ALA B CA 1
ATOM 5862 C C . ALA B 1 164 ? -3.885 -9.211 -19.547 1 98.88 164 ALA B C 1
ATOM 5864 O O . ALA B 1 164 ? -4.895 -8.555 -19.266 1 98.88 164 ALA B O 1
ATOM 5865 N N . MET B 1 165 ? -2.623 -8.883 -19.234 1 98.81 165 MET B N 1
ATOM 5866 C CA . MET B 1 165 ? -2.297 -7.633 -18.562 1 98.81 165 MET B CA 1
ATOM 5867 C C . MET B 1 165 ? -1.14 -6.922 -19.25 1 98.81 165 MET B C 1
ATOM 5869 O O . MET B 1 165 ? -0.297 -7.566 -19.875 1 98.81 165 MET B O 1
ATOM 5873 N N . ASP B 1 166 ? -1.143 -5.59 -19.094 1 98.69 166 ASP B N 1
ATOM 5874 C CA . ASP B 1 166 ? -0.01 -4.797 -19.562 1 98.69 166 ASP B CA 1
ATOM 5875 C C . ASP B 1 166 ? 1.216 -5.016 -18.688 1 98.69 166 ASP B C 1
ATOM 5877 O O . ASP B 1 166 ? 1.137 -4.891 -17.453 1 98.69 166 ASP B O 1
ATOM 5881 N N . PRO B 1 167 ? 2.342 -5.301 -19.266 1 98.5 167 PRO B N 1
ATOM 5882 C CA . PRO B 1 167 ? 3.502 -5.648 -18.453 1 98.5 167 PRO B CA 1
ATOM 5883 C C . PRO B 1 167 ? 4.082 -4.449 -17.703 1 98.5 167 PRO B C 1
ATOM 5885 O O . PRO B 1 167 ? 4.875 -4.621 -16.766 1 98.5 167 PRO B O 1
ATOM 5888 N N . VAL B 1 168 ? 3.74 -3.25 -18.078 1 97.56 168 VAL B N 1
ATOM 5889 C CA . VAL B 1 168 ? 4.32 -2.062 -17.469 1 97.56 168 VAL B CA 1
ATOM 5890 C C . VAL B 1 168 ? 3.35 -1.49 -16.438 1 97.56 168 VAL B C 1
ATOM 5892 O O . VAL B 1 168 ? 3.711 -1.308 -15.266 1 97.56 168 VAL B O 1
ATOM 5895 N N . THR B 1 169 ? 2.09 -1.299 -16.797 1 98 169 THR B N 1
ATOM 5896 C CA . THR B 1 169 ? 1.121 -0.646 -15.922 1 98 169 THR B CA 1
ATOM 5897 C C . THR B 1 169 ? 0.393 -1.673 -15.062 1 98 169 THR B C 1
ATOM 5899 O O . THR B 1 169 ? -0.229 -1.318 -14.055 1 98 169 THR B O 1
ATOM 5902 N N . LEU B 1 170 ? 0.381 -2.971 -15.484 1 98.75 170 LEU B N 1
ATOM 5903 C CA . LEU B 1 170 ? -0.333 -4.094 -14.891 1 98.75 170 LEU B CA 1
ATOM 5904 C C . LEU B 1 170 ? -1.841 -3.928 -15.047 1 98.75 170 LEU B C 1
ATOM 5906 O O . LEU B 1 170 ? -2.619 -4.629 -14.398 1 98.75 170 LEU B O 1
ATOM 5910 N N . GLU B 1 171 ? -2.246 -2.98 -15.883 1 98.5 171 GLU B N 1
ATOM 5911 C CA . GLU B 1 171 ? -3.67 -2.889 -16.188 1 98.5 171 GLU B CA 1
ATOM 5912 C C . GLU B 1 171 ? -4.164 -4.141 -16.906 1 98.5 171 GLU B C 1
ATOM 5914 O O . GLU B 1 171 ? -3.479 -4.668 -17.781 1 98.5 171 GLU B O 1
ATOM 5919 N N . THR B 1 172 ? -5.32 -4.59 -16.516 1 98.81 172 THR B N 1
ATOM 5920 C CA . THR B 1 172 ? -5.891 -5.766 -17.156 1 98.81 172 THR B CA 1
ATOM 5921 C C . THR B 1 172 ? -6.492 -5.402 -18.516 1 98.81 172 THR B C 1
ATOM 5923 O O . THR B 1 172 ? -7.301 -4.477 -18.609 1 98.81 172 THR B O 1
ATOM 5926 N N . ILE B 1 173 ? -6.055 -6.086 -19.5 1 98.44 173 ILE B N 1
ATOM 5927 C CA . ILE B 1 173 ? -6.613 -5.934 -20.844 1 98.44 173 ILE B CA 1
ATOM 5928 C C . ILE B 1 173 ? -7.922 -6.711 -20.953 1 98.44 173 ILE B C 1
ATOM 5930 O O . ILE B 1 173 ? -8.922 -6.191 -21.453 1 98.44 173 ILE B O 1
ATOM 5934 N N . GLY B 1 174 ? -7.934 -7.914 -20.516 1 98.19 174 GLY B N 1
ATOM 5935 C CA . GLY B 1 174 ? -9.133 -8.742 -20.484 1 98.19 174 GLY B CA 1
ATOM 5936 C C . GLY B 1 174 ? -8.844 -10.211 -20.703 1 98.19 174 GLY B C 1
ATOM 5937 O O . GLY B 1 174 ? -7.68 -10.633 -20.719 1 98.19 174 GLY B O 1
ATOM 5938 N N . ARG B 1 175 ? -9.914 -11.016 -20.812 1 98.25 175 ARG B N 1
ATOM 5939 C CA . ARG B 1 175 ? -9.766 -12.438 -21.094 1 98.25 175 ARG B CA 1
ATOM 5940 C C . ARG B 1 175 ? -9 -12.664 -22.391 1 98.25 175 ARG B C 1
ATOM 5942 O O . ARG B 1 175 ? -9.273 -12.008 -23.406 1 98.25 175 ARG B O 1
ATOM 5949 N N . TYR B 1 176 ? -8.047 -13.539 -22.328 1 98.31 176 TYR B N 1
ATOM 5950 C CA . TYR B 1 176 ? -7.207 -13.812 -23.484 1 98.31 176 TYR B CA 1
ATOM 5951 C C . TYR B 1 176 ? -7.57 -15.156 -24.125 1 98.31 176 TYR B C 1
ATOM 5953 O O . TYR B 1 176 ? -7.691 -16.156 -23.422 1 98.31 176 TYR B O 1
ATOM 5961 N N . ASP B 1 177 ? -7.812 -15.133 -25.438 1 97.56 177 ASP B N 1
ATOM 5962 C CA . ASP B 1 177 ? -8.219 -16.375 -26.109 1 97.56 177 ASP B CA 1
ATOM 5963 C C . ASP B 1 177 ? -7.297 -16.688 -27.281 1 97.56 177 ASP B C 1
ATOM 5965 O O . ASP B 1 177 ? -7.68 -17.438 -28.188 1 97.56 177 ASP B O 1
ATOM 5969 N N . PHE B 1 178 ? -6.113 -15.969 -27.312 1 97.81 178 PHE B N 1
ATOM 5970 C CA . PHE B 1 178 ? -5.113 -16.219 -28.344 1 97.81 178 PHE B CA 1
ATOM 5971 C C . PHE B 1 178 ? -5.68 -15.945 -29.734 1 97.81 178 PHE B C 1
ATOM 5973 O O . PHE B 1 178 ? -5.559 -16.766 -30.625 1 97.81 178 PHE B O 1
ATOM 5980 N N . ASP B 1 179 ? -6.312 -14.812 -29.812 1 94.44 179 ASP B N 1
ATOM 5981 C CA . ASP B 1 179 ? -6.898 -14.344 -31.047 1 94.44 179 ASP B CA 1
ATOM 5982 C C . ASP B 1 179 ? -7.992 -15.297 -31.547 1 94.44 179 ASP B C 1
ATOM 5984 O O . ASP B 1 179 ? -8.055 -15.625 -32.719 1 94.44 179 ASP B O 1
ATOM 5988 N N . GLY B 1 180 ? -8.672 -15.836 -30.641 1 95.88 180 GLY B N 1
ATOM 5989 C CA . GLY B 1 180 ? -9.828 -16.656 -30.953 1 95.88 180 GLY B CA 1
ATOM 5990 C C . GLY B 1 180 ? -9.5 -18.141 -31.078 1 95.88 180 GLY B C 1
ATOM 5991 O O . GLY B 1 180 ? -10.383 -18.953 -31.312 1 95.88 180 GLY B O 1
ATOM 5992 N N . GLN B 1 181 ? -8.297 -18.562 -30.812 1 97.62 181 GLN B N 1
ATOM 5993 C CA . GLN B 1 181 ? -7.812 -19.891 -31.172 1 97.62 181 GLN B CA 1
ATOM 5994 C C . GLN B 1 181 ? -8.047 -20.875 -30.031 1 97.62 181 GLN B C 1
ATOM 5996 O O . GLN B 1 181 ? -8.094 -22.094 -30.266 1 97.62 181 GLN B O 1
ATOM 6001 N N . VAL B 1 182 ? -8.125 -20.438 -28.844 1 97.81 182 VAL B N 1
ATOM 6002 C CA . VAL B 1 182 ? -8.312 -21.281 -27.672 1 97.81 182 VAL B CA 1
ATOM 6003 C C . VAL B 1 182 ? -9.688 -21.016 -27.062 1 97.81 182 VAL B C 1
ATOM 6005 O O . VAL B 1 182 ? -9.953 -19.922 -26.578 1 97.81 182 VAL B O 1
ATOM 6008 N N . GLN B 1 183 ? -10.508 -22.062 -26.969 1 95.69 183 GLN B N 1
ATOM 6009 C CA . GLN B 1 183 ? -11.891 -21.875 -26.547 1 95.69 183 GLN B CA 1
ATOM 6010 C C . GLN B 1 183 ? -12.234 -22.781 -25.375 1 95.69 183 GLN B C 1
ATOM 6012 O O . GLN B 1 183 ? -13.383 -22.797 -24.906 1 95.69 183 GLN B O 1
ATOM 6017 N N . SER B 1 184 ? -11.289 -23.578 -24.938 1 97.69 184 SER B N 1
ATOM 6018 C CA . SER B 1 184 ? -11.531 -24.438 -23.781 1 97.69 184 SER B CA 1
ATOM 6019 C C . SER B 1 184 ? -11.859 -23.609 -22.531 1 97.69 184 SER B C 1
ATOM 6021 O O . SER B 1 184 ? -11.359 -22.484 -22.375 1 97.69 184 SER B O 1
ATOM 6023 N N . PRO B 1 185 ? -12.703 -24.156 -21.672 1 97.88 185 PRO B N 1
ATOM 6024 C CA . PRO B 1 185 ? -13.062 -23.406 -20.453 1 97.88 185 PRO B CA 1
ATOM 6025 C C . PRO B 1 185 ? -11.922 -23.328 -19.453 1 97.88 185 PRO B C 1
ATOM 6027 O O . PRO B 1 185 ? -11.938 -22.469 -18.562 1 97.88 185 PRO B O 1
ATOM 6030 N N . THR B 1 186 ? -11.016 -24.281 -19.531 1 98.5 186 THR B N 1
ATOM 6031 C CA . THR B 1 186 ? -9.898 -24.344 -18.594 1 98.5 186 THR B CA 1
ATOM 6032 C C . THR B 1 186 ? -8.57 -24.188 -19.328 1 98.5 186 THR B C 1
ATOM 6034 O O . THR B 1 186 ? -8.508 -24.375 -20.547 1 98.5 186 THR B O 1
ATOM 6037 N N . PHE B 1 187 ? -7.59 -23.797 -18.609 1 98.75 187 PHE B N 1
ATOM 6038 C CA . PHE B 1 187 ? -6.246 -23.562 -19.125 1 98.75 187 PHE B CA 1
ATOM 6039 C C . PHE B 1 187 ? -5.199 -23.797 -18.047 1 98.75 187 PHE B C 1
ATOM 6041 O O . PHE B 1 187 ? -5.43 -23.5 -16.875 1 98.75 187 PHE B O 1
ATOM 6048 N N . THR B 1 188 ? -4.082 -24.266 -18.391 1 98.75 188 THR B N 1
ATOM 6049 C CA . THR B 1 188 ? -3.035 -24.609 -17.438 1 98.75 188 THR B CA 1
ATOM 6050 C C . THR B 1 188 ? -2.506 -23.375 -16.734 1 98.75 188 THR B C 1
ATOM 6052 O O . THR B 1 188 ? -2.451 -22.281 -17.328 1 98.75 188 THR B O 1
ATOM 6055 N N . ALA B 1 189 ? -2.074 -23.547 -15.508 1 98.44 189 ALA B N 1
ATOM 6056 C CA . ALA B 1 189 ? -1.333 -22.516 -14.797 1 98.44 189 ALA B CA 1
ATOM 6057 C C . ALA B 1 189 ? 0.129 -22.484 -15.234 1 98.44 189 ALA B C 1
ATOM 6059 O O . ALA B 1 189 ? 0.832 -21.5 -15.008 1 98.44 189 ALA B O 1
ATOM 6060 N N . HIS B 1 190 ? 0.586 -23.609 -15.812 1 98.44 190 HIS B N 1
ATOM 6061 C CA . HIS B 1 190 ? 2.01 -23.75 -16.094 1 98.44 190 HIS B CA 1
ATOM 6062 C C . HIS B 1 190 ? 2.242 -24.156 -17.547 1 98.44 190 HIS B C 1
ATOM 6064 O O . HIS B 1 190 ? 2.807 -25.234 -17.812 1 98.44 190 HIS B O 1
ATOM 6070 N N . PRO B 1 191 ? 1.925 -23.281 -18.484 1 98.75 191 PRO B N 1
ATOM 6071 C CA . PRO B 1 191 ? 2.414 -23.594 -19.812 1 98.75 191 PRO B CA 1
ATOM 6072 C C . PRO B 1 191 ? 3.939 -23.656 -19.891 1 98.75 191 PRO B C 1
ATOM 6074 O O . PRO B 1 191 ? 4.625 -23.125 -19.016 1 98.75 191 PRO B O 1
ATOM 6077 N N . LYS B 1 192 ? 4.375 -24.422 -20.875 1 98.69 192 LYS B N 1
ATOM 6078 C CA . LYS B 1 192 ? 5.824 -24.516 -21.062 1 98.69 192 LYS B CA 1
ATOM 6079 C C . LYS B 1 192 ? 6.25 -23.844 -22.359 1 98.69 192 LYS B C 1
ATOM 6081 O O . LYS B 1 192 ? 5.562 -23.969 -23.375 1 98.69 192 LYS B O 1
ATOM 6086 N N . PHE B 1 193 ? 7.332 -23.203 -22.25 1 98 193 PHE B N 1
ATOM 6087 C CA . PHE B 1 193 ? 7.895 -22.5 -23.406 1 98 193 PHE B CA 1
ATOM 6088 C C . PHE B 1 193 ? 9.172 -23.188 -23.875 1 98 193 PHE B C 1
ATOM 6090 O O . PHE B 1 193 ? 10.188 -23.172 -23.172 1 98 193 PHE B O 1
ATOM 6097 N N . ASP B 1 194 ? 9.117 -23.734 -25.062 1 98.19 194 ASP B N 1
ATOM 6098 C CA . ASP B 1 194 ? 10.297 -24.391 -25.609 1 98.19 194 ASP B CA 1
ATOM 6099 C C . ASP B 1 194 ? 11.352 -23.359 -26.031 1 98.19 194 ASP B C 1
ATOM 6101 O O . ASP B 1 194 ? 11.102 -22.547 -26.938 1 98.19 194 ASP B O 1
ATOM 6105 N N . PRO B 1 195 ? 12.531 -23.391 -25.438 1 95.94 195 PRO B N 1
ATOM 6106 C CA . PRO B 1 195 ? 13.523 -22.344 -25.734 1 95.94 195 PRO B CA 1
ATOM 6107 C C . PRO B 1 195 ? 14.07 -22.438 -27.156 1 95.94 195 PRO B C 1
ATOM 6109 O O . PRO B 1 195 ? 14.602 -21.453 -27.672 1 95.94 195 PRO B O 1
ATOM 6112 N N . ASP B 1 196 ? 13.977 -23.547 -27.797 1 95.88 196 ASP B N 1
ATOM 6113 C CA . ASP B 1 196 ? 14.523 -23.734 -29.141 1 95.88 196 ASP B CA 1
ATOM 6114 C C . ASP B 1 196 ? 13.547 -23.234 -30.203 1 95.88 196 ASP B C 1
ATOM 6116 O O . ASP B 1 196 ? 13.953 -22.609 -31.188 1 95.88 196 ASP B O 1
ATOM 6120 N N . THR B 1 197 ? 12.273 -23.531 -29.969 1 96.81 197 THR B N 1
ATOM 6121 C CA . THR B 1 197 ? 11.297 -23.25 -31 1 96.81 197 THR B CA 1
ATOM 6122 C C . THR B 1 197 ? 10.539 -21.969 -30.703 1 96.81 197 THR B C 1
ATOM 6124 O O . THR B 1 197 ? 9.922 -21.375 -31.594 1 96.81 197 THR B O 1
ATOM 6127 N N . GLY B 1 198 ? 10.5 -21.562 -29.469 1 96.88 198 GLY B N 1
ATOM 6128 C CA . GLY B 1 198 ? 9.734 -20.391 -29.047 1 96.88 198 GLY B CA 1
ATOM 6129 C C . GLY B 1 198 ? 8.258 -20.688 -28.875 1 96.88 198 GLY B C 1
ATOM 6130 O O . GLY B 1 198 ? 7.469 -19.781 -28.578 1 96.88 198 GLY B O 1
ATOM 6131 N N . GLU B 1 199 ? 7.855 -21.938 -29.047 1 97.88 199 GLU B N 1
ATOM 6132 C CA . GLU B 1 199 ? 6.445 -22.297 -28.953 1 97.88 199 GLU B CA 1
ATOM 6133 C C . GLU B 1 199 ? 6.004 -22.391 -27.5 1 97.88 199 GLU B C 1
ATOM 6135 O O . GLU B 1 199 ? 6.824 -22.656 -26.609 1 97.88 199 GLU B O 1
ATOM 6140 N N . MET B 1 200 ? 4.727 -22.203 -27.281 1 98.69 200 MET B N 1
ATOM 6141 C CA . MET B 1 200 ? 4.078 -22.5 -26.016 1 98.69 200 MET B CA 1
ATOM 6142 C C . MET B 1 200 ? 3.309 -23.812 -26.094 1 98.69 200 MET B C 1
ATOM 6144 O O . MET B 1 200 ? 2.475 -24 -26.984 1 98.69 200 MET B O 1
ATOM 6148 N N . VAL B 1 201 ? 3.633 -24.734 -25.234 1 98.81 201 VAL B N 1
ATOM 6149 C CA . VAL B 1 201 ? 2.83 -25.938 -25.047 1 98.81 201 VAL B CA 1
ATOM 6150 C C . VAL B 1 201 ? 1.934 -25.766 -23.828 1 98.81 201 VAL B C 1
ATOM 6152 O O . VAL B 1 201 ? 2.416 -25.469 -22.734 1 98.81 201 VAL B O 1
ATOM 6155 N N . CYS B 1 202 ? 0.644 -25.906 -24.047 1 98.81 202 CYS B N 1
ATOM 6156 C CA . CYS B 1 202 ? -0.31 -25.688 -22.969 1 98.81 202 CYS B CA 1
ATOM 6157 C C . CYS B 1 202 ? -1.459 -26.688 -23.047 1 98.81 202 CYS B C 1
ATOM 6159 O O . CYS B 1 202 ? -1.548 -27.469 -24.016 1 98.81 202 CYS B O 1
ATOM 6161 N N . TYR B 1 203 ? -2.285 -26.766 -22 1 98.81 203 TYR B N 1
ATOM 6162 C CA . TYR B 1 203 ? -3.363 -27.734 -21.891 1 98.81 203 TYR B CA 1
ATOM 6163 C C . TYR B 1 203 ? -4.441 -27.266 -20.922 1 98.81 203 TYR B C 1
ATOM 6165 O O . TYR B 1 203 ? -4.27 -26.25 -20.234 1 98.81 203 TYR B O 1
ATOM 6173 N N . GLY B 1 204 ? -5.527 -27.859 -20.969 1 98.75 204 GLY B N 1
ATOM 6174 C CA . GLY B 1 204 ? -6.594 -27.75 -19.984 1 98.75 204 GLY B CA 1
ATOM 6175 C C . GLY B 1 204 ? -7.121 -29.109 -19.531 1 98.75 204 GLY B C 1
ATOM 6176 O O . GLY B 1 204 ? -7.266 -30.016 -20.344 1 98.75 204 GLY B O 1
ATOM 6177 N N . TYR B 1 205 ? -7.277 -29.297 -18.266 1 98.75 205 TYR B N 1
ATOM 6178 C CA . TYR B 1 205 ? -7.996 -30.453 -17.766 1 98.75 205 TYR B CA 1
ATOM 6179 C C . TYR B 1 205 ? -9.391 -30.078 -17.281 1 98.75 205 TYR B C 1
ATOM 6181 O O . TYR B 1 205 ? -9.703 -28.891 -17.141 1 98.75 205 TYR B O 1
ATOM 6189 N N . GLU B 1 206 ? -10.203 -31.109 -17.062 1 98.5 206 GLU B N 1
ATOM 6190 C CA . GLU B 1 206 ? -11.617 -30.812 -16.875 1 98.5 206 GLU B CA 1
ATOM 6191 C C . GLU B 1 206 ? -12.125 -29.828 -17.922 1 98.5 206 GLU B C 1
ATOM 6193 O O . GLU B 1 206 ? -12.773 -28.844 -17.594 1 98.5 206 GLU B O 1
ATOM 6198 N N . ALA B 1 207 ? -11.734 -30.125 -19.141 1 98.06 207 ALA B N 1
ATOM 6199 C CA . ALA B 1 207 ? -11.875 -29.156 -20.203 1 98.06 207 ALA B CA 1
ATOM 6200 C C . ALA B 1 207 ? -13.219 -29.312 -20.922 1 98.06 207 ALA B C 1
ATOM 6202 O O . ALA B 1 207 ? -13.617 -28.438 -21.703 1 98.06 207 ALA B O 1
ATOM 6203 N N . GLY B 1 208 ? -13.859 -30.375 -20.641 1 95.25 208 GLY B N 1
ATOM 6204 C CA . GLY B 1 208 ? -15.18 -30.531 -21.234 1 95.25 208 GLY B CA 1
ATOM 6205 C C . GLY B 1 208 ? -16.234 -29.656 -20.578 1 95.25 208 GLY B C 1
ATOM 6206 O O . GLY B 1 208 ? -16.062 -29.203 -19.438 1 95.25 208 GLY B O 1
ATOM 6207 N N . GLY B 1 209 ? -17.172 -29.344 -21.203 1 94 209 GLY B N 1
ATOM 6208 C CA . GLY B 1 209 ? -18.281 -28.594 -20.641 1 94 209 GLY B CA 1
ATOM 6209 C C . GLY B 1 209 ? -17.891 -27.188 -20.203 1 94 209 GLY B C 1
ATOM 6210 O O . GLY B 1 209 ? -17.328 -26.422 -20.984 1 94 209 GLY B O 1
ATOM 6211 N N . ASN B 1 210 ? -18.188 -26.891 -18.859 1 95.75 210 ASN B N 1
ATOM 6212 C CA . ASN B 1 210 ? -17.984 -25.516 -18.391 1 95.75 210 ASN B CA 1
ATOM 6213 C C . ASN B 1 210 ? -16.781 -25.422 -17.438 1 95.75 210 ASN B C 1
ATOM 6215 O O . ASN B 1 210 ? -16.516 -24.375 -16.875 1 95.75 210 ASN B O 1
ATOM 6219 N N . GLY B 1 211 ? -16.031 -26.5 -17.281 1 95.94 211 GLY B N 1
ATOM 6220 C CA . GLY B 1 211 ? -14.828 -26.484 -16.453 1 95.94 211 GLY B CA 1
ATOM 6221 C C . GLY B 1 211 ? -15.102 -26.797 -15 1 95.94 211 GLY B C 1
ATOM 6222 O O . GLY B 1 211 ? -14.188 -26.75 -14.164 1 95.94 211 GLY B O 1
ATOM 6223 N N . TYR B 1 212 ? -16.359 -27.172 -14.664 1 96 212 TYR B N 1
ATOM 6224 C CA . TYR B 1 212 ? -16.719 -27.469 -13.289 1 96 212 TYR B CA 1
ATOM 6225 C C . TYR B 1 212 ? -17.656 -28.672 -13.219 1 96 212 TYR B C 1
ATOM 6227 O O . TYR B 1 212 ? -18.5 -28.766 -12.32 1 96 212 TYR B O 1
ATOM 6235 N N . ASP B 1 213 ? -17.609 -29.594 -14.148 1 95.69 213 ASP B N 1
ATOM 6236 C CA . ASP B 1 213 ? -18.594 -30.656 -14.242 1 95.69 213 ASP B CA 1
ATOM 6237 C C . ASP B 1 213 ? -17.953 -32.031 -14.055 1 95.69 213 ASP B C 1
ATOM 6239 O O . ASP B 1 213 ? -18.578 -33.062 -14.344 1 95.69 213 ASP B O 1
ATOM 6243 N N . GLY B 1 214 ? -16.672 -32.031 -13.742 1 97.44 214 GLY B N 1
ATOM 6244 C CA . GLY B 1 214 ? -16 -33.312 -13.508 1 97.44 214 GLY B CA 1
ATOM 6245 C C . GLY B 1 214 ? -15.656 -34.031 -14.789 1 97.44 214 GLY B C 1
ATOM 6246 O O . GLY B 1 214 ? -15.438 -35.25 -14.766 1 97.44 214 GLY B O 1
ATOM 6247 N N . SER B 1 215 ? -15.617 -33.344 -15.906 1 97.94 215 SER B N 1
ATOM 6248 C CA . SER B 1 215 ? -15.258 -33.969 -17.172 1 97.94 215 SER B CA 1
ATOM 6249 C C . SER B 1 215 ? -13.836 -34.5 -17.141 1 97.94 215 SER B C 1
ATOM 6251 O O . SER B 1 215 ? -12.938 -33.875 -16.578 1 97.94 215 SER B O 1
ATOM 6253 N N . CYS B 1 216 ? -13.609 -35.656 -17.766 1 98.38 216 CYS B N 1
ATOM 6254 C CA . CYS B 1 216 ? -12.289 -36.25 -17.859 1 98.38 216 CYS B CA 1
ATOM 6255 C C . CYS B 1 216 ? -11.539 -35.781 -19.094 1 98.38 216 CYS B C 1
ATOM 6257 O O . CYS B 1 216 ? -10.445 -36.25 -19.391 1 98.38 216 CYS B O 1
ATOM 6259 N N . ASP B 1 217 ? -12.133 -34.875 -19.828 1 98.5 217 ASP B N 1
ATOM 6260 C CA . ASP B 1 217 ? -11.516 -34.344 -21.047 1 98.5 217 ASP B CA 1
ATOM 6261 C C . ASP B 1 217 ? -10.281 -33.5 -20.734 1 98.5 217 ASP B C 1
ATOM 6263 O O . ASP B 1 217 ? -10.305 -32.688 -19.812 1 98.5 217 ASP B O 1
ATOM 6267 N N . ILE B 1 218 ? -9.227 -33.75 -21.484 1 98.81 218 ILE B N 1
ATOM 6268 C CA . ILE B 1 218 ? -8.008 -32.969 -21.5 1 98.81 218 ILE B CA 1
ATOM 6269 C C . ILE B 1 218 ? -7.773 -32.406 -22.906 1 98.81 218 ILE B C 1
ATOM 6271 O O . ILE B 1 218 ? -7.879 -33.156 -23.891 1 98.81 218 ILE B O 1
ATOM 6275 N N . VAL B 1 219 ? -7.535 -31.188 -23.031 1 98.88 219 VAL B N 1
ATOM 6276 C CA . VAL B 1 219 ? -7.16 -30.625 -24.328 1 98.88 219 VAL B CA 1
ATOM 6277 C C . VAL B 1 219 ? -5.711 -30.141 -24.281 1 98.88 219 VAL B C 1
ATOM 6279 O O . VAL B 1 219 ? -5.273 -29.562 -23.281 1 98.88 219 VAL B O 1
ATOM 6282 N N . VAL B 1 220 ? -4.914 -30.422 -25.312 1 98.88 220 VAL B N 1
ATOM 6283 C CA . VAL B 1 220 ? -3.531 -29.984 -25.438 1 98.88 220 VAL B CA 1
ATOM 6284 C C . VAL B 1 220 ? -3.383 -29.094 -26.672 1 98.88 220 VAL B C 1
ATOM 6286 O O . VAL B 1 220 ? -3.902 -29.422 -27.734 1 98.88 220 VAL B O 1
ATOM 6289 N N . TYR B 1 221 ? -2.734 -27.922 -26.453 1 98.75 221 TYR B N 1
ATOM 6290 C CA . TYR B 1 221 ? -2.451 -27 -27.562 1 98.75 221 TYR B CA 1
ATOM 6291 C C . TYR B 1 221 ? -0.952 -26.766 -27.703 1 98.75 221 TYR B C 1
ATOM 6293 O O . TYR B 1 221 ? -0.208 -26.844 -26.719 1 98.75 221 TYR B O 1
ATOM 6301 N N . THR B 1 222 ? -0.526 -26.531 -28.938 1 98.81 222 THR B N 1
ATOM 6302 C CA . THR B 1 222 ? 0.741 -25.875 -29.219 1 98.81 222 THR B CA 1
ATOM 6303 C C . THR B 1 222 ? 0.513 -24.578 -29.984 1 98.81 222 THR B C 1
ATOM 6305 O O . THR B 1 222 ? -0.176 -24.578 -31.016 1 98.81 222 THR B O 1
ATOM 6308 N N . ILE B 1 223 ? 0.97 -23.516 -29.422 1 98.75 223 ILE B N 1
ATOM 6309 C CA . ILE B 1 223 ? 0.945 -22.203 -30.078 1 98.75 223 ILE B CA 1
ATOM 6310 C C . ILE B 1 223 ? 2.367 -21.781 -30.438 1 98.75 223 ILE B C 1
ATOM 6312 O O . ILE B 1 223 ? 3.238 -21.719 -29.562 1 98.75 223 ILE B O 1
ATOM 6316 N N . ASP B 1 224 ? 2.643 -21.469 -31.656 1 98.38 224 ASP B N 1
ATOM 6317 C CA . ASP B 1 224 ? 4.016 -21.219 -32.094 1 98.38 224 ASP B CA 1
ATOM 6318 C C . ASP B 1 224 ? 4.449 -19.797 -31.719 1 98.38 224 ASP B C 1
ATOM 6320 O O . ASP B 1 224 ? 3.674 -19.047 -31.125 1 98.38 224 ASP B O 1
ATOM 6324 N N . ARG B 1 225 ? 5.695 -19.438 -32 1 96.94 225 ARG B N 1
ATOM 6325 C CA . ARG B 1 225 ? 6.305 -18.172 -31.594 1 96.94 225 ARG B CA 1
ATOM 6326 C C . ARG B 1 225 ? 5.578 -16.984 -32.188 1 96.94 225 ARG B C 1
ATOM 6328 O O . ARG B 1 225 ? 5.652 -15.867 -31.688 1 96.94 225 ARG B O 1
ATOM 6335 N N . ASP B 1 226 ? 4.824 -17.219 -33.281 1 96.69 226 ASP B N 1
ATOM 6336 C CA . ASP B 1 226 ? 4.105 -16.141 -33.969 1 96.69 226 ASP B CA 1
ATOM 6337 C C . ASP B 1 226 ? 2.66 -16.062 -33.469 1 96.69 226 ASP B C 1
ATOM 6339 O O . ASP B 1 226 ? 1.9 -15.195 -33.906 1 96.69 226 ASP B O 1
ATOM 6343 N N . GLY B 1 227 ? 2.27 -16.953 -32.594 1 97.44 227 GLY B N 1
ATOM 6344 C CA . GLY B 1 227 ? 0.953 -16.891 -31.984 1 97.44 227 GLY B CA 1
ATOM 6345 C C . GLY B 1 227 ? -0.076 -17.75 -32.688 1 97.44 227 GLY B C 1
ATOM 6346 O O . GLY B 1 227 ? -1.27 -17.672 -32.375 1 97.44 227 GLY B O 1
ATOM 6347 N N . LYS B 1 228 ? 0.364 -18.547 -33.562 1 98.31 228 LYS B N 1
ATOM 6348 C CA . LYS B 1 228 ? -0.541 -19.422 -34.312 1 98.31 228 LYS B CA 1
ATOM 6349 C C . LYS B 1 228 ? -0.662 -20.781 -33.625 1 98.31 228 LYS B C 1
ATOM 6351 O O . LYS B 1 228 ? 0.347 -21.406 -33.312 1 98.31 228 LYS B O 1
ATOM 6356 N N . LYS B 1 229 ? -1.861 -21.188 -33.438 1 98.69 229 LYS B N 1
ATOM 6357 C CA . LYS B 1 229 ? -2.084 -22.547 -32.938 1 98.69 229 LYS B CA 1
ATOM 6358 C C . LYS B 1 229 ? -1.732 -23.578 -33.969 1 98.69 229 LYS B C 1
ATOM 6360 O O . LYS B 1 229 ? -2.34 -23.609 -35.062 1 98.69 229 LYS B O 1
ATOM 6365 N N . THR B 1 230 ? -0.825 -24.469 -33.688 1 98.56 230 THR B N 1
ATOM 6366 C CA . THR B 1 230 ? -0.351 -25.453 -34.688 1 98.56 230 THR B CA 1
ATOM 6367 C C . THR B 1 230 ? -0.821 -26.859 -34.312 1 98.56 230 THR B C 1
ATOM 6369 O O . THR B 1 230 ? -0.859 -27.75 -35.156 1 98.56 230 THR B O 1
ATOM 6372 N N . GLU B 1 231 ? -1.077 -27.094 -33.031 1 98.5 231 GLU B N 1
ATOM 6373 C CA . GLU B 1 231 ? -1.564 -28.391 -32.562 1 98.5 231 GLU B CA 1
ATOM 6374 C C . GLU B 1 231 ? -2.766 -28.219 -31.641 1 98.5 231 GLU B C 1
ATOM 6376 O O . GLU B 1 231 ? -2.82 -27.281 -30.859 1 98.5 231 GLU B O 1
ATOM 6381 N N . GLU B 1 232 ? -3.721 -29.078 -31.75 1 98.56 232 GLU B N 1
ATOM 6382 C CA . GLU B 1 232 ? -4.832 -29.266 -30.828 1 98.56 232 GLU B CA 1
ATOM 6383 C C . GLU B 1 232 ? -5.281 -30.719 -30.812 1 98.56 232 GLU B C 1
ATOM 6385 O O . GLU B 1 232 ? -5.543 -31.312 -31.859 1 98.56 232 GLU B O 1
ATOM 6390 N N . CYS B 1 233 ? -5.293 -31.25 -29.641 1 98.75 233 CYS B N 1
ATOM 6391 C CA . CYS B 1 233 ? -5.797 -32.625 -29.5 1 98.75 233 CYS B CA 1
ATOM 6392 C C . CYS B 1 233 ? -6.5 -32.812 -28.156 1 98.75 233 CYS B C 1
ATOM 6394 O O . CYS B 1 233 ? -6.051 -32.281 -27.141 1 98.75 233 CYS B O 1
ATOM 6396 N N . TRP B 1 234 ? -7.582 -33.531 -28.234 1 98.56 234 TRP B N 1
ATOM 6397 C CA . TRP B 1 234 ? -8.367 -33.844 -27.047 1 98.56 234 TRP B CA 1
ATOM 6398 C C . TRP B 1 234 ? -8.133 -35.25 -26.578 1 98.56 234 TRP B C 1
ATOM 6400 O O . TRP B 1 234 ? -8.148 -36.188 -27.391 1 98.56 234 TRP B O 1
ATOM 6410 N N . TYR B 1 235 ? -7.848 -35.406 -25.344 1 98.69 235 TYR B N 1
ATOM 6411 C CA . TYR B 1 235 ? -7.586 -36.688 -24.734 1 98.69 235 TYR B CA 1
ATOM 6412 C C . TYR B 1 235 ? -8.555 -36.969 -23.578 1 98.69 235 TYR B C 1
ATOM 6414 O O . TYR B 1 235 ? -9.328 -36.062 -23.203 1 98.69 235 TYR B O 1
ATOM 6422 N N . LYS B 1 236 ? -8.508 -38.219 -23.047 1 98.31 236 LYS B N 1
ATOM 6423 C CA . LYS B 1 236 ? -9.336 -38.594 -21.906 1 98.31 236 LYS B CA 1
ATOM 6424 C C . LYS B 1 236 ? -8.484 -39.062 -20.734 1 98.31 236 LYS B C 1
ATOM 6426 O O . LYS B 1 236 ? -7.605 -39.938 -20.906 1 98.31 236 LYS B O 1
ATOM 6431 N N . ALA B 1 237 ? -8.727 -38.531 -19.625 1 98.56 237 ALA B N 1
ATOM 6432 C CA . ALA B 1 237 ? -8.062 -38.969 -18.406 1 98.56 237 ALA B CA 1
ATOM 6433 C C . ALA B 1 237 ? -8.805 -40.156 -17.766 1 98.56 237 ALA B C 1
ATOM 6435 O O . ALA B 1 237 ? -10 -40.344 -18 1 98.56 237 ALA B O 1
ATOM 6436 N N . PRO B 1 238 ? -8.102 -40.938 -16.938 1 98.06 238 PRO B N 1
ATOM 6437 C CA . PRO B 1 238 ? -8.773 -42.062 -16.25 1 98.06 238 PRO B CA 1
ATOM 6438 C C . PRO B 1 238 ? -9.789 -41.562 -15.227 1 98.06 238 PRO B C 1
ATOM 6440 O O . PRO B 1 238 ? -10.727 -42.312 -14.891 1 98.06 238 PRO B O 1
ATOM 6443 N N . PHE B 1 239 ? -9.648 -40.469 -14.672 1 98 239 PHE B N 1
ATOM 6444 C CA . PHE B 1 239 ? -10.578 -39.781 -13.812 1 98 239 PHE B CA 1
ATOM 6445 C C . PHE B 1 239 ? -10.344 -38.25 -13.891 1 98 239 PHE B C 1
ATOM 6447 O O . PHE B 1 239 ? -9.32 -37.812 -14.406 1 98 239 PHE B O 1
ATOM 6454 N N . CYS B 1 240 ? -11.336 -37.531 -13.477 1 98.31 240 CYS B N 1
ATOM 6455 C CA . CYS B 1 240 ? -11.125 -36.094 -13.391 1 98.31 240 CYS B CA 1
ATOM 6456 C C . CYS B 1 240 ? -10.352 -35.719 -12.133 1 98.31 240 CYS B C 1
ATOM 6458 O O . CYS B 1 240 ? -10.883 -35.812 -11.023 1 98.31 240 CYS B O 1
ATOM 6460 N N . GLY B 1 241 ? -9.156 -35.375 -12.32 1 98.12 241 GLY B N 1
ATOM 6461 C CA . GLY B 1 241 ? -8.258 -35.031 -11.234 1 98.12 241 GLY B CA 1
ATOM 6462 C C . GLY B 1 241 ? -7.344 -33.875 -11.578 1 98.12 241 GLY B C 1
ATOM 6463 O O . GLY B 1 241 ? -7.348 -33.375 -12.719 1 98.12 241 GLY B O 1
ATOM 6464 N N . MET B 1 242 ? -6.594 -33.469 -10.633 1 98.25 242 MET B N 1
ATOM 6465 C CA . MET B 1 242 ? -5.77 -32.281 -10.789 1 98.25 242 MET B CA 1
ATOM 6466 C C . MET B 1 242 ? -4.496 -32.594 -11.562 1 98.25 242 MET B C 1
ATOM 6468 O O . MET B 1 242 ? -3.805 -33.562 -11.258 1 98.25 242 MET B O 1
ATOM 6472 N N . ILE B 1 243 ? -4.207 -31.859 -12.586 1 98.75 243 ILE B N 1
ATOM 6473 C CA . ILE B 1 243 ? -2.92 -31.766 -13.266 1 98.75 243 ILE B CA 1
ATOM 6474 C C . ILE B 1 243 ? -2.361 -30.344 -13.117 1 98.75 243 ILE B C 1
ATOM 6476 O O . ILE B 1 243 ? -2.705 -29.453 -13.898 1 98.75 243 ILE B O 1
ATOM 6480 N N . HIS B 1 244 ? -1.531 -30.156 -12.18 1 98.25 244 HIS B N 1
ATOM 6481 C CA . HIS B 1 244 ? -1.103 -28.812 -11.82 1 98.25 244 HIS B CA 1
ATOM 6482 C C . HIS B 1 244 ? 0.013 -28.312 -12.742 1 98.25 244 HIS B C 1
ATOM 6484 O O . HIS B 1 244 ? -0.022 -27.188 -13.219 1 98.25 244 HIS B O 1
ATOM 6490 N N . ASP B 1 245 ? 0.984 -29.109 -12.938 1 98.44 245 ASP B N 1
ATOM 6491 C CA . ASP B 1 245 ? 2.154 -28.828 -13.758 1 98.44 245 ASP B CA 1
ATOM 6492 C C . ASP B 1 245 ? 2.377 -29.922 -14.797 1 98.44 245 ASP B C 1
ATOM 6494 O O . ASP B 1 245 ? 1.681 -30.938 -14.789 1 98.44 245 ASP B O 1
ATOM 6498 N N . CYS B 1 246 ? 3.264 -29.641 -15.773 1 98.81 246 CYS B N 1
ATOM 6499 C CA . CYS B 1 246 ? 3.576 -30.594 -16.828 1 98.81 246 CYS B CA 1
ATOM 6500 C C . CYS B 1 246 ? 5.055 -30.547 -17.203 1 98.81 246 CYS B C 1
ATOM 6502 O O . CYS B 1 246 ? 5.777 -29.656 -16.75 1 98.81 246 CYS B O 1
ATOM 6504 N N . ALA B 1 247 ? 5.457 -31.562 -17.875 1 98.75 247 ALA B N 1
ATOM 6505 C CA . ALA B 1 247 ? 6.805 -31.594 -18.438 1 98.75 247 ALA B CA 1
ATOM 6506 C C . ALA B 1 247 ? 6.77 -31.688 -19.953 1 98.75 247 ALA B C 1
ATOM 6508 O O . ALA B 1 247 ? 5.859 -32.312 -20.531 1 98.75 247 ALA B O 1
ATOM 6509 N N . ILE B 1 248 ? 7.738 -31.062 -20.547 1 98.75 248 ILE B N 1
ATOM 6510 C CA . ILE B 1 248 ? 7.875 -31.266 -21.984 1 98.75 248 ILE B CA 1
ATOM 6511 C C . ILE B 1 248 ? 9.297 -31.719 -22.312 1 98.75 248 ILE B C 1
ATOM 6513 O O . ILE B 1 248 ? 10.242 -31.359 -21.594 1 98.75 248 ILE B O 1
ATOM 6517 N N . THR B 1 249 ? 9.438 -32.531 -23.281 1 98.56 249 THR B N 1
ATOM 6518 C CA . THR B 1 249 ? 10.68 -32.844 -23.969 1 98.56 249 THR B CA 1
ATOM 6519 C C . THR B 1 249 ? 10.609 -32.406 -25.422 1 98.56 249 THR B C 1
ATOM 6521 O O . THR B 1 249 ? 9.695 -31.672 -25.812 1 98.56 249 THR B O 1
ATOM 6524 N N . LYS B 1 250 ? 11.633 -32.781 -26.125 1 97.81 250 LYS B N 1
ATOM 6525 C CA . LYS B 1 250 ? 11.617 -32.375 -27.531 1 97.81 250 LYS B CA 1
ATOM 6526 C C . LYS B 1 250 ? 10.367 -32.938 -28.234 1 97.81 250 LYS B C 1
ATOM 6528 O O . LYS B 1 250 ? 9.789 -32.25 -29.078 1 97.81 250 LYS B O 1
ATOM 6533 N N . ASN B 1 251 ? 9.898 -34.094 -27.797 1 98 251 ASN B N 1
ATOM 6534 C CA . ASN B 1 251 ? 8.875 -34.75 -28.609 1 98 251 ASN B CA 1
ATOM 6535 C C . ASN B 1 251 ? 7.621 -35.062 -27.797 1 98 251 ASN B C 1
ATOM 6537 O O . ASN B 1 251 ? 6.59 -35.438 -28.359 1 98 251 ASN B O 1
ATOM 6541 N N . TYR B 1 252 ? 7.656 -34.875 -26.516 1 98.75 252 TYR B N 1
ATOM 6542 C CA . TYR B 1 252 ? 6.535 -35.344 -25.719 1 98.75 252 TYR B CA 1
ATOM 6543 C C . TYR B 1 252 ? 6.102 -34.312 -24.688 1 98.75 252 TYR B C 1
ATOM 6545 O O . TYR B 1 252 ? 6.895 -33.438 -24.297 1 98.75 252 TYR B O 1
ATOM 6553 N N . LEU B 1 253 ? 4.852 -34.344 -24.375 1 98.81 253 LEU B N 1
ATOM 6554 C CA . LEU B 1 253 ? 4.254 -33.719 -23.203 1 98.81 253 LEU B CA 1
ATOM 6555 C C . LEU B 1 253 ? 3.855 -34.75 -22.156 1 98.81 253 LEU B C 1
ATOM 6557 O O . LEU B 1 253 ? 3.23 -35.75 -22.484 1 98.81 253 LEU B O 1
ATOM 6561 N N . ILE B 1 254 ? 4.281 -34.594 -20.906 1 98.88 254 ILE B N 1
ATOM 6562 C CA . ILE B 1 254 ? 3.936 -35.469 -19.797 1 98.88 254 ILE B CA 1
ATOM 6563 C C . ILE B 1 254 ? 2.988 -34.75 -18.828 1 98.88 254 ILE B C 1
ATOM 6565 O O . ILE B 1 254 ? 3.266 -33.625 -18.406 1 98.88 254 ILE B O 1
ATOM 6569 N N . LEU B 1 255 ? 1.918 -35.406 -18.484 1 98.88 255 LEU B N 1
ATOM 6570 C CA . LEU B 1 255 ? 0.872 -34.844 -17.641 1 98.88 255 LEU B CA 1
ATOM 6571 C C . LEU B 1 255 ? 0.726 -35.656 -16.359 1 98.88 255 LEU B C 1
ATOM 6573 O O . LEU B 1 255 ? 0.083 -36.688 -16.344 1 98.88 255 LEU B O 1
ATOM 6577 N N . PRO B 1 256 ? 1.295 -35.156 -15.25 1 98.81 256 PRO B N 1
ATOM 6578 C CA . PRO B 1 256 ? 1.082 -35.812 -13.961 1 98.81 256 PRO B CA 1
ATOM 6579 C C . PRO B 1 256 ? -0.329 -35.625 -13.414 1 98.81 256 PRO B C 1
ATOM 6581 O O . PRO B 1 256 ? -0.718 -34.5 -13.109 1 98.81 256 PRO B O 1
ATOM 6584 N N . LEU B 1 257 ? -1.084 -36.688 -13.312 1 98.81 257 LEU B N 1
ATOM 6585 C CA . LEU B 1 257 ? -2.449 -36.656 -12.805 1 98.81 257 LEU B CA 1
ATOM 6586 C C . LEU B 1 257 ? -2.488 -37.062 -11.336 1 98.81 257 LEU B C 1
ATOM 6588 O O . LEU B 1 257 ? -2.273 -38.25 -11.016 1 98.81 257 LEU B O 1
ATOM 6592 N N . THR B 1 258 ? -2.74 -36.156 -10.492 1 98.62 258 THR B N 1
ATOM 6593 C CA . THR B 1 258 ? -2.754 -36.344 -9.047 1 98.62 258 THR B CA 1
ATOM 6594 C C . THR B 1 258 ? -4.082 -36.938 -8.594 1 98.62 258 THR B C 1
ATOM 6596 O O . THR B 1 258 ? -5.145 -36.562 -9.086 1 98.62 258 THR B O 1
ATOM 6599 N N . PRO B 1 259 ? -4.066 -37.906 -7.629 1 97.44 259 PRO B N 1
ATOM 6600 C CA . PRO B 1 259 ? -5.312 -38.531 -7.172 1 97.44 259 PRO B CA 1
ATOM 6601 C C . PRO B 1 259 ? -6.117 -37.625 -6.238 1 97.44 259 PRO B C 1
ATOM 6603 O O . PRO B 1 259 ? -6.555 -38.062 -5.176 1 97.44 259 PRO B O 1
ATOM 6606 N N . ILE B 1 260 ? -6.328 -36.5 -6.582 1 96.62 260 ILE B N 1
ATOM 6607 C CA . ILE B 1 260 ? -7.293 -35.562 -6.051 1 96.62 260 ILE B CA 1
ATOM 6608 C C . ILE B 1 260 ? -8.43 -35.344 -7.059 1 96.62 260 ILE B C 1
ATOM 6610 O O . ILE B 1 260 ? -8.25 -34.688 -8.07 1 96.62 260 ILE B O 1
ATOM 6614 N N . LYS B 1 261 ? -9.625 -35.844 -6.695 1 97.88 261 LYS B N 1
ATOM 6615 C CA . LYS B 1 261 ? -10.633 -36.156 -7.699 1 97.88 261 LYS B CA 1
ATOM 6616 C C . LYS B 1 261 ? -11.828 -35.219 -7.586 1 97.88 261 LYS B C 1
ATOM 6618 O O . LYS B 1 261 ? -12.133 -34.719 -6.496 1 97.88 261 LYS B O 1
ATOM 6623 N N . VAL B 1 262 ? -12.438 -35.031 -8.703 1 98.06 262 VAL B N 1
ATOM 6624 C CA . VAL B 1 262 ? -13.672 -34.25 -8.781 1 98.06 262 VAL B CA 1
ATOM 6625 C C . VAL B 1 262 ? -14.867 -35.188 -8.82 1 98.06 262 VAL B C 1
ATOM 6627 O O . VAL B 1 262 ? -14.805 -36.25 -9.445 1 98.06 262 VAL B O 1
ATOM 6630 N N . ASP B 1 263 ? -15.875 -34.812 -8.094 1 96.25 263 ASP B N 1
ATOM 6631 C CA . ASP B 1 263 ? -17.141 -35.531 -8.102 1 96.25 263 ASP B CA 1
ATOM 6632 C C . ASP B 1 263 ? -18.328 -34.594 -8.297 1 96.25 263 ASP B C 1
ATOM 6634 O O . ASP B 1 263 ? -18.578 -33.719 -7.445 1 96.25 263 ASP B O 1
ATOM 6638 N N . GLU B 1 264 ? -19.031 -34.75 -9.398 1 96.12 264 GLU B N 1
ATOM 6639 C CA . GLU B 1 264 ? -20.109 -33.844 -9.75 1 96.12 264 GLU B CA 1
ATOM 6640 C C . GLU B 1 264 ? -21.219 -33.875 -8.703 1 96.12 264 GLU B C 1
ATOM 6642 O O . GLU B 1 264 ? -21.828 -32.844 -8.406 1 96.12 264 GLU B O 1
ATOM 6647 N N . GLU B 1 265 ? -21.547 -35.062 -8.195 1 96.69 265 GLU B N 1
ATOM 6648 C CA . GLU B 1 265 ? -22.609 -35.156 -7.195 1 96.69 265 GLU B CA 1
ATOM 6649 C C . GLU B 1 265 ? -22.219 -34.438 -5.91 1 96.69 265 GLU B C 1
ATOM 6651 O O . GLU B 1 265 ? -23.078 -33.812 -5.27 1 96.69 265 GLU B O 1
ATOM 6656 N N . ARG B 1 266 ? -20.969 -34.562 -5.488 1 96.19 266 ARG B N 1
ATOM 6657 C CA . ARG B 1 266 ? -20.484 -33.781 -4.344 1 96.19 266 ARG B CA 1
ATOM 6658 C C . ARG B 1 266 ? -20.641 -32.281 -4.566 1 96.19 266 ARG B C 1
ATOM 6660 O O . ARG B 1 266 ? -21.047 -31.562 -3.66 1 96.19 266 ARG B O 1
ATOM 6667 N N . LEU B 1 267 ? -20.422 -31.828 -5.773 1 97.38 267 LEU B N 1
ATOM 6668 C CA . LEU B 1 267 ? -20.578 -30.422 -6.117 1 97.38 267 LEU B CA 1
ATOM 6669 C C . LEU B 1 267 ? -22.031 -29.969 -6.004 1 97.38 267 LEU B C 1
ATOM 6671 O O . LEU B 1 267 ? -22.312 -28.938 -5.41 1 97.38 267 LEU B O 1
ATOM 6675 N N . LYS B 1 268 ? -22.891 -30.719 -6.551 1 97.56 268 LYS B N 1
ATOM 6676 C CA . LYS B 1 268 ? -24.312 -30.391 -6.551 1 97.56 268 LYS B CA 1
ATOM 6677 C C . LYS B 1 268 ? -24.844 -30.281 -5.129 1 97.56 268 LYS B C 1
ATOM 6679 O O . LYS B 1 268 ? -25.766 -29.5 -4.871 1 97.56 268 LYS B O 1
ATOM 6684 N N . LYS B 1 269 ? -24.234 -31 -4.234 1 96.75 269 LYS B N 1
ATOM 6685 C CA . LYS B 1 269 ? -24.641 -30.969 -2.836 1 96.75 269 LYS B CA 1
ATOM 6686 C C . LYS B 1 269 ? -23.953 -29.828 -2.082 1 96.75 269 LYS B C 1
ATOM 6688 O O . LYS B 1 269 ? -24.109 -29.703 -0.866 1 96.75 269 LYS B O 1
ATOM 6693 N N . GLY B 1 270 ? -23.172 -29.094 -2.777 1 95.5 270 GLY B N 1
ATOM 6694 C CA . GLY B 1 270 ? -22.516 -27.938 -2.18 1 95.5 270 GLY B CA 1
ATOM 6695 C C . GLY B 1 270 ? -21.172 -28.25 -1.562 1 95.5 270 GLY B C 1
ATOM 6696 O O . GLY B 1 270 ? -20.641 -27.469 -0.775 1 95.5 270 GLY B O 1
ATOM 6697 N N . GLY B 1 271 ? -20.594 -29.406 -1.867 1 95.12 271 GLY B N 1
ATOM 6698 C CA . GLY B 1 271 ? -19.344 -29.844 -1.27 1 95.12 271 GLY B CA 1
ATOM 6699 C C . GLY B 1 271 ? -18.125 -29.312 -1.998 1 95.12 271 GLY B C 1
ATOM 6700 O O . GLY B 1 271 ? -18.234 -28.438 -2.855 1 95.12 271 GLY B O 1
ATOM 6701 N N . ASN B 1 272 ? -16.938 -29.875 -1.644 1 95.69 272 ASN B N 1
ATOM 6702 C CA . ASN B 1 272 ? -15.664 -29.453 -2.217 1 95.69 272 ASN B CA 1
ATOM 6703 C C . ASN B 1 272 ? -15.531 -29.891 -3.67 1 95.69 272 ASN B C 1
ATOM 6705 O O . ASN B 1 272 ? -16.078 -30.922 -4.062 1 95.69 272 ASN B O 1
ATOM 6709 N N . HIS B 1 273 ? -14.805 -29.094 -4.391 1 97.56 273 HIS B N 1
ATOM 6710 C CA . HIS B 1 273 ? -14.523 -29.469 -5.77 1 97.56 273 HIS B CA 1
ATOM 6711 C C . HIS B 1 273 ? -13.656 -30.719 -5.836 1 97.56 273 HIS B C 1
ATOM 6713 O O . HIS B 1 273 ? -13.906 -31.609 -6.648 1 97.56 273 HIS B O 1
ATOM 6719 N N . PHE B 1 274 ? -12.648 -30.781 -4.992 1 97.25 274 PHE B N 1
ATOM 6720 C CA . PHE B 1 274 ? -11.672 -31.859 -4.977 1 97.25 274 PHE B CA 1
ATOM 6721 C C . PHE B 1 274 ? -11.82 -32.719 -3.715 1 97.25 274 PHE B C 1
ATOM 6723 O O . PHE B 1 274 ? -12.289 -32.219 -2.688 1 97.25 274 PHE B O 1
ATOM 6730 N N . ALA B 1 275 ? -11.438 -33.938 -3.812 1 96.12 275 ALA B N 1
ATOM 6731 C CA . ALA B 1 275 ? -11.219 -34.812 -2.672 1 96.12 275 ALA B CA 1
ATOM 6732 C C . ALA B 1 275 ? -10.031 -35.75 -2.912 1 96.12 275 ALA B C 1
ATOM 6734 O O . ALA B 1 275 ? -9.898 -36.312 -3.99 1 96.12 275 ALA B O 1
ATOM 6735 N N . TRP B 1 276 ? -9.211 -35.812 -1.886 1 95.31 276 TRP B N 1
ATOM 6736 C CA . TRP B 1 276 ? -8.062 -36.719 -1.943 1 95.31 276 TRP B CA 1
ATOM 6737 C C . TRP B 1 276 ? -8.508 -38.188 -1.93 1 95.31 276 TRP B C 1
ATOM 6739 O O . TRP B 1 276 ? -9.414 -38.562 -1.18 1 95.31 276 TRP B O 1
ATOM 6749 N N . ASP B 1 277 ? -7.949 -39 -2.832 1 95.19 277 ASP B N 1
ATOM 6750 C CA . ASP B 1 277 ? -8.18 -40.438 -2.822 1 95.19 277 ASP B CA 1
ATOM 6751 C C . ASP B 1 277 ? -6.895 -41.188 -2.473 1 95.19 277 ASP B C 1
ATOM 6753 O O . ASP B 1 277 ? -6.07 -41.469 -3.348 1 95.19 277 ASP B O 1
ATOM 6757 N N . PRO B 1 278 ? -6.727 -41.562 -1.253 1 92.31 278 PRO B N 1
ATOM 6758 C CA . PRO B 1 278 ? -5.484 -42.188 -0.819 1 92.31 278 PRO B CA 1
ATOM 6759 C C . PRO B 1 278 ? -5.301 -43.594 -1.418 1 92.31 278 PRO B C 1
ATOM 6761 O O . PRO B 1 278 ? -4.211 -44.156 -1.337 1 92.31 278 PRO B O 1
ATOM 6764 N N . ASP B 1 279 ? -6.32 -44.156 -2.055 1 93.94 279 ASP B N 1
ATOM 6765 C CA . ASP B 1 279 ? -6.262 -45.531 -2.582 1 93.94 279 ASP B CA 1
ATOM 6766 C C . ASP B 1 279 ? -5.996 -45.531 -4.086 1 93.94 279 ASP B C 1
ATOM 6768 O O . ASP B 1 279 ? -5.816 -46.562 -4.691 1 93.94 279 ASP B O 1
ATOM 6772 N N . GLU B 1 280 ? -6.035 -44.375 -4.633 1 96.62 280 GLU B N 1
ATOM 6773 C CA . GLU B 1 280 ? -5.809 -44.25 -6.07 1 96.62 280 GLU B CA 1
ATOM 6774 C C . GLU B 1 280 ? -4.328 -44.062 -6.379 1 96.62 280 GLU B C 1
ATOM 6776 O O . GLU B 1 280 ? -3.625 -43.344 -5.648 1 96.62 280 GLU B O 1
ATOM 6781 N N . ASP B 1 281 ? -3.814 -44.656 -7.457 1 97.75 281 ASP B N 1
ATOM 6782 C CA . ASP B 1 281 ? -2.459 -44.438 -7.949 1 97.75 281 ASP B CA 1
ATOM 6783 C C . ASP B 1 281 ? -2.281 -43 -8.445 1 97.75 281 ASP B C 1
ATOM 6785 O O . ASP B 1 281 ? -3.258 -42.344 -8.789 1 97.75 281 ASP B O 1
ATOM 6789 N N . GLN B 1 282 ? -1.029 -42.531 -8.398 1 98.06 282 GLN B N 1
ATOM 6790 C CA . GLN B 1 282 ? -0.71 -41.375 -9.242 1 98.06 282 GLN B CA 1
ATOM 6791 C C . GLN B 1 282 ? -0.482 -41.781 -10.688 1 98.06 282 GLN B C 1
ATOM 6793 O O . GLN B 1 282 ? -0.046 -42.906 -10.953 1 98.06 282 GLN B O 1
ATOM 6798 N N . TRP B 1 283 ? -0.807 -40.938 -11.609 1 98.75 283 TRP B N 1
ATOM 6799 C CA . TRP B 1 283 ? -0.733 -41.281 -13.023 1 98.75 283 TRP B CA 1
ATOM 6800 C C . TRP B 1 283 ? 0.145 -40.312 -13.797 1 98.75 283 TRP B C 1
ATOM 6802 O O . TRP B 1 283 ? 0.306 -39.156 -13.383 1 98.75 283 TRP B O 1
ATOM 6812 N N . TYR B 1 284 ? 0.77 -40.781 -14.883 1 98.81 284 TYR B N 1
ATOM 6813 C CA . TYR B 1 284 ? 1.528 -39.969 -15.828 1 98.81 284 TYR B CA 1
ATOM 6814 C C . TYR B 1 284 ? 1.021 -40.156 -17.25 1 98.81 284 TYR B C 1
ATOM 6816 O O . TYR B 1 284 ? 1.181 -41.25 -17.828 1 98.81 284 TYR B O 1
ATOM 6824 N N . GLY B 1 285 ? 0.361 -39.156 -17.75 1 98.81 285 GLY B N 1
ATOM 6825 C CA . GLY B 1 285 ? -0.033 -39.156 -19.141 1 98.81 285 GLY B CA 1
ATOM 6826 C C . GLY B 1 285 ? 1.06 -38.688 -20.078 1 98.81 285 GLY B C 1
ATOM 6827 O O . GLY B 1 285 ? 1.682 -37.625 -19.828 1 98.81 285 GLY B O 1
ATOM 6828 N N . ILE B 1 286 ? 1.357 -39.438 -21.141 1 98.81 286 ILE B N 1
ATOM 6829 C CA . ILE B 1 286 ? 2.369 -39.062 -22.125 1 98.81 286 ILE B CA 1
ATOM 6830 C C . ILE B 1 286 ? 1.723 -38.938 -23.5 1 98.81 286 ILE B C 1
ATOM 6832 O O . ILE B 1 286 ? 1.089 -39.875 -23.984 1 98.81 286 ILE B O 1
ATOM 6836 N N . VAL B 1 287 ? 1.854 -37.781 -24.125 1 98.5 287 VAL B N 1
ATOM 6837 C CA . VAL B 1 287 ? 1.311 -37.562 -25.469 1 98.5 287 VAL B CA 1
ATOM 6838 C C . VAL B 1 287 ? 2.383 -36.969 -26.359 1 98.5 287 VAL B C 1
ATOM 6840 O O . VAL B 1 287 ? 3.273 -36.25 -25.891 1 98.5 287 VAL B O 1
ATOM 6843 N N . PRO B 1 288 ? 2.322 -37.281 -27.672 1 98.25 288 PRO B N 1
ATOM 6844 C CA . PRO B 1 288 ? 3.264 -36.625 -28.578 1 98.25 288 PRO B CA 1
ATOM 6845 C C . PRO B 1 288 ? 2.975 -35.125 -28.766 1 98.25 288 PRO B C 1
ATOM 6847 O O . PRO B 1 288 ? 1.812 -34.719 -28.797 1 98.25 288 PRO B O 1
ATOM 6850 N N . ARG B 1 289 ? 3.957 -34.312 -28.922 1 98.06 289 ARG B N 1
ATOM 6851 C CA . ARG B 1 289 ? 3.795 -32.875 -29.109 1 98.06 289 ARG B CA 1
ATOM 6852 C C . ARG B 1 289 ? 3.305 -32.562 -30.516 1 98.06 289 ARG B C 1
ATOM 6854 O O . ARG B 1 289 ? 2.797 -31.469 -30.766 1 98.06 289 ARG B O 1
ATOM 6861 N N . ARG B 1 290 ? 3.535 -33.469 -31.422 1 97.81 290 ARG B N 1
ATOM 6862 C CA . ARG B 1 290 ? 3.166 -33.281 -32.812 1 97.81 290 ARG B CA 1
ATOM 6863 C C . ARG B 1 290 ? 2.256 -34.406 -33.312 1 97.81 290 ARG B C 1
ATOM 6865 O O . ARG B 1 290 ? 2.508 -35.562 -33.031 1 97.81 290 ARG B O 1
ATOM 6872 N N . GLY B 1 291 ? 1.245 -33.938 -34.031 1 97.81 291 GLY B N 1
ATOM 6873 C CA . GLY B 1 291 ? 0.371 -34.906 -34.688 1 97.81 291 GLY B CA 1
ATOM 6874 C C . GLY B 1 291 ? -0.387 -35.781 -33.719 1 97.81 291 GLY B C 1
ATOM 6875 O O . GLY B 1 291 ? -0.745 -36.906 -34.094 1 97.81 291 GLY B O 1
ATOM 6876 N N . GLY B 1 292 ? -0.6 -35.344 -32.625 1 97.62 292 GLY B N 1
ATOM 6877 C CA . GLY B 1 292 ? -1.275 -36.156 -31.625 1 97.62 292 GLY B CA 1
ATOM 6878 C C . GLY B 1 292 ? -2.686 -36.562 -32.031 1 97.62 292 GLY B C 1
ATOM 6879 O O . GLY B 1 292 ? -3.404 -35.75 -32.625 1 97.62 292 GLY B O 1
ATOM 6880 N N . LYS B 1 293 ? -3.074 -37.781 -31.641 1 98.19 293 LYS B N 1
ATOM 6881 C CA . LYS B 1 293 ? -4.438 -38.312 -31.734 1 98.19 293 LYS B CA 1
ATOM 6882 C C . LYS B 1 293 ? -4.957 -38.75 -30.375 1 98.19 293 LYS B C 1
ATOM 6884 O O . LYS B 1 293 ? -4.172 -39.094 -29.484 1 98.19 293 LYS B O 1
ATOM 6889 N N . PRO B 1 294 ? -6.223 -38.688 -30.234 1 97.88 294 PRO B N 1
ATOM 6890 C CA . PRO B 1 294 ? -6.801 -39.031 -28.922 1 97.88 294 PRO B CA 1
ATOM 6891 C C . PRO B 1 294 ? -6.301 -40.344 -28.375 1 97.88 294 PRO B C 1
ATOM 6893 O O . PRO B 1 294 ? -6.133 -40.5 -27.172 1 97.88 294 PRO B O 1
ATOM 6896 N N . GLU B 1 295 ? -6 -41.312 -29.266 1 96.38 295 GLU B N 1
ATOM 6897 C CA . GLU B 1 295 ? -5.625 -42.656 -28.844 1 96.38 295 GLU B CA 1
ATOM 6898 C C . GLU B 1 295 ? -4.141 -42.719 -28.5 1 96.38 295 GLU B C 1
ATOM 6900 O O . GLU B 1 295 ? -3.674 -43.719 -27.953 1 96.38 295 GLU B O 1
ATOM 6905 N N . ASP B 1 296 ? -3.477 -41.656 -28.703 1 97.38 296 ASP B N 1
ATOM 6906 C CA . ASP B 1 296 ? -2.023 -41.688 -28.562 1 97.38 296 ASP B CA 1
ATOM 6907 C C . ASP B 1 296 ? -1.609 -41.531 -27.109 1 97.38 296 ASP B C 1
ATOM 6909 O O . ASP B 1 296 ? -0.455 -41.812 -26.75 1 97.38 296 ASP B O 1
ATOM 6913 N N . ILE B 1 297 ? -2.471 -41.125 -26.25 1 98.25 297 ILE B N 1
ATOM 6914 C CA . ILE B 1 297 ? -2.068 -40.875 -24.875 1 98.25 297 ILE B CA 1
ATOM 6915 C C . ILE B 1 297 ? -1.771 -42.219 -24.188 1 98.25 297 ILE B C 1
ATOM 6917 O O . ILE B 1 297 ? -2.543 -43.188 -24.328 1 98.25 297 ILE B O 1
ATOM 6921 N N . VAL B 1 298 ? -0.613 -42.312 -23.547 1 98.06 298 VAL B N 1
ATOM 6922 C CA . VAL B 1 298 ? -0.232 -43.438 -22.688 1 98.06 298 VAL B CA 1
ATOM 6923 C C . VAL B 1 298 ? -0.349 -43 -21.219 1 98.06 298 VAL B C 1
ATOM 6925 O O . VAL B 1 298 ? 0.171 -41.969 -20.828 1 98.06 298 VAL B O 1
ATOM 6928 N N . TRP B 1 299 ? -1.05 -43.812 -20.438 1 98.5 299 TRP B N 1
ATOM 6929 C CA . TRP B 1 299 ? -1.147 -43.562 -19 1 98.5 299 TRP B CA 1
ATOM 6930 C C . TRP B 1 299 ? -0.352 -44.594 -18.219 1 98.5 299 TRP B C 1
ATOM 6932 O O . TRP B 1 299 ? -0.696 -45.781 -18.203 1 98.5 299 TRP B O 1
ATOM 6942 N N . LEU B 1 300 ? 0.659 -44.156 -17.562 1 98.62 300 LEU B N 1
ATOM 6943 C CA . LEU B 1 300 ? 1.433 -45 -16.641 1 98.62 300 LEU B CA 1
ATOM 6944 C C . LEU B 1 300 ? 1.021 -44.75 -15.195 1 98.62 300 LEU B C 1
ATOM 6946 O O . LEU B 1 300 ? 0.523 -43.656 -14.867 1 98.62 300 LEU B O 1
ATOM 6950 N N . ARG B 1 301 ? 1.21 -45.688 -14.312 1 98.19 301 ARG B N 1
ATOM 6951 C CA . ARG B 1 301 ? 0.748 -45.594 -12.938 1 98.19 301 ARG B CA 1
ATOM 6952 C C . ARG B 1 301 ? 1.904 -45.75 -11.953 1 98.19 301 ARG B C 1
ATOM 6954 O O . ARG B 1 301 ? 2.869 -46.469 -12.242 1 98.19 301 ARG B O 1
ATOM 6961 N N . ALA B 1 302 ? 1.842 -45.156 -10.875 1 98.25 302 ALA B N 1
ATOM 6962 C CA . ALA B 1 302 ? 2.764 -45.344 -9.75 1 98.25 302 ALA B CA 1
ATOM 6963 C C . ALA B 1 302 ? 2.025 -45.281 -8.422 1 98.25 302 ALA B C 1
ATOM 6965 O O . ALA B 1 302 ? 0.817 -45.031 -8.383 1 98.25 302 ALA B O 1
ATOM 6966 N N . ASP B 1 303 ? 2.746 -45.594 -7.285 1 97.56 303 ASP B N 1
ATOM 6967 C CA . ASP B 1 303 ? 2.152 -45.531 -5.953 1 97.56 303 ASP B CA 1
ATOM 6968 C C . ASP B 1 303 ? 1.553 -44.156 -5.668 1 97.56 303 ASP B C 1
ATOM 6970 O O . ASP B 1 303 ? 2.033 -43.156 -6.184 1 97.56 303 ASP B O 1
ATOM 6974 N N . ASN B 1 304 ? 0.525 -44.188 -4.809 1 96.62 304 ASN B N 1
ATOM 6975 C CA . ASN B 1 304 ? -0.153 -42.969 -4.445 1 96.62 304 ASN B CA 1
ATOM 6976 C C . ASN B 1 304 ? 0.843 -41.844 -4.117 1 96.62 304 ASN B C 1
ATOM 6978 O O . ASN B 1 304 ? 1.909 -42.125 -3.559 1 96.62 304 ASN B O 1
ATOM 6982 N N . GLY B 1 305 ? 0.528 -40.688 -4.512 1 96.06 305 GLY B N 1
ATOM 6983 C CA . GLY B 1 305 ? 1.383 -39.531 -4.297 1 96.06 305 GLY B CA 1
ATOM 6984 C C . GLY B 1 305 ? 0.762 -38.219 -4.777 1 96.06 305 GLY B C 1
ATOM 6985 O O . GLY B 1 305 ? -0.189 -38.25 -5.562 1 96.06 305 GLY B O 1
ATOM 6986 N N . PHE B 1 306 ? 1.23 -37.156 -4.223 1 96.5 306 PHE B N 1
ATOM 6987 C CA . PHE B 1 306 ? 0.774 -35.812 -4.566 1 96.5 306 PHE B CA 1
ATOM 6988 C C . PHE B 1 306 ? 1.832 -35.062 -5.379 1 96.5 306 PHE B C 1
ATOM 6990 O O . PHE B 1 306 ? 2.896 -34.719 -4.855 1 96.5 306 PHE B O 1
ATOM 6997 N N . HIS B 1 307 ? 1.533 -34.844 -6.648 1 98.12 307 HIS B N 1
ATOM 6998 C CA . HIS B 1 307 ? 2.5 -34.188 -7.531 1 98.12 307 HIS B CA 1
ATOM 6999 C C . HIS B 1 307 ? 2.66 -32.719 -7.199 1 98.12 307 HIS B C 1
ATOM 7001 O O . HIS B 1 307 ? 1.669 -32 -7 1 98.12 307 HIS B O 1
ATOM 7007 N N . GLY B 1 308 ? 3.938 -32.281 -7.117 1 97.12 308 GLY B N 1
ATOM 7008 C CA . GLY B 1 308 ? 4.262 -30.859 -7.043 1 97.12 308 GLY B CA 1
ATOM 7009 C C . GLY B 1 308 ? 4.688 -30.281 -8.383 1 97.12 308 GLY B C 1
ATOM 7010 O O . GLY B 1 308 ? 3.98 -30.422 -9.383 1 97.12 308 GLY B O 1
ATOM 7011 N N . HIS B 1 309 ? 5.848 -29.609 -8.352 1 98.19 309 HIS B N 1
ATOM 7012 C CA . HIS B 1 309 ? 6.297 -28.922 -9.562 1 98.19 309 HIS B CA 1
ATOM 7013 C C . HIS B 1 309 ? 7.398 -29.703 -10.266 1 98.19 309 HIS B C 1
ATOM 7015 O O . HIS B 1 309 ? 8.227 -30.344 -9.609 1 98.19 309 HIS B O 1
ATOM 7021 N N . VAL B 1 310 ? 7.383 -29.578 -11.562 1 98.06 310 VAL B N 1
ATOM 7022 C CA . VAL B 1 310 ? 8.414 -30.156 -12.414 1 98.06 310 VAL B CA 1
ATOM 7023 C C . VAL B 1 310 ? 9.641 -29.266 -12.43 1 98.06 310 VAL B C 1
ATOM 7025 O O . VAL B 1 310 ? 9.531 -28.047 -12.617 1 98.06 310 VAL B O 1
ATOM 7028 N N . ALA B 1 311 ? 10.812 -29.828 -12.188 1 96.75 311 ALA B N 1
ATOM 7029 C CA . ALA B 1 311 ? 12.062 -29.094 -12.328 1 96.75 311 ALA B CA 1
ATOM 7030 C C . ALA B 1 311 ? 12.531 -29.078 -13.781 1 96.75 311 ALA B C 1
ATOM 7032 O O . ALA B 1 311 ? 12.547 -28.016 -14.414 1 96.75 311 ALA B O 1
ATOM 7033 N N . GLY B 1 312 ? 12.781 -30.188 -14.289 1 97.38 312 GLY B N 1
ATOM 7034 C CA . GLY B 1 312 ? 13.227 -30.312 -15.672 1 97.38 312 GLY B CA 1
ATOM 7035 C C . GLY B 1 312 ? 12.867 -31.641 -16.312 1 97.38 312 GLY B C 1
ATOM 7036 O O . GLY B 1 312 ? 12.469 -32.562 -15.609 1 97.38 312 GLY B O 1
ATOM 7037 N N . SER B 1 313 ? 13 -31.688 -17.625 1 98.69 313 SER B N 1
ATOM 7038 C CA . SER B 1 313 ? 12.68 -32.875 -18.391 1 98.69 313 SER B CA 1
ATOM 7039 C C . SER B 1 313 ? 13.383 -32.875 -19.75 1 98.69 313 SER B C 1
ATOM 7041 O O . SER B 1 313 ? 13.594 -31.828 -20.344 1 98.69 313 SER B O 1
ATOM 7043 N N . TYR B 1 314 ? 13.758 -34 -20.203 1 98.62 314 TYR B N 1
ATOM 7044 C CA . TYR B 1 314 ? 14.438 -34.156 -21.484 1 98.62 314 TYR B CA 1
ATOM 7045 C C . TYR B 1 314 ? 14.391 -35.625 -21.938 1 98.62 314 TYR B C 1
ATOM 7047 O O . TYR B 1 314 ? 13.906 -36.5 -21.203 1 98.62 314 TYR B O 1
ATOM 7055 N N . GLU B 1 315 ? 14.766 -35.844 -23.125 1 98.44 315 GLU B N 1
ATOM 7056 C CA . GLU B 1 315 ? 14.977 -37.219 -23.641 1 98.44 315 GLU B CA 1
ATOM 7057 C C . GLU B 1 315 ? 16.453 -37.594 -23.594 1 98.44 315 GLU B C 1
ATOM 7059 O O . GLU B 1 315 ? 17.312 -36.812 -24 1 98.44 315 GLU B O 1
ATOM 7064 N N . ASP B 1 316 ? 16.703 -38.719 -23.062 1 97.12 316 ASP B N 1
ATOM 7065 C CA . ASP B 1 316 ? 18.094 -39.156 -23.031 1 97.12 316 ASP B CA 1
ATOM 7066 C C . ASP B 1 316 ? 18.5 -39.812 -24.359 1 97.12 316 ASP B C 1
ATOM 7068 O O . ASP B 1 316 ? 17.75 -39.781 -25.328 1 97.12 316 ASP B O 1
ATOM 7072 N N . ASP B 1 317 ? 19.719 -40.312 -24.406 1 95.81 317 ASP B N 1
ATOM 7073 C CA . ASP B 1 317 ? 20.312 -40.812 -25.641 1 95.81 317 ASP B CA 1
ATOM 7074 C C . ASP B 1 317 ? 19.578 -42.094 -26.125 1 95.81 317 ASP B C 1
ATOM 7076 O O . ASP B 1 317 ? 19.625 -42.438 -27.297 1 95.81 317 ASP B O 1
ATOM 7080 N N . ASP B 1 318 ? 18.953 -42.75 -25.266 1 96 318 ASP B N 1
ATOM 7081 C CA . ASP B 1 318 ? 18.234 -43.969 -25.594 1 96 318 ASP B CA 1
ATOM 7082 C C . ASP B 1 318 ? 16.781 -43.656 -25.984 1 96 318 ASP B C 1
ATOM 7084 O O . ASP B 1 318 ? 15.992 -44.562 -26.219 1 96 318 ASP B O 1
ATOM 7088 N N . GLY B 1 319 ? 16.406 -42.438 -25.906 1 95.56 319 GLY B N 1
ATOM 7089 C CA . GLY B 1 319 ? 15.062 -42.031 -26.281 1 95.56 319 GLY B CA 1
ATOM 7090 C C . GLY B 1 319 ? 14.078 -42.094 -25.125 1 95.56 319 GLY B C 1
ATOM 7091 O O . GLY B 1 319 ? 12.875 -41.969 -25.328 1 95.56 319 GLY B O 1
ATOM 7092 N N . LYS B 1 320 ? 14.57 -42.344 -24.016 1 98.12 320 LYS B N 1
ATOM 7093 C CA . LYS B 1 320 ? 13.711 -42.344 -22.844 1 98.12 320 LYS B CA 1
ATOM 7094 C C . LYS B 1 320 ? 13.438 -40.938 -22.328 1 98.12 320 LYS B C 1
ATOM 7096 O O . LYS B 1 320 ? 14.25 -40.031 -22.531 1 98.12 320 LYS B O 1
ATOM 7101 N N . ILE B 1 321 ? 12.328 -40.844 -21.719 1 98.69 321 ILE B N 1
ATOM 7102 C CA . ILE B 1 321 ? 11.891 -39.562 -21.172 1 98.69 321 ILE B CA 1
ATOM 7103 C C . ILE B 1 321 ? 12.328 -39.438 -19.719 1 98.69 321 ILE B C 1
ATOM 7105 O O . ILE B 1 321 ? 11.969 -40.281 -18.875 1 98.69 321 ILE B O 1
ATOM 7109 N N . VAL B 1 322 ? 13.117 -38.469 -19.406 1 98.75 322 VAL B N 1
ATOM 7110 C CA . VAL B 1 322 ? 13.523 -38.156 -18.047 1 98.75 322 VAL B CA 1
ATOM 7111 C C . VAL B 1 322 ? 12.711 -36.969 -17.516 1 98.75 322 VAL B C 1
ATOM 7113 O O . VAL B 1 322 ? 12.641 -35.906 -18.172 1 98.75 322 VAL B O 1
ATOM 7116 N N . VAL B 1 323 ? 12.07 -37.125 -16.375 1 98.75 323 VAL B N 1
ATOM 7117 C CA . VAL B 1 323 ? 11.297 -36.062 -15.727 1 98.75 323 VAL B CA 1
ATOM 7118 C C . VAL B 1 323 ? 11.68 -35.969 -14.258 1 98.75 323 VAL B C 1
ATOM 7120 O O . VAL B 1 323 ? 11.625 -36.938 -13.523 1 98.75 323 VAL B O 1
ATOM 7123 N N . ASP B 1 324 ? 12.109 -34.812 -13.844 1 98.69 324 ASP B N 1
ATOM 7124 C CA . ASP B 1 324 ? 12.367 -34.531 -12.43 1 98.69 324 ASP B CA 1
ATOM 7125 C C . ASP B 1 324 ? 11.211 -33.781 -11.805 1 98.69 324 ASP B C 1
ATOM 7127 O O . ASP B 1 324 ? 10.898 -32.656 -12.234 1 98.69 324 ASP B O 1
ATOM 7131 N N . LEU B 1 325 ? 10.594 -34.375 -10.805 1 97.19 325 LEU B N 1
ATOM 7132 C CA . LEU B 1 325 ? 9.336 -33.875 -10.258 1 97.19 325 LEU B CA 1
ATOM 7133 C C . LEU B 1 325 ? 9.273 -34.125 -8.75 1 97.19 325 LEU B C 1
ATOM 7135 O O . LEU B 1 325 ? 9.68 -35.188 -8.273 1 97.19 325 LEU B O 1
ATOM 7139 N N . SER B 1 326 ? 8.805 -33.125 -8.016 1 97.56 326 SER B N 1
ATOM 7140 C CA . SER B 1 326 ? 8.539 -33.344 -6.594 1 97.56 326 SER B CA 1
ATOM 7141 C C . SER B 1 326 ? 7.227 -34.062 -6.383 1 97.56 326 SER B C 1
ATOM 7143 O O . SER B 1 326 ? 6.207 -33.719 -6.984 1 97.56 326 SER B O 1
ATOM 7145 N N . VAL B 1 327 ? 7.238 -35.094 -5.516 1 97.56 327 VAL B N 1
ATOM 7146 C CA . VAL B 1 327 ? 6.055 -35.875 -5.16 1 97.56 327 VAL B CA 1
ATOM 7147 C C . VAL B 1 327 ? 5.957 -36 -3.641 1 97.56 327 VAL B C 1
ATOM 7149 O O . VAL B 1 327 ? 6.891 -36.469 -2.988 1 97.56 327 VAL B O 1
ATOM 7152 N N . ALA B 1 328 ? 4.875 -35.594 -3.141 1 94.94 328 ALA B N 1
ATOM 7153 C CA . ALA B 1 328 ? 4.648 -35.719 -1.703 1 94.94 328 ALA B CA 1
ATOM 7154 C C . ALA B 1 328 ? 4.062 -37.094 -1.354 1 94.94 328 ALA B C 1
ATOM 7156 O O . ALA B 1 328 ? 3.311 -37.656 -2.139 1 94.94 328 ALA B O 1
ATOM 7157 N N . SER B 1 329 ? 4.297 -37.469 -0.159 1 91.88 329 SER B N 1
ATOM 7158 C CA . SER B 1 329 ? 3.924 -38.812 0.301 1 91.88 329 SER B CA 1
ATOM 7159 C C . SER B 1 329 ? 2.445 -38.875 0.664 1 91.88 329 SER B C 1
ATOM 7161 O O . SER B 1 329 ? 1.892 -39.938 0.845 1 91.88 329 SER B O 1
ATOM 7163 N N . ASP B 1 330 ? 1.869 -37.656 0.751 1 90.62 330 ASP B N 1
ATOM 7164 C CA . ASP B 1 330 ? 0.465 -37.594 1.143 1 90.62 330 ASP B CA 1
ATOM 7165 C C . ASP B 1 330 ? -0.18 -36.281 0.652 1 90.62 330 ASP B C 1
ATOM 7167 O O . ASP B 1 330 ? 0.411 -35.562 -0.145 1 90.62 330 ASP B O 1
ATOM 7171 N N . ASN B 1 331 ? -1.414 -36.125 1.131 1 91.69 331 ASN B N 1
ATOM 7172 C CA . ASN B 1 331 ? -2.252 -35 0.693 1 91.69 331 ASN B CA 1
ATOM 7173 C C . ASN B 1 331 ? -1.697 -33.656 1.168 1 91.69 331 ASN B C 1
ATOM 7175 O O . ASN B 1 331 ? -1.867 -33.312 2.332 1 91.69 331 ASN B O 1
ATOM 7179 N N . VAL B 1 332 ? -1.11 -32.906 0.269 1 90.31 332 VAL B N 1
ATOM 7180 C CA . VAL B 1 332 ? -0.575 -31.578 0.568 1 90.31 332 VAL B CA 1
ATOM 7181 C C . VAL B 1 332 ? -1.723 -30.609 0.822 1 90.31 332 VAL B C 1
ATOM 7183 O O . VAL B 1 332 ? -1.598 -29.688 1.639 1 90.31 332 VAL B O 1
ATOM 7186 N N . PHE B 1 333 ? -2.838 -30.797 0.123 1 90.94 333 PHE B N 1
ATOM 7187 C CA . PHE B 1 333 ? -4.02 -29.938 0.26 1 90.94 333 PHE B CA 1
ATOM 7188 C C . PHE B 1 333 ? -4.973 -30.516 1.302 1 90.94 333 PHE B C 1
ATOM 7190 O O . PHE B 1 333 ? -6.086 -30.938 0.97 1 90.94 333 PHE B O 1
ATOM 7197 N N . TYR B 1 334 ? -4.676 -30.406 2.516 1 88 334 TYR B N 1
ATOM 7198 C CA . TYR B 1 334 ? -5.426 -31.016 3.609 1 88 334 TYR B CA 1
ATOM 7199 C C . TYR B 1 334 ? -6.84 -30.453 3.68 1 88 334 TYR B C 1
ATOM 7201 O O . TYR B 1 334 ? -7.734 -31.094 4.25 1 88 334 TYR B O 1
ATOM 7209 N N . PHE B 1 335 ? -7.07 -29.344 3.092 1 88.75 335 PHE B N 1
ATOM 7210 C CA . PHE B 1 335 ? -8.391 -28.719 3.096 1 88.75 335 PHE B CA 1
ATOM 7211 C C . PHE B 1 335 ? -9.281 -29.344 2.031 1 88.75 335 PHE B C 1
ATOM 7213 O O . PHE B 1 335 ? -10.453 -28.984 1.905 1 88.75 335 PHE B O 1
ATOM 7220 N N . PHE B 1 336 ? -8.797 -30.281 1.253 1 92.75 336 PHE B N 1
ATOM 7221 C CA . PHE B 1 336 ? -9.555 -31.188 0.409 1 92.75 336 PHE B CA 1
ATOM 7222 C C . PHE B 1 336 ? -9.414 -32.625 0.905 1 92.75 336 PHE B C 1
ATOM 7224 O O . PHE B 1 336 ? -8.758 -33.438 0.263 1 92.75 336 PHE B O 1
ATOM 7231 N N . PRO B 1 337 ? -10.086 -32.938 1.928 1 91.5 337 PRO B N 1
ATOM 7232 C CA . PRO B 1 337 ? -9.945 -34.281 2.527 1 91.5 337 PRO B CA 1
ATOM 7233 C C . PRO B 1 337 ? -10.625 -35.375 1.706 1 91.5 337 PRO B C 1
ATOM 7235 O O . PRO B 1 337 ? -11.438 -35.062 0.824 1 91.5 337 PRO B O 1
ATOM 7238 N N . PRO B 1 338 ? -10.281 -36.594 2.037 1 91.62 338 PRO B N 1
ATOM 7239 C CA . PRO B 1 338 ? -11 -37.719 1.392 1 91.62 338 PRO B CA 1
ATOM 7240 C C . PRO B 1 338 ? -12.492 -37.719 1.705 1 91.62 338 PRO B C 1
ATOM 7242 O O . PRO B 1 338 ? -12.906 -37.156 2.732 1 91.62 338 PRO B O 1
ATOM 7245 N N . ASP B 1 339 ? -13.281 -38.25 0.849 1 88.31 339 ASP B N 1
ATOM 7246 C CA . ASP B 1 339 ? -14.719 -38.344 1.055 1 88.31 339 ASP B CA 1
ATOM 7247 C C . ASP B 1 339 ? -15.047 -39.156 2.311 1 88.31 339 ASP B C 1
ATOM 7249 O O . ASP B 1 339 ? -16.016 -38.844 3.012 1 88.31 339 ASP B O 1
ATOM 7253 N N . SER B 1 340 ? -14.492 -40.219 2.621 1 77.38 340 SER B N 1
ATOM 7254 C CA . SER B 1 340 ? -14.773 -41.062 3.779 1 77.38 340 SER B CA 1
ATOM 7255 C C . SER B 1 340 ? -14.281 -40.406 5.066 1 77.38 340 SER B C 1
ATOM 7257 O O . SER B 1 340 ? -14.734 -40.781 6.16 1 77.38 340 SER B O 1
ATOM 7259 N N . LEU B 1 341 ? -13.844 -39.094 5.137 1 63.81 341 LEU B N 1
ATOM 7260 C CA . LEU B 1 341 ? -13.219 -38.344 6.223 1 63.81 341 LEU B CA 1
ATOM 7261 C C . LEU B 1 341 ? -12.273 -39.219 7.02 1 63.81 341 LEU B C 1
ATOM 7263 O O . LEU B 1 341 ? -11.555 -38.75 7.898 1 63.81 341 LEU B O 1
ATOM 7267 N N . ALA B 1 342 ? -12.25 -40.562 6.891 1 55.53 342 ALA B N 1
ATOM 7268 C CA . ALA B 1 342 ? -11.359 -41.5 7.59 1 55.53 342 ALA B CA 1
ATOM 7269 C C . ALA B 1 342 ? -9.898 -41.219 7.234 1 55.53 342 ALA B C 1
ATOM 7271 O O . ALA B 1 342 ? -9.586 -40.844 6.105 1 55.53 342 ALA B O 1
ATOM 7272 N N . ASP B 1 343 ? -8.977 -40.938 8.211 1 51.69 343 ASP B N 1
ATOM 7273 C CA . ASP B 1 343 ? -7.523 -40.844 8.156 1 51.69 343 ASP B CA 1
ATOM 7274 C C . ASP B 1 343 ? -7.062 -39.5 7.637 1 51.69 343 ASP B C 1
ATOM 7276 O O . ASP B 1 343 ? -5.996 -39.375 7.027 1 51.69 343 ASP B O 1
ATOM 7280 N N . THR B 1 344 ? -7.977 -38.438 7.656 1 62.16 344 THR B N 1
ATOM 7281 C CA . THR B 1 344 ? -7.543 -37.094 7.246 1 62.16 344 THR B CA 1
ATOM 7282 C C . THR B 1 344 ? -6.648 -36.469 8.312 1 62.16 344 THR B C 1
ATOM 7284 O O . THR B 1 344 ? -7.02 -36.406 9.484 1 62.16 344 THR B O 1
ATOM 7287 N N . PRO B 1 345 ? -5.367 -36.219 7.848 1 60.47 345 PRO B N 1
ATOM 7288 C CA . PRO B 1 345 ? -4.551 -35.531 8.844 1 60.47 345 PRO B CA 1
ATOM 7289 C C . PRO B 1 345 ? -5.234 -34.281 9.391 1 60.47 345 PRO B C 1
ATOM 7291 O O . PRO B 1 345 ? -5.516 -33.344 8.641 1 60.47 345 PRO B O 1
ATOM 7294 N N . THR B 1 346 ? -5.633 -34.375 10.594 1 59.5 346 THR B N 1
ATOM 7295 C CA . THR B 1 346 ? -6.418 -33.281 11.188 1 59.5 346 THR B CA 1
ATOM 7296 C C . THR B 1 346 ? -5.52 -32.344 11.961 1 59.5 346 THR B C 1
ATOM 7298 O O . THR B 1 346 ? -5.84 -31.156 12.102 1 59.5 346 THR B O 1
ATOM 7301 N N . THR B 1 347 ? -4.309 -32.938 12.234 1 61.16 347 THR B N 1
ATOM 7302 C CA . THR B 1 347 ? -3.49 -32.094 13.117 1 61.16 347 THR B CA 1
ATOM 7303 C C . THR B 1 347 ? -2.314 -31.5 12.352 1 61.16 347 THR B C 1
ATOM 7305 O O . THR B 1 347 ? -1.903 -32.031 11.32 1 61.16 347 THR B O 1
ATOM 7308 N N . LEU B 1 348 ? -1.894 -30.438 12.859 1 63.88 348 LEU B N 1
ATOM 7309 C CA . LEU B 1 348 ? -0.679 -29.797 12.359 1 63.88 348 LEU B CA 1
ATOM 7310 C C . LEU B 1 348 ? 0.489 -30.781 12.367 1 63.88 348 LEU B C 1
ATOM 7312 O O . LEU B 1 348 ? 1.307 -30.781 11.438 1 63.88 348 LEU B O 1
ATOM 7316 N N . LEU B 1 349 ? 0.533 -31.625 13.297 1 63.47 349 LEU B N 1
ATOM 7317 C CA . LEU B 1 349 ? 1.618 -32.594 13.43 1 63.47 349 LEU B CA 1
ATOM 7318 C C . LEU B 1 349 ? 1.598 -33.594 12.281 1 63.47 349 LEU B C 1
ATOM 7320 O O . LEU B 1 349 ? 2.648 -33.938 11.742 1 63.47 349 LEU B O 1
ATOM 7324 N N . GLN B 1 350 ? 0.413 -34.062 11.961 1 65.75 350 GLN B N 1
ATOM 7325 C CA . GLN B 1 350 ? 0.274 -35 10.859 1 65.75 350 GLN B CA 1
ATOM 7326 C C . GLN B 1 350 ? 0.651 -34.375 9.531 1 65.75 350 GLN B C 1
ATOM 7328 O O . GLN B 1 350 ? 1.313 -35 8.695 1 65.75 350 GLN B O 1
ATOM 7333 N N . ARG B 1 351 ? 0.358 -33.25 9.461 1 71.56 351 ARG B N 1
ATOM 7334 C CA . ARG B 1 351 ? 0.624 -32.531 8.227 1 71.56 351 ARG B CA 1
ATOM 7335 C C . ARG B 1 351 ? 2.115 -32.25 8.062 1 71.56 351 ARG B C 1
ATOM 7337 O O . ARG B 1 351 ? 2.637 -32.25 6.949 1 71.56 351 ARG B O 1
ATOM 7344 N N . ASN B 1 352 ? 2.736 -32.156 9.18 1 69.81 352 ASN B N 1
ATOM 7345 C CA . ASN B 1 352 ? 4.16 -31.828 9.164 1 69.81 352 ASN B CA 1
ATOM 7346 C C . ASN B 1 352 ? 5.004 -33.062 8.844 1 69.81 352 ASN B C 1
ATOM 7348 O O . ASN B 1 352 ? 6.195 -32.938 8.555 1 69.81 352 ASN B O 1
ATOM 7352 N N . LYS B 1 353 ? 4.41 -34.156 8.859 1 75.69 353 LYS B N 1
ATOM 7353 C CA . LYS B 1 353 ? 5.137 -35.375 8.555 1 75.69 353 LYS B CA 1
ATOM 7354 C C . LYS B 1 353 ? 5.242 -35.594 7.051 1 75.69 353 LYS B C 1
ATOM 7356 O O . LYS B 1 353 ? 6.047 -36.406 6.59 1 75.69 353 LYS B O 1
ATOM 7361 N N . LEU B 1 354 ? 4.555 -34.844 6.379 1 84.81 354 LEU B N 1
ATOM 7362 C CA . LEU B 1 354 ? 4.551 -34.938 4.926 1 84.81 354 LEU B CA 1
ATOM 7363 C C . LEU B 1 354 ? 5.91 -34.562 4.348 1 84.81 354 LEU B C 1
ATOM 7365 O O . LEU B 1 354 ? 6.512 -33.562 4.766 1 84.81 354 LEU B O 1
ATOM 7369 N N . VAL B 1 355 ? 6.453 -35.438 3.516 1 90.19 355 VAL B N 1
ATOM 7370 C CA . VAL B 1 355 ? 7.715 -35.188 2.834 1 90.19 355 VAL B CA 1
ATOM 7371 C C . VAL B 1 355 ? 7.477 -35.062 1.33 1 90.19 355 VAL B C 1
ATOM 7373 O O . VAL B 1 355 ? 6.812 -35.906 0.735 1 90.19 355 VAL B O 1
ATOM 7376 N N . SER B 1 356 ? 7.918 -34.062 0.804 1 94.31 356 SER B N 1
ATOM 7377 C CA . SER B 1 356 ? 7.883 -33.875 -0.641 1 94.31 356 SER B CA 1
ATOM 7378 C C . SER B 1 356 ? 9.289 -33.906 -1.237 1 94.31 356 SER B C 1
ATOM 7380 O O . SER B 1 356 ? 9.922 -32.875 -1.409 1 94.31 356 SER B O 1
ATOM 7382 N N . ASP B 1 357 ? 9.719 -35.062 -1.644 1 96.75 357 ASP B N 1
ATOM 7383 C CA . ASP B 1 357 ? 11.047 -35.219 -2.23 1 96.75 357 ASP B CA 1
ATOM 7384 C C . ASP B 1 357 ? 11.016 -34.969 -3.734 1 96.75 357 ASP B C 1
ATOM 7386 O O . ASP B 1 357 ? 9.938 -34.906 -4.336 1 96.75 357 ASP B O 1
ATOM 7390 N N . THR B 1 358 ? 12.211 -34.719 -4.293 1 98.06 358 THR B N 1
ATOM 7391 C CA . THR B 1 358 ? 12.359 -34.625 -5.738 1 98.06 358 THR B CA 1
ATOM 7392 C C . THR B 1 358 ? 12.773 -35.969 -6.34 1 98.06 358 THR B C 1
ATOM 7394 O O . THR B 1 358 ? 13.812 -36.531 -5.969 1 98.06 358 THR B O 1
ATOM 7397 N N . TYR B 1 359 ? 11.93 -36.438 -7.273 1 98.12 359 TYR B N 1
ATOM 7398 C CA . TYR B 1 359 ? 12.164 -37.719 -7.926 1 98.12 359 TYR B CA 1
ATOM 7399 C C . TYR B 1 359 ? 12.57 -37.5 -9.383 1 98.12 359 TYR B C 1
ATOM 7401 O O . TYR B 1 359 ? 12.031 -36.656 -10.07 1 98.12 359 TYR B O 1
ATOM 7409 N N . ARG B 1 360 ? 13.555 -38.344 -9.781 1 98.56 360 ARG B N 1
ATOM 7410 C CA . ARG B 1 360 ? 13.781 -38.531 -11.211 1 98.56 360 ARG B CA 1
ATOM 7411 C C . ARG B 1 360 ? 13.039 -39.75 -11.742 1 98.56 360 ARG B C 1
ATOM 7413 O O . ARG B 1 360 ? 13.242 -40.844 -11.25 1 98.56 360 ARG B O 1
ATOM 7420 N N . TRP B 1 361 ? 12.148 -39.5 -12.641 1 98.56 361 TRP B N 1
ATOM 7421 C CA . TRP B 1 361 ? 11.453 -40.562 -13.367 1 98.56 361 TRP B CA 1
ATOM 7422 C C . TRP B 1 361 ? 12.07 -40.781 -14.742 1 98.56 361 TRP B C 1
ATOM 7424 O O . TRP B 1 361 ? 12.492 -39.812 -15.398 1 98.56 361 TRP B O 1
ATOM 7434 N N . VAL B 1 362 ? 12.109 -42 -15.141 1 98.56 362 VAL B N 1
ATOM 7435 C CA . VAL B 1 362 ? 12.523 -42.344 -16.5 1 98.56 362 VAL B CA 1
ATOM 7436 C C . VAL B 1 362 ? 11.445 -43.219 -17.172 1 98.56 362 VAL B C 1
ATOM 7438 O O . VAL B 1 362 ? 11.164 -44.312 -16.719 1 98.56 362 VAL B O 1
ATOM 7441 N N . PHE B 1 363 ? 10.852 -42.688 -18.188 1 98.44 363 PHE B N 1
ATOM 7442 C CA . PHE B 1 363 ? 9.758 -43.344 -18.875 1 98.44 363 PHE B CA 1
ATOM 7443 C C . PHE B 1 363 ? 10.18 -43.781 -20.266 1 98.44 363 PHE B C 1
ATOM 7445 O O . PHE B 1 363 ? 10.953 -43.094 -20.938 1 98.44 363 PHE B O 1
ATOM 7452 N N . ASP B 1 364 ? 9.688 -44.906 -20.656 1 97 364 ASP B N 1
ATOM 7453 C CA . ASP B 1 364 ? 9.711 -45.312 -22.047 1 97 364 ASP B CA 1
ATOM 7454 C C . ASP B 1 364 ? 8.398 -44.969 -22.75 1 97 364 ASP B C 1
ATOM 7456 O O . ASP B 1 364 ? 7.344 -45.531 -22.406 1 97 364 ASP B O 1
ATOM 7460 N N . PRO B 1 365 ? 8.461 -44.094 -23.703 1 94.69 365 PRO B N 1
ATOM 7461 C CA . PRO B 1 365 ? 7.215 -43.656 -24.344 1 94.69 365 PRO B CA 1
ATOM 7462 C C . PRO B 1 365 ? 6.492 -44.781 -25.047 1 94.69 365 PRO B C 1
ATOM 7464 O O . PRO B 1 365 ? 5.328 -44.656 -25.438 1 94.69 365 PRO B O 1
ATOM 7467 N N . LYS B 1 366 ? 7.09 -45.938 -25.219 1 93.88 366 LYS B N 1
ATOM 7468 C CA . LYS B 1 366 ? 6.48 -47.094 -25.891 1 93.88 366 LYS B CA 1
ATOM 7469 C C . LYS B 1 366 ? 5.828 -48.031 -24.875 1 93.88 366 LYS B C 1
ATOM 7471 O O . LYS B 1 366 ? 5.168 -49 -25.25 1 93.88 366 LYS B O 1
ATOM 7476 N N . THR B 1 367 ? 6.055 -47.719 -23.641 1 96.56 367 THR B N 1
ATOM 7477 C CA . THR B 1 367 ? 5.445 -48.531 -22.594 1 96.56 367 THR B CA 1
ATOM 7478 C C . THR B 1 367 ? 3.922 -48.5 -22.703 1 96.56 367 THR B C 1
ATOM 7480 O O . THR B 1 367 ? 3.326 -47.438 -22.906 1 96.56 367 THR B O 1
ATOM 7483 N N . PRO B 1 368 ? 3.26 -49.688 -22.609 1 96.88 368 PRO B N 1
ATOM 7484 C CA . PRO B 1 368 ? 1.801 -49.719 -22.719 1 96.88 368 PRO B CA 1
ATOM 7485 C C . PRO B 1 368 ? 1.104 -49.031 -21.562 1 96.88 368 PRO B C 1
ATOM 7487 O O . PRO B 1 368 ? 1.603 -49.031 -20.438 1 96.88 368 PRO B O 1
ATOM 7490 N N . SER B 1 369 ? -0.002 -48.531 -21.812 1 97.31 369 SER B N 1
ATOM 7491 C CA . SER B 1 369 ? -0.836 -47.906 -20.797 1 97.31 369 SER B CA 1
ATOM 7492 C C . SER B 1 369 ? -1.119 -48.875 -19.641 1 97.31 369 SER B C 1
ATOM 7494 O O . SER B 1 369 ? -1.185 -50.094 -19.828 1 97.31 369 SER B O 1
ATOM 7496 N N . ASP B 1 370 ? -1.269 -48.375 -18.5 1 97.31 370 ASP B N 1
ATOM 7497 C CA . ASP B 1 370 ? -1.634 -49.062 -17.266 1 97.31 370 ASP B CA 1
ATOM 7498 C C . ASP B 1 370 ? -0.433 -49.781 -16.656 1 97.31 370 ASP B C 1
ATOM 7500 O O . ASP B 1 370 ? -0.563 -50.469 -15.648 1 97.31 370 ASP B O 1
ATOM 7504 N N . THR B 1 371 ? 0.722 -49.625 -17.297 1 98.38 371 THR B N 1
ATOM 7505 C CA . THR B 1 371 ? 1.935 -50.188 -16.703 1 98.38 371 THR B CA 1
ATOM 7506 C C . THR B 1 371 ? 2.307 -49.438 -15.43 1 98.38 371 THR B C 1
ATOM 7508 O O . THR B 1 371 ? 2.236 -48.188 -15.383 1 98.38 371 THR B O 1
ATOM 7511 N N . ARG B 1 372 ? 2.598 -50.125 -14.414 1 98.19 372 ARG B N 1
ATOM 7512 C CA . ARG B 1 372 ? 3.09 -49.5 -13.188 1 98.19 372 ARG B CA 1
ATOM 7513 C C . ARG B 1 372 ? 4.582 -49.219 -13.289 1 98.19 372 ARG B C 1
ATOM 7515 O O . ARG B 1 372 ? 5.352 -50.031 -13.805 1 98.19 372 ARG B O 1
ATOM 7522 N N . VAL B 1 373 ? 4.949 -48.031 -12.875 1 97.81 373 VAL B N 1
ATOM 7523 C CA . VAL B 1 373 ? 6.344 -47.625 -12.93 1 97.81 373 VAL B CA 1
ATOM 7524 C C . VAL B 1 373 ? 6.797 -47.156 -11.547 1 97.81 373 VAL B C 1
ATOM 7526 O O . VAL B 1 373 ? 5.969 -46.906 -10.664 1 97.81 373 VAL B O 1
ATOM 7529 N N . GLN B 1 374 ? 8.094 -47.125 -11.312 1 97.62 374 GLN B N 1
ATOM 7530 C CA . GLN B 1 374 ? 8.734 -46.594 -10.109 1 97.62 374 GLN B CA 1
ATOM 7531 C C . GLN B 1 374 ? 9.727 -45.5 -10.438 1 97.62 374 GLN B C 1
ATOM 7533 O O . GLN B 1 374 ? 10.281 -45.438 -11.539 1 97.62 374 GLN B O 1
ATOM 7538 N N . PRO B 1 375 ? 9.938 -44.625 -9.5 1 97.44 375 PRO B N 1
ATOM 7539 C CA . PRO B 1 375 ? 10.961 -43.625 -9.758 1 97.44 375 PRO B CA 1
ATOM 7540 C C . PRO B 1 375 ? 12.344 -44.219 -9.984 1 97.44 375 PRO B C 1
ATOM 7542 O O . PRO B 1 375 ? 12.695 -45.219 -9.359 1 97.44 375 PRO B O 1
ATOM 7545 N N . PHE B 1 376 ? 13.062 -43.562 -10.797 1 97.5 376 PHE B N 1
ATOM 7546 C CA . PHE B 1 376 ? 14.422 -44 -11.094 1 97.5 376 PHE B CA 1
ATOM 7547 C C . PHE B 1 376 ? 15.367 -43.656 -9.953 1 97.5 376 PHE B C 1
ATOM 7549 O O . PHE B 1 376 ? 16.281 -44.406 -9.648 1 97.5 376 PHE B O 1
ATOM 7556 N N . LYS B 1 377 ? 15.133 -42.438 -9.391 1 95.62 377 LYS B N 1
ATOM 7557 C CA . LYS B 1 377 ? 16.031 -41.938 -8.352 1 95.62 377 LYS B CA 1
ATOM 7558 C C . LYS B 1 377 ? 15.328 -40.875 -7.488 1 95.62 377 LYS B C 1
ATOM 7560 O O . LYS B 1 377 ? 14.461 -40.156 -7.969 1 95.62 377 LYS B O 1
ATOM 7565 N N . LEU B 1 378 ? 15.672 -40.969 -6.168 1 95.5 378 LEU B N 1
ATOM 7566 C CA . LEU B 1 378 ? 15.312 -39.875 -5.262 1 95.5 378 LEU B CA 1
ATOM 7567 C C . LEU B 1 378 ? 16.5 -38.938 -5.047 1 95.5 378 LEU B C 1
ATOM 7569 O O . LEU B 1 378 ? 17.625 -39.375 -4.887 1 95.5 378 LEU B O 1
ATOM 7573 N N . PHE B 1 379 ? 16.297 -37.656 -5.043 1 96.81 379 PHE B N 1
ATOM 7574 C CA . PHE B 1 379 ? 17.391 -36.719 -4.754 1 96.81 379 PHE B CA 1
ATOM 7575 C C . PHE B 1 379 ? 17.703 -36.688 -3.262 1 96.81 379 PHE B C 1
ATOM 7577 O O . PHE B 1 379 ? 18.859 -36.625 -2.867 1 96.81 379 PHE B O 1
ATOM 7584 N N . GLY B 1 380 ? 16.625 -36.688 -2.363 1 96.38 380 GLY B N 1
ATOM 7585 C CA . GLY B 1 380 ? 16.828 -36.719 -0.924 1 96.38 380 GLY B CA 1
ATOM 7586 C C . GLY B 1 380 ? 16.672 -35.375 -0.271 1 96.38 380 GLY B C 1
ATOM 7587 O O . GLY B 1 380 ? 17.469 -35 0.607 1 96.38 380 GLY B O 1
ATOM 7588 N N . ILE B 1 381 ? 15.797 -34.625 -0.706 1 95.25 381 ILE B N 1
ATOM 7589 C CA . ILE B 1 381 ? 15.477 -33.312 -0.121 1 95.25 381 ILE B CA 1
ATOM 7590 C C . ILE B 1 381 ? 13.977 -33.219 0.113 1 95.25 381 ILE B C 1
ATOM 7592 O O . ILE B 1 381 ? 13.211 -34.062 -0.344 1 95.25 381 ILE B O 1
ATOM 7596 N N . ASN B 1 382 ? 13.516 -32.312 0.899 1 95.38 382 ASN B N 1
ATOM 7597 C CA . ASN B 1 382 ? 12.117 -32 1.174 1 95.38 382 ASN B CA 1
ATOM 7598 C C . ASN B 1 382 ? 11.773 -30.562 0.754 1 95.38 382 ASN B C 1
ATOM 7600 O O . ASN B 1 382 ? 12.102 -29.609 1.457 1 95.38 382 ASN B O 1
ATOM 7604 N N . GLY B 1 383 ? 11.227 -30.469 -0.418 1 94.94 383 GLY B N 1
ATOM 7605 C CA . GLY B 1 383 ? 10.977 -29.125 -0.904 1 94.94 383 GLY B CA 1
ATOM 7606 C C . GLY B 1 383 ? 10.031 -29.078 -2.092 1 94.94 383 GLY B C 1
ATOM 7607 O O . GLY B 1 383 ? 9.531 -30.109 -2.531 1 94.94 383 GLY B O 1
ATOM 7608 N N . GLU B 1 384 ? 9.703 -27.812 -2.555 1 95.12 384 GLU B N 1
ATOM 7609 C CA . GLU B 1 384 ? 8.789 -27.547 -3.66 1 95.12 384 GLU B CA 1
ATOM 7610 C C . GLU B 1 384 ? 9.211 -26.297 -4.43 1 95.12 384 GLU B C 1
ATOM 7612 O O . GLU B 1 384 ? 10.172 -25.625 -4.051 1 95.12 384 GLU B O 1
ATOM 7617 N N . PHE B 1 385 ? 8.492 -26.031 -5.516 1 96.94 385 PHE B N 1
ATOM 7618 C CA . PHE B 1 385 ? 8.695 -24.844 -6.336 1 96.94 385 PHE B CA 1
ATOM 7619 C C . PHE B 1 385 ? 10.047 -24.906 -7.039 1 96.94 385 PHE B C 1
ATOM 7621 O O . PHE B 1 385 ? 10.836 -23.969 -6.973 1 96.94 385 PHE B O 1
ATOM 7628 N N . SER B 1 386 ? 10.281 -25.984 -7.684 1 97.5 386 SER B N 1
ATOM 7629 C CA . SER B 1 386 ? 11.539 -26.203 -8.383 1 97.5 386 SER B CA 1
ATOM 7630 C C . SER B 1 386 ? 11.695 -25.234 -9.562 1 97.5 386 SER B C 1
ATOM 7632 O O . SER B 1 386 ? 10.727 -24.969 -10.273 1 97.5 386 SER B O 1
ATOM 7634 N N . ARG B 1 387 ? 12.883 -24.75 -9.664 1 98 387 ARG B N 1
ATOM 7635 C CA . ARG B 1 387 ? 13.266 -23.906 -10.789 1 98 387 ARG B CA 1
ATOM 7636 C C . ARG B 1 387 ? 14.562 -24.391 -11.43 1 98 387 ARG B C 1
ATOM 7638 O O . ARG B 1 387 ? 15.43 -24.922 -10.742 1 98 387 ARG B O 1
ATOM 7645 N N . ILE B 1 388 ? 14.711 -24.266 -12.719 1 98.12 388 ILE B N 1
ATOM 7646 C CA . ILE B 1 388 ? 15.961 -24.484 -13.438 1 98.12 388 ILE B CA 1
ATOM 7647 C C . ILE B 1 388 ? 16.281 -23.25 -14.289 1 98.12 388 ILE B C 1
ATOM 7649 O O . ILE B 1 388 ? 15.586 -22.25 -14.227 1 98.12 388 ILE B O 1
ATOM 7653 N N . ASP B 1 389 ? 17.469 -23.312 -14.914 1 97.38 389 ASP B N 1
ATOM 7654 C CA . ASP B 1 389 ? 17.75 -22.391 -16.016 1 97.38 389 ASP B CA 1
ATOM 7655 C C . ASP B 1 389 ? 16.844 -22.672 -17.203 1 97.38 389 ASP B C 1
ATOM 7657 O O . ASP B 1 389 ? 17.078 -23.609 -17.969 1 97.38 389 ASP B O 1
ATOM 7661 N N . ASP B 1 390 ? 15.836 -21.844 -17.328 1 95.25 390 ASP B N 1
ATOM 7662 C CA . ASP B 1 390 ? 14.773 -22.109 -18.281 1 95.25 390 ASP B CA 1
ATOM 7663 C C . ASP B 1 390 ? 15.328 -22.219 -19.703 1 95.25 390 ASP B C 1
ATOM 7665 O O . ASP B 1 390 ? 14.688 -22.797 -20.594 1 95.25 390 ASP B O 1
ATOM 7669 N N . ARG B 1 391 ? 16.594 -21.781 -20.031 1 95.19 391 ARG B N 1
ATOM 7670 C CA . ARG B 1 391 ? 17.234 -21.906 -21.344 1 95.19 391 ARG B CA 1
ATOM 7671 C C . ARG B 1 391 ? 17.594 -23.359 -21.641 1 95.19 391 ARG B C 1
ATOM 7673 O O . ARG B 1 391 ? 17.875 -23.703 -22.781 1 95.19 391 ARG B O 1
ATOM 7680 N N . LEU B 1 392 ? 17.391 -24.109 -20.516 1 96.69 392 LEU B N 1
ATOM 7681 C CA . LEU B 1 392 ? 17.75 -25.516 -20.688 1 96.69 392 LEU B CA 1
ATOM 7682 C C . LEU B 1 392 ? 16.516 -26.406 -20.609 1 96.69 392 LEU B C 1
ATOM 7684 O O . LEU B 1 392 ? 16.641 -27.641 -20.516 1 96.69 392 LEU B O 1
ATOM 7688 N N . LEU B 1 393 ? 15.375 -25.875 -20.641 1 96.56 393 LEU B N 1
ATOM 7689 C CA . LEU B 1 393 ? 14.172 -26.688 -20.719 1 96.56 393 LEU B CA 1
ATOM 7690 C C . LEU B 1 393 ? 14.234 -27.641 -21.906 1 96.56 393 LEU B C 1
ATOM 7692 O O . LEU B 1 393 ? 14.656 -27.25 -23 1 96.56 393 LEU B O 1
ATOM 7696 N N . THR B 1 394 ? 13.859 -28.891 -21.719 1 97.88 394 THR B N 1
ATOM 7697 C CA . THR B 1 394 ? 13.836 -29.984 -22.688 1 97.88 394 THR B CA 1
ATOM 7698 C C . THR B 1 394 ? 15.242 -30.516 -22.938 1 97.88 394 THR B C 1
ATOM 7700 O O . THR B 1 394 ? 15.453 -31.328 -23.844 1 97.88 394 THR B O 1
ATOM 7703 N N . LYS B 1 395 ? 16.266 -29.984 -22.219 1 97.19 395 LYS B N 1
ATOM 7704 C CA . LYS B 1 395 ? 17.656 -30.406 -22.375 1 97.19 395 LYS B CA 1
ATOM 7705 C C . LYS B 1 395 ? 18.203 -30.953 -21.047 1 97.19 395 LYS B C 1
ATOM 7707 O O . LYS B 1 395 ? 17.656 -30.672 -19.984 1 97.19 395 LYS B O 1
ATOM 7712 N N . LYS B 1 396 ? 19.234 -31.734 -21.266 1 96.94 396 LYS B N 1
ATOM 7713 C CA . LYS B 1 396 ? 19.906 -32.188 -20.062 1 96.94 396 LYS B CA 1
ATOM 7714 C C . LYS B 1 396 ? 20.406 -31 -19.219 1 96.94 396 LYS B C 1
ATOM 7716 O O . LYS B 1 396 ? 20.922 -30.031 -19.766 1 96.94 396 LYS B O 1
ATOM 7721 N N . TYR B 1 397 ? 20.219 -31.062 -17.922 1 97.62 397 TYR B N 1
ATOM 7722 C CA . TYR B 1 397 ? 20.609 -30 -17 1 97.62 397 TYR B CA 1
ATOM 7723 C C . TYR B 1 397 ? 21.172 -30.594 -15.711 1 97.62 397 TYR B C 1
ATOM 7725 O O . TYR B 1 397 ? 21.047 -31.797 -15.461 1 97.62 397 TYR B O 1
ATOM 7733 N N . ASN B 1 398 ? 21.828 -29.75 -14.969 1 98 398 ASN B N 1
ATOM 7734 C CA . ASN B 1 398 ? 22.469 -30.203 -13.734 1 98 398 ASN B CA 1
ATOM 7735 C C . ASN B 1 398 ? 21.953 -29.406 -12.531 1 98 398 ASN B C 1
ATOM 7737 O O . ASN B 1 398 ? 21.75 -29.984 -11.453 1 98 398 ASN B O 1
ATOM 7741 N N . HIS B 1 399 ? 21.75 -28.109 -12.672 1 98.25 399 HIS B N 1
ATOM 7742 C CA . HIS B 1 399 ? 21.422 -27.219 -11.555 1 98.25 399 HIS B CA 1
ATOM 7743 C C . HIS B 1 399 ? 19.922 -27.062 -11.406 1 98.25 399 HIS B C 1
ATOM 7745 O O . HIS B 1 399 ? 19.203 -26.906 -12.406 1 98.25 399 HIS B O 1
ATOM 7751 N N . PHE B 1 400 ? 19.422 -27.078 -10.211 1 98.44 400 PHE B N 1
ATOM 7752 C CA . PHE B 1 400 ? 18.047 -26.656 -9.938 1 98.44 400 PHE B CA 1
ATOM 7753 C C . PHE B 1 400 ? 17.938 -26.047 -8.547 1 98.44 400 PHE B C 1
ATOM 7755 O O . PHE B 1 400 ? 18.844 -26.234 -7.715 1 98.44 400 PHE B O 1
ATOM 7762 N N . TRP B 1 401 ? 16.984 -25.234 -8.289 1 98.75 401 TRP B N 1
ATOM 7763 C CA . TRP B 1 401 ? 16.75 -24.5 -7.047 1 98.75 401 TRP B CA 1
ATOM 7764 C C . TRP B 1 401 ? 15.359 -24.797 -6.504 1 98.75 401 TRP B C 1
ATOM 7766 O O . TRP B 1 401 ? 14.445 -25.109 -7.27 1 98.75 401 TRP B O 1
ATOM 7776 N N . GLN B 1 402 ? 15.211 -24.719 -5.133 1 97.38 402 GLN B N 1
ATOM 7777 C CA . GLN B 1 402 ? 13.922 -25.016 -4.508 1 97.38 402 GLN B CA 1
ATOM 7778 C C . GLN B 1 402 ? 13.781 -24.266 -3.18 1 97.38 402 GLN B C 1
ATOM 7780 O O . GLN B 1 402 ? 14.773 -23.891 -2.566 1 97.38 402 GLN B O 1
ATOM 7785 N N . CYS B 1 403 ? 12.508 -24.094 -2.82 1 96.56 403 CYS B N 1
ATOM 7786 C CA . CYS B 1 403 ? 12.203 -23.875 -1.412 1 96.56 403 CYS B CA 1
ATOM 7787 C C . CYS B 1 403 ? 12.18 -25.188 -0.649 1 96.56 403 CYS B C 1
ATOM 7789 O O . CYS B 1 403 ? 11.539 -26.156 -1.083 1 96.56 403 CYS B O 1
ATOM 7791 N N . ASN B 1 404 ? 12.805 -25.188 0.524 1 96.5 404 ASN B N 1
ATOM 7792 C CA . ASN B 1 404 ? 12.906 -26.438 1.267 1 96.5 404 ASN B CA 1
ATOM 7793 C C . ASN B 1 404 ? 12.477 -26.266 2.721 1 96.5 404 ASN B C 1
ATOM 7795 O O . ASN B 1 404 ? 12.391 -25.141 3.217 1 96.5 404 ASN B O 1
ATOM 7799 N N . ILE B 1 405 ? 12.141 -27.391 3.268 1 94.62 405 ILE B N 1
ATOM 7800 C CA . ILE B 1 405 ? 11.891 -27.5 4.699 1 94.62 405 ILE B CA 1
ATOM 7801 C C . ILE B 1 405 ? 13.023 -28.281 5.363 1 94.62 405 ILE B C 1
ATOM 7803 O O . ILE B 1 405 ? 13.273 -29.438 5.012 1 94.62 405 ILE B O 1
ATOM 7807 N N . ASP B 1 406 ? 13.727 -27.641 6.18 1 94.19 406 ASP B N 1
ATOM 7808 C CA . ASP B 1 406 ? 14.727 -28.297 7.02 1 94.19 406 ASP B CA 1
ATOM 7809 C C . ASP B 1 406 ? 14.289 -28.328 8.484 1 94.19 406 ASP B C 1
ATOM 7811 O O . ASP B 1 406 ? 14.445 -27.344 9.203 1 94.19 406 ASP B O 1
ATOM 7815 N N . PRO B 1 407 ? 13.773 -29.422 8.898 1 90.31 407 PRO B N 1
ATOM 7816 C CA . PRO B 1 407 ? 13.219 -29.5 10.25 1 90.31 407 PRO B CA 1
ATOM 7817 C C . PRO B 1 407 ? 14.289 -29.391 11.336 1 90.31 407 PRO B C 1
ATOM 7819 O O . PRO B 1 407 ? 13.961 -29.219 12.516 1 90.31 407 PRO B O 1
ATOM 7822 N N . SER B 1 408 ? 15.516 -29.516 10.961 1 94.06 408 SER B N 1
ATOM 7823 C CA . SER B 1 408 ? 16.594 -29.422 11.953 1 94.06 408 SER B CA 1
ATOM 7824 C C . SER B 1 408 ? 16.844 -27.969 12.352 1 94.06 408 SER B C 1
ATOM 7826 O O . SER B 1 408 ? 17.5 -27.703 13.359 1 94.06 408 SER B O 1
ATOM 7828 N N . LYS B 1 409 ? 16.359 -27.031 11.539 1 95.19 409 LYS B N 1
ATOM 7829 C CA . LYS B 1 409 ? 16.531 -25.625 11.859 1 95.19 409 LYS B CA 1
ATOM 7830 C C . LYS B 1 409 ? 15.43 -25.141 12.789 1 95.19 409 LYS B C 1
ATOM 7832 O O . LYS B 1 409 ? 14.266 -25.547 12.656 1 95.19 409 LYS B O 1
ATOM 7837 N N . PRO B 1 410 ? 15.766 -24.281 13.711 1 94.75 410 PRO B N 1
ATOM 7838 C CA . PRO B 1 410 ? 14.758 -23.797 14.664 1 94.75 410 PRO B CA 1
ATOM 7839 C C . PRO B 1 410 ? 13.68 -22.953 14 1 94.75 410 PRO B C 1
ATOM 7841 O O . PRO B 1 410 ? 13.961 -22.234 13.031 1 94.75 410 PRO B O 1
ATOM 7844 N N . TYR B 1 411 ? 12.469 -23.047 14.547 1 93.62 411 TYR B N 1
ATOM 7845 C CA . TYR B 1 411 ? 11.328 -22.203 14.203 1 93.62 411 TYR B CA 1
ATOM 7846 C C . TYR B 1 411 ? 10.688 -21.625 15.453 1 93.62 411 TYR B C 1
ATOM 7848 O O . TYR B 1 411 ? 10.398 -22.344 16.406 1 93.62 411 TYR B O 1
ATOM 7856 N N . ASP B 1 412 ? 10.461 -20.328 15.477 1 94.81 412 ASP B N 1
ATOM 7857 C CA . ASP B 1 412 ? 9.906 -19.641 16.641 1 94.81 412 ASP B CA 1
ATOM 7858 C C . ASP B 1 412 ? 8.375 -19.672 16.609 1 94.81 412 ASP B C 1
ATOM 7860 O O . ASP B 1 412 ? 7.742 -18.641 16.359 1 94.81 412 ASP B O 1
ATOM 7864 N N . PHE B 1 413 ? 7.812 -20.703 17 1 91.12 413 PHE B N 1
ATOM 7865 C CA . PHE B 1 413 ? 6.367 -20.922 16.938 1 91.12 413 PHE B CA 1
ATOM 7866 C C . PHE B 1 413 ? 5.641 -19.953 17.859 1 91.12 413 PHE B C 1
ATOM 7868 O O . PHE B 1 413 ? 4.629 -19.359 17.484 1 91.12 413 PHE B O 1
ATOM 7875 N N . PRO B 1 414 ? 6.141 -19.766 19.062 1 91 414 PRO B N 1
ATOM 7876 C CA . PRO B 1 414 ? 5.438 -18.844 19.969 1 91 414 PRO B CA 1
ATOM 7877 C C . PRO B 1 414 ? 5.309 -17.438 19.391 1 91 414 PRO B C 1
ATOM 7879 O O . PRO B 1 414 ? 4.273 -16.797 19.562 1 91 414 PRO B O 1
ATOM 7882 N N . LYS B 1 415 ? 6.266 -17.078 18.703 1 88.94 415 LYS B N 1
ATOM 7883 C CA . LYS B 1 415 ? 6.289 -15.719 18.172 1 88.94 415 LYS B CA 1
ATOM 7884 C C . LYS B 1 415 ? 5.512 -15.625 16.875 1 88.94 415 LYS B C 1
ATOM 7886 O O . LYS B 1 415 ? 4.844 -14.617 16.609 1 88.94 415 LYS B O 1
ATOM 7891 N N . CYS B 1 416 ? 5.512 -16.672 16.047 1 90.62 416 CYS B N 1
ATOM 7892 C CA . CYS B 1 416 ? 5.047 -16.547 14.672 1 90.62 416 CYS B CA 1
ATOM 7893 C C . CYS B 1 416 ? 3.764 -17.328 14.453 1 90.62 416 CYS B C 1
ATOM 7895 O O . CYS B 1 416 ? 3.047 -17.109 13.477 1 90.62 416 CYS B O 1
ATOM 7897 N N . GLY B 1 417 ? 3.449 -18.25 15.328 1 86.88 417 GLY B N 1
ATOM 7898 C CA . GLY B 1 417 ? 2.369 -19.172 15.047 1 86.88 417 GLY B CA 1
ATOM 7899 C C . GLY B 1 417 ? 2.705 -20.172 13.945 1 86.88 417 GLY B C 1
ATOM 7900 O O . GLY B 1 417 ? 3.871 -20.312 13.578 1 86.88 417 GLY B O 1
ATOM 7901 N N . PRO B 1 418 ? 1.645 -20.922 13.562 1 83.31 418 PRO B N 1
ATOM 7902 C CA . PRO B 1 418 ? 1.896 -21.844 12.461 1 83.31 418 PRO B CA 1
ATOM 7903 C C . PRO B 1 418 ? 2.385 -21.141 11.195 1 83.31 418 PRO B C 1
ATOM 7905 O O . PRO B 1 418 ? 1.91 -20.047 10.875 1 83.31 418 PRO B O 1
ATOM 7908 N N . PRO B 1 419 ? 3.385 -21.766 10.656 1 79.88 419 PRO B N 1
ATOM 7909 C CA . PRO B 1 419 ? 3.877 -21.125 9.438 1 79.88 419 PRO B CA 1
ATOM 7910 C C . PRO B 1 419 ? 2.852 -21.141 8.305 1 79.88 419 PRO B C 1
ATOM 7912 O O . PRO B 1 419 ? 2.35 -22.203 7.941 1 79.88 419 PRO B O 1
ATOM 7915 N N . ALA B 1 420 ? 2.615 -20 7.777 1 73.88 420 ALA B N 1
ATOM 7916 C CA . ALA B 1 420 ? 1.684 -19.875 6.66 1 73.88 420 ALA B CA 1
ATOM 7917 C C . ALA B 1 420 ? 2.232 -20.531 5.402 1 73.88 420 ALA B C 1
ATOM 7919 O O . ALA B 1 420 ? 3.371 -20.281 5.004 1 73.88 420 ALA B O 1
ATOM 7920 N N . GLY B 1 421 ? 1.498 -21.375 4.719 1 69.12 421 GLY B N 1
ATOM 7921 C CA . GLY B 1 421 ? 1.882 -21.984 3.453 1 69.12 421 GLY B CA 1
ATOM 7922 C C . GLY B 1 421 ? 2.941 -23.062 3.607 1 69.12 421 GLY B C 1
ATOM 7923 O O . GLY B 1 421 ? 3.516 -23.516 2.617 1 69.12 421 GLY B O 1
ATOM 7924 N N . GLY B 1 422 ? 3.291 -23.391 4.77 1 77.25 422 GLY B N 1
ATOM 7925 C CA . GLY B 1 422 ? 4.34 -24.375 4.988 1 77.25 422 GLY B CA 1
ATOM 7926 C C . GLY B 1 422 ? 5.629 -23.766 5.508 1 77.25 422 GLY B C 1
ATOM 7927 O O . GLY B 1 422 ? 5.871 -22.578 5.336 1 77.25 422 GLY B O 1
ATOM 7928 N N . LEU B 1 423 ? 6.402 -24.594 6.148 1 83.62 423 LEU B N 1
ATOM 7929 C CA . LEU B 1 423 ? 7.645 -24.141 6.77 1 83.62 423 LEU B CA 1
ATOM 7930 C C . LEU B 1 423 ? 8.797 -24.172 5.766 1 83.62 423 LEU B C 1
ATOM 7932 O O . LEU B 1 423 ? 9.812 -24.828 5.996 1 83.62 423 LEU B O 1
ATOM 7936 N N . PHE B 1 424 ? 8.695 -23.469 4.672 1 93.69 424 PHE B N 1
ATOM 7937 C CA . PHE B 1 424 ? 9.805 -23.344 3.734 1 93.69 424 PHE B CA 1
ATOM 7938 C C . PHE B 1 424 ? 10.883 -22.406 4.289 1 93.69 424 PHE B C 1
ATOM 7940 O O . PHE B 1 424 ? 11.062 -21.297 3.801 1 93.69 424 PHE B O 1
ATOM 7947 N N . ASN B 1 425 ? 11.656 -22.922 5.234 1 95.5 425 ASN B N 1
ATOM 7948 C CA . ASN B 1 425 ? 12.578 -22.094 5.996 1 95.5 425 ASN B CA 1
ATOM 7949 C C . ASN B 1 425 ? 13.961 -22.047 5.344 1 95.5 425 ASN B C 1
ATOM 7951 O O . ASN B 1 425 ? 14.828 -21.297 5.777 1 95.5 425 ASN B O 1
ATOM 7955 N N . VAL B 1 426 ? 14.094 -22.797 4.219 1 96.56 426 VAL B N 1
ATOM 7956 C CA . VAL B 1 426 ? 15.406 -22.891 3.58 1 96.56 426 VAL B CA 1
ATOM 7957 C C . VAL B 1 426 ? 15.258 -22.719 2.07 1 96.56 426 VAL B C 1
ATOM 7959 O O . VAL B 1 426 ? 14.305 -23.234 1.474 1 96.56 426 VAL B O 1
ATOM 7962 N N . LEU B 1 427 ? 16.219 -21.969 1.486 1 97.94 427 LEU B N 1
ATOM 7963 C CA . LEU B 1 427 ? 16.406 -21.938 0.039 1 97.94 427 LEU B CA 1
ATOM 7964 C C . LEU B 1 427 ? 17.578 -22.828 -0.382 1 97.94 427 LEU B C 1
ATOM 7966 O O . LEU B 1 427 ? 18.641 -22.781 0.23 1 97.94 427 LEU B O 1
ATOM 7970 N N . GLY B 1 428 ? 17.344 -23.594 -1.502 1 98.56 428 GLY B N 1
ATOM 7971 C CA . GLY B 1 428 ? 18.375 -24.562 -1.843 1 98.56 428 GLY B CA 1
ATOM 7972 C C . GLY B 1 428 ? 18.75 -24.547 -3.314 1 98.56 428 GLY B C 1
ATOM 7973 O O . GLY B 1 428 ? 17.875 -24.375 -4.176 1 98.56 428 GLY B O 1
ATOM 7974 N N . HIS B 1 429 ? 20.062 -24.719 -3.547 1 98.75 429 HIS B N 1
ATOM 7975 C CA . HIS B 1 429 ? 20.656 -25.047 -4.84 1 98.75 429 HIS B CA 1
ATOM 7976 C C . HIS B 1 429 ? 21.203 -26.469 -4.859 1 98.75 429 HIS B C 1
ATOM 7978 O O . HIS B 1 429 ? 21.953 -26.859 -3.963 1 98.75 429 HIS B O 1
ATOM 7984 N N . TYR B 1 430 ? 20.844 -27.188 -5.922 1 98.56 430 TYR B N 1
ATOM 7985 C CA . TYR B 1 430 ? 21.188 -28.594 -5.988 1 98.56 430 TYR B CA 1
ATOM 7986 C C . TYR B 1 430 ? 21.75 -28.953 -7.363 1 98.56 430 TYR B C 1
ATOM 7988 O O . TYR B 1 430 ? 21.406 -28.312 -8.359 1 98.56 430 TYR B O 1
ATOM 7996 N N . GLU B 1 431 ? 22.562 -30 -7.355 1 98.12 431 GLU B N 1
ATOM 7997 C CA . GLU B 1 431 ? 23.156 -30.547 -8.578 1 98.12 431 GLU B CA 1
ATOM 7998 C C . GLU B 1 431 ? 22.875 -32.062 -8.695 1 98.12 431 GLU B C 1
ATOM 8000 O O . GLU B 1 431 ? 23.156 -32.812 -7.762 1 98.12 431 GLU B O 1
ATOM 8005 N N . TRP B 1 432 ? 22.344 -32.406 -9.844 1 97.19 432 TRP B N 1
ATOM 8006 C CA . TRP B 1 432 ? 22.078 -33.812 -10.07 1 97.19 432 TRP B CA 1
ATOM 8007 C C . TRP B 1 432 ? 23.375 -34.625 -10.18 1 97.19 432 TRP B C 1
ATOM 8009 O O . TRP B 1 432 ? 23.469 -35.719 -9.656 1 97.19 432 TRP B O 1
ATOM 8019 N N . ASP B 1 433 ? 24.375 -34.094 -10.82 1 96.56 433 ASP B N 1
ATOM 8020 C CA . ASP B 1 433 ? 25.594 -34.844 -11.148 1 96.56 433 ASP B CA 1
ATOM 8021 C C . ASP B 1 433 ? 26.406 -35.156 -9.883 1 96.56 433 ASP B C 1
ATOM 8023 O O . ASP B 1 433 ? 26.906 -36.25 -9.719 1 96.56 433 ASP B O 1
ATOM 8027 N N . THR B 1 434 ? 26.453 -34.156 -8.992 1 97.19 434 THR B N 1
ATOM 8028 C CA . THR B 1 434 ? 27.344 -34.312 -7.844 1 97.19 434 THR B CA 1
ATOM 8029 C C . THR B 1 434 ? 26.547 -34.625 -6.582 1 97.19 434 THR B C 1
ATOM 8031 O O . THR B 1 434 ? 27.109 -35.062 -5.582 1 97.19 434 THR B O 1
ATOM 8034 N N . GLY B 1 435 ? 25.297 -34.281 -6.602 1 96.62 435 GLY B N 1
ATOM 8035 C CA . GLY B 1 435 ? 24.5 -34.406 -5.391 1 96.62 435 GLY B CA 1
ATOM 8036 C C . GLY B 1 435 ? 24.703 -33.25 -4.426 1 96.62 435 GLY B C 1
ATOM 8037 O O . GLY B 1 435 ? 24.234 -33.281 -3.291 1 96.62 435 GLY B O 1
ATOM 8038 N N . LYS B 1 436 ? 25.344 -32.25 -4.887 1 96.75 436 LYS B N 1
ATOM 8039 C CA . LYS B 1 436 ? 25.656 -31.094 -4.059 1 96.75 436 LYS B CA 1
ATOM 8040 C C . LYS B 1 436 ? 24.375 -30.438 -3.531 1 96.75 436 LYS B C 1
ATOM 8042 O O . LYS B 1 436 ? 23.391 -30.328 -4.25 1 96.75 436 LYS B O 1
ATOM 8047 N N . LYS B 1 437 ? 24.453 -30.047 -2.225 1 97.75 437 LYS B N 1
ATOM 8048 C CA . LYS B 1 437 ? 23.422 -29.266 -1.567 1 97.75 437 LYS B CA 1
ATOM 8049 C C . LYS B 1 437 ? 23.984 -27.938 -1.032 1 97.75 437 LYS B C 1
ATOM 8051 O O . LYS B 1 437 ? 24.844 -27.953 -0.146 1 97.75 437 LYS B O 1
ATOM 8056 N N . ASP B 1 438 ? 23.625 -26.844 -1.596 1 98.25 438 ASP B N 1
ATOM 8057 C CA . ASP B 1 438 ? 23.969 -25.484 -1.206 1 98.25 438 ASP B CA 1
ATOM 8058 C C . ASP B 1 438 ? 22.734 -24.719 -0.713 1 98.25 438 ASP B C 1
ATOM 8060 O O . ASP B 1 438 ? 21.875 -24.359 -1.508 1 98.25 438 ASP B O 1
ATOM 8064 N N . THR B 1 439 ? 22.688 -24.484 0.683 1 98 439 THR B N 1
ATOM 8065 C CA . THR B 1 439 ? 21.422 -24 1.227 1 98 439 THR B CA 1
ATOM 8066 C C . THR B 1 439 ? 21.625 -22.734 2.047 1 98 439 THR B C 1
ATOM 8068 O O . THR B 1 439 ? 22.734 -22.438 2.471 1 98 439 THR B O 1
ATOM 8071 N N . TYR B 1 440 ? 20.562 -21.938 2.219 1 98.06 440 TYR B N 1
ATOM 8072 C CA . TYR B 1 440 ? 20.516 -20.734 3.043 1 98.06 440 TYR B CA 1
ATOM 8073 C C . TYR B 1 440 ? 19.297 -20.75 3.965 1 98.06 440 TYR B C 1
ATOM 8075 O O . TYR B 1 440 ? 18.156 -20.891 3.504 1 98.06 440 TYR B O 1
ATOM 8083 N N . TRP B 1 441 ? 19.562 -20.688 5.219 1 97.38 441 TRP B N 1
ATOM 8084 C CA . TRP B 1 441 ? 18.547 -20.547 6.254 1 97.38 441 TRP B CA 1
ATOM 8085 C C . TRP B 1 441 ? 18.453 -19.109 6.742 1 97.38 441 TRP B C 1
ATOM 8087 O O . TRP B 1 441 ? 19.469 -18.516 7.148 1 97.38 441 TRP B O 1
ATOM 8097 N N . ALA B 1 442 ? 17.266 -18.5 6.672 1 92.5 442 ALA B N 1
ATOM 8098 C CA . ALA B 1 442 ? 17.141 -17.062 6.902 1 92.5 442 ALA B CA 1
ATOM 8099 C C . ALA B 1 442 ? 16.828 -16.766 8.367 1 92.5 442 ALA B C 1
ATOM 8101 O O . ALA B 1 442 ? 16.703 -15.602 8.758 1 92.5 442 ALA B O 1
ATOM 8102 N N . GLY B 1 443 ? 16.562 -17.766 9.227 1 94.94 443 GLY B N 1
ATOM 8103 C CA . GLY B 1 443 ? 16.328 -17.516 10.641 1 94.94 443 GLY B CA 1
ATOM 8104 C C . GLY B 1 443 ? 15.031 -18.141 11.141 1 94.94 443 GLY B C 1
ATOM 8105 O O . GLY B 1 443 ? 14.211 -18.594 10.336 1 94.94 443 GLY B O 1
ATOM 8106 N N . PRO B 1 444 ? 14.773 -18.062 12.414 1 96.06 444 PRO B N 1
ATOM 8107 C CA . PRO B 1 444 ? 13.703 -18.844 13.047 1 96.06 444 PRO B CA 1
ATOM 8108 C C . PRO B 1 444 ? 12.328 -18.219 12.852 1 96.06 444 PRO B C 1
ATOM 8110 O O . PRO B 1 444 ? 11.32 -18.812 13.242 1 96.06 444 PRO B O 1
ATOM 8113 N N . THR B 1 445 ? 12.289 -17.031 12.219 1 95.44 445 THR B N 1
ATOM 8114 C CA . THR B 1 445 ? 11 -16.359 12.07 1 95.44 445 THR B CA 1
ATOM 8115 C C . THR B 1 445 ? 10.672 -16.141 10.594 1 95.44 445 THR B C 1
ATOM 8117 O O . THR B 1 445 ? 9.836 -15.289 10.258 1 95.44 445 THR B O 1
ATOM 8120 N N . CYS B 1 446 ? 11.398 -16.859 9.75 1 95.94 446 CYS B N 1
ATOM 8121 C CA . CYS B 1 446 ? 11.289 -16.531 8.336 1 95.94 446 CYS B CA 1
ATOM 8122 C C . CYS B 1 446 ? 10.961 -17.766 7.5 1 95.94 446 CYS B C 1
ATOM 8124 O O . CYS B 1 446 ? 11.297 -18.875 7.887 1 95.94 446 CYS B O 1
ATOM 8126 N N . THR B 1 447 ? 10.281 -17.578 6.441 1 96.06 447 THR B N 1
ATOM 8127 C CA . THR B 1 447 ? 10.055 -18.562 5.387 1 96.06 447 THR B CA 1
ATOM 8128 C C . THR B 1 447 ? 10.242 -17.938 4.012 1 96.06 447 THR B C 1
ATOM 8130 O O . THR B 1 447 ? 10.219 -16.703 3.879 1 96.06 447 THR B O 1
ATOM 8133 N N . PHE B 1 448 ? 10.43 -18.781 2.984 1 96.88 448 PHE B N 1
ATOM 8134 C CA . PHE B 1 448 ? 10.648 -18.312 1.622 1 96.88 448 PHE B CA 1
ATOM 8135 C C . PHE B 1 448 ? 9.43 -18.594 0.754 1 96.88 448 PHE B C 1
ATOM 8137 O O . PHE B 1 448 ? 8.633 -19.484 1.055 1 96.88 448 PHE B O 1
ATOM 8144 N N . GLN B 1 449 ? 9.281 -17.797 -0.267 1 97 449 GLN B N 1
ATOM 8145 C CA . GLN B 1 449 ? 8.375 -18.094 -1.377 1 97 449 GLN B CA 1
ATOM 8146 C C . GLN B 1 449 ? 9.148 -18.547 -2.611 1 97 449 GLN B C 1
ATOM 8148 O O . GLN B 1 449 ? 10.383 -18.578 -2.604 1 97 449 GLN B O 1
ATOM 8153 N N . GLU B 1 450 ? 8.43 -18.875 -3.66 1 97.69 450 GLU B N 1
ATOM 8154 C CA . GLU B 1 450 ? 9.031 -19.45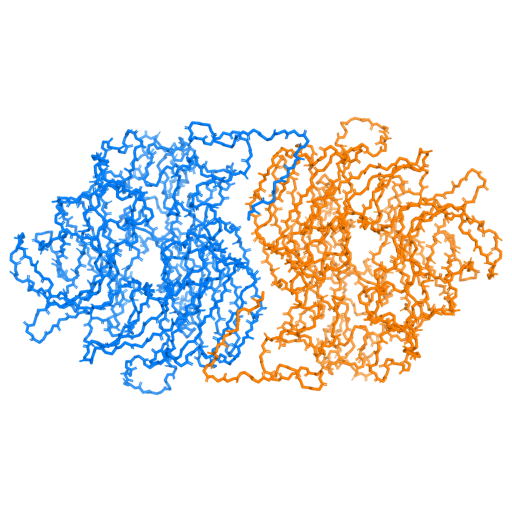3 -4.859 1 97.69 450 GLU B CA 1
ATOM 8155 C C . GLU B 1 450 ? 10.133 -18.547 -5.414 1 97.69 450 GLU B C 1
ATOM 8157 O O . GLU B 1 450 ? 9.922 -17.344 -5.605 1 97.69 450 GLU B O 1
ATOM 8162 N N . PRO B 1 451 ? 11.328 -19.094 -5.688 1 98.06 451 PRO B N 1
ATOM 8163 C CA . PRO B 1 451 ? 12.406 -18.297 -6.281 1 98.06 451 PRO B CA 1
ATOM 8164 C C . PRO B 1 451 ? 12.305 -18.203 -7.801 1 98.06 451 PRO B C 1
ATOM 8166 O O . PRO B 1 451 ? 11.531 -18.938 -8.414 1 98.06 451 PRO B O 1
ATOM 8169 N N . VAL B 1 452 ? 13.055 -17.297 -8.367 1 98.19 452 VAL B N 1
ATOM 8170 C CA . VAL B 1 452 ? 13.242 -17.203 -9.805 1 98.19 452 VAL B CA 1
ATOM 8171 C C . VAL B 1 452 ? 14.727 -17.109 -10.133 1 98.19 452 VAL B C 1
ATOM 8173 O O . VAL B 1 452 ? 15.492 -16.484 -9.391 1 98.19 452 VAL B O 1
ATOM 8176 N N . PHE B 1 453 ? 15.133 -17.75 -11.188 1 98.12 453 PHE B N 1
ATOM 8177 C CA . PHE B 1 453 ? 16.5 -17.641 -11.695 1 98.12 453 PHE B CA 1
ATOM 8178 C C . PHE B 1 453 ? 16.609 -16.531 -12.734 1 98.12 453 PHE B C 1
ATOM 8180 O O . PHE B 1 453 ? 15.758 -16.422 -13.625 1 98.12 453 PHE B O 1
ATOM 8187 N N . VAL B 1 454 ? 17.625 -15.719 -12.586 1 97.62 454 VAL B N 1
ATOM 8188 C CA . VAL B 1 454 ? 17.922 -14.625 -13.5 1 97.62 454 VAL B CA 1
ATOM 8189 C C . VAL B 1 454 ? 19.312 -14.844 -14.125 1 97.62 454 VAL B C 1
ATOM 8191 O O . VAL B 1 454 ? 20.328 -14.703 -13.445 1 97.62 454 VAL B O 1
ATOM 8194 N N . PRO B 1 455 ? 19.344 -15.102 -15.383 1 95 455 PRO B N 1
ATOM 8195 C CA . PRO B 1 455 ? 20.641 -15.297 -16.016 1 95 455 PRO B CA 1
ATOM 8196 C C . PRO B 1 455 ? 21.5 -14.031 -16.016 1 95 455 PRO B C 1
ATOM 8198 O O . PRO B 1 455 ? 20.969 -12.93 -16.172 1 95 455 PRO B O 1
ATOM 8201 N N . LYS B 1 456 ? 22.75 -14.18 -15.859 1 92.69 456 LYS B N 1
ATOM 8202 C CA . LYS B 1 456 ? 23.672 -13.055 -15.984 1 92.69 456 LYS B CA 1
ATOM 8203 C C . LYS B 1 456 ? 23.672 -12.484 -17.406 1 92.69 456 LYS B C 1
ATOM 8205 O O . LYS B 1 456 ? 23.562 -13.234 -18.375 1 92.69 456 LYS B O 1
ATOM 8210 N N . ALA B 1 457 ? 23.734 -11.117 -17.406 1 80.75 457 ALA B N 1
ATOM 8211 C CA . ALA B 1 457 ? 23.766 -10.484 -18.719 1 80.75 457 ALA B CA 1
ATOM 8212 C C . ALA B 1 457 ? 25.062 -10.82 -19.453 1 80.75 457 ALA B C 1
ATOM 8214 O O . ALA B 1 457 ? 26.156 -10.742 -18.875 1 80.75 457 ALA B O 1
ATOM 8215 N N . THR B 1 458 ? 25.094 -11.758 -20.281 1 63.94 458 THR B N 1
ATOM 8216 C CA . THR B 1 458 ? 26.328 -12.07 -20.984 1 63.94 458 THR B CA 1
ATOM 8217 C C . THR B 1 458 ? 26.422 -11.273 -22.281 1 63.94 458 THR B C 1
ATOM 8219 O O . THR B 1 458 ? 25.406 -11.016 -22.938 1 63.94 458 THR B O 1
ATOM 8222 N N . ALA B 1 459 ? 27.391 -10.398 -22.406 1 50.22 459 ALA B N 1
ATOM 8223 C CA . ALA B 1 459 ? 27.656 -9.648 -23.625 1 50.22 459 ALA B CA 1
ATOM 8224 C C . ALA B 1 459 ? 27.469 -10.523 -24.859 1 50.22 459 ALA B C 1
ATOM 8226 O O . ALA B 1 459 ? 26.859 -10.094 -25.844 1 50.22 459 ALA B O 1
ATOM 8227 N N . SER B 1 460 ? 28.266 -11.273 -25.203 1 51 460 SER B N 1
ATOM 8228 C CA . SER B 1 460 ? 28.5 -11.789 -26.547 1 51 460 SER B CA 1
ATOM 8229 C C . SER B 1 460 ? 28.312 -13.305 -26.594 1 51 460 SER B C 1
ATOM 8231 O O . SER B 1 460 ? 28.438 -13.914 -27.656 1 51 460 SER B O 1
ATOM 8233 N N . SER B 1 461 ? 28.297 -14.07 -25.422 1 53.28 461 SER B N 1
ATOM 8234 C CA . SER B 1 461 ? 28.734 -15.438 -25.688 1 53.28 461 SER B CA 1
ATOM 8235 C C . SER B 1 461 ? 27.562 -16.328 -26.109 1 53.28 461 SER B C 1
ATOM 8237 O O . SER B 1 461 ? 26.453 -16.203 -25.578 1 53.28 461 SER B O 1
ATOM 8239 N N . THR B 1 462 ? 27.656 -16.906 -27.266 1 63.25 462 THR B N 1
ATOM 8240 C CA . THR B 1 462 ? 26.844 -17.938 -27.906 1 63.25 462 THR B CA 1
ATOM 8241 C C . THR B 1 462 ? 26.703 -19.156 -27 1 63.25 462 THR B C 1
ATOM 8243 O O . THR B 1 462 ? 25.812 -19.984 -27.203 1 63.25 462 THR B O 1
ATOM 8246 N N . GLU B 1 463 ? 27.438 -19.156 -25.875 1 76.5 463 GLU B N 1
ATOM 8247 C CA . GLU B 1 463 ? 27.375 -20.375 -25.062 1 76.5 463 GLU B CA 1
ATOM 8248 C C . GLU B 1 463 ? 26.641 -20.109 -23.75 1 76.5 463 GLU B C 1
ATOM 8250 O O . GLU B 1 463 ? 26.922 -19.141 -23.047 1 76.5 463 GLU B O 1
ATOM 8255 N N . ILE B 1 464 ? 25.656 -20.922 -23.484 1 83.69 464 ILE B N 1
ATOM 8256 C CA . ILE B 1 464 ? 24.906 -20.891 -22.234 1 83.69 464 ILE B CA 1
ATOM 8257 C C . ILE B 1 464 ? 25.703 -21.562 -21.125 1 83.69 464 ILE B C 1
ATOM 8259 O O . ILE B 1 464 ? 26.031 -22.75 -21.219 1 83.69 464 ILE B O 1
ATOM 8263 N N . LEU B 1 465 ? 26.125 -20.766 -20.172 1 91 465 LEU B N 1
ATOM 8264 C CA . LEU B 1 465 ? 26.656 -21.328 -18.938 1 91 465 LEU B CA 1
ATOM 8265 C C . LEU B 1 465 ? 25.547 -21.547 -17.922 1 91 465 LEU B C 1
ATOM 8267 O O . LEU B 1 465 ? 25.094 -20.594 -17.297 1 91 465 LEU B O 1
ATOM 8271 N N . GLU B 1 466 ? 25.156 -22.812 -17.75 1 95.06 466 GLU B N 1
ATOM 8272 C CA . GLU B 1 466 ? 24.016 -23.141 -16.906 1 95.06 466 GLU B CA 1
ATOM 8273 C C . GLU B 1 466 ? 24.203 -22.594 -15.492 1 95.06 466 GLU B C 1
ATOM 8275 O O . GLU B 1 466 ? 25.25 -22.781 -14.883 1 95.06 466 GLU B O 1
ATOM 8280 N N . GLY B 1 467 ? 23.234 -21.922 -15.031 1 95.12 467 GLY B N 1
ATOM 8281 C CA . GLY B 1 467 ? 23.172 -21.531 -13.633 1 95.12 467 GLY B CA 1
ATOM 8282 C C . GLY B 1 467 ? 24 -20.281 -13.344 1 95.12 467 GLY B C 1
ATOM 8283 O O . GLY B 1 467 ? 24 -19.781 -12.211 1 95.12 467 GLY B O 1
ATOM 8284 N N . GLU B 1 468 ? 24.688 -19.797 -14.328 1 95.69 468 GLU B N 1
ATOM 8285 C CA . GLU B 1 468 ? 25.391 -18.547 -14.117 1 95.69 468 GLU B CA 1
ATOM 8286 C C . GLU B 1 468 ? 24.422 -17.359 -14.055 1 95.69 468 GLU B C 1
ATOM 8288 O O . GLU B 1 468 ? 23.828 -16.984 -15.07 1 95.69 468 GLU B O 1
ATOM 8293 N N . GLY B 1 469 ? 24.266 -16.797 -12.859 1 97.31 469 GLY B N 1
ATOM 8294 C CA . GLY B 1 469 ? 23.344 -15.688 -12.664 1 97.31 469 GLY B CA 1
ATOM 8295 C C . GLY B 1 469 ? 22.922 -15.523 -11.211 1 97.31 469 GLY B C 1
ATOM 8296 O O . GLY B 1 469 ? 23.734 -15.68 -10.305 1 97.31 469 GLY B O 1
ATOM 8297 N N . TYR B 1 470 ? 21.734 -15.086 -11.086 1 98.44 470 TYR B N 1
ATOM 8298 C CA . TYR B 1 470 ? 21.234 -14.727 -9.766 1 98.44 470 TYR B CA 1
ATOM 8299 C C . TYR B 1 470 ? 19.969 -15.492 -9.43 1 98.44 470 TYR B C 1
ATOM 8301 O O . TYR B 1 470 ? 19.266 -15.977 -10.328 1 98.44 470 TYR B O 1
ATOM 8309 N N . LEU B 1 471 ? 19.719 -15.727 -8.18 1 98.62 471 LEU B N 1
ATOM 8310 C CA . LEU B 1 471 ? 18.469 -16.234 -7.648 1 98.62 471 LEU B CA 1
ATOM 8311 C C . LEU B 1 471 ? 17.766 -15.18 -6.801 1 98.62 471 LEU B C 1
ATOM 8313 O O . LEU B 1 471 ? 18.375 -14.578 -5.918 1 98.62 471 LEU B O 1
ATOM 8317 N N . ILE B 1 472 ? 16.531 -14.891 -7.094 1 98.62 472 ILE B N 1
ATOM 8318 C CA . ILE B 1 472 ? 15.727 -13.898 -6.379 1 98.62 472 ILE B CA 1
ATOM 8319 C C . ILE B 1 472 ? 14.539 -14.586 -5.711 1 98.62 472 ILE B C 1
ATOM 8321 O O . ILE B 1 472 ? 13.875 -15.422 -6.324 1 98.62 472 ILE B O 1
ATOM 8325 N N . ALA B 1 473 ? 14.281 -14.258 -4.445 1 97.94 473 ALA B N 1
ATOM 8326 C CA . ALA B 1 473 ? 13.141 -14.844 -3.74 1 97.94 473 ALA B CA 1
ATOM 8327 C C . ALA B 1 473 ? 12.586 -13.883 -2.693 1 97.94 473 ALA B C 1
ATOM 8329 O O . ALA B 1 473 ? 13.336 -13.102 -2.104 1 97.94 473 ALA B O 1
ATOM 8330 N N . LEU B 1 474 ? 11.336 -13.953 -2.467 1 97.56 474 LEU B N 1
ATOM 8331 C CA . LEU B 1 474 ? 10.727 -13.242 -1.351 1 97.56 474 LEU B CA 1
ATOM 8332 C C . LEU B 1 474 ? 10.945 -13.984 -0.039 1 97.56 474 LEU B C 1
ATOM 8334 O O . LEU B 1 474 ? 10.82 -15.211 0.013 1 97.56 474 LEU B O 1
ATOM 8338 N N . LEU B 1 475 ? 11.25 -13.25 0.938 1 97.38 475 LEU B N 1
ATOM 8339 C CA . LEU B 1 475 ? 11.352 -13.727 2.312 1 97.38 475 LEU B CA 1
ATOM 8340 C C . LEU B 1 475 ? 10.203 -13.188 3.158 1 97.38 475 LEU B C 1
ATOM 8342 O O . LEU B 1 475 ? 9.961 -11.977 3.189 1 97.38 475 LEU B O 1
ATOM 8346 N N . ASN B 1 476 ? 9.523 -14.094 3.854 1 96.38 476 ASN B N 1
ATOM 8347 C CA . ASN B 1 476 ? 8.469 -13.703 4.793 1 96.38 476 ASN B CA 1
ATOM 8348 C C . ASN B 1 476 ? 9.016 -13.539 6.207 1 96.38 476 ASN B C 1
ATOM 8350 O O . ASN B 1 476 ? 9.586 -14.477 6.773 1 96.38 476 ASN B O 1
ATOM 8354 N N . HIS B 1 477 ? 8.867 -12.406 6.68 1 94.88 477 HIS B N 1
ATOM 8355 C CA . HIS B 1 477 ? 9.062 -12.211 8.109 1 94.88 477 HIS B CA 1
ATOM 8356 C C . HIS B 1 477 ? 7.754 -12.414 8.875 1 94.88 477 HIS B C 1
ATOM 8358 O O . HIS B 1 477 ? 6.953 -11.477 9 1 94.88 477 HIS B O 1
ATOM 8364 N N . LEU B 1 478 ? 7.641 -13.531 9.469 1 93.19 478 LEU B N 1
ATOM 8365 C CA . LEU B 1 478 ? 6.352 -13.93 10.023 1 93.19 478 LEU B CA 1
ATOM 8366 C C . LEU B 1 478 ? 6.062 -13.18 11.32 1 93.19 478 LEU B C 1
ATOM 8368 O O . LEU B 1 478 ? 4.902 -12.992 11.688 1 93.19 478 LEU B O 1
ATOM 8372 N N . ASP B 1 479 ? 7.09 -12.734 11.93 1 89.31 479 ASP B N 1
ATOM 8373 C CA . ASP B 1 479 ? 6.941 -12.086 13.234 1 89.31 479 ASP B CA 1
ATOM 8374 C C . ASP B 1 479 ? 6.527 -10.625 13.07 1 89.31 479 ASP B C 1
ATOM 8376 O O . ASP B 1 479 ? 5.789 -10.086 13.898 1 89.31 479 ASP B O 1
ATOM 8380 N N . VAL B 1 480 ? 6.969 -10 12.062 1 86.5 480 VAL B N 1
ATOM 8381 C CA . VAL B 1 480 ? 6.699 -8.57 11.906 1 86.5 480 VAL B CA 1
ATOM 8382 C C . VAL B 1 480 ? 5.77 -8.344 10.719 1 86.5 480 VAL B C 1
ATOM 8384 O O . VAL B 1 480 ? 5.363 -7.215 10.445 1 86.5 480 VAL B O 1
ATOM 8387 N N . LEU B 1 481 ? 5.387 -9.273 9.945 1 88.81 481 LEU B N 1
ATOM 8388 C CA . LEU B 1 481 ? 4.414 -9.258 8.852 1 88.81 481 LEU B CA 1
ATOM 8389 C C . LEU B 1 481 ? 4.84 -8.289 7.758 1 88.81 481 LEU B C 1
ATOM 8391 O O . LEU B 1 481 ? 4.09 -7.379 7.3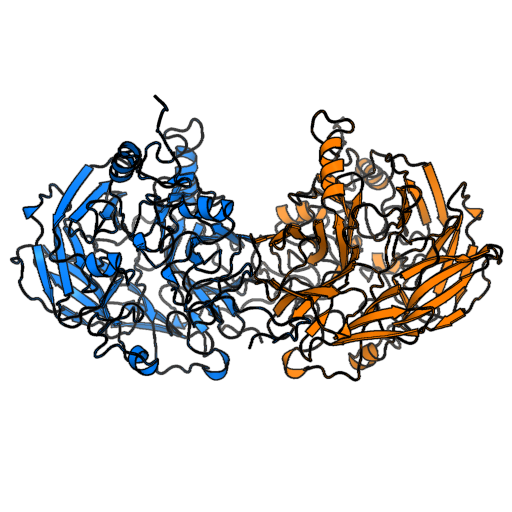98 1 88.81 481 LEU B O 1
ATOM 8395 N N . ARG B 1 482 ? 5.949 -8.547 7.211 1 91.19 482 ARG B N 1
ATOM 8396 C CA . ARG B 1 482 ? 6.488 -7.863 6.039 1 91.19 482 ARG B CA 1
ATOM 8397 C C . ARG B 1 482 ? 7.344 -8.805 5.199 1 91.19 482 ARG B C 1
ATOM 8399 O O . ARG B 1 482 ? 7.621 -9.93 5.609 1 91.19 482 ARG B O 1
ATOM 8406 N N . ASN B 1 483 ? 7.773 -8.297 4.035 1 95.44 483 ASN B N 1
ATOM 8407 C CA . ASN B 1 483 ? 8.594 -9.109 3.143 1 95.44 483 ASN B CA 1
ATOM 8408 C C . ASN B 1 483 ? 9.898 -8.406 2.787 1 95.44 483 ASN B C 1
ATOM 8410 O O . ASN B 1 483 ? 9.969 -7.18 2.803 1 95.44 483 ASN B O 1
ATOM 8414 N N . ASP B 1 484 ? 10.859 -9.219 2.562 1 97.25 484 ASP B N 1
ATOM 8415 C CA . ASP B 1 484 ? 12.062 -8.805 1.851 1 97.25 484 ASP B CA 1
ATOM 8416 C C . ASP B 1 484 ? 12.242 -9.594 0.556 1 97.25 484 ASP B C 1
ATOM 8418 O O . ASP B 1 484 ? 11.617 -10.641 0.372 1 97.25 484 ASP B O 1
ATOM 8422 N N . ILE B 1 485 ? 12.984 -9.023 -0.326 1 98.12 485 ILE B N 1
ATOM 8423 C CA . ILE B 1 485 ? 13.484 -9.734 -1.496 1 98.12 485 ILE B CA 1
ATOM 8424 C C . ILE B 1 485 ? 14.984 -9.961 -1.362 1 98.12 485 ILE B C 1
ATOM 8426 O O . ILE B 1 485 ? 15.75 -9.008 -1.194 1 98.12 485 ILE B O 1
ATOM 8430 N N . LEU B 1 486 ? 15.383 -11.164 -1.422 1 98.31 486 LEU B N 1
ATOM 8431 C CA . LEU B 1 486 ? 16.797 -11.508 -1.356 1 98.31 486 LEU B CA 1
ATOM 8432 C C . LEU B 1 486 ? 17.344 -11.852 -2.74 1 98.31 486 LEU B C 1
ATOM 8434 O O . LEU B 1 486 ? 16.672 -12.539 -3.518 1 98.31 486 LEU B O 1
ATOM 8438 N N . ILE B 1 487 ? 18.531 -11.344 -3.014 1 98.38 487 ILE B N 1
ATOM 8439 C CA . ILE B 1 487 ? 19.234 -11.617 -4.258 1 98.38 487 ILE B CA 1
ATOM 8440 C C . ILE B 1 487 ? 20.516 -12.391 -3.963 1 98.38 487 ILE B C 1
ATOM 8442 O O . ILE B 1 487 ? 21.375 -11.922 -3.209 1 98.38 487 ILE B O 1
ATOM 8446 N N . PHE B 1 488 ? 20.641 -13.547 -4.625 1 98.38 488 PHE B N 1
ATOM 8447 C CA . PHE B 1 488 ? 21.781 -14.43 -4.387 1 98.38 488 PHE B CA 1
ATOM 8448 C C . PHE B 1 488 ? 22.594 -14.633 -5.664 1 98.38 488 PHE B C 1
ATOM 8450 O O . PHE B 1 488 ? 22.078 -14.43 -6.766 1 98.38 488 PHE B O 1
ATOM 8457 N N . ASN B 1 489 ? 23.891 -14.953 -5.371 1 97.94 489 ASN B N 1
ATOM 8458 C CA . ASN B 1 489 ? 24.562 -15.734 -6.406 1 97.94 489 ASN B CA 1
ATOM 8459 C C . ASN B 1 489 ? 23.922 -17.109 -6.562 1 97.94 489 ASN B C 1
ATOM 8461 O O . ASN B 1 489 ? 23.938 -17.922 -5.629 1 97.94 489 ASN B O 1
ATOM 8465 N N . ALA B 1 490 ? 23.438 -17.422 -7.75 1 98.38 490 ALA B N 1
ATOM 8466 C CA . ALA B 1 490 ? 22.594 -18.594 -7.934 1 98.38 490 ALA B CA 1
ATOM 8467 C C . ALA B 1 490 ? 23.375 -19.875 -7.609 1 98.38 490 ALA B C 1
ATOM 8469 O O . ALA B 1 490 ? 22.781 -20.906 -7.281 1 98.38 490 ALA B O 1
ATOM 8470 N N . GLN B 1 491 ? 24.672 -19.844 -7.664 1 97.94 491 GLN B N 1
ATOM 8471 C CA . GLN B 1 491 ? 25.453 -21.062 -7.465 1 97.94 491 GLN B CA 1
ATOM 8472 C C . GLN B 1 491 ? 26.172 -21.031 -6.117 1 97.94 491 GLN B C 1
ATOM 8474 O O . GLN B 1 491 ? 27.062 -21.859 -5.867 1 97.94 491 GLN B O 1
ATOM 8479 N N . ASN B 1 492 ? 25.812 -20.109 -5.27 1 97.94 492 ASN B N 1
ATOM 8480 C CA . ASN B 1 492 ? 26.438 -20 -3.953 1 97.94 492 ASN B CA 1
ATOM 8481 C C . ASN B 1 492 ? 25.5 -19.359 -2.936 1 97.94 492 ASN B C 1
ATOM 8483 O O . ASN B 1 492 ? 25.781 -18.266 -2.434 1 97.94 492 ASN B O 1
ATOM 8487 N N . LEU B 1 493 ? 24.531 -20.094 -2.535 1 98.31 493 LEU B N 1
ATOM 8488 C CA . LEU B 1 493 ? 23.516 -19.562 -1.634 1 98.31 493 LEU B CA 1
ATOM 8489 C C . LEU B 1 493 ? 24.062 -19.453 -0.213 1 98.31 493 LEU B C 1
ATOM 8491 O O . LEU B 1 493 ? 23.719 -18.516 0.509 1 98.31 493 LEU B O 1
ATOM 8495 N N . ALA B 1 494 ? 24.906 -20.344 0.142 1 97.25 494 ALA B N 1
ATOM 8496 C CA . ALA B 1 494 ? 25.406 -20.438 1.516 1 97.25 494 ALA B CA 1
ATOM 8497 C C . ALA B 1 494 ? 26.188 -19.188 1.898 1 97.25 494 ALA B C 1
ATOM 8499 O O . ALA B 1 494 ? 26.297 -18.844 3.08 1 97.25 494 ALA B O 1
ATOM 8500 N N . GLN B 1 495 ? 26.703 -18.516 0.946 1 96.62 495 GLN B N 1
ATOM 8501 C CA . GLN B 1 495 ? 27.5 -17.328 1.238 1 96.62 495 GLN B CA 1
ATOM 8502 C C . GLN B 1 495 ? 26.609 -16.188 1.714 1 96.62 495 GLN B C 1
ATOM 8504 O O . GLN B 1 495 ? 27.109 -15.18 2.234 1 96.62 495 GLN B O 1
ATOM 8509 N N . GLY B 1 496 ? 25.312 -16.312 1.47 1 96.69 496 GLY B N 1
ATOM 8510 C CA . GLY B 1 496 ? 24.391 -15.258 1.834 1 96.69 496 GLY B CA 1
ATOM 8511 C C . GLY B 1 496 ? 24 -14.375 0.664 1 96.69 496 GLY B C 1
ATOM 8512 O O . GLY B 1 496 ? 24.578 -14.477 -0.417 1 96.69 496 GLY B O 1
ATOM 8513 N N . PRO B 1 497 ? 22.984 -13.547 0.863 1 97.75 497 PRO B N 1
ATOM 8514 C CA . PRO B 1 497 ? 22.516 -12.703 -0.235 1 97.75 497 PRO B CA 1
ATOM 8515 C C . PRO B 1 497 ? 23.516 -11.609 -0.613 1 97.75 497 PRO B C 1
ATOM 8517 O O . PRO B 1 497 ? 24.25 -11.125 0.242 1 97.75 497 PRO B O 1
ATOM 8520 N N . LEU B 1 498 ? 23.484 -11.289 -1.851 1 96.69 498 LEU B N 1
ATOM 8521 C CA . LEU B 1 498 ? 24.25 -10.156 -2.352 1 96.69 498 LEU B CA 1
ATOM 8522 C C . LEU B 1 498 ? 23.625 -8.836 -1.913 1 96.69 498 LEU B C 1
ATOM 8524 O O . LEU B 1 498 ? 24.328 -7.875 -1.617 1 96.69 498 LEU B O 1
ATOM 8528 N N . ALA B 1 499 ? 22.344 -8.789 -1.905 1 95.81 499 ALA B N 1
ATOM 8529 C CA . ALA B 1 499 ? 21.562 -7.617 -1.527 1 95.81 499 ALA B CA 1
ATOM 8530 C C . ALA B 1 499 ? 20.172 -8.023 -1.018 1 95.81 499 ALA B C 1
ATOM 8532 O O . ALA B 1 499 ? 19.703 -9.125 -1.295 1 95.81 499 ALA B O 1
ATOM 8533 N N . VAL B 1 500 ? 19.609 -7.195 -0.243 1 96.69 500 VAL B N 1
ATOM 8534 C CA . VAL B 1 500 ? 18.266 -7.355 0.287 1 96.69 500 VAL B CA 1
ATOM 8535 C C . VAL B 1 500 ? 17.438 -6.113 -0.036 1 96.69 500 VAL B C 1
ATOM 8537 O O . VAL B 1 500 ? 17.875 -4.984 0.18 1 96.69 500 VAL B O 1
ATOM 8540 N N . VAL B 1 501 ? 16.312 -6.281 -0.646 1 97 501 VAL B N 1
ATOM 8541 C CA . VAL B 1 501 ? 15.328 -5.223 -0.882 1 97 501 VAL B CA 1
ATOM 8542 C C . VAL B 1 501 ? 14.242 -5.277 0.184 1 97 501 VAL B C 1
ATOM 8544 O O . VAL B 1 501 ? 13.648 -6.336 0.425 1 97 501 VAL B O 1
ATOM 8547 N N . HIS B 1 502 ? 13.922 -4.18 0.808 1 95.62 502 HIS B N 1
ATOM 8548 C CA . HIS B 1 502 ? 12.984 -4.141 1.929 1 95.62 502 HIS B CA 1
ATOM 8549 C C . HIS B 1 502 ? 11.633 -3.594 1.5 1 95.62 502 HIS B C 1
ATOM 8551 O O . HIS B 1 502 ? 11.547 -2.482 0.969 1 95.62 502 HIS B O 1
ATOM 8557 N N . LEU B 1 503 ? 10.625 -4.367 1.715 1 95.25 503 LEU B N 1
ATOM 8558 C CA . LEU B 1 503 ? 9.266 -3.898 1.447 1 95.25 503 LEU B CA 1
ATOM 8559 C C . LEU B 1 503 ? 8.617 -3.373 2.721 1 95.25 503 LEU B C 1
ATOM 8561 O O . LEU B 1 503 ? 8.656 -4.035 3.762 1 95.25 503 LEU B O 1
ATOM 8565 N N . PRO B 1 504 ? 7.945 -2.246 2.641 1 92.75 504 PRO B N 1
ATOM 8566 C CA . PRO B 1 504 ? 7.242 -1.713 3.809 1 92.75 504 PRO B CA 1
ATOM 8567 C C . PRO B 1 504 ? 5.828 -2.275 3.953 1 92.75 504 PRO B C 1
ATOM 8569 O O . PRO B 1 504 ? 5.059 -1.812 4.797 1 92.75 504 PRO B O 1
ATOM 8572 N N . VAL B 1 505 ? 5.441 -3.227 3.121 1 93.31 505 VAL B N 1
ATOM 8573 C CA . VAL B 1 505 ? 4.098 -3.799 3.139 1 93.31 505 VAL B CA 1
ATOM 8574 C C . VAL B 1 505 ? 4.184 -5.32 3.236 1 93.31 505 VAL B C 1
ATOM 8576 O O . VAL B 1 505 ? 5.219 -5.91 2.914 1 93.31 505 VAL B O 1
ATOM 8579 N N . LYS B 1 506 ? 3.133 -5.875 3.678 1 93.5 506 LYS B N 1
ATOM 8580 C CA . LYS B 1 506 ? 3 -7.328 3.693 1 93.5 506 LYS B CA 1
ATOM 8581 C C . LYS B 1 506 ? 2.33 -7.836 2.42 1 93.5 506 LYS B C 1
ATOM 8583 O O . LYS B 1 506 ? 1.194 -7.461 2.119 1 93.5 506 LYS B O 1
ATOM 8588 N N . LEU B 1 507 ? 3.088 -8.555 1.747 1 94.12 507 LEU B N 1
ATOM 8589 C CA . LEU B 1 507 ? 2.508 -9.297 0.633 1 94.12 507 LEU B CA 1
ATOM 8590 C C . LEU B 1 507 ? 2.145 -10.719 1.056 1 94.12 507 LEU B C 1
ATOM 8592 O O . LEU B 1 507 ? 2.922 -11.383 1.743 1 94.12 507 LEU B O 1
ATOM 8596 N N . ARG B 1 508 ? 1.02 -11.094 0.746 1 93.56 508 ARG B N 1
ATOM 8597 C CA . ARG B 1 508 ? 0.574 -12.438 1.095 1 93.56 508 ARG B CA 1
ATOM 8598 C C . ARG B 1 508 ? 1.39 -13.492 0.356 1 93.56 508 ARG B C 1
ATOM 8600 O O . ARG B 1 508 ? 2.307 -13.164 -0.398 1 93.56 508 ARG B O 1
ATOM 8607 N N . LEU B 1 509 ? 1.136 -14.711 0.724 1 94 509 LEU B N 1
ATOM 8608 C CA . LEU B 1 509 ? 1.804 -15.812 0.034 1 94 509 LEU B CA 1
ATOM 8609 C C . LEU B 1 509 ? 1.405 -15.852 -1.438 1 94 509 LEU B C 1
ATOM 8611 O O . LEU B 1 509 ? 0.218 -15.914 -1.762 1 94 509 LEU B O 1
ATOM 8615 N N . GLY B 1 510 ? 2.463 -15.695 -2.168 1 92.69 510 GLY B N 1
ATOM 8616 C CA . GLY B 1 510 ? 2.268 -15.883 -3.598 1 92.69 510 GLY B CA 1
ATOM 8617 C C . GLY B 1 510 ? 2.391 -17.328 -4.031 1 92.69 510 GLY B C 1
ATOM 8618 O O . GLY B 1 510 ? 2.869 -18.172 -3.27 1 92.69 510 GLY B O 1
ATOM 8619 N N . LEU B 1 511 ? 1.913 -17.547 -5.215 1 93.31 511 LEU B N 1
ATOM 8620 C CA . LEU B 1 511 ? 2.045 -18.891 -5.773 1 93.31 511 LEU B CA 1
ATOM 8621 C C . LEU B 1 511 ? 3.209 -18.953 -6.758 1 93.31 511 LEU B C 1
ATOM 8623 O O . LEU B 1 511 ? 4.285 -19.453 -6.418 1 93.31 511 LEU B O 1
ATOM 8627 N N . HIS B 1 512 ? 2.998 -18.344 -7.859 1 97.81 512 HIS B N 1
ATOM 8628 C CA . HIS B 1 512 ? 4.07 -18.453 -8.844 1 97.81 512 HIS B CA 1
ATOM 8629 C C . HIS B 1 512 ? 4.461 -17.078 -9.391 1 97.81 512 HIS B C 1
ATOM 8631 O O . HIS B 1 512 ? 3.748 -16.094 -9.188 1 97.81 512 HIS B O 1
ATOM 8637 N N . GLY B 1 513 ? 5.625 -17.047 -9.984 1 97.06 513 GLY B N 1
ATOM 8638 C CA . GLY B 1 513 ? 6.152 -15.852 -10.617 1 97.06 513 GLY B CA 1
ATOM 8639 C C . GLY B 1 513 ? 7.293 -16.125 -11.57 1 97.06 513 GLY B C 1
ATOM 8640 O O . GLY B 1 513 ? 7.852 -17.234 -11.578 1 97.06 513 GLY B O 1
ATOM 8641 N N . ASN B 1 514 ? 7.582 -15.141 -12.352 1 98.44 514 ASN B N 1
ATOM 8642 C CA . ASN B 1 514 ? 8.625 -15.25 -13.367 1 98.44 514 ASN B CA 1
ATOM 8643 C C . ASN B 1 514 ? 9.359 -13.922 -13.555 1 98.44 514 ASN B C 1
ATOM 8645 O O . ASN B 1 514 ? 8.781 -12.852 -13.336 1 98.44 514 ASN B O 1
ATOM 8649 N N . PHE B 1 515 ? 10.641 -14.039 -13.883 1 98.38 515 PHE B N 1
ATOM 8650 C CA . PHE B 1 515 ? 11.445 -12.875 -14.234 1 98.38 515 PHE B CA 1
ATOM 8651 C C . PHE B 1 515 ? 11.492 -12.68 -15.742 1 98.38 515 PHE B C 1
ATOM 8653 O O . PHE B 1 515 ? 11.75 -13.625 -16.484 1 98.38 515 PHE B O 1
ATOM 8660 N N . ILE B 1 516 ? 11.219 -11.469 -16.188 1 98.12 516 ILE B N 1
ATOM 8661 C CA . ILE B 1 516 ? 11.25 -11.141 -17.609 1 98.12 516 ILE B CA 1
ATOM 8662 C C . ILE B 1 516 ? 12.289 -10.055 -17.875 1 98.12 516 ILE B C 1
ATOM 8664 O O . ILE B 1 516 ? 12.234 -8.984 -17.266 1 98.12 516 ILE B O 1
ATOM 8668 N N . GLU B 1 517 ? 13.227 -10.328 -18.766 1 97 517 GLU B N 1
ATOM 8669 C CA . GLU B 1 517 ? 14.258 -9.352 -19.094 1 97 517 GLU B CA 1
ATOM 8670 C C . GLU B 1 517 ? 13.648 -8.117 -19.766 1 97 517 GLU B C 1
ATOM 8672 O O . GLU B 1 517 ? 12.727 -8.227 -20.562 1 97 517 GLU B O 1
ATOM 8677 N N . GLN B 1 518 ? 14.234 -7.016 -19.453 1 97.31 518 GLN B N 1
ATOM 8678 C CA . GLN B 1 518 ? 13.695 -5.762 -19.969 1 97.31 518 GLN B CA 1
ATOM 8679 C C . GLN B 1 518 ? 13.773 -5.723 -21.5 1 97.31 518 GLN B C 1
ATOM 8681 O O . GLN B 1 518 ? 12.883 -5.168 -22.156 1 97.31 518 GLN B O 1
ATOM 8686 N N . LYS B 1 519 ? 14.82 -6.246 -22.078 1 95.94 519 LYS B N 1
ATOM 8687 C CA . LYS B 1 519 ? 14.977 -6.246 -23.531 1 95.94 519 LYS B CA 1
ATOM 8688 C C . LYS B 1 519 ? 13.805 -6.953 -24.219 1 95.94 519 LYS B C 1
ATOM 8690 O O . LYS B 1 519 ? 13.367 -6.539 -25.281 1 95.94 519 LYS B O 1
ATOM 8695 N N . GLU B 1 520 ? 13.328 -8.047 -23.594 1 95.94 520 GLU B N 1
ATOM 8696 C CA . GLU B 1 520 ? 12.172 -8.758 -24.141 1 95.94 520 GLU B CA 1
ATOM 8697 C C . GLU B 1 520 ? 10.922 -7.891 -24.094 1 95.94 520 GLU B C 1
ATOM 8699 O O . GLU B 1 520 ? 10.164 -7.828 -25.062 1 95.94 520 GLU B O 1
ATOM 8704 N N . ILE B 1 521 ? 10.719 -7.227 -23.016 1 97.69 521 ILE B N 1
ATOM 8705 C CA . ILE B 1 521 ? 9.57 -6.348 -22.844 1 97.69 521 ILE B CA 1
ATOM 8706 C C . ILE B 1 521 ? 9.625 -5.223 -23.875 1 97.69 521 ILE B C 1
ATOM 8708 O O . ILE B 1 521 ? 8.625 -4.918 -24.531 1 97.69 521 ILE B O 1
ATOM 8712 N N . ASP B 1 522 ? 10.797 -4.664 -24.078 1 97.31 522 ASP B N 1
ATOM 8713 C CA . ASP B 1 522 ? 10.984 -3.557 -25.016 1 97.31 522 ASP B CA 1
ATOM 8714 C C . ASP B 1 522 ? 10.711 -3.998 -26.453 1 97.31 522 ASP B C 1
ATOM 8716 O O . ASP B 1 522 ? 10.078 -3.275 -27.219 1 97.31 522 ASP B O 1
ATOM 8720 N N . GLU B 1 523 ? 11.234 -5.121 -26.812 1 96.81 523 GLU B N 1
ATOM 8721 C CA . GLU B 1 523 ? 11.039 -5.656 -28.156 1 96.81 523 GLU B CA 1
ATOM 8722 C C . GLU B 1 523 ? 9.555 -5.836 -28.469 1 96.81 523 GLU B C 1
ATOM 8724 O O . GLU B 1 523 ? 9.086 -5.457 -29.547 1 96.81 523 GLU B O 1
ATOM 8729 N N . TRP B 1 524 ? 8.875 -6.344 -27.562 1 97.38 524 TRP B N 1
ATOM 8730 C CA . TRP B 1 524 ? 7.465 -6.617 -27.812 1 97.38 524 TRP B CA 1
ATOM 8731 C C . TRP B 1 524 ? 6.641 -5.336 -27.719 1 97.38 524 TRP B C 1
ATOM 8733 O O . TRP B 1 524 ? 5.609 -5.207 -28.375 1 97.38 524 TRP B O 1
ATOM 8743 N N . LYS B 1 525 ? 7.047 -4.418 -26.891 1 96.75 525 LYS B N 1
ATOM 8744 C CA . LYS B 1 525 ? 6.383 -3.119 -26.859 1 96.75 525 LYS B CA 1
ATOM 8745 C C . LYS B 1 525 ? 6.363 -2.48 -28.25 1 96.75 525 LYS B C 1
ATOM 8747 O O . LYS B 1 525 ? 5.355 -1.895 -28.641 1 96.75 525 LYS B O 1
ATOM 8752 N N . GLU B 1 526 ? 7.461 -2.617 -28.922 1 96.81 526 GLU B N 1
ATOM 8753 C CA . GLU B 1 526 ? 7.555 -2.082 -30.281 1 96.81 526 GLU B CA 1
ATOM 8754 C C . GLU B 1 526 ? 6.617 -2.82 -31.234 1 96.81 526 GLU B C 1
ATOM 8756 O O . GLU B 1 526 ? 5.98 -2.203 -32.094 1 96.81 526 GLU B O 1
ATOM 8761 N N . LYS B 1 527 ? 6.535 -4.094 -31.047 1 96.94 527 LYS B N 1
ATOM 8762 C CA . LYS B 1 527 ? 5.688 -4.898 -31.922 1 96.94 527 LYS B CA 1
ATOM 8763 C C . LYS B 1 527 ? 4.207 -4.629 -31.656 1 96.94 527 LYS B C 1
ATOM 8765 O O . LYS B 1 527 ? 3.389 -4.66 -32.562 1 96.94 527 LYS B O 1
ATOM 8770 N N . ARG B 1 528 ? 3.859 -4.281 -30.391 1 97.12 528 ARG B N 1
ATOM 8771 C CA . ARG B 1 528 ? 2.459 -4.223 -29.984 1 97.12 528 ARG B CA 1
ATOM 8772 C C . ARG B 1 528 ? 1.973 -2.779 -29.906 1 97.12 528 ARG B C 1
ATOM 8774 O O . ARG B 1 528 ? 0.809 -2.529 -29.578 1 97.12 528 ARG B O 1
ATOM 8781 N N . LYS B 1 529 ? 2.824 -1.821 -30.188 1 96.25 529 LYS B N 1
ATOM 8782 C CA . LYS B 1 529 ? 2.383 -0.431 -30.125 1 96.25 529 LYS B CA 1
ATOM 8783 C C . LYS B 1 529 ? 1.357 -0.134 -31.219 1 96.25 529 LYS B C 1
ATOM 8785 O O . LYS B 1 529 ? 1.253 -0.874 -32.188 1 96.25 529 LYS B O 1
ATOM 8790 N N . GLU B 1 530 ? 0.579 0.938 -31 1 95.75 530 GLU B N 1
ATOM 8791 C CA . GLU B 1 530 ? -0.33 1.379 -32.062 1 95.75 530 GLU B CA 1
ATOM 8792 C C . GLU B 1 530 ? 0.419 1.621 -33.375 1 95.75 530 GLU B C 1
ATOM 8794 O O . GLU B 1 530 ? 1.415 2.346 -33.375 1 95.75 530 GLU B O 1
ATOM 8799 N N . GLY B 1 531 ? -0.083 1.09 -34.375 1 95 531 GLY B N 1
ATOM 8800 C CA . GLY B 1 531 ? 0.564 1.233 -35.688 1 95 531 GLY B CA 1
ATOM 8801 C C . GLY B 1 531 ? 1.747 0.301 -35.844 1 95 531 GLY B C 1
ATOM 8802 O O . GLY B 1 531 ? 2.391 0.304 -36.906 1 95 531 GLY B O 1
ATOM 8803 N N . GLY B 1 532 ? 2.07 -0.527 -34.875 1 94.88 532 GLY B N 1
ATOM 8804 C CA . GLY B 1 532 ? 3.145 -1.501 -35 1 94.88 532 GLY B CA 1
ATOM 8805 C C . GLY B 1 532 ? 2.766 -2.711 -35.812 1 94.88 532 GLY B C 1
ATOM 8806 O O . GLY B 1 532 ? 1.623 -2.828 -36.281 1 94.88 532 GLY B O 1
ATOM 8807 N N . PRO B 1 533 ? 3.746 -3.633 -36.031 1 95.19 533 PRO B N 1
ATOM 8808 C CA . PRO B 1 533 ? 3.518 -4.793 -36.906 1 95.19 533 PRO B CA 1
ATOM 8809 C C . PRO B 1 533 ? 2.363 -5.668 -36.438 1 95.19 533 PRO B C 1
ATOM 8811 O O . PRO B 1 533 ? 1.646 -6.254 -37.25 1 95.19 533 PRO B O 1
ATOM 8814 N N . LEU B 1 534 ? 2.191 -5.789 -35.094 1 95.62 534 LEU B N 1
ATOM 8815 C CA . LEU B 1 534 ? 1.157 -6.672 -34.562 1 95.62 534 LEU B CA 1
ATOM 8816 C C . LEU B 1 534 ? -0.001 -5.871 -33.969 1 95.62 534 LEU B C 1
ATOM 8818 O O . LEU B 1 534 ? -1.127 -6.367 -33.906 1 95.62 534 LEU B O 1
ATOM 8822 N N . GLY B 1 535 ? 0.283 -4.602 -33.562 1 96.38 535 GLY B N 1
ATOM 8823 C CA . GLY B 1 535 ? -0.72 -3.797 -32.906 1 96.38 535 GLY B CA 1
ATOM 8824 C C . GLY B 1 535 ? -0.992 -4.254 -31.469 1 96.38 535 GLY B C 1
ATOM 8825 O O . GLY B 1 535 ? -0.478 -5.285 -31.031 1 96.38 535 GLY B O 1
ATOM 8826 N N . PRO B 1 536 ? -1.83 -3.496 -30.734 1 96.56 536 PRO B N 1
ATOM 8827 C CA . PRO B 1 536 ? -2.1 -3.822 -29.328 1 96.56 536 PRO B CA 1
ATOM 8828 C C . PRO B 1 536 ? -2.836 -5.148 -29.172 1 96.56 536 PRO B C 1
ATOM 8830 O O . PRO B 1 536 ? -3.664 -5.512 -30 1 96.56 536 PRO B O 1
ATOM 8833 N N . ALA B 1 537 ? -2.447 -5.867 -28.062 1 95.62 537 ALA B N 1
ATOM 8834 C CA . ALA B 1 537 ? -3.182 -7.086 -27.734 1 95.62 537 ALA B CA 1
ATOM 8835 C C . ALA B 1 537 ? -4.648 -6.777 -27.438 1 95.62 537 ALA B C 1
ATOM 8837 O O . ALA B 1 537 ? -4.969 -5.715 -26.891 1 95.62 537 ALA B O 1
ATOM 8838 N N . GLN B 1 538 ? -5.48 -7.762 -27.828 1 95.56 538 GLN B N 1
ATOM 8839 C CA . GLN B 1 538 ? -6.914 -7.551 -27.656 1 95.56 538 GLN B CA 1
ATOM 8840 C C . GLN B 1 538 ? -7.523 -8.625 -26.75 1 95.56 538 GLN B C 1
ATOM 8842 O O . GLN B 1 538 ? -7.125 -9.789 -26.812 1 95.56 538 GLN B O 1
ATOM 8847 N N . ALA B 1 539 ? -8.445 -8.219 -25.984 1 96.75 539 ALA B N 1
ATOM 8848 C CA . ALA B 1 539 ? -9.25 -9.164 -25.219 1 96.75 539 ALA B CA 1
ATOM 8849 C C . ALA B 1 539 ? -10.164 -9.977 -26.141 1 96.75 539 ALA B C 1
ATOM 8851 O O . ALA B 1 539 ? -10.438 -9.562 -27.266 1 96.75 539 ALA B O 1
ATOM 8852 N N . ALA B 1 540 ? -10.578 -11.109 -25.516 1 97.31 540 ALA B N 1
ATOM 8853 C CA . ALA B 1 540 ? -11.539 -11.93 -26.25 1 97.31 540 ALA B CA 1
ATOM 8854 C C . ALA B 1 540 ? -12.797 -11.133 -26.578 1 97.31 540 ALA B C 1
ATOM 8856 O O . ALA B 1 540 ? -13.281 -10.344 -25.766 1 97.31 540 ALA B O 1
ATOM 8857 N N . LYS B 1 541 ? -13.375 -11.367 -27.734 1 95.06 541 LYS B N 1
ATOM 8858 C CA . LYS B 1 541 ? -14.523 -10.586 -28.203 1 95.06 541 LYS B CA 1
ATOM 8859 C C . LYS B 1 541 ? -15.82 -11.375 -28.047 1 95.06 541 LYS B C 1
ATOM 8861 O O . LYS B 1 541 ? -16.906 -10.812 -28.172 1 95.06 541 LYS B O 1
ATOM 8866 N N . GLU B 1 542 ? -15.695 -12.664 -27.781 1 94.38 542 GLU B N 1
ATOM 8867 C CA . GLU B 1 542 ? -16.875 -13.516 -27.703 1 94.38 542 GLU B CA 1
ATOM 8868 C C . GLU B 1 542 ? -16.875 -14.32 -26.406 1 94.38 542 GLU B C 1
ATOM 8870 O O . GLU B 1 542 ? -15.828 -14.562 -25.812 1 94.38 542 GLU B O 1
ATOM 8875 N N . MET B 1 543 ? -18.094 -14.711 -26.016 1 95.56 543 MET B N 1
ATOM 8876 C CA . MET B 1 543 ? -18.25 -15.641 -24.906 1 95.56 543 MET B CA 1
ATOM 8877 C C . MET B 1 543 ? -17.703 -17.016 -25.25 1 95.56 543 MET B C 1
ATOM 8879 O O . MET B 1 543 ? -17.547 -17.344 -26.422 1 95.56 543 MET B O 1
ATOM 8883 N N . LEU B 1 544 ? -17.453 -17.75 -24.266 1 96.5 544 LEU B N 1
ATOM 8884 C CA . LEU B 1 544 ? -17.094 -19.141 -24.484 1 96.5 544 LEU B CA 1
ATOM 8885 C C . LEU B 1 544 ? -18.297 -19.953 -24.984 1 96.5 544 LEU B C 1
ATOM 8887 O O . LEU B 1 544 ? -19.438 -19.578 -24.719 1 96.5 544 LEU B O 1
ATOM 8891 N N . PRO B 1 545 ? -18.031 -21.062 -25.656 1 95.25 545 PRO B N 1
ATOM 8892 C CA . PRO B 1 545 ? -19.125 -21.844 -26.25 1 95.25 545 PRO B CA 1
ATOM 8893 C C . PRO B 1 545 ? -20.172 -22.266 -25.203 1 95.25 545 PRO B C 1
ATOM 8895 O O . PRO B 1 545 ? -21.375 -22.188 -25.469 1 95.25 545 PRO B O 1
ATOM 8898 N N . TRP B 1 546 ? -19.766 -22.688 -24.078 1 95.75 546 TRP B N 1
ATOM 8899 C CA . TRP B 1 546 ? -20.719 -23.125 -23.062 1 95.75 546 TRP B CA 1
ATOM 8900 C C . TRP B 1 546 ? -21.562 -21.969 -22.547 1 95.75 546 TRP B C 1
ATOM 8902 O O . TRP B 1 546 ? -22.734 -22.125 -22.203 1 95.75 546 TRP B O 1
ATOM 8912 N N . GLN B 1 547 ? -20.969 -20.781 -22.422 1 96.31 547 GLN B N 1
ATOM 8913 C CA . GLN B 1 547 ? -21.703 -19.594 -22.016 1 96.31 547 GLN B CA 1
ATOM 8914 C C . GLN B 1 547 ? -22.766 -19.219 -23.047 1 96.31 547 GLN B C 1
ATOM 8916 O O . GLN B 1 547 ? -23.875 -18.812 -22.703 1 96.31 547 GLN B O 1
ATOM 8921 N N . LYS B 1 548 ? -22.375 -19.312 -24.344 1 95.44 548 LYS B N 1
ATOM 8922 C CA . LYS B 1 548 ? -23.312 -19.031 -25.422 1 95.44 548 LYS B CA 1
ATOM 8923 C C . LYS B 1 548 ? -24.531 -19.938 -25.344 1 95.44 548 LYS B C 1
ATOM 8925 O O . LYS B 1 548 ? -25.656 -19.5 -25.547 1 95.44 548 LYS B O 1
ATOM 8930 N N . GLN B 1 549 ? -24.297 -21.141 -25.109 1 95.38 549 GLN B N 1
ATOM 8931 C CA . GLN B 1 549 ? -25.391 -22.094 -24.969 1 95.38 549 GLN B CA 1
ATOM 8932 C C . GLN B 1 549 ? -26.312 -21.703 -23.812 1 95.38 549 GLN B C 1
ATOM 8934 O O . GLN B 1 549 ? -27.531 -21.75 -23.953 1 95.38 549 GLN B O 1
ATOM 8939 N N . MET B 1 550 ? -25.75 -21.344 -22.703 1 95.75 550 MET B N 1
ATOM 8940 C CA . MET B 1 550 ? -26.547 -20.906 -21.562 1 95.75 550 MET B CA 1
ATOM 8941 C C . MET B 1 550 ? -27.344 -19.656 -21.891 1 95.75 550 MET B C 1
ATOM 8943 O O . MET B 1 550 ? -28.484 -19.516 -21.469 1 95.75 550 MET B O 1
ATOM 8947 N N . ALA B 1 551 ? -26.672 -18.719 -22.531 1 94.69 551 ALA B N 1
ATOM 8948 C CA . ALA B 1 551 ? -27.328 -17.484 -22.938 1 94.69 551 ALA B CA 1
ATOM 8949 C C . ALA B 1 551 ? -28.562 -17.781 -23.797 1 94.69 551 ALA B C 1
ATOM 8951 O O . ALA B 1 551 ? -29.609 -17.172 -23.609 1 94.69 551 ALA B O 1
ATOM 8952 N N . GLU B 1 552 ? -28.406 -18.641 -24.734 1 94.62 552 GLU B N 1
ATOM 8953 C CA . GLU B 1 552 ? -29.5 -19.031 -25.625 1 94.62 552 GLU B CA 1
ATOM 8954 C C . GLU B 1 552 ? -30.656 -19.641 -24.828 1 94.62 552 GLU B C 1
ATOM 8956 O O . GLU B 1 552 ? -31.812 -19.484 -25.219 1 94.62 552 GLU B O 1
ATOM 8961 N N . GLN B 1 553 ? -30.359 -20.219 -23.766 1 95.56 553 GLN B N 1
ATOM 8962 C CA . GLN B 1 553 ? -31.375 -20.859 -22.938 1 95.56 553 GLN B CA 1
ATOM 8963 C C . GLN B 1 553 ? -31.922 -19.906 -21.891 1 95.56 553 GLN B C 1
ATOM 8965 O O . GLN B 1 553 ? -32.781 -20.266 -21.109 1 95.56 553 GLN B O 1
ATOM 8970 N N . GLY B 1 554 ? -31.391 -18.672 -21.781 1 93.81 554 GLY B N 1
ATOM 8971 C CA . GLY B 1 554 ? -31.828 -17.688 -20.812 1 93.81 554 GLY B CA 1
ATOM 8972 C C . GLY B 1 554 ? -31.422 -18.016 -19.391 1 93.81 554 GLY B C 1
ATOM 8973 O O . GLY B 1 554 ? -32.156 -17.719 -18.438 1 93.81 554 GLY B O 1
ATOM 8974 N N . GLU B 1 555 ? -30.266 -18.656 -19.219 1 95 555 GLU B N 1
ATOM 8975 C CA . GLU B 1 555 ? -29.875 -19.188 -17.922 1 95 555 GLU B CA 1
ATOM 8976 C C . GLU B 1 555 ? -28.781 -18.328 -17.266 1 95 555 GLU B C 1
ATOM 8978 O O . GLU B 1 555 ? -28.391 -18.578 -16.125 1 95 555 GLU B O 1
ATOM 8983 N N . LEU B 1 556 ? -28.281 -17.344 -17.922 1 96.81 556 LEU B N 1
ATOM 8984 C CA . LEU B 1 556 ? -27.188 -16.547 -17.391 1 96.81 556 LEU B CA 1
ATOM 8985 C C . LEU B 1 556 ? -27.688 -15.609 -16.297 1 96.81 556 LEU B C 1
ATOM 8987 O O . LEU B 1 556 ? -28.781 -15.039 -16.406 1 96.81 556 LEU B O 1
ATOM 8991 N N . GLY B 1 557 ? -26.922 -15.477 -15.312 1 96.75 557 GLY B N 1
ATOM 8992 C CA . GLY B 1 557 ? -27.219 -14.5 -14.273 1 96.75 557 GLY B CA 1
ATOM 8993 C C . GLY B 1 557 ? -27.109 -13.07 -14.75 1 96.75 557 GLY B C 1
ATOM 8994 O O . GLY B 1 557 ? -26.5 -12.797 -15.781 1 96.75 557 GLY B O 1
ATOM 8995 N N . SER B 1 558 ? -27.609 -12.125 -13.953 1 95.69 558 SER B N 1
ATOM 8996 C CA . SER B 1 558 ? -27.734 -10.727 -14.352 1 95.69 558 SER B CA 1
ATOM 8997 C C . SER B 1 558 ? -26.375 -10.023 -14.336 1 95.69 558 SER B C 1
ATOM 8999 O O . SER B 1 558 ? -26.203 -8.984 -14.969 1 95.69 558 SER B O 1
ATOM 9001 N N . ALA B 1 559 ? -25.375 -10.594 -13.602 1 95.31 559 ALA B N 1
ATOM 9002 C CA . ALA B 1 559 ? -24.078 -9.938 -13.469 1 95.31 559 ALA B CA 1
ATOM 9003 C C . ALA B 1 559 ? -23.094 -10.461 -14.5 1 95.31 559 ALA B C 1
ATOM 9005 O O . ALA B 1 559 ? -21.938 -10.031 -14.539 1 95.31 559 ALA B O 1
ATOM 9006 N N . VAL B 1 560 ? -23.5 -11.359 -15.344 1 95.5 560 VAL B N 1
ATOM 9007 C CA . VAL B 1 560 ? -22.609 -11.93 -16.359 1 95.5 560 VAL B CA 1
ATOM 9008 C C . VAL B 1 560 ? -22.5 -10.977 -17.547 1 95.5 560 VAL B C 1
ATOM 9010 O O . VAL B 1 560 ? -23.516 -10.57 -18.125 1 95.5 560 VAL B O 1
ATOM 9013 N N . PRO B 1 561 ? -21.312 -10.562 -17.859 1 90 561 PRO B N 1
ATOM 9014 C CA . PRO B 1 561 ? -21.156 -9.68 -19.016 1 90 561 PRO B CA 1
ATOM 9015 C C . PRO B 1 561 ? -21.547 -10.359 -20.328 1 90 561 PRO B C 1
ATOM 9017 O O . PRO B 1 561 ? -21.188 -11.516 -20.562 1 90 561 PRO B O 1
ATOM 9020 N N . LEU B 1 562 ? -22.297 -9.609 -21.125 1 85.06 562 LEU B N 1
ATOM 9021 C CA . LEU B 1 562 ? -22.703 -10.125 -22.422 1 85.06 562 LEU B CA 1
ATOM 9022 C C . LEU B 1 562 ? -21.766 -9.633 -23.516 1 85.06 562 LEU B C 1
ATOM 9024 O O . LEU B 1 562 ? -21.969 -8.562 -24.094 1 85.06 562 LEU B O 1
ATOM 9028 N N . ILE B 1 563 ? -20.703 -10.273 -23.625 1 77.62 563 ILE B N 1
ATOM 9029 C CA . ILE B 1 563 ? -19.719 -9.867 -24.625 1 77.62 563 ILE B CA 1
ATOM 9030 C C . ILE B 1 563 ? -20.047 -10.492 -25.969 1 77.62 563 ILE B C 1
ATOM 9032 O O . ILE B 1 563 ? -20.297 -11.703 -26.047 1 77.62 563 ILE B O 1
ATOM 9036 N N . GLY B 1 564 ? -19.984 -9.734 -27.062 1 67.31 564 GLY B N 1
ATOM 9037 C CA . GLY B 1 564 ? -20.203 -10.219 -28.406 1 67.31 564 GLY B CA 1
ATOM 9038 C C . GLY B 1 564 ? -21.656 -10.516 -28.703 1 67.31 564 GLY B C 1
ATOM 9039 O O . GLY B 1 564 ? -21.984 -11.086 -29.75 1 67.31 564 GLY B O 1
ATOM 9040 N N . VAL B 1 565 ? -22.609 -10.445 -27.719 1 57.31 565 VAL B N 1
ATOM 9041 C CA . VAL B 1 565 ? -24.031 -10.695 -27.969 1 57.31 565 VAL B CA 1
ATOM 9042 C C . VAL B 1 565 ? -24.672 -9.445 -28.578 1 57.31 565 VAL B C 1
ATOM 9044 O O . VAL B 1 565 ? -24.625 -8.367 -27.984 1 57.31 565 VAL B O 1
ATOM 9047 N N . HIS B 1 566 ? -24.609 -9.352 -29.891 1 46.41 566 HIS B N 1
ATOM 9048 C CA . HIS B 1 566 ? -25.375 -8.344 -30.609 1 46.41 566 HIS B CA 1
ATOM 9049 C C . HIS B 1 566 ? -26.875 -8.57 -30.438 1 46.41 566 HIS B C 1
ATOM 9051 O O . HIS B 1 566 ? -27.344 -9.711 -30.469 1 46.41 566 HIS B O 1
ATOM 9057 N N . SER B 1 567 ? -27.5 -7.816 -29.531 1 35.72 567 SER B N 1
ATOM 9058 C CA . SER B 1 567 ? -28.953 -7.887 -29.547 1 35.72 567 SER B CA 1
ATOM 9059 C C . SER B 1 567 ? -29.5 -8.016 -30.969 1 35.72 567 SER B C 1
ATOM 9061 O O . SER B 1 567 ? -29.109 -7.258 -31.859 1 35.72 567 SER B O 1
ATOM 9063 N N . ASN B 1 568 ? -29.781 -9.203 -31.297 1 30.36 568 ASN B N 1
ATOM 9064 C CA . ASN B 1 568 ? -30.766 -9.141 -32.375 1 30.36 568 ASN B CA 1
ATOM 9065 C C . ASN B 1 568 ? -31.922 -8.211 -32.031 1 30.36 568 ASN B C 1
ATOM 9067 O O . ASN B 1 568 ? -32.438 -8.25 -30.906 1 30.36 568 ASN B O 1
#

Organism: Leptosphaeria maculans (strain JN3 / isolate v23.1.3 / race Av1-4-5-6-7-8) (NCBI:txid985895)

Secondary structure (DSSP, 8-state):
-------SSPPPPSEETTEE-SS------SGGGSGGGS----EEEESS-EEEE---TT--EEEEEEEEE-SS--SBTT--GGGSEEEEEEEEEETTEEEEEEEE---HHHHHHHHHTS----STT-GGGS-GGGTT-------SEEEEETTEEEEEETTEEEEEE-TTT--EEEE--TTTT---S---S--EE-TTT-PEEEEEES-STTSSS---EEEEEEE-TTS-EEEEEEEE-SS-EE----EE-SSEEEEEEEEEEE-HHHHHTT--SEEE-TTSPEEEEEEESSS--GGG-EEEEESS-EEEEEEEEEE-TTSPEEEEEEEESS-S-TTS--TT-TT---SHHHHHT--EEEEEEEE-TTSPTT-B---SEE----EEEEE--GGGTBS---EEEEEE--TTS---HHHH-SPTT----EEEEEETTT--EEEEE--TTEEE---EEEE---SS-SS--TT-EEEEEEEEETTTTEEEEEEEETT-GGG--SEEEE-SSPPPPP--EEEEEHHHHHHHHHHHSTTSSS-S-----S--HHHHHHHHTT---TTS---S----/-------SSPPPPSEETTEE-SS------SGGGSGGGS----EEEESS-EEEE---TT--EEEEEEEEE-SS--SBTT--GGGSEEEEEEEEEETTEEEEEEEE---HHHHHHHHHTS----STT-GGGS-GGGTT-------SEEEEETTEEEEEETTEEEEEE-TTT--EEEE--TTTT---S---S--EE-TTT-PEEEEEES-STTSSS---EEEEEEE-TTS-EEEEEEEE-SS-EE----EE-SSEEEEEEEEEEE-HHHHHTT--SEEE-TTSPEEEEEEESSS--GGG-EEEEESS-EEEEEEEEEE-TTSPEEEEEEEESS-S-TTS--TT-TT---SHHHHHT--EEEEEEEE-TTSPTT-B---SEE----EEEEE--GGGTBS---EEEEEE--TTS---HHHH-SPTT----EEEEEETTT--EEEEE--TTEEE---EEEE---SS-SS--TT-EEEEEEEEETTTTEEEEEEEETT-GGG--SEEEEPSS-PPPP--EEEEEHHHHHHHHHHHSTTSSS-S-----S--HHHHHHHHTT---TTS---S----

Nearest PDB structures (foldseek):
  5u97-assembly2_C  TM=9.439E-01  e=1.370E-62  Neurospora crassa OR74A
  6n1y-assembly1_A  TM=9.553E-01  e=1.765E-61  Neurospora crassa
  8fu2-assembly2_C  TM=9.444E-01  e=1.025E-61  Neurospora crassa
  7t8p-assembly2_C  TM=9.425E-01  e=1.319E-60  Neurospora crassa OR74A
  6n20-assembly1_B  TM=9.419E-01  e=1.794E-59  Neurospora crassa

Radius of gyration: 32.51 Å; Cα contacts (8 Å, |Δi|>4): 3011; chains: 2; bounding box: 64×100×72 Å

Solvent-accessible surface area (backbone atoms only — not comparable to full-atom values): 58104 Å² total; per-residue (Å²): 131,81,84,81,76,66,45,54,50,80,56,75,66,44,53,55,96,51,28,56,32,83,85,51,41,44,66,47,87,43,77,51,43,36,80,61,40,30,58,50,49,64,30,38,40,29,73,57,50,38,34,47,37,61,50,62,52,66,49,46,23,32,44,32,31,13,16,38,30,45,65,45,44,56,44,38,49,82,57,58,56,84,64,11,36,8,33,36,37,38,40,38,32,47,74,50,40,37,31,41,40,31,34,55,50,65,37,63,42,48,51,41,24,58,75,67,70,39,58,48,61,39,54,64,77,24,79,73,49,33,41,68,43,47,33,74,41,64,72,37,39,33,23,38,18,39,44,81,56,96,59,27,27,34,24,12,19,49,61,12,54,33,33,29,21,38,76,84,82,42,47,55,65,27,49,41,23,66,90,74,72,54,66,55,32,13,20,44,42,47,62,43,64,42,60,88,71,49,24,39,43,39,36,16,52,28,24,37,74,72,30,67,61,44,28,32,29,28,37,39,39,30,28,40,67,87,58,48,74,78,38,73,38,57,36,74,48,98,57,24,41,46,59,68,38,53,44,46,33,85,56,33,36,38,39,45,35,23,36,34,34,43,43,49,72,45,24,72,73,60,43,59,36,47,23,35,39,86,86,39,52,17,34,38,34,37,31,52,67,66,88,51,48,54,81,56,58,28,40,33,30,29,73,51,34,30,70,52,34,48,46,48,19,19,57,51,97,87,62,31,38,37,39,30,34,21,40,19,69,43,76,83,58,59,91,33,44,30,86,82,59,70,88,48,63,80,44,73,67,52,56,64,66,55,47,23,30,40,30,34,33,68,42,57,86,80,55,60,59,71,38,73,54,70,70,70,41,73,76,79,52,37,39,46,50,40,35,42,54,62,84,36,52,36,35,87,78,47,59,36,33,31,32,20,48,55,85,87,54,70,67,44,44,91,72,41,46,77,60,69,96,48,62,23,34,24,42,37,31,37,28,71,86,76,61,48,79,34,48,36,72,80,50,43,49,36,32,52,47,57,51,37,68,43,72,52,74,66,88,76,71,91,66,84,61,84,57,51,34,30,29,39,30,44,34,38,34,53,65,73,51,30,31,33,37,38,32,25,44,41,83,42,36,60,57,25,32,39,20,37,37,50,46,82,48,45,69,45,69,54,56,29,50,38,66,44,50,40,68,62,52,53,56,28,47,56,36,29,30,86,88,29,91,70,25,60,88,70,46,55,62,60,62,46,67,59,45,48,54,34,50,75,68,69,59,52,17,84,55,37,81,75,50,67,64,69,81,122,129,80,83,81,77,65,44,54,50,82,56,75,66,44,54,54,97,51,28,56,33,84,85,53,41,43,65,48,87,43,77,52,43,38,80,62,41,30,58,51,50,63,30,36,41,28,73,56,48,39,34,46,39,61,51,63,52,66,49,45,24,32,43,32,33,14,16,38,29,43,66,44,44,55,43,38,50,83,57,58,56,84,64,11,35,9,33,35,38,38,40,38,32,47,76,49,40,38,30,40,37,32,34,53,50,65,37,63,42,47,52,41,24,58,77,68,70,40,56,48,60,38,53,61,76,24,78,72,49,33,41,68,44,46,32,74,42,65,72,37,40,33,24,39,17,40,44,81,56,96,58,28,26,34,24,13,19,48,60,14,54,31,32,28,20,38,74,82,82,42,48,57,66,29,50,42,23,66,90,74,72,55,65,55,33,13,20,44,41,46,60,43,63,41,62,87,70,50,24,38,43,40,37,15,52,29,24,36,74,73,31,68,63,44,29,32,30,28,36,40,38,29,29,40,65,87,60,46,74,78,39,72,37,56,36,74,48,100,57,26,43,48,59,69,37,54,43,45,33,86,58,35,37,38,39,46,36,23,34,34,32,43,44,50,69,44,24,72,74,60,44,57,39,46,25,36,39,86,85,40,51,17,35,39,34,38,33,52,66,64,90,51,49,55,82,56,56,28,40,34,29,31,72,50,34,30,70,54,35,47,45,48,19,18,58,49,96,85,63,31,39,37,39,32,33,21,41,20,70,42,77,83,58,60,92,31,44,34,84,84,58,70,88,50,66,81,44,72,69,55,56,64,66,56,45,24,29,39,30,35,34,66,43,56,86,81,54,60,60,72,40,74,54,70,70,70,41,73,76,79,52,38,39,46,49,39,36,42,55,63,83,37,52,36,36,86,78,48,60,37,34,32,32,20,47,55,85,88,55,70,68,45,44,92,72,41,44,78,59,69,96,47,63,22,34,23,42,37,31,36,29,70,85,78,61,48,80,34,50,35,72,78,48,43,49,33,32,53,47,57,51,36,67,42,71,52,73,66,90,77,69,91,65,86,61,84,57,51,33,31,30,39,30,42,34,37,33,53,65,71,52,29,30,35,36,38,32,25,43,43,83,43,37,59,56,25,32,39,19,36,39,50,46,81,48,45,69,45,69,53,57,30,50,38,65,44,51,42,68,60,53,52,56,27,46,56,35,28,30,86,89,29,90,69,26,60,89,69,45,55,61,59,62,46,67,58,46,49,55,34,51,77,68,68,59,52,18,84,54,38,81,74,49,68,65,69,80,123

Sequence (1136 aa):
MAHIFSLATPAPPAYQEGRRSGDQVKFPDSGFFQGFNKPSRLEADIFELETTGTIPKDINGTFYRIQPDHRFPPLFEEDIHFNGDGSVSAFRFENGHVDFRQRYVQTDRFKAETKARQALLGRYRNPYTDNEMVKGIIRTASNTNIIFWRGVLLATKEDGPPFAMDPVTLETIGRYDFDGQVQSPTFTAHPKFDPDTGEMVCYGYEAGGNGYDGSCDIVVYTIDRDGKKTEECWYKAPFCGMIHDCAITKNYLILPLTPIKVDEERLKKGGNHFAWDPDEDQWYGIVPRRGGKPEDIVWLRADNGFHGHVAGSYEDDDGKIVVDLSVASDNVFYFFPPDSLADTPTTLLQRNKLVSDTYRWVFDPKTPSDTRVQPFKLFGINGEFSRIDDRLLTKKYNHFWQCNIDPSKPYDFPKCGPPAGGLFNVLGHYEWDTGKKDTYWAGPTCTFQEPVFVPKATASSTEILEGEGYLIALLNHLDVLRNDILIFNAQNLAQGPLAVVHLPVKLRLGLHGNFIEQKEIDEWKEKRKEGGPLGPAQAAKEMLPWQKQMAEQGELGSAVPLIGVHSNMAHIFSLATPAPPAYQEGRRSGDQVKFPDSGFFQGFNKPSRLEADIFELETTGTIPKDINGTFYRIQPDHRFPPLFEEDIHFNGDGSVSAFRFENGHVDFRQRYVQTDRFKAETKARQALLGRYRNPYTDNEMVKGIIRTASNTNIIFWRGVLLATKEDGPPFAMDPVTLETIGRYDFDGQVQSPTFTAHPKFDPDTGEMVCYGYEAGGNGYDGSCDIVVYTIDRDGKKTEECWYKAPFCGMIHDCAITKNYLILPLTPIKVDEERLKKGGNHFAWDPDEDQWYGIVPRRGGKPEDIVWLRADNGFHGHVAGSYEDDDGKIVVDLSVASDNVFYFFPPDSLADTPTTLLQRNKLVSDTYRWVFDPKTPSDTRVQPFKLFGINGEFSRIDDRLLTKKYNHFWQCNIDPSKPYDFPKCGPPAGGLFNVLGHYEWDTGKKDTYWAGPTCTFQEPVFVPKATASSTEILEGEGYLIALLNHLDVLRNDILIFNAQNLAQGPLAVVHLPVKLRLGLHGNFIEQKEIDEWKEKRKEGGPLGPAQAAKEMLPWQKQMAEQGELGSAVPLIGVHSN

Foldseek 3Di:
DDDDDDDPDDDDDQDDPFFGDDDDQDAAPDPCCDFLNNAQLDWDKDFWFDKDFFDDQLPFFKWKFWFFGANTHAGGNLAHRQLGAIKMWIWGHHRRTTIIGIDTACALQNVLCVVVVHHFQHHDLFRLGGHLQFVLFLRDSLGFEWDDALQWIWRFDFQAATWTAHPPNRHTQYGDQLQVPRQFGGWARDWAADLVFRKTKIKHACRPFNSQQFAQKMWIWIAGNVSRTDDIEIAGHPGRADFHEWADAPWKIKTWGAQWHADNVCSNVVHHRTAHDQPAWIWIWIFTPPPTYRVLIAIETEHHWDWAYWAAWAADPVRKIKTKTWTKPDDQPLSRYHPVNPPRPPDPVVNQVIFTWIFIAIGDSPDHHHHYDDTPDTLDFGFHQKYWDSSQHNHDDFKIKTQGDDPVAAADCVQQNDDDPDASQKIWMATPVPSDIAIDGPHRQKHKARKEFDARDDDDDPDDDILQGKIWIWMARRRVQFIKIFIPSRVHCNVDGSMIGGDPHHDRHTNYIYIDHVVVNVVSCQQQDPVHVNHNDHYDQQDRPSSVVCVVVVSGRNSHDHGNPDDD/DPDDDDDPDDDDDQDDPFFGDDDDQDAAPDPCCDFLNNAQLDWDKDFWFDKDFFDDQQPFFKWKFWFFGANTHARGNLAHRQLGAIKMWIWGHHRRTTIIGIDTACALQNVLCVVVVHHFQHHDLFRLGGHLQFVLFLRDSLGFEWDDALQWIWRFDFQAATWTAHPPNRHTQYGDQLQVPRQFGGWARDWAADLVFRKTKIKHACRPFNSQQFAQKMWIWIAGNVSRTDDIEIEGDPGRADFHEWADAPWKIKTWGAQWHADRVCSNVVHHRTAHDQPAWIWIWIFTPPPTYRVLIAIETEHHWDWAYWAAWAADPVRKIKTKTWTKPDDQPLSRYHPVNPPRPPDPVVNQVIFTWIFIAIGDSPDHHHHYDDTPDTLDFGFHQKYWPSSQHNHDDFKIKTQGDDPVAAADCVQQNDDPPDASQKIWMATPVPSDTAIDGPHRQKHKARKEFDARDDDDDPDDDILQGKIWIWMARRRVQFIKIFIPSRVHCNVDGSMIGGDPHHDRHTNYIYIDHVVVNVVSCQQQDPVHVNHNDHHDQQDRPSSVVCVVVVSGRNSHDHGNPDDD